Protein 9MYR (pdb70)

B-factor: mean 29.82, std 11.66, range [11.25, 120.89]

Solvent-accessible surface area: 34906 Å² total; per-residue (Å²): 158,14,6,121,14,126,0,1,0,0,0,9,8,55,16,91,3,50,120,93,96,79,13,61,117,25,10,24,1,29,0,0,0,21,0,0,15,72,0,2,122,24,0,37,9,87,4,80,48,4,17,0,0,0,0,18,9,30,126,5,47,0,2,59,12,38,0,0,0,5,0,2,17,9,0,12,2,125,0,44,7,2,3,0,3,4,2,14,8,1,1,0,1,1,0,0,8,8,0,0,17,3,3,36,24,17,8,3,81,1,0,0,0,0,0,15,17,24,87,7,35,128,20,161,101,115,151,143,30,35,43,31,14,71,101,29,14,1,10,13,16,11,7,5,4,0,4,0,8,10,32,63,53,10,11,4,0,9,0,0,47,48,0,19,59,76,71,37,66,36,36,40,2,0,0,58,0,4,30,13,0,10,68,0,0,22,55,4,84,84,3,50,37,112,52,91,106,27,77,41,97,65,0,60,118,24,137,56,19,2,31,28,0,16,39,48,4,20,19,90,95,0,1,0,1,0,0,0,0,0,0,74,46,85,68,0,194,109,14,151,41,67,20,0,18,0,21,0,0,1,5,19,3,36,3,27,14,14,3,47,12,101,37,1,5,124,4,5,0,13,64,1,0,62,50,0,4,112,27,18,64,18,143,16,106,55,24,51,4,0,0,0,14,0,11,13,0,0,0,0,0,0,0,0,8,29,7,43,23,20,124,66,12,92,0,9,32,36,0,106,114,22,61,0,10,18,149,18,106,33,16,0,0,0,5,0,0,2,17,4,8,3,30,6,24,55,3,1,1,0,3,0,0,2,2,0,0,41,0,0,19,43,79,0,59,120,22,56,11,69,143,22,36,16,0,0,0,0,1,2,1,32,14,1,3,2,2,2,0,0,0,0,108,10,94,81,111,12,27,42,3,64,56,7,166,28,3,34,36,2,11,101,0,0,90,56,76,49,3,53,2,10,47,2,101,173,42,57,34,4,13,2,8,12,51,2,0,22,72,30,11,15,108,64,39,124,76,27,144,22,70,0,49,2,41,0,8,0,12,0,2,1,86,87,40,31,5,104,43,0,76,110,42,63,52,4,7,0,0,0,0,55,4,153,76,46,12,20,4,3,0,8,12,27,51,44,56,25,111,72,13,151,21,40,44,85,0,42,15,0,12,0,40,82,18,38,147,37,2,0,0,2,0,1,17,79,104,34,118,42,83,56,44,32,162,33,194,154,10,5,110,11,119,0,2,0,0,0,10,11,51,17,126,8,66,114,84,100,100,10,59,97,22,7,24,1,31,0,0,1,24,0,0,13,68,0,2,126,18,0,42,12,77,2,65,50,3,18,0,0,0,0,13,11,28,128,5,46,0,2,56,14,45,0,0,0,4,0,2,17,8,0,14,3,129,0,40,7,2,2,0,3,5,2,11,8,2,1,0,1,2,0,0,8,7,0,0,17,2,4,30,22,14,8,0,77,2,0,0,0,0,0,13,15,30,85,7,38,128,12,163,108,115,137,165,28,31,38,28,12,73,99,30,13,1,11,14,15,12,8,5,5,0,4,0,8,10,31,59,51,7,10,3,0,10,0,0,36,51,0,20,64,76,75,33,69,42,46,41,2,0,0,54,0,3,34,11,0,10,66,0,0,27,55,8,98,71,7,46,36,112,58,99,101,27,76,43,91,58,1,61,125,18,148,59,17,1,25,27,0,19,59,52,7,25,15,78,76,0,2,0,3,0,0,0,0,0,0,76,27,66,65,0,181,105,16,152,37,68,20,0,20,0,15,0,0,1,10,21,3,40,3,25,11,15,4,47,9,104,52,2,8,104,2,5,0,13,67,1,1,67,63,0,8,119,26,16,68,29,157,14,109,56,24,45,4,1,0,0,12,0,14,11,0,0,0,0,0,0,1,0,7,22,5,45,26,22,116,71,16,98,0,9,51,34,0,109,121,23,62,0,11,22,149,20,110,34,15,0,0,0,5,0,0,1,13,3,6,2,25,6,23,56,4,1,1,0,2,0,0,1,3,0,0,42,0,1,19,44,83,2,59,116,17,58,14,82,183,29,56,17,0,0,0,0,0,2,1,27,10,2,2,1,2,3,0,0,0,0,104,9,91,92,133,15,24,47,4,63,57,8,169,29,4,33,44,2,8,94,0,0,96,54,67,48,2,70,5,8,81,4,100,154,48,59,26,4,13,4,10,12,47,1,0,21,70,23,8,21,110,63,43,144,68,42,131,21,59,0,49,7,48,0,14,0,18,0,1,0,84,59,43,33,4,111,56,0,81,116,34,58,58,1,9,0,0,1,0,51,3,150,57,44,11,22,4,4,0,5,12,23,61,24,55,35,146,63,13,140,21,38,34,102,0,43,17,0,13,0,38,76,19,41,141,32,7,0,0,2,0,0,19,86,104,32,115,43,83,58,32,30,130,57,186

Structure (mmCIF, N/CA/C/O backbone):
data_9MYR
#
_entry.id   9MYR
#
_cell.length_a   85.460
_cell.length_b   104.420
_cell.length_c   112.850
_cell.angle_alpha   90.000
_cell.angle_beta   90.000
_cell.angle_gamma   90.000
#
_symmetry.space_group_name_H-M   'P 21 21 21'
#
loop_
_entity.id
_entity.type
_entity.pdbx_description
1 polymer 'Nonspecific lipid-transfer protein'
2 polymer 'Acyl dehydratase'
3 non-polymer 'ZINC ION'
4 water water
#
loop_
_atom_site.group_PDB
_atom_site.id
_atom_site.type_symbol
_atom_site.label_atom_id
_atom_site.label_alt_id
_atom_site.label_comp_id
_atom_site.label_asym_id
_atom_site.label_entity_id
_atom_site.label_seq_id
_atom_site.pdbx_PDB_ins_code
_atom_site.Cartn_x
_atom_site.Cartn_y
_atom_site.Cartn_z
_atom_site.occupancy
_atom_site.B_iso_or_equiv
_atom_site.auth_seq_id
_atom_site.auth_comp_id
_atom_site.auth_asym_id
_atom_site.auth_atom_id
_atom_site.pdbx_PDB_model_num
ATOM 1 N N . MET A 1 25 ? 75.44962 67.32282 47.11369 1.000 73.89436 1 MET A N 1
ATOM 2 C CA . MET A 1 25 ? 75.97299 67.32753 45.71904 1.000 69.67621 1 MET A CA 1
ATOM 3 C C . MET A 1 25 ? 75.04814 68.10914 44.79215 1.000 65.21241 1 MET A C 1
ATOM 4 O O . MET A 1 25 ? 75.04109 67.89099 43.58224 1.000 66.02085 1 MET A O 1
ATOM 18 N N . GLY A 1 26 ? 74.27541 69.02799 45.36095 1.000 44.40109 2 GLY A N 1
ATOM 19 C CA . GLY A 1 26 ? 73.32645 69.80661 44.59423 1.000 33.37372 2 GLY A CA 1
ATOM 20 C C . GLY A 1 26 ? 73.99675 70.88678 43.76969 1.000 32.36294 2 GLY A C 1
ATOM 21 O O . GLY A 1 26 ? 75.18541 70.82273 43.44549 1.000 30.06288 2 GLY A O 1
ATOM 25 N N . LEU A 1 27 ? 73.20544 71.89646 43.41957 1.000 27.74595 3 LEU A N 1
ATOM 26 C CA . LEU A 1 27 ? 73.74315 73.04962 42.71329 1.000 26.73508 3 LEU A CA 1
ATOM 27 C C . LEU A 1 27 ? 74.78382 73.75191 43.57601 1.000 28.56183 3 LEU A C 1
ATOM 28 O O . LEU A 1 27 ? 74.59983 73.92263 44.78463 1.000 29.39279 3 LEU A O 1
ATOM 44 N N . GLN A 1 28 ? 75.88759 74.15230 42.95086 1.000 28.26645 4 GLN A N 1
ATOM 45 C CA . GLN A 1 28 ? 76.91618 74.92728 43.63058 1.000 33.91283 4 GLN A CA 1
ATOM 46 C C . GLN A 1 28 ? 76.70277 76.42948 43.48982 1.000 30.51479 4 GLN A C 1
ATOM 47 O O . GLN A 1 28 ? 77.50146 77.20710 44.02256 1.000 33.64316 4 GLN A O 1
ATOM 61 N N . GLY A 1 29 ? 75.65054 76.85152 42.79222 1.000 29.87416 5 GLY A N 1
ATOM 62 C CA . GLY A 1 29 ? 75.31445 78.25844 42.71436 1.000 27.30901 5 GLY A CA 1
ATOM 63 C C . GLY A 1 29 ? 76.10996 79.04825 41.70409 1.000 30.56515 5 GLY A C 1
ATOM 64 O O . GLY A 1 29 ? 76.27126 80.26229 41.86765 1.000 27.69987 5 GLY A O 1
ATOM 68 N N . LYS A 1 30 ? 76.60990 78.39902 40.65503 1.000 26.31838 6 LYS A N 1
ATOM 69 C CA . LYS A 1 30 ? 77.45903 79.05480 39.67138 1.000 29.50248 6 LYS A CA 1
ATOM 70 C C . LYS A 1 30 ? 76.69161 79.50594 38.43456 1.000 25.18520 6 LYS A C 1
ATOM 71 O O . LYS A 1 30 ? 77.31214 79.92713 37.45357 1.000 26.73964 6 LYS A O 1
ATOM 90 N N . ALA A 1 31 ? 75.36294 79.43097 38.45969 1.000 23.56077 7 ALA A N 1
ATOM 91 C CA . ALA A 1 31 ? 74.51238 80.03410 37.44447 1.000 23.08267 7 ALA A CA 1
ATOM 92 C C . ALA A 1 31 ? 73.66460 81.11728 38.09886 1.000 22.27830 7 ALA A C 1
ATOM 93 O O . ALA A 1 31 ? 73.36143 81.04907 39.29407 1.000 22.25074 7 ALA A O 1
ATOM 100 N N . ALA A 1 32 ? 73.28345 82.12221 37.31335 1.000 20.64684 8 ALA A N 1
ATOM 101 C CA . ALA A 1 32 ? 72.57032 83.26262 37.86783 1.000 21.76348 8 ALA A CA 1
ATOM 102 C C . ALA A 1 32 ? 71.57857 83.81289 36.85610 1.000 26.56903 8 ALA A C 1
ATOM 103 O O . ALA A 1 32 ? 71.85527 83.84985 35.65410 1.000 22.63226 8 ALA A O 1
ATOM 110 N N . LEU A 1 33 ? 70.41984 84.23148 37.35764 1.000 20.90567 9 LEU A N 1
ATOM 111 C CA . LEU A 1 33 ? 69.47405 84.97943 36.54305 1.000 22.90903 9 LEU A CA 1
ATOM 112 C C . LEU A 1 33 ? 69.98875 86.39990 36.35140 1.000 21.66449 9 LEU A C 1
ATOM 113 O O . LEU A 1 33 ? 70.27972 87.10097 37.32568 1.000 24.02206 9 LEU A O 1
ATOM 129 N N . VAL A 1 34 ? 70.10948 86.82079 35.09498 1.000 18.83526 10 VAL A N 1
ATOM 130 C CA . VAL A 1 34 ? 70.67079 88.12672 34.77740 1.000 22.81813 10 VAL A CA 1
ATOM 131 C C . VAL A 1 34 ? 69.71027 89.02154 34.00753 1.000 22.19377 10 VAL A C 1
ATOM 132 O O . VAL A 1 34 ? 69.86452 90.25298 34.06184 1.000 27.75425 10 VAL A O 1
ATOM 145 N N . GLY A 1 35 ? 68.72626 88.46927 33.30064 1.000 22.71991 11 GLY A N 1
ATOM 146 C CA . GLY A 1 35 ? 67.78469 89.27655 32.54973 1.000 19.49633 11 GLY A CA 1
ATOM 147 C C . GLY A 1 35 ? 66.40272 88.66199 32.47316 1.000 18.35283 11 GLY A C 1
ATOM 148 O O . GLY A 1 35 ? 66.26784 87.44530 32.30643 1.000 18.78336 11 GLY A O 1
ATOM 152 N N . VAL A 1 36 ? 65.36618 89.49627 32.58635 1.000 20.76700 12 VAL A N 1
ATOM 153 C CA . VAL A 1 36 ? 63.98340 89.04190 32.56076 1.000 19.21620 12 VAL A CA 1
ATOM 154 C C . VAL A 1 36 ? 63.18465 89.91352 31.60003 1.000 25.51683 12 VAL A C 1
ATOM 155 O O . VAL A 1 36 ? 63.54487 91.05551 31.30629 1.000 21.48414 12 VAL A O 1
ATOM 168 N N . ALA A 1 37 ? 62.08371 89.35080 31.10771 1.000 20.07152 13 ALA A N 1
ATOM 169 C CA . ALA A 1 37 ? 61.15903 90.07133 30.24454 1.000 20.96458 13 ALA A CA 1
ATOM 170 C C . ALA A 1 37 ? 59.77159 89.48584 30.45198 1.000 21.94275 13 ALA A C 1
ATOM 171 O O . ALA A 1 37 ? 59.62345 88.26961 30.59629 1.000 21.88992 13 ALA A O 1
ATOM 178 N N . GLN A 1 38 ? 58.76040 90.35097 30.45724 1.000 21.35013 14 GLN A N 1
ATOM 179 C CA . GLN A 1 38 ? 57.41440 89.93564 30.83535 1.000 20.74092 14 GLN A CA 1
ATOM 180 C C . GLN A 1 38 ? 56.38980 90.80193 30.12375 1.000 17.99211 14 GLN A C 1
ATOM 181 O O . GLN A 1 38 ? 56.39769 92.02552 30.28238 1.000 20.44595 14 GLN A O 1
ATOM 195 N N . TYR A 1 39 ? 55.51338 90.17256 29.34375 1.000 20.63306 15 TYR A N 1
ATOM 196 C CA . TYR A 1 39 ? 54.34559 90.87575 28.83157 1.000 22.28824 15 TYR A CA 1
ATOM 197 C C . TYR A 1 39 ? 53.42635 91.24193 29.99113 1.000 22.66483 15 TYR A C 1
ATOM 198 O O . TYR A 1 39 ? 53.22437 90.45061 30.91692 1.000 25.73550 15 TYR A O 1
ATOM 216 N N . LYS A 1 40 ? 52.86739 92.43893 29.94025 1.000 24.82544 16 LYS A N 1
ATOM 217 C CA . LYS A 1 40 ? 51.91902 92.84899 30.96811 1.000 27.69946 16 LYS A CA 1
ATOM 218 C C . LYS A 1 40 ? 50.63702 92.03586 30.82384 1.000 27.58902 16 LYS A C 1
ATOM 219 O O . LYS A 1 40 ? 50.07297 91.97097 29.72553 1.000 30.69753 16 LYS A O 1
ATOM 238 N N . PRO A 1 41 ? 50.15133 91.39791 31.88865 1.000 30.38849 17 PRO A N 1
ATOM 239 C CA . PRO A 1 41 ? 48.95132 90.55981 31.75095 1.000 32.83757 17 PRO A CA 1
ATOM 240 C C . PRO A 1 41 ? 47.75500 91.37289 31.27747 1.000 31.55434 17 PRO A C 1
ATOM 241 O O . PRO A 1 41 ? 47.47134 92.45506 31.79571 1.000 28.01208 17 PRO A O 1
ATOM 252 N N . GLN A 1 42 ? 47.05136 90.83703 30.28192 1.000 30.36630 18 GLN A N 1
ATOM 253 C CA . GLN A 1 42 ? 45.88345 91.48951 29.71312 1.000 35.74996 18 GLN A CA 1
ATOM 254 C C . GLN A 1 42 ? 44.77482 90.46880 29.51126 1.000 32.36686 18 GLN A C 1
ATOM 255 O O . GLN A 1 42 ? 45.03441 89.29481 29.23424 1.000 33.84091 18 GLN A O 1
ATOM 269 N N . LYS A 1 43 ? 43.53355 90.92877 29.64898 1.000 38.22361 19 LYS A N 1
ATOM 270 C CA . LYS A 1 43 ? 42.39941 90.11809 29.23158 1.000 36.82411 19 LYS A CA 1
ATOM 271 C C . LYS A 1 43 ? 42.57541 89.71341 27.77159 1.000 33.97684 19 LYS A C 1
ATOM 272 O O . LYS A 1 43 ? 43.23728 90.40089 26.98930 1.000 38.88341 19 LYS A O 1
ATOM 291 N N . TYR A 1 44 ? 41.97868 88.57803 27.40475 1.000 31.57515 20 TYR A N 1
ATOM 292 C CA . TYR A 1 44 ? 42.16812 88.04458 26.06041 1.000 39.00603 20 TYR A CA 1
ATOM 293 C C . TYR A 1 44 ? 41.58339 88.95172 24.98270 1.000 43.99667 20 TYR A C 1
ATOM 294 O O . TYR A 1 44 ? 41.94891 88.81214 23.81035 1.000 44.96912 20 TYR A O 1
ATOM 312 N N . ALA A 1 45 ? 40.69698 89.88055 25.34698 1.000 38.36304 21 ALA A N 1
ATOM 313 C CA . ALA A 1 45 ? 40.10237 90.76540 24.35048 1.000 39.47495 21 ALA A CA 1
ATOM 314 C C . ALA A 1 45 ? 41.06874 91.87299 23.94649 1.000 42.95976 21 ALA A C 1
ATOM 315 O O . ALA A 1 45 ? 41.28443 92.11255 22.75341 1.000 46.63405 21 ALA A O 1
ATOM 322 N N . THR A 1 46 ? 41.65409 92.56739 24.92646 1.000 46.05963 22 THR A N 1
ATOM 323 C CA . THR A 1 46 ? 42.67037 93.56086 24.60809 1.000 41.56537 22 THR A CA 1
ATOM 324 C C . THR A 1 46 ? 43.97042 92.91174 24.15488 1.000 46.19707 22 THR A C 1
ATOM 325 O O . THR A 1 46 ? 44.77577 93.56166 23.47941 1.000 42.07366 22 THR A O 1
ATOM 336 N N . ALA A 1 47 ? 44.18363 91.65219 24.50931 1.000 42.13979 23 ALA A N 1
ATOM 337 C CA . ALA A 1 47 ? 45.47006 91.00512 24.31594 1.000 36.46514 23 ALA A CA 1
ATOM 338 C C . ALA A 1 47 ? 45.80673 90.89688 22.83525 1.000 30.71252 23 ALA A C 1
ATOM 339 O O . ALA A 1 47 ? 45.02792 90.30392 22.07345 1.000 31.24526 23 ALA A O 1
ATOM 346 N N . PRO A 1 48 ? 46.93679 91.43784 22.38513 1.000 31.35731 24 PRO A N 1
ATOM 347 C CA . PRO A 1 48 ? 47.34813 91.20866 20.99798 1.000 26.84326 24 PRO A CA 1
ATOM 348 C C . PRO A 1 48 ? 47.67484 89.74319 20.77130 1.000 21.66918 24 PRO A C 1
ATOM 349 O O . PRO A 1 48 ? 48.05782 89.01804 21.69166 1.000 20.31546 24 PRO A O 1
ATOM 360 N N . ARG A 1 49 ? 47.51456 89.30666 19.52857 1.000 19.84529 25 ARG A N 1
ATOM 361 C CA . ARG A 1 49 ? 47.83104 87.93847 19.14190 1.000 18.07831 25 ARG A CA 1
ATOM 362 C C . ARG A 1 49 ? 49.15868 87.92067 18.39623 1.000 15.84043 25 ARG A C 1
ATOM 363 O O . ARG A 1 49 ? 49.35159 88.68330 17.44501 1.000 19.51264 25 ARG A O 1
ATOM 384 N N . MET A 1 50 ? 50.07478 87.06239 18.83897 1.000 15.76128 26 MET A N 1
ATOM 385 C CA . MET A 1 50 ? 51.35003 86.88485 18.16225 1.000 16.78387 26 MET A CA 1
ATOM 386 C C . MET A 1 50 ? 51.66995 85.39809 18.09949 1.000 16.96549 26 MET A C 1
ATOM 387 O O . MET A 1 50 ? 51.24990 84.61592 18.95753 1.000 14.27288 26 MET A O 1
ATOM 401 N N . PHE A 1 51 ? 52.41277 85.01242 17.06815 1.000 16.53626 27 PHE A N 1
ATOM 402 C CA . PHE A 1 51 ? 52.82696 83.62372 16.94360 1.000 14.52806 27 PHE A CA 1
ATOM 403 C C . PHE A 1 51 ? 53.74537 83.25389 18.10097 1.000 19.27790 27 PHE A C 1
ATOM 404 O O . PHE A 1 51 ? 54.46698 84.09403 18.64521 1.000 17.07264 27 PHE A O 1
ATOM 421 N N . HIS A 1 52 ? 53.69511 81.98141 18.49713 1.000 13.67631 28 HIS A N 1
ATOM 422 C CA . HIS A 1 52 ? 54.50976 81.54227 19.62529 1.000 15.17311 28 HIS A CA 1
ATOM 423 C C . HIS A 1 52 ? 55.99463 81.61333 19.29281 1.000 16.65378 28 HIS A C 1
ATOM 424 O O . HIS A 1 52 ? 56.81309 81.94179 20.15905 1.000 15.87656 28 HIS A O 1
ATOM 438 N N . LEU A 1 53 ? 56.36466 81.31858 18.04470 1.000 15.34997 29 LEU A N 1
ATOM 439 C CA . LEU A 1 53 ? 57.73437 81.57913 17.61455 1.000 18.37946 29 LEU A CA 1
ATOM 440 C C . LEU A 1 53 ? 58.04610 83.06882 17.68921 1.000 14.62149 29 LEU A C 1
ATOM 441 O O . LEU A 1 53 ? 59.13763 83.46421 18.11498 1.000 17.22123 29 LEU A O 1
ATOM 457 N N . GLU A 1 54 ? 57.09327 83.90935 17.27796 1.000 16.95223 30 GLU A N 1
ATOM 458 C CA . GLU A 1 54 ? 57.26959 85.35457 17.37910 1.000 16.99177 30 GLU A CA 1
ATOM 459 C C . GLU A 1 54 ? 57.51553 85.77653 18.82253 1.000 19.35261 30 GLU A C 1
ATOM 460 O O . GLU A 1 54 ? 58.41786 86.57386 19.10356 1.000 14.97644 30 GLU A O 1
ATOM 472 N N . GLN A 1 55 ? 56.71362 85.25351 19.75470 1.000 16.38288 31 GLN A N 1
ATOM 473 C CA . GLN A 1 55 ? 56.88623 85.60835 21.15993 1.000 16.54994 31 GLN A CA 1
ATOM 474 C C . GLN A 1 55 ? 58.22666 85.11941 21.69129 1.000 17.06179 31 GLN A C 1
ATOM 475 O O . GLN A 1 55 ? 58.87535 85.80842 22.48684 1.000 16.01906 31 GLN A O 1
ATOM 489 N N . VAL A 1 56 ? 58.65213 83.92342 21.27485 1.000 16.73144 32 VAL A N 1
ATOM 490 C CA . VAL A 1 56 ? 59.95669 83.41344 21.69025 1.000 15.23442 32 VAL A CA 1
ATOM 491 C C . VAL A 1 56 ? 61.04962 84.40824 21.32356 1.000 16.60547 32 VAL A C 1
ATOM 492 O O . VAL A 1 56 ? 61.89523 84.76540 22.15228 1.000 17.45177 32 VAL A O 1
ATOM 505 N N . ALA A 1 57 ? 61.04287 84.87789 20.07551 1.000 17.88996 33 ALA A N 1
ATOM 506 C CA . ALA A 1 57 ? 62.05860 85.82977 19.64032 1.000 15.19022 33 ALA A CA 1
ATOM 507 C C . ALA A 1 57 ? 61.93606 87.14542 20.39907 1.000 18.38612 33 ALA A C 1
ATOM 508 O O . ALA A 1 57 ? 62.92096 87.65323 20.94731 1.000 15.14170 33 ALA A O 1
ATOM 515 N N . ASP A 1 58 ? 60.72668 87.71077 20.44577 1.000 20.48895 34 ASP A N 1
ATOM 516 C CA . ASP A 1 58 ? 60.54207 89.01337 21.07800 1.000 20.52725 34 ASP A CA 1
ATOM 517 C C . ASP A 1 58 ? 60.93881 88.97139 22.54831 1.000 17.41852 34 ASP A C 1
ATOM 518 O O . ASP A 1 58 ? 61.69648 89.82474 23.02284 1.000 18.27080 34 ASP A O 1
ATOM 527 N N . LEU A 1 59 ? 60.43575 87.97969 23.28764 1.000 15.30476 35 LEU A N 1
ATOM 528 C CA . LEU A 1 59 ? 60.71087 87.91746 24.72039 1.000 19.10369 35 LEU A CA 1
ATOM 529 C C . LEU A 1 59 ? 62.17411 87.58405 24.99083 1.000 17.47794 35 LEU A C 1
ATOM 530 O O . LEU A 1 59 ? 62.78709 88.15050 25.90404 1.000 15.68915 35 LEU A O 1
ATOM 546 N N . THR A 1 60 ? 62.75045 86.66477 24.21321 1.000 17.64912 36 THR A N 1
ATOM 547 C CA . THR A 1 60 ? 64.15938 86.33382 24.39235 1.000 14.89218 36 THR A CA 1
ATOM 548 C C . THR A 1 60 ? 65.03445 87.56625 24.21144 1.000 16.84190 36 THR A C 1
ATOM 549 O O . THR A 1 60 ? 65.95102 87.81071 25.00450 1.000 17.89443 36 THR A O 1
ATOM 560 N N . LEU A 1 61 ? 64.75861 88.36095 23.17577 1.000 18.34543 37 LEU A N 1
ATOM 561 C CA . LEU A 1 61 ? 65.57881 89.53642 22.90715 1.000 18.18759 37 LEU A CA 1
ATOM 562 C C . LEU A 1 61 ? 65.35177 90.62327 23.95108 1.000 20.21118 37 LEU A C 1
ATOM 563 O O . LEU A 1 61 ? 66.29049 91.33752 24.32168 1.000 17.50709 37 LEU A O 1
ATOM 579 N N . GLN A 1 62 ? 64.11666 90.76752 24.43817 1.000 19.57025 38 GLN A N 1
ATOM 580 C CA . GLN A 1 62 ? 63.86607 91.72712 25.50855 1.000 18.44263 38 GLN A CA 1
ATOM 581 C C . GLN A 1 62 ? 64.65454 91.36319 26.76093 1.000 19.27668 38 GLN A C 1
ATOM 582 O O . GLN A 1 62 ? 65.26792 92.23098 27.39287 1.000 19.22787 38 GLN A O 1
ATOM 596 N N . ALA A 1 63 ? 64.65364 90.08042 27.13218 1.000 17.31173 39 ALA A N 1
ATOM 597 C CA . ALA A 1 63 ? 65.37750 89.65395 28.32497 1.000 21.96824 39 ALA A CA 1
ATOM 598 C C . ALA A 1 63 ? 66.88359 89.78881 28.13646 1.000 19.65260 39 ALA A C 1
ATOM 599 O O . ALA A 1 63 ? 67.59911 90.17013 29.07033 1.000 18.63550 39 ALA A O 1
ATOM 606 N N . LEU A 1 64 ? 67.38525 89.46776 26.94066 1.000 18.35984 40 LEU A N 1
ATOM 607 C CA . LEU A 1 64 ? 68.80008 89.68101 26.65498 1.000 21.05728 40 LEU A CA 1
ATOM 608 C C . LEU A 1 64 ? 69.16402 91.15518 26.76969 1.000 23.17068 40 LEU A C 1
ATOM 609 O O . LEU A 1 64 ? 70.20279 91.50496 27.34216 1.000 20.07539 40 LEU A O 1
ATOM 625 N N . GLU A 1 65 ? 68.32504 92.03435 26.21600 1.000 21.42837 41 GLU A N 1
ATOM 626 C CA . GLU A 1 65 ? 68.57508 93.46776 26.32473 1.000 19.32521 41 GLU A CA 1
ATOM 627 C C . GLU A 1 65 ? 68.51865 93.92036 27.77747 1.000 21.97895 41 GLU A C 1
ATOM 628 O O . GLU A 1 65 ? 69.27571 94.80688 28.19152 1.000 22.02561 41 GLU A O 1
ATOM 640 N N . ASP A 1 66 ? 67.62775 93.31796 28.56826 1.000 19.37770 42 ASP A N 1
ATOM 641 C CA . ASP A 1 66 ? 67.55428 93.64589 29.98777 1.000 23.97173 42 ASP A CA 1
ATOM 642 C C . ASP A 1 66 ? 68.85435 93.29178 30.69940 1.000 24.80419 42 ASP A C 1
ATOM 643 O O . ASP A 1 66 ? 69.29007 94.00958 31.60768 1.000 25.67683 42 ASP A O 1
ATOM 652 N N . ALA A 1 67 ? 69.48869 92.18919 30.29960 1.000 20.67070 43 ALA A N 1
ATOM 653 C CA . ALA A 1 67 ? 70.75080 91.75995 30.88563 1.000 23.40031 43 ALA A CA 1
ATOM 654 C C . ALA A 1 67 ? 71.96694 92.39005 30.22049 1.000 26.60440 43 ALA A C 1
ATOM 655 O O . ALA A 1 67 ? 73.06209 92.33280 30.79077 1.000 28.09555 43 ALA A O 1
ATOM 662 N N . GLY A 1 68 ? 71.80625 92.98773 29.04250 1.000 26.71993 44 GLY A N 1
ATOM 663 C CA . GLY A 1 68 ? 72.93551 93.56239 28.33959 1.000 24.24848 44 GLY A CA 1
ATOM 664 C C . GLY A 1 68 ? 73.75540 92.56142 27.56046 1.000 27.75359 44 GLY A C 1
ATOM 665 O O . GLY A 1 68 ? 74.94627 92.79328 27.32769 1.000 30.55251 44 GLY A O 1
ATOM 669 N N . MET A 1 69 ? 73.15311 91.45050 27.15067 1.000 21.17324 45 MET A N 1
ATOM 670 C CA . MET A 1 69 ? 73.83198 90.40209 26.40442 1.000 28.18374 45 MET A CA 1
ATOM 671 C C . MET A 1 69 ? 73.34975 90.40133 24.95816 1.000 29.84828 45 MET A C 1
ATOM 672 O O . MET A 1 69 ? 72.43335 91.13615 24.58046 1.000 27.80302 45 MET A O 1
ATOM 686 N N . GLU A 1 70 ? 73.98283 89.55897 24.14651 1.000 27.82558 46 GLU A N 1
ATOM 687 C CA . GLU A 1 70 ? 73.69488 89.46507 22.72395 1.000 29.01210 46 GLU A CA 1
ATOM 688 C C . GLU A 1 70 ? 73.09224 88.10575 22.38952 1.000 23.06568 46 GLU A C 1
ATOM 689 O O . GLU A 1 70 ? 73.28003 87.12167 23.10909 1.000 20.71981 46 GLU A O 1
ATOM 701 N N . LEU A 1 71 ? 72.36393 88.06474 21.26955 1.000 22.44724 47 LEU A N 1
ATOM 702 C CA . LEU A 1 71 ? 71.75689 86.81426 20.82334 1.000 23.95635 47 LEU A CA 1
ATOM 703 C C . LEU A 1 71 ? 72.80927 85.74825 20.54930 1.000 22.89608 47 LEU A C 1
ATOM 704 O O . LEU A 1 71 ? 72.53622 84.55279 20.70498 1.000 21.70983 47 LEU A O 1
ATOM 720 N N . SER A 1 72 ? 74.01600 86.15954 20.15199 1.000 20.01707 48 SER A N 1
ATOM 721 C CA . SER A 1 72 ? 75.06684 85.20555 19.82110 1.000 21.77086 48 SER A CA 1
ATOM 722 C C . SER A 1 72 ? 75.54631 84.41480 21.03106 1.000 21.38190 48 SER A C 1
ATOM 723 O O . SER A 1 72 ? 76.20825 83.38644 20.85833 1.000 25.68597 48 SER A O 1
ATOM 731 N N . GLU A 1 73 ? 75.23592 84.86661 22.24618 1.000 23.92171 49 GLU A N 1
ATOM 732 C CA . GLU A 1 73 ? 75.69969 84.17299 23.44005 1.000 25.12583 49 GLU A CA 1
ATOM 733 C C . GLU A 1 73 ? 74.79592 83.01471 23.84165 1.000 23.19377 49 GLU A C 1
ATOM 734 O O . GLU A 1 73 ? 75.22241 82.15775 24.62401 1.000 24.13665 49 GLU A O 1
ATOM 746 N N . VAL A 1 74 ? 73.56909 82.96341 23.32721 1.000 20.51260 50 VAL A N 1
ATOM 747 C CA . VAL A 1 74 ? 72.62365 81.93000 23.73739 1.000 22.77228 50 VAL A CA 1
ATOM 748 C C . VAL A 1 74 ? 73.04056 80.59801 23.12644 1.000 22.53485 50 VAL A C 1
ATOM 749 O O . VAL A 1 74 ? 73.12526 80.45991 21.90075 1.000 22.74792 50 VAL A O 1
ATOM 762 N N . ASP A 1 75 ? 73.31398 79.60945 23.98601 1.000 23.01901 51 ASP A N 1
ATOM 763 C CA . ASP A 1 75 ? 73.55846 78.24029 23.54525 1.000 22.67702 51 ASP A CA 1
ATOM 764 C C . ASP A 1 75 ? 72.72969 77.23935 24.34595 1.000 17.54387 51 ASP A C 1
ATOM 765 O O . ASP A 1 75 ? 73.08925 76.06063 24.42185 1.000 19.32664 51 ASP A O 1
ATOM 774 N N . GLY A 1 76 ? 71.63229 77.68909 24.94704 1.000 19.34404 52 GLY A N 1
ATOM 775 C CA . GLY A 1 76 ? 70.68739 76.80494 25.59830 1.000 16.00915 52 GLY A CA 1
ATOM 776 C C . GLY A 1 76 ? 69.29227 77.39040 25.54772 1.000 15.86377 52 GLY A C 1
ATOM 777 O O . GLY A 1 76 ? 69.12517 78.60337 25.71269 1.000 16.77610 52 GLY A O 1
ATOM 781 N N . LEU A 1 77 ? 68.28113 76.55434 25.31758 1.000 13.81430 53 LEU A N 1
ATOM 782 C CA . LEU A 1 77 ? 66.91233 77.03565 25.18890 1.000 14.39150 53 LEU A CA 1
ATOM 783 C C . LEU A 1 77 ? 65.95899 76.08516 25.89354 1.000 15.00869 53 LEU A C 1
ATOM 784 O O . LEU A 1 77 ? 66.02864 74.86835 25.69684 1.000 16.08025 53 LEU A O 1
ATOM 800 N N . ILE A 1 78 ? 65.06969 76.64884 26.70667 1.000 14.59828 54 ILE A N 1
ATOM 801 C CA . ILE A 1 78 ? 64.03243 75.89767 27.40187 1.000 14.37465 54 ILE A CA 1
ATOM 802 C C . ILE A 1 78 ? 62.70445 76.60258 27.16309 1.000 14.53469 54 ILE A C 1
ATOM 803 O O . ILE A 1 78 ? 62.62386 77.83133 27.27321 1.000 14.30091 54 ILE A O 1
ATOM 819 N N . THR A 1 79 ? 61.67017 75.83318 26.83200 1.000 11.33577 55 THR A N 1
ATOM 820 C CA . THR A 1 79 ? 60.33385 76.38673 26.64773 1.000 11.26524 55 THR A CA 1
ATOM 821 C C . THR A 1 79 ? 59.31224 75.32040 27.03108 1.000 13.94588 55 THR A C 1
ATOM 822 O O . THR A 1 79 ? 59.66447 74.25079 27.53830 1.000 15.64435 55 THR A O 1
ATOM 833 N N . SER A 1 80 ? 58.03734 75.61698 26.79249 1.000 14.35714 56 SER A N 1
ATOM 834 C CA . SER A 1 80 ? 56.95482 74.69861 27.11703 1.000 16.92166 56 SER A CA 1
ATOM 835 C C . SER A 1 80 ? 56.73055 73.71815 25.97366 1.000 12.76489 56 SER A C 1
ATOM 836 O O . SER A 1 80 ? 56.76820 74.09624 24.79963 1.000 16.96095 56 SER A O 1
ATOM 844 N N . ALA A 1 81 ? 56.47669 72.45640 26.32729 1.000 14.27321 57 ALA A N 1
ATOM 845 C CA . ALA A 1 81 ? 56.33096 71.39763 25.33579 1.000 15.79921 57 ALA A CA 1
ATOM 846 C C . ALA A 1 81 ? 54.95207 71.41539 24.68142 1.000 15.29165 57 ALA A C 1
ATOM 847 O O . ALA A 1 81 ? 54.86353 71.44174 23.44841 1.000 20.04692 57 ALA A O 1
ATOM 854 N N . PRO A 1 82 ? 53.85971 71.39793 25.44353 1.000 17.49002 58 PRO A N 1
ATOM 855 C CA . PRO A 1 82 ? 52.54565 71.21939 24.82175 1.000 18.47319 58 PRO A CA 1
ATOM 856 C C . PRO A 1 82 ? 51.96543 72.51278 24.27771 1.000 22.01024 58 PRO A C 1
ATOM 857 O O . PRO A 1 82 ? 52.26600 73.61310 24.74614 1.000 24.75848 58 PRO A O 1
ATOM 868 N N . HIS A 1 83 ? 51.12079 72.35422 23.25957 1.000 20.89907 59 HIS A N 1
ATOM 869 C CA . HIS A 1 83 ? 50.31941 73.44506 22.70923 1.000 24.51731 59 HIS A CA 1
ATOM 870 C C . HIS A 1 83 ? 51.17750 74.61787 22.24378 1.000 23.93293 59 HIS A C 1
ATOM 871 O O . HIS A 1 83 ? 50.75788 75.77559 22.31223 1.000 24.78573 59 HIS A O 1
ATOM 885 N N . PHE A 1 84 ? 52.38471 74.33431 21.76415 1.000 18.46052 60 PHE A N 1
ATOM 886 C CA . PHE A 1 84 ? 53.12758 75.32137 20.99058 1.000 19.57907 60 PHE A CA 1
ATOM 887 C C . PHE A 1 84 ? 52.40702 75.51022 19.65892 1.000 18.31344 60 PHE A C 1
ATOM 888 O O . PHE A 1 84 ? 52.27049 74.55918 18.88310 1.000 17.13411 60 PHE A O 1
ATOM 905 N N . HIS A 1 85 ? 51.93272 76.73049 19.39771 1.000 18.77166 61 HIS A N 1
ATOM 906 C CA . HIS A 1 85 ? 50.93371 76.91699 18.34924 1.000 17.82750 61 HIS A CA 1
ATOM 907 C C . HIS A 1 85 ? 51.42754 76.43403 16.99091 1.000 14.51369 61 HIS A C 1
ATOM 908 O O . HIS A 1 85 ? 50.64581 75.89686 16.19876 1.000 18.14890 61 HIS A O 1
ATOM 922 N N . GLU A 1 86 ? 52.70853 76.62761 16.69192 1.000 15.32327 62 GLU A N 1
ATOM 923 C CA . GLU A 1 86 ? 53.21636 76.34754 15.35528 1.000 18.05968 62 GLU A CA 1
ATOM 924 C C . GLU A 1 86 ? 53.82101 74.95671 15.21106 1.000 16.50176 62 GLU A C 1
ATOM 925 O O . GLU A 1 86 ? 54.26644 74.60820 14.11187 1.000 16.90538 62 GLU A O 1
ATOM 937 N N . ALA A 1 87 ? 53.84309 74.15147 16.27151 1.000 16.88021 63 ALA A N 1
ATOM 938 C CA . ALA A 1 87 ? 54.52021 72.85833 16.20675 1.000 17.92306 63 ALA A CA 1
ATOM 939 C C . ALA A 1 87 ? 53.96950 71.93552 17.27954 1.000 19.67980 63 ALA A C 1
ATOM 940 O O . ALA A 1 87 ? 54.04763 72.25184 18.47149 1.000 16.31763 63 ALA A O 1
ATOM 947 N N . SER A 1 88 ? 53.42540 70.79485 16.86033 1.000 17.98315 64 SER A N 1
ATOM 948 C CA . SER A 1 88 ? 53.04348 69.74922 17.79802 1.000 22.40560 64 SER A CA 1
ATOM 949 C C . SER A 1 88 ? 54.23173 68.90749 18.24462 1.000 22.76932 64 SER A C 1
ATOM 950 O O . SER A 1 88 ? 54.09694 68.13178 19.19711 1.000 23.24150 64 SER A O 1
ATOM 958 N N . CYS A 1 89 ? 55.37999 69.04074 17.58339 1.000 18.56429 65 CYS A N 1
ATOM 959 C CA . CYS A 1 89 ? 56.57867 68.29499 17.94132 1.000 19.59088 65 CYS A CA 1
ATOM 960 C C . CYS A 1 89 ? 57.78445 69.01499 17.35324 1.000 17.17687 65 CYS A C 1
ATOM 961 O O . CYS A 1 89 ? 57.64912 69.92589 16.53416 1.000 16.56819 65 CYS A O 1
ATOM 969 N N . PHE A 1 90 ? 58.97305 68.57334 17.76574 1.000 18.78729 66 PHE A N 1
ATOM 970 C CA . PHE A 1 90 ? 60.22507 69.23976 17.40434 1.000 15.39092 66 PHE A CA 1
ATOM 971 C C . PHE A 1 90 ? 60.17456 70.71738 17.77994 1.000 17.33938 66 PHE A C 1
ATOM 972 O O . PHE A 1 90 ? 60.65066 71.58757 17.04573 1.000 14.19800 66 PHE A O 1
ATOM 989 N N . VAL A 1 91 ? 59.58464 71.00269 18.94121 1.000 15.06082 67 VAL A N 1
ATOM 990 C CA . VAL A 1 91 ? 59.47083 72.38774 19.39491 1.000 13.66104 67 VAL A CA 1
ATOM 991 C C . VAL A 1 91 ? 60.83995 73.02142 19.60564 1.000 15.17055 67 VAL A C 1
ATOM 992 O O . VAL A 1 91 ? 61.06057 74.14443 19.12646 1.000 15.06053 67 VAL A O 1
ATOM 1005 N N . PRO A 1 92 ? 61.78953 72.38390 20.30330 1.000 15.14695 68 PRO A N 1
ATOM 1006 C CA . PRO A 1 92 ? 63.11218 73.01403 20.45455 1.000 13.67132 68 PRO A CA 1
ATOM 1007 C C . PRO A 1 92 ? 63.77824 73.31911 19.12609 1.000 14.17391 68 PRO A C 1
ATOM 1008 O O . PRO A 1 92 ? 64.36753 74.39503 18.96326 1.000 16.50325 68 PRO A O 1
ATOM 1019 N N . ALA A 1 93 ? 63.69447 72.39702 18.16411 1.000 14.91887 69 ALA A N 1
ATOM 1020 C CA . ALA A 1 93 ? 64.36387 72.59578 16.88327 1.000 15.45184 69 ALA A CA 1
ATOM 1021 C C . ALA A 1 93 ? 63.73018 73.73505 16.09317 1.000 15.79879 69 ALA A C 1
ATOM 1022 O O . ALA A 1 93 ? 64.43680 74.57361 15.52447 1.000 14.71067 69 ALA A O 1
ATOM 1029 N N . MET A 1 94 ? 62.39682 73.77700 16.02642 1.000 15.80739 70 MET A N 1
ATOM 1030 C CA . MET A 1 94 ? 61.75514 74.84308 15.26340 1.000 17.37053 70 MET A CA 1
ATOM 1031 C C . MET A 1 94 ? 62.00179 76.19743 15.91546 1.000 17.82052 70 MET A C 1
ATOM 1032 O O . MET A 1 94 ? 62.33000 77.17308 15.23033 1.000 12.90456 70 MET A O 1
ATOM 1046 N N . ALA A 1 95 ? 61.86817 76.27006 17.24162 1.000 15.50833 71 ALA A N 1
ATOM 1047 C CA . ALA A 1 95 ? 62.11205 77.52612 17.94106 1.000 18.99586 71 ALA A CA 1
ATOM 1048 C C . ALA A 1 95 ? 63.57190 77.94533 17.83080 1.000 13.13899 71 ALA A C 1
ATOM 1049 O O . ALA A 1 95 ? 63.86786 79.11757 17.57363 1.000 13.46088 71 ALA A O 1
ATOM 1056 N N . GLY A 1 96 ? 64.49784 77.00483 18.02507 1.000 14.78417 72 GLY A N 1
ATOM 1057 C CA . GLY A 1 96 ? 65.90780 77.34173 17.92461 1.000 16.55155 72 GLY A CA 1
ATOM 1058 C C . GLY A 1 96 ? 66.29941 77.78896 16.53055 1.000 18.43147 72 GLY A C 1
ATOM 1059 O O . GLY A 1 96 ? 67.12066 78.69470 16.36591 1.000 18.40759 72 GLY A O 1
ATOM 1063 N N . GLU A 1 97 ? 65.72292 77.15452 15.50748 1.000 16.75282 73 GLU A N 1
ATOM 1064 C CA . GLU A 1 97 ? 65.95928 77.58947 14.13542 1.000 16.87803 73 GLU A CA 1
ATOM 1065 C C . GLU A 1 97 ? 65.37858 78.97659 13.90134 1.000 17.14317 73 GLU A C 1
ATOM 1066 O O . GLU A 1 97 ? 66.03774 79.85284 13.32868 1.000 14.20128 73 GLU A O 1
ATOM 1078 N N . TYR A 1 98 ? 64.13570 79.18995 14.33451 1.000 16.50930 74 TYR A N 1
ATOM 1079 C CA . TYR A 1 98 ? 63.50120 80.48782 14.14467 1.000 16.12558 74 TYR A CA 1
ATOM 1080 C C . TYR A 1 98 ? 64.26402 81.57935 14.88446 1.000 14.37517 74 TYR A C 1
ATOM 1081 O O . TYR A 1 98 ? 64.47695 82.67232 14.34688 1.000 13.34912 74 TYR A O 1
ATOM 1099 N N . LEU A 1 99 ? 64.70143 81.29715 16.11293 1.000 14.57869 75 LEU A N 1
ATOM 1100 C CA . LEU A 1 99 ? 65.44202 82.29841 16.87323 1.000 17.00246 75 LEU A CA 1
ATOM 1101 C C . LEU A 1 99 ? 66.80433 82.56690 16.24571 1.000 16.85544 75 LEU A C 1
ATOM 1102 O O . LEU A 1 99 ? 67.27311 83.71131 16.23040 1.000 17.02892 75 LEU A O 1
ATOM 1118 N N . GLY A 1 100 ? 67.44677 81.53235 15.71969 1.000 14.12313 76 GLY A N 1
ATOM 1119 C CA . GLY A 1 100 ? 68.75010 81.65921 15.11697 1.000 17.88592 76 GLY A CA 1
ATOM 1120 C C . GLY A 1 100 ? 69.91196 81.31868 16.02053 1.000 18.97961 76 GLY A C 1
ATOM 1121 O O . GLY A 1 100 ? 70.99485 81.88831 15.84341 1.000 20.62978 76 GLY A O 1
ATOM 1125 N N . VAL A 1 101 ? 69.72711 80.41064 16.97534 1.000 16.77694 77 VAL A N 1
ATOM 1126 C CA . VAL A 1 101 ? 70.76160 80.05704 17.93598 1.000 17.03780 77 VAL A CA 1
ATOM 1127 C C . VAL A 1 101 ? 71.21622 78.62358 17.68843 1.000 23.35149 77 VAL A C 1
ATOM 1128 O O . VAL A 1 101 ? 70.49898 77.79791 17.11492 1.000 19.12460 77 VAL A O 1
ATOM 1141 N N . ARG A 1 102 ? 72.43639 78.33346 18.13379 1.000 23.77191 78 ARG A N 1
ATOM 1142 C CA . ARG A 1 102 ? 73.03615 77.00582 18.03925 1.000 22.13812 78 ARG A CA 1
ATOM 1143 C C . ARG A 1 102 ? 73.11612 76.44579 19.45354 1.000 18.07384 78 ARG A C 1
ATOM 1144 O O . ARG A 1 102 ? 73.88896 76.94108 20.28163 1.000 20.16458 78 ARG A O 1
ATOM 1165 N N . LEU A 1 103 ? 72.31563 75.42039 19.72576 1.000 17.29305 79 LEU A N 1
ATOM 1166 C CA . LEU A 1 103 ? 72.04375 74.97470 21.08373 1.000 14.36020 79 LEU A CA 1
ATOM 1167 C C . LEU A 1 103 ? 72.88606 73.76081 21.44137 1.000 18.85376 79 LEU A C 1
ATOM 1168 O O . LEU A 1 103 ? 72.99762 72.82004 20.65086 1.000 20.71103 79 LEU A O 1
ATOM 1184 N N . ASN A 1 104 ? 73.47430 73.78964 22.63388 1.000 15.18607 80 ASN A N 1
ATOM 1185 C CA . ASN A 1 104 ? 74.04463 72.60716 23.26054 1.000 19.12149 80 ASN A CA 1
ATOM 1186 C C . ASN A 1 104 ? 73.08565 72.00042 24.27531 1.000 15.89670 80 ASN A C 1
ATOM 1187 O O . ASN A 1 104 ? 73.44825 71.04894 24.97335 1.000 20.46912 80 ASN A O 1
ATOM 1198 N N . PHE A 1 105 ? 71.87134 72.53901 24.36712 1.000 15.01672 81 PHE A N 1
ATOM 1199 C CA . PHE A 1 105 ? 70.86611 72.06080 25.31347 1.000 19.32276 81 PHE A CA 1
ATOM 1200 C C . PHE A 1 105 ? 69.51818 72.53174 24.78409 1.000 17.63682 81 PHE A C 1
ATOM 1201 O O . PHE A 1 105 ? 69.23719 73.73439 24.79696 1.000 12.64891 81 PHE A O 1
ATOM 1218 N N . ALA A 1 106 ? 68.70738 71.59419 24.29845 1.000 15.54620 82 ALA A N 1
ATOM 1219 C CA . ALA A 1 106 ? 67.41308 71.88562 23.68732 1.000 17.96056 82 ALA A CA 1
ATOM 1220 C C . ALA A 1 106 ? 66.34553 71.19742 24.52787 1.000 14.66048 82 ALA A C 1
ATOM 1221 O O . ALA A 1 106 ? 66.19773 69.97235 24.46809 1.000 13.67857 82 ALA A O 1
ATOM 1228 N N . GLU A 1 107 ? 65.60220 71.98233 25.30583 1.000 15.21332 83 GLU A N 1
ATOM 1229 C CA . GLU A 1 107 ? 64.81126 71.46125 26.41151 1.000 15.35065 83 GLU A CA 1
ATOM 1230 C C . GLU A 1 107 ? 63.37773 71.96430 26.34889 1.000 13.83383 83 GLU A C 1
ATOM 1231 O O . GLU A 1 107 ? 63.12633 73.11638 25.98797 1.000 11.88164 83 GLU A O 1
ATOM 1243 N N . VAL A 1 108 ? 62.43929 71.08841 26.70462 1.000 15.54802 84 VAL A N 1
ATOM 1244 C CA . VAL A 1 108 ? 61.04944 71.46602 26.91989 1.000 14.87501 84 VAL A CA 1
ATOM 1245 C C . VAL A 1 108 ? 60.61882 70.92231 28.27435 1.000 13.54347 84 VAL A C 1
ATOM 1246 O O . VAL A 1 108 ? 61.16039 69.92653 28.76482 1.000 15.89512 84 VAL A O 1
ATOM 1259 N N . VAL A 1 109 ? 59.64075 71.58706 28.88193 1.000 12.44578 85 VAL A N 1
ATOM 1260 C CA . VAL A 1 109 ? 59.04892 71.13886 30.13486 1.000 16.73580 85 VAL A CA 1
ATOM 1261 C C . VAL A 1 109 ? 57.54754 70.99334 29.93709 1.000 17.45438 85 VAL A C 1
ATOM 1262 O O . VAL A 1 109 ? 56.94503 71.64517 29.07755 1.000 14.94821 85 VAL A O 1
ATOM 1275 N N . ASP A 1 110 ? 56.94219 70.12718 30.74686 1.000 16.11398 86 ASP A N 1
ATOM 1276 C CA . ASP A 1 110 ? 55.51273 69.85907 30.68143 1.000 14.41050 86 ASP A CA 1
ATOM 1277 C C . ASP A 1 110 ? 54.97789 69.73090 32.10864 1.000 14.87560 86 ASP A C 1
ATOM 1278 O O . ASP A 1 110 ? 54.51311 68.68084 32.54141 1.000 17.97771 86 ASP A O 1
ATOM 1287 N N . LEU A 1 111 ? 55.04483 70.83515 32.86046 1.000 18.09388 87 LEU A N 1
ATOM 1288 C CA . LEU A 1 111 ? 54.69644 70.82965 34.27703 1.000 21.69368 87 LEU A CA 1
ATOM 1289 C C . LEU A 1 111 ? 53.68686 71.91646 34.62918 1.000 19.18010 87 LEU A C 1
ATOM 1290 O O . LEU A 1 111 ? 53.58872 72.30745 35.79757 1.000 16.92870 87 LEU A O 1
ATOM 1306 N N . GLY A 1 112 ? 52.93161 72.40309 33.65037 1.000 16.33280 88 GLY A N 1
ATOM 1307 C CA . GLY A 1 112 ? 51.88935 73.37202 33.94446 1.000 16.20167 88 GLY A CA 1
ATOM 1308 C C . GLY A 1 112 ? 52.46196 74.62200 34.57935 1.000 15.57625 88 GLY A C 1
ATOM 1309 O O . GLY A 1 112 ? 53.47472 75.16953 34.12911 1.000 16.35746 88 GLY A O 1
ATOM 1313 N N . GLY A 1 113 ? 51.80639 75.08058 35.64832 1.000 19.25675 89 GLY A N 1
ATOM 1314 C CA . GLY A 1 113 ? 52.22075 76.29676 36.32400 1.000 21.14162 89 GLY A CA 1
ATOM 1315 C C . GLY A 1 113 ? 53.57094 76.20190 36.99918 1.000 18.97803 89 GLY A C 1
ATOM 1316 O O . GLY A 1 113 ? 54.18085 77.23681 37.29014 1.000 20.81099 89 GLY A O 1
ATOM 1320 N N . ALA A 1 114 ? 54.04970 74.98939 37.26078 1.000 14.65063 90 ALA A N 1
ATOM 1321 C CA . ALA A 1 114 ? 55.37577 74.79290 37.82882 1.000 18.88811 90 ALA A CA 1
ATOM 1322 C C . ALA A 1 114 ? 56.47554 74.85170 36.77582 1.000 15.26646 90 ALA A C 1
ATOM 1323 O O . ALA A 1 114 ? 57.64226 74.60807 37.10305 1.000 16.79753 90 ALA A O 1
ATOM 1330 N N . SER A 1 115 ? 56.12977 75.18500 35.52935 1.000 16.22459 91 SER A N 1
ATOM 1331 C CA . SER A 1 115 ? 57.10631 75.13426 34.44588 1.000 16.73673 91 SER A CA 1
ATOM 1332 C C . SER A 1 115 ? 58.21204 76.16770 34.63073 1.000 18.28771 91 SER A C 1
ATOM 1333 O O . SER A 1 115 ? 59.37982 75.88996 34.33454 1.000 19.53621 91 SER A O 1
ATOM 1341 N N . SER A 1 116 ? 57.86999 77.36494 35.11193 1.000 14.78292 92 SER A N 1
ATOM 1342 C CA . SER A 1 116 ? 58.85630 78.44107 35.17058 1.000 17.24995 92 SER A CA 1
ATOM 1343 C C . SER A 1 116 ? 60.01502 78.08037 36.09360 1.000 20.23343 92 SER A C 1
ATOM 1344 O O . SER A 1 116 ? 61.18219 78.12904 35.68807 1.000 15.91617 92 SER A O 1
ATOM 1352 N N . VAL A 1 117 ? 59.71457 77.71328 37.34293 1.000 16.66834 93 VAL A N 1
ATOM 1353 C CA . VAL A 1 117 ? 60.78210 77.33345 38.26428 1.000 17.19188 93 VAL A CA 1
ATOM 1354 C C . VAL A 1 117 ? 61.48788 76.07685 37.77293 1.000 16.67099 93 VAL A C 1
ATOM 1355 O O . VAL A 1 117 ? 62.69534 75.90898 37.98420 1.000 17.43200 93 VAL A O 1
ATOM 1368 N N . ALA A 1 118 ? 60.75653 75.17971 37.10531 1.000 16.31557 94 ALA A N 1
ATOM 1369 C CA . ALA A 1 118 ? 61.37861 73.97993 36.55812 1.000 14.08287 94 ALA A CA 1
ATOM 1370 C C . ALA A 1 118 ? 62.43437 74.32163 35.51520 1.000 17.43658 94 ALA A C 1
ATOM 1371 O O . ALA A 1 118 ? 63.45263 73.62726 35.41298 1.000 15.98053 94 ALA A O 1
ATOM 1378 N N . MET A 1 119 ? 62.21365 75.38265 34.73485 1.000 15.66355 95 MET A N 1
ATOM 1379 C CA . MET A 1 119 ? 63.18690 75.76298 33.71765 1.000 17.31078 95 MET A CA 1
ATOM 1380 C C . MET A 1 119 ? 64.43208 76.37210 34.34614 1.000 19.72207 95 MET A C 1
ATOM 1381 O O . MET A 1 119 ? 65.55055 76.15183 33.86519 1.000 17.79786 95 MET A O 1
ATOM 1395 N N . VAL A 1 120 ? 64.25557 77.14465 35.41916 1.000 16.38422 96 VAL A N 1
ATOM 1396 C CA . VAL A 1 120 ? 65.37529 77.87571 36.00181 1.000 15.88132 96 VAL A CA 1
ATOM 1397 C C . VAL A 1 120 ? 66.44178 76.90900 36.50032 1.000 14.86350 96 VAL A C 1
ATOM 1398 O O . VAL A 1 120 ? 67.63635 77.09110 36.23779 1.000 19.53967 96 VAL A O 1
ATOM 1411 N N . TRP A 1 121 ? 66.03139 75.86026 37.22177 1.000 18.46288 97 TRP A N 1
ATOM 1412 C CA . TRP A 1 121 ? 67.02793 74.95090 37.78048 1.000 15.09362 97 TRP A CA 1
ATOM 1413 C C . TRP A 1 121 ? 67.62644 74.05060 36.70793 1.000 16.56591 97 TRP A C 1
ATOM 1414 O O . TRP A 1 121 ? 68.80490 73.68647 36.79696 1.000 20.66521 97 TRP A O 1
ATOM 1435 N N . ARG A 1 122 ? 66.84372 73.68374 35.69132 1.000 17.40418 98 ARG A N 1
ATOM 1436 C CA . ARG A 1 122 ? 67.40729 72.94080 34.56929 1.000 19.04161 98 ARG A CA 1
ATOM 1437 C C . ARG A 1 122 ? 68.45915 73.76857 33.84170 1.000 18.92373 98 ARG A C 1
ATOM 1438 O O . ARG A 1 122 ? 69.51164 73.24783 33.45362 1.000 17.54284 98 ARG A O 1
ATOM 1459 N N . ALA A 1 123 ? 68.19109 75.06287 33.64761 1.000 18.28519 99 ALA A N 1
ATOM 1460 C CA . ALA A 1 123 ? 69.17545 75.93512 33.01730 1.000 18.25529 99 ALA A CA 1
ATOM 1461 C C . ALA A 1 123 ? 70.44572 76.02049 33.85236 1.000 20.04880 99 ALA A C 1
ATOM 1462 O O . ALA A 1 123 ? 71.55785 75.98274 33.31226 1.000 19.95054 99 ALA A O 1
ATOM 1469 N N . ALA A 1 124 ? 70.29998 76.14715 35.17303 1.000 17.47981 100 ALA A N 1
ATOM 1470 C CA . ALA A 1 124 ? 71.46885 76.17571 36.04452 1.000 17.79491 100 ALA A CA 1
ATOM 1471 C C . ALA A 1 124 ? 72.19953 74.83932 36.02408 1.000 20.73564 100 ALA A C 1
ATOM 1472 O O . ALA A 1 124 ? 73.43480 74.80057 36.05747 1.000 24.90145 100 ALA A O 1
ATOM 1479 N N . ALA A 1 125 ? 71.45318 73.73295 35.96163 1.000 20.17733 101 ALA A N 1
ATOM 1480 C CA . ALA A 1 125 ? 72.08175 72.41641 35.92858 1.000 23.77247 101 ALA A CA 1
ATOM 1481 C C . ALA A 1 125 ? 72.92778 72.23868 34.67445 1.000 19.24213 101 ALA A C 1
ATOM 1482 O O . ALA A 1 125 ? 73.99517 71.61624 34.71949 1.000 20.10130 101 ALA A O 1
ATOM 1489 N N . ALA A 1 126 ? 72.46372 72.77269 33.54222 1.000 19.83908 102 ALA A N 1
ATOM 1490 C CA . ALA A 1 126 ? 73.21666 72.63604 32.30043 1.000 17.26944 102 ALA A CA 1
ATOM 1491 C C . ALA A 1 126 ? 74.44116 73.54172 32.29612 1.000 19.59968 102 ALA A C 1
ATOM 1492 O O . ALA A 1 126 ? 75.49520 73.16739 31.76880 1.000 21.91960 102 ALA A O 1
ATOM 1499 N N . ILE A 1 127 ? 74.32119 74.73697 32.87744 1.000 18.41046 103 ILE A N 1
ATOM 1500 C CA . ILE A 1 127 ? 75.45792 75.64901 32.93833 1.000 20.72223 103 ILE A CA 1
ATOM 1501 C C . ILE A 1 127 ? 76.51767 75.12068 33.89859 1.000 21.99818 103 ILE A C 1
ATOM 1502 O O . ILE A 1 127 ? 77.71439 75.13483 33.58873 1.000 22.08006 103 ILE A O 1
ATOM 1518 N N . GLU A 1 128 ? 76.10269 74.64431 35.07623 1.000 22.45265 104 GLU A N 1
ATOM 1519 C CA . GLU A 1 128 ? 77.07442 74.11535 36.02876 1.000 23.52286 104 GLU A CA 1
ATOM 1520 C C . GLU A 1 128 ? 77.72317 72.83648 35.51326 1.000 24.76816 104 GLU A C 1
ATOM 1521 O O . GLU A 1 128 ? 78.86896 72.53563 35.86770 1.000 25.85586 104 GLU A O 1
ATOM 1533 N N . LEU A 1 129 ? 77.01328 72.07664 34.68018 1.000 21.24739 105 LEU A N 1
ATOM 1534 C CA . LEU A 1 129 ? 77.56796 70.85925 34.10279 1.000 26.27317 105 LEU A CA 1
ATOM 1535 C C . LEU A 1 129 ? 78.51684 71.14659 32.94631 1.000 28.91863 105 LEU A C 1
ATOM 1536 O O . LEU A 1 129 ? 79.27601 70.25567 32.54916 1.000 28.56010 105 LEU A O 1
ATOM 1552 N N . GLY A 1 130 ? 78.49446 72.36407 32.40340 1.000 29.35104 106 GLY A N 1
ATOM 1553 C CA . GLY A 1 130 ? 79.43664 72.77870 31.38617 1.000 27.44474 106 GLY A CA 1
ATOM 1554 C C . GLY A 1 130 ? 78.90923 72.77784 29.96887 1.000 26.70595 106 GLY A C 1
ATOM 1555 O O . GLY A 1 130 ? 79.67619 73.07046 29.04239 1.000 22.68967 106 GLY A O 1
ATOM 1559 N N . LEU A 1 131 ? 77.62812 72.47055 29.76691 1.000 25.29142 107 LEU A N 1
ATOM 1560 C CA . LEU A 1 131 ? 77.10181 72.36080 28.41252 1.000 24.62993 107 LEU A CA 1
ATOM 1561 C C . LEU A 1 131 ? 76.78526 73.71972 27.80263 1.000 20.93797 107 LEU A C 1
ATOM 1562 O O . LEU A 1 131 ? 76.91757 73.88960 26.58534 1.000 23.02493 107 LEU A O 1
ATOM 1578 N N . CYS A 1 132 ? 76.37124 74.68890 28.61760 1.000 22.98015 108 CYS A N 1
ATOM 1579 C CA . CYS A 1 132 ? 75.96887 75.99659 28.12933 1.000 25.16675 108 CYS A CA 1
ATOM 1580 C C . CYS A 1 132 ? 76.66121 77.09498 28.91922 1.000 27.20999 108 CYS A C 1
A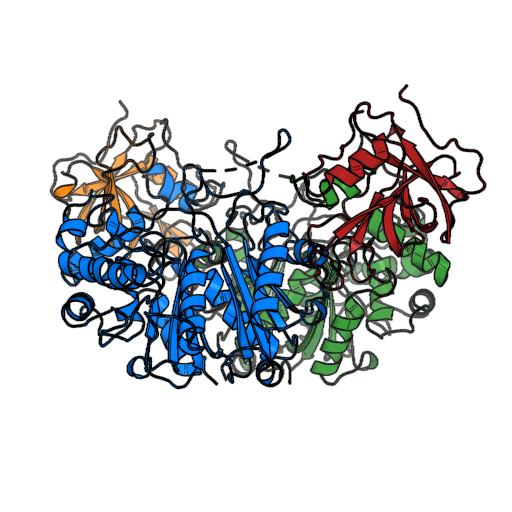TOM 1581 O O . CYS A 1 132 ? 77.02372 76.91500 30.08537 1.000 25.42283 108 CYS A O 1
ATOM 1589 N N . ASN A 1 133 ? 76.82988 78.24205 28.26597 1.000 25.11493 109 ASN A N 1
ATOM 1590 C CA . ASN A 1 133 ? 77.19545 79.47541 28.94442 1.000 27.97288 109 ASN A CA 1
ATOM 1591 C C . ASN A 1 133 ? 75.98401 80.32882 29.28440 1.000 24.04170 109 ASN A C 1
ATOM 1592 O O . ASN A 1 133 ? 76.00343 81.04371 30.29175 1.000 20.55517 109 ASN A O 1
ATOM 1603 N N . THR A 1 134 ? 74.93223 80.26135 28.46953 1.000 21.75863 110 THR A N 1
ATOM 1604 C CA . THR A 1 134 ? 73.77823 81.14210 28.61442 1.000 22.34433 110 THR A CA 1
ATOM 1605 C C . THR A 1 134 ? 72.54816 80.41966 28.09003 1.000 21.18205 110 THR A C 1
ATOM 1606 O O . THR A 1 134 ? 72.52928 79.98654 26.93448 1.000 17.44289 110 THR A O 1
ATOM 1617 N N . VAL A 1 135 ? 71.52832 80.29468 28.93580 1.000 16.61029 111 VAL A N 1
ATOM 1618 C CA . VAL A 1 135 ? 70.30273 79.57864 28.60849 1.000 15.21277 111 VAL A CA 1
ATOM 1619 C C . VAL A 1 135 ? 69.13391 80.54796 28.69774 1.000 15.25271 111 VAL A C 1
ATOM 1620 O O . VAL A 1 135 ? 69.03760 81.32832 29.65128 1.000 18.72039 111 VAL A O 1
ATOM 1633 N N . VAL A 1 136 ? 68.24141 80.49199 27.71081 1.000 14.13540 112 VAL A N 1
ATOM 1634 C CA . VAL A 1 136 ? 67.03167 81.30658 27.70063 1.000 17.60509 112 VAL A CA 1
ATOM 1635 C C . VAL A 1 136 ? 65.85050 80.43394 28.10159 1.000 14.26180 112 VAL A C 1
ATOM 1636 O O . VAL A 1 136 ? 65.64982 79.34779 27.54327 1.000 16.86944 112 VAL A O 1
ATOM 1649 N N . CYS A 1 137 ? 65.07898 80.90458 29.07916 1.000 14.90734 113 CYS A N 1
ATOM 1650 C CA . CYS A 1 137 ? 63.85616 80.25325 29.53963 1.000 15.76728 113 CYS A CA 1
ATOM 1651 C C . CYS A 1 137 ? 62.68773 81.13579 29.11175 1.000 16.59118 113 CYS A C 1
ATOM 1652 O O . CYS A 1 137 ? 62.55587 82.26286 29.59734 1.000 14.33826 113 CYS A O 1
ATOM 1660 N N . VAL A 1 138 ? 61.84032 80.63791 28.21111 1.000 16.81953 114 VAL A N 1
ATOM 1661 C CA . VAL A 1 138 ? 60.81571 81.47216 27.58733 1.000 14.88777 114 VAL A CA 1
ATOM 1662 C C . VAL A 1 138 ? 59.49094 80.72227 27.52151 1.000 15.86139 114 VAL A C 1
ATOM 1663 O O . VAL A 1 138 ? 59.44822 79.53744 27.17287 1.000 14.88638 114 VAL A O 1
ATOM 1676 N N . LEU A 1 139 ? 58.40753 81.42586 27.84980 1.000 16.96583 115 LEU A N 1
ATOM 1677 C CA . LEU A 1 139 ? 57.05261 80.87827 27.79997 1.000 16.62744 115 LEU A CA 1
ATOM 1678 C C . LEU A 1 139 ? 56.13124 81.83594 27.05636 1.000 19.11879 115 LEU A C 1
ATOM 1679 O O . LEU A 1 139 ? 55.69409 82.84970 27.63055 1.000 21.72467 115 LEU A O 1
ATOM 1695 N N . PRO A 1 140 ? 55.80465 81.55712 25.79661 1.000 21.72867 116 PRO A N 1
ATOM 1696 C CA . PRO A 1 140 ? 54.73490 82.31904 25.14059 1.000 19.72941 116 PRO A CA 1
ATOM 1697 C C . PRO A 1 140 ? 53.39406 82.01866 25.79196 1.000 22.30927 116 PRO A C 1
ATOM 1698 O O . PRO A 1 140 ? 53.09307 80.87185 26.13202 1.000 25.03340 116 PRO A O 1
ATOM 1709 N N . SER A 1 141 ? 52.58849 83.06306 25.97540 1.000 20.65708 117 SER A N 1
ATOM 1710 C CA . SER A 1 141 ? 51.25864 82.88418 26.54069 1.000 21.99158 117 SER A CA 1
ATOM 1711 C C . SER A 1 141 ? 50.18119 83.70214 25.84355 1.000 23.02160 117 SER A C 1
ATOM 1712 O O . SER A 1 141 ? 49.01921 83.62711 26.25365 1.000 22.87345 117 SER A O 1
ATOM 1720 N N . ARG A 1 142 ? 50.51586 84.47220 24.81563 1.000 21.70250 118 ARG A N 1
ATOM 1721 C CA . ARG A 1 142 ? 49.50798 85.10467 23.97943 1.000 19.40804 118 ARG A CA 1
ATOM 1722 C C . ARG A 1 142 ? 49.08229 84.13996 22.88016 1.000 16.43401 118 ARG A C 1
ATOM 1723 O O . ARG A 1 142 ? 49.88462 83.34540 22.38118 1.000 20.40870 118 ARG A O 1
ATOM 1744 N N . MET A 1 143 ? 47.80532 84.20481 22.51410 1.000 21.77780 119 MET A N 1
ATOM 1745 C CA . MET A 1 143 ? 47.31350 83.36947 21.43066 1.000 23.06281 119 MET A CA 1
ATOM 1746 C C . MET A 1 143 ? 47.85964 83.86981 20.09604 1.000 20.86149 119 MET A C 1
ATOM 1747 O O . MET A 1 143 ? 48.24315 85.03265 19.94666 1.000 21.19396 119 MET A O 1
ATOM 1761 N N . ALA A 1 144 ? 47.89231 82.97519 19.12080 1.000 20.41513 120 ALA A N 1
ATOM 1762 C CA . ALA A 1 144 ? 48.41953 83.32221 17.81108 1.000 16.83153 120 ALA A CA 1
ATOM 1763 C C . ALA A 1 144 ? 47.30882 83.82600 16.90323 1.000 18.27491 120 ALA A C 1
ATOM 1764 O O . ALA A 1 144 ? 46.13161 83.51673 17.11170 1.000 18.10902 120 ALA A O 1
ATOM 1771 N N . PRO A 1 145 ? 47.65249 84.62142 15.88919 1.000 17.89268 121 PRO A N 1
ATOM 1772 C CA . PRO A 1 145 ? 46.63460 85.06842 14.92999 1.000 19.49595 121 PRO A CA 1
ATOM 1773 C C . PRO A 1 145 ? 45.90825 83.88192 14.31472 1.000 25.29588 121 PRO A C 1
ATOM 1774 O O . PRO A 1 145 ? 46.49350 82.82112 14.08626 1.000 21.27588 121 PRO A O 1
ATOM 1785 N N . ILE A 1 146 ? 44.62041 84.06801 14.05246 1.000 26.94425 122 ILE A N 1
ATOM 1786 C CA . ILE A 1 146 ? 43.79162 83.00224 13.51119 1.000 27.98062 122 ILE A CA 1
ATOM 1787 C C . ILE A 1 146 ? 43.83121 83.05361 11.98942 1.000 28.15979 122 ILE A C 1
ATOM 1788 O O . ILE A 1 146 ? 44.12418 84.08571 11.37999 1.000 27.13659 122 ILE A O 1
ATOM 1804 N N . SER A 1 147 ? 43.52793 81.91459 11.36883 1.000 33.07956 123 SER A N 1
ATOM 1805 C CA . SER A 1 147 ? 43.54457 81.78381 9.92107 1.000 36.80770 123 SER A CA 1
ATOM 1806 C C . SER A 1 147 ? 42.34695 80.96180 9.47083 1.000 37.06646 123 SER A C 1
ATOM 1807 O O . SER A 1 147 ? 41.83969 80.11542 10.21063 1.000 40.22774 123 SER A O 1
ATOM 1815 N N . GLU A 1 148 ? 41.89951 81.22574 8.24135 1.000 44.46595 124 GLU A N 1
ATOM 1816 C CA . GLU A 1 148 ? 40.82969 80.42836 7.65137 1.000 46.43838 124 GLU A CA 1
ATOM 1817 C C . GLU A 1 148 ? 41.23040 78.96351 7.52863 1.000 49.11413 124 GLU A C 1
ATOM 1818 O O . GLU A 1 148 ? 40.36483 78.08025 7.53415 1.000 54.64030 124 GLU A O 1
ATOM 1830 N N . HIS A 1 149 ? 42.52770 78.68520 7.43043 1.000 52.92219 125 HIS A N 1
ATOM 1831 C CA . HIS A 1 149 ? 43.02376 77.34759 7.14211 1.000 54.76835 125 HIS A CA 1
ATOM 1832 C C . HIS A 1 149 ? 43.37750 76.55491 8.39475 1.000 45.88740 125 HIS A C 1
ATOM 1833 O O . HIS A 1 149 ? 43.93793 75.46018 8.27904 1.000 47.61558 125 HIS A O 1
ATOM 1847 N N . ASP A 1 150 ? 43.06136 77.06980 9.57889 1.000 48.46032 126 ASP A N 1
ATOM 1848 C CA . ASP A 1 150 ? 43.36499 76.36325 10.82022 1.000 48.92599 126 ASP A CA 1
ATOM 1849 C C . ASP A 1 150 ? 42.58633 75.05499 10.90921 1.000 44.92883 126 ASP A C 1
ATOM 1850 O O . ASP A 1 150 ? 41.37858 75.02305 10.67321 1.000 51.34540 126 ASP A O 1
ATOM 1859 N N . SER A 1 160 ? 37.23229 72.89738 23.95934 1.000 68.93847 136 SER A N 1
ATOM 1860 C CA . SER A 1 160 ? 38.11872 72.98371 25.11582 1.000 65.01384 136 SER A CA 1
ATOM 1861 C C . SER A 1 160 ? 37.30458 73.17435 26.39331 1.000 60.42482 136 SER A C 1
ATOM 1862 O O . SER A 1 160 ? 37.70159 73.91420 27.29456 1.000 53.67022 136 SER A O 1
ATOM 1869 N N . ARG A 1 161 ? 36.16858 72.48399 26.46529 1.000 51.36403 137 ARG A N 1
ATOM 1870 C CA . ARG A 1 161 ? 35.19995 72.66315 27.53661 1.000 48.91229 137 ARG A CA 1
ATOM 1871 C C . ARG A 1 161 ? 35.51042 71.82853 28.77299 1.000 42.83927 137 ARG A C 1
ATOM 1872 O O . ARG A 1 161 ? 34.68813 71.78421 29.69388 1.000 39.98635 137 ARG A O 1
ATOM 1893 N N . PHE A 1 162 ? 36.67053 71.17562 28.82271 1.000 45.29170 138 PHE A N 1
ATOM 1894 C CA . PHE A 1 162 ? 37.03914 70.33810 29.95584 1.000 39.38684 138 PHE A CA 1
ATOM 1895 C C . PHE A 1 162 ? 38.19439 70.90742 30.76735 1.000 37.28952 138 PHE A C 1
ATOM 1896 O O . PHE A 1 162 ? 38.66788 70.24268 31.69579 1.000 36.82256 138 PHE A O 1
ATOM 1913 N N . GLY A 1 163 ? 38.66347 72.10913 30.43976 1.000 36.29575 139 GLY A N 1
ATOM 1914 C CA . GLY A 1 163 ? 39.63355 72.79626 31.27510 1.000 33.11728 139 GLY A CA 1
ATOM 1915 C C . GLY A 1 163 ? 40.96708 72.09961 31.40478 1.000 33.95729 139 GLY A C 1
ATOM 1916 O O . GLY A 1 163 ? 41.60391 72.18740 32.46021 1.000 38.90033 139 GLY A O 1
ATOM 1920 N N . GLY A 1 164 ? 41.41597 71.41428 30.35725 1.000 31.56699 140 GLY A N 1
ATOM 1921 C CA . GLY A 1 164 ? 42.68896 70.72996 30.37309 1.000 28.64411 140 GLY A CA 1
ATOM 1922 C C . GLY A 1 164 ? 42.60512 69.24113 30.62869 1.000 26.71714 140 GLY A C 1
ATOM 1923 O O . GLY A 1 164 ? 43.59630 68.53553 30.40544 1.000 26.40984 140 GLY A O 1
ATOM 1927 N N . HIS A 1 165 ? 41.46216 68.74604 31.09618 1.000 29.54680 141 HIS A N 1
ATOM 1928 C CA . HIS A 1 165 ? 41.28566 67.31135 31.26688 1.000 24.59531 141 HIS A CA 1
ATOM 1929 C C . HIS A 1 165 ? 41.33445 66.60986 29.91543 1.000 23.39047 141 HIS A C 1
ATOM 1930 O O . HIS A 1 165 ? 40.80838 67.10980 28.91750 1.000 23.84375 141 HIS A O 1
ATOM 1944 N N . SER A 1 166 ? 41.96692 65.44020 29.88737 1.000 24.32232 142 SER A N 1
ATOM 1945 C CA . SER A 1 166 ? 42.04295 64.65184 28.66617 1.000 22.66002 142 SER A CA 1
ATOM 1946 C C . SER A 1 166 ? 40.74956 63.87629 28.44596 1.000 23.87677 142 SER A C 1
ATOM 1947 O O . SER A 1 166 ? 40.14429 63.36509 29.39258 1.000 22.98050 142 SER A O 1
ATOM 1955 N N . THR A 1 167 ? 40.32544 63.79938 27.18392 1.000 22.68958 143 THR A N 1
ATOM 1956 C CA . THR A 1 167 ? 39.19767 62.97300 26.77839 1.000 21.76729 143 THR A CA 1
ATOM 1957 C C . THR A 1 167 ? 39.63231 61.74863 25.98672 1.000 25.81389 143 THR A C 1
ATOM 1958 O O . THR A 1 167 ? 38.77493 60.99424 25.51333 1.000 23.32146 143 THR A O 1
ATOM 1969 N N . ARG A 1 168 ? 40.93559 61.52983 25.83937 1.000 20.92080 144 ARG A N 1
ATOM 1970 C CA . ARG A 1 168 ? 41.43707 60.48046 24.96741 1.000 20.88931 144 ARG A CA 1
ATOM 1971 C C . ARG A 1 168 ? 41.09897 59.09983 25.51626 1.000 23.89641 144 ARG A C 1
ATOM 1972 O O . ARG A 1 168 ? 41.00971 58.88787 26.72848 1.000 19.50011 144 ARG A O 1
ATOM 1993 N N . PHE A 1 169 ? 40.91181 58.15547 24.59910 1.000 21.51443 145 PHE A N 1
ATOM 1994 C CA . PHE A 1 169 ? 40.67331 56.76759 24.97194 1.000 21.31825 145 PHE A CA 1
ATOM 1995 C C . PHE A 1 169 ? 41.87115 56.23189 25.74360 1.000 22.08477 145 PHE A C 1
ATOM 1996 O O . PHE A 1 169 ? 43.00373 56.26567 25.25296 1.000 22.16851 145 PHE A O 1
ATOM 2013 N N . GLY A 1 170 ? 41.62338 55.75221 26.95945 1.000 18.89868 146 GLY A N 1
ATOM 2014 C CA . GLY A 1 170 ? 42.67046 55.24669 27.81699 1.000 20.24132 146 GLY A CA 1
ATOM 2015 C C . GLY A 1 170 ? 43.14680 56.21712 28.87554 1.000 14.99194 146 GLY A C 1
ATOM 2016 O O . GLY A 1 170 ? 43.84799 55.79641 29.80279 1.000 16.31773 146 GLY A O 1
ATOM 2020 N N . ALA A 1 171 ? 42.80538 57.49315 28.76013 1.000 19.20241 147 ALA A N 1
ATOM 2021 C CA . ALA A 1 171 ? 43.12413 58.45496 29.81029 1.000 14.47567 147 ALA A CA 1
ATOM 2022 C C . ALA A 1 171 ? 42.23202 58.18253 31.01400 1.000 17.96134 147 ALA A C 1
ATOM 2023 O O . ALA A 1 171 ? 41.00505 58.29801 30.89708 1.000 14.60146 147 ALA A O 1
ATOM 2030 N N . PRO A 1 172 ? 42.78816 57.81554 32.17447 1.000 15.79494 148 PRO A N 1
ATOM 2031 C CA . PRO A 1 172 ? 41.92076 57.46568 33.31392 1.000 16.97883 148 PRO A CA 1
ATOM 2032 C C . PRO A 1 172 ? 40.92844 58.55218 33.68321 1.000 15.49839 148 PRO A C 1
ATOM 2033 O O . PRO A 1 172 ? 39.77030 58.24436 33.98912 1.000 15.37651 148 PRO A O 1
ATOM 2044 N N . GLU A 1 173 ? 41.34646 59.82005 33.66962 1.000 16.90044 149 GLU A N 1
ATOM 2045 C CA . GLU A 1 173 ? 40.43174 60.89502 34.03201 1.000 17.30600 149 GLU A CA 1
ATOM 2046 C C . GLU A 1 173 ? 39.28931 61.03713 33.03496 1.000 16.88181 149 GLU A C 1
ATOM 2047 O O . GLU A 1 173 ? 38.23740 61.57495 33.39282 1.000 16.97257 149 GLU A O 1
ATOM 2059 N N . ALA A 1 174 ? 39.46127 60.55737 31.80044 1.000 16.82173 150 ALA A N 1
ATOM 2060 C CA . ALA A 1 174 ? 38.38076 60.65501 30.82435 1.000 19.50062 150 ALA A CA 1
ATOM 2061 C C . ALA A 1 174 ? 37.16138 59.84847 31.25491 1.000 22.45357 150 ALA A C 1
ATOM 2062 O O . ALA A 1 174 ? 36.02534 60.25098 30.97770 1.000 18.95155 150 ALA A O 1
ATOM 2069 N N . GLU A 1 175 ? 37.36824 58.71963 31.93730 1.000 20.40023 151 GLU A N 1
ATOM 2070 C CA . GLU A 1 175 ? 36.25917 57.88559 32.38720 1.000 19.38083 151 GLU A CA 1
ATOM 2071 C C . GLU A 1 175 ? 35.97246 58.00106 33.87938 1.000 18.59200 151 GLU A C 1
ATOM 2072 O O . GLU A 1 175 ? 34.83288 57.76341 34.29344 1.000 20.84582 151 GLU A O 1
ATOM 2084 N N . MET A 1 176 ? 36.96018 58.36850 34.69948 1.000 18.45858 152 MET A N 1
ATOM 2085 C CA . MET A 1 176 ? 36.75140 58.45730 36.13992 1.000 21.31117 152 MET A CA 1
ATOM 2086 C C . MET A 1 176 ? 36.41425 59.86363 36.62298 1.000 19.61650 152 MET A C 1
ATOM 2087 O O . MET A 1 176 ? 35.86596 60.00253 37.72159 1.000 18.07607 152 MET A O 1
ATOM 2101 N N . ASP A 1 177 ? 36.71517 60.90196 35.83968 1.000 15.31017 153 ASP A N 1
ATOM 2102 C CA . ASP A 1 177 ? 36.45545 62.28053 36.23887 1.000 20.92921 153 ASP A CA 1
ATOM 2103 C C . ASP A 1 177 ? 35.30028 62.89961 35.46179 1.000 20.37593 153 ASP A C 1
ATOM 2104 O O . ASP A 1 177 ? 34.32386 63.36178 36.05923 1.000 19.25409 153 ASP A O 1
ATOM 2113 N N . LEU A 1 178 ? 35.38400 62.90710 34.13223 1.000 20.54061 154 LEU A N 1
ATOM 2114 C CA . LEU A 1 178 ? 34.45735 63.70448 33.33203 1.000 20.51714 154 LEU A CA 1
ATOM 2115 C C . LEU A 1 178 ? 32.99791 63.31006 33.51565 1.000 19.46773 154 LEU A C 1
ATOM 2116 O O . LEU A 1 178 ? 32.16368 64.20929 33.71782 1.000 26.70282 154 LEU A O 1
ATOM 2132 N N . PRO A 1 179 ? 32.60909 62.03261 33.45959 1.000 21.14839 155 PRO A N 1
ATOM 2133 C CA . PRO A 1 179 ? 31.17522 61.70836 33.57563 1.000 20.05116 155 PRO A CA 1
ATOM 2134 C C . PRO A 1 179 ? 30.55944 62.08905 34.91617 1.000 23.55385 155 PRO A C 1
ATOM 2135 O O . PRO A 1 179 ? 29.32656 62.12802 35.01464 1.000 22.82180 155 PRO A O 1
ATOM 2146 N N . TYR A 1 180 ? 31.36347 62.37536 35.93817 1.000 20.14416 156 TYR A N 1
ATOM 2147 C CA . TYR A 1 180 ? 30.85863 62.81473 37.23149 1.000 19.44299 156 TYR A CA 1
ATOM 2148 C C . TYR A 1 180 ? 31.01548 64.31443 37.44284 1.000 22.38437 156 TYR A C 1
ATOM 2149 O O . TYR A 1 180 ? 30.70888 64.81106 38.53196 1.000 22.00893 156 TYR A O 1
ATOM 2167 N N . GLY A 1 181 ? 31.47979 65.04518 36.43222 1.000 26.87328 157 GLY A N 1
ATOM 2168 C CA . GLY A 1 181 ? 31.63609 66.47856 36.53107 1.000 24.80399 157 GLY A CA 1
ATOM 2169 C C . GLY A 1 181 ? 32.95870 66.95063 37.09217 1.000 21.05775 157 GLY A C 1
ATOM 2170 O O . GLY A 1 181 ? 33.17441 68.16591 37.17680 1.000 25.07562 157 GLY A O 1
ATOM 2174 N N . HIS A 1 182 ? 33.84560 66.03959 37.48480 1.000 20.93686 158 HIS A N 1
ATOM 2175 C CA . HIS A 1 182 ? 35.16046 66.42105 37.98309 1.000 19.34714 158 HIS A CA 1
ATOM 2176 C C . HIS A 1 182 ? 36.05211 66.80283 36.80932 1.000 24.36042 158 HIS A C 1
ATOM 2177 O O . HIS A 1 182 ? 36.21487 66.02290 35.86554 1.000 23.26617 158 HIS A O 1
ATOM 2191 N N . MET A 1 183 ? 36.62930 67.99974 36.86380 1.000 22.55364 159 MET A N 1
ATOM 2192 C CA . MET A 1 183 ? 37.39030 68.51840 35.73421 1.000 21.61943 159 MET A CA 1
ATOM 2193 C C . MET A 1 183 ? 37.99096 69.86130 36.13057 1.000 21.35736 159 MET A C 1
ATOM 2194 O O . MET A 1 183 ? 37.64620 70.43860 37.16544 1.000 22.79695 159 MET A O 1
ATOM 2208 N N . ALA A 1 184 ? 38.89772 70.34696 35.29106 1.000 26.22972 160 ALA A N 1
ATOM 2209 C CA . ALA A 1 184 ? 39.49871 71.68275 35.44058 1.000 24.57899 160 ALA A CA 1
ATOM 2210 C C . ALA A 1 184 ? 40.16950 71.74995 36.81628 1.000 23.07022 160 ALA A C 1
ATOM 2211 O O . ALA A 1 184 ? 40.75998 70.75328 37.26036 1.000 22.08801 160 ALA A O 1
ATOM 2218 N N . GLN A 1 185 ? 40.09743 72.88789 37.51105 1.000 22.90547 161 GLN A N 1
ATOM 2219 C CA . GLN A 1 185 ? 40.87942 73.08517 38.72469 1.000 22.08811 161 GLN A CA 1
ATOM 2220 C C . GLN A 1 185 ? 40.04269 73.59025 39.89558 1.000 21.17195 161 GLN A C 1
ATOM 2221 O O . GLN A 1 185 ? 40.34697 73.27970 41.05293 1.000 19.85337 161 GLN A O 1
ATOM 2235 N N . ASN A 1 186 ? 38.99506 74.37045 39.61305 1.000 19.53561 162 ASN A N 1
ATOM 2236 C CA . ASN A 1 186 ? 38.24772 75.03392 40.67788 1.000 22.56220 162 ASN A CA 1
ATOM 2237 C C . ASN A 1 186 ? 37.75614 74.03751 41.72282 1.000 21.93560 162 ASN A C 1
ATOM 2238 O O . ASN A 1 186 ? 38.03333 74.18045 42.91817 1.000 18.85145 162 ASN A O 1
ATOM 2249 N N . THR A 1 187 ? 37.00735 73.02183 41.28836 1.000 18.60774 163 THR A N 1
ATOM 2250 C CA . THR A 1 187 ? 36.41893 72.09549 42.25056 1.000 21.36792 163 THR A CA 1
ATOM 2251 C C . THR A 1 187 ? 37.48141 71.25196 42.94298 1.000 20.28295 163 THR A C 1
ATOM 2252 O O . THR A 1 187 ? 37.33298 70.92429 44.12498 1.000 18.46406 163 THR A O 1
ATOM 2263 N N . GLY A 1 188 ? 38.55536 70.89664 42.23567 1.000 21.79426 164 GLY A N 1
ATOM 2264 C CA . GLY A 1 188 ? 39.62405 70.14289 42.86997 1.000 18.69309 164 GLY A CA 1
ATOM 2265 C C . GLY A 1 188 ? 40.24272 70.88478 44.03884 1.000 20.25843 164 GLY A C 1
ATOM 2266 O O . GLY A 1 188 ? 40.46945 70.30639 45.10446 1.000 20.32912 164 GLY A O 1
ATOM 2270 N N . TYR A 1 189 ? 40.51759 72.17912 43.85824 1.000 23.02343 165 TYR A N 1
ATOM 2271 C CA . TYR A 1 189 ? 41.05651 72.97870 44.95346 1.000 20.80453 165 TYR A CA 1
ATOM 2272 C C . TYR A 1 189 ? 40.01794 73.20220 46.04272 1.000 19.32181 165 TYR A C 1
ATOM 2273 O O . TYR A 1 189 ? 40.35957 73.24970 47.22983 1.000 20.98956 165 TYR A O 1
ATOM 2291 N N . ALA A 1 190 ? 38.74664 73.35823 45.66049 1.000 17.92858 166 ALA A N 1
ATOM 2292 C CA . ALA A 1 190 ? 37.69136 73.48305 46.65995 1.000 19.82751 166 ALA A CA 1
ATOM 2293 C C . ALA A 1 190 ? 37.62808 72.24207 47.54004 1.000 21.18541 166 ALA A C 1
ATOM 2294 O O . ALA A 1 190 ? 37.42965 72.34284 48.75628 1.000 23.96316 166 ALA A O 1
ATOM 2301 N N . MET A 1 191 ? 37.80488 71.05950 46.94345 1.000 21.19798 167 MET A N 1
ATOM 2302 C CA . MET A 1 191 ? 37.75969 69.82705 47.72306 1.000 22.79124 167 MET A CA 1
ATOM 2303 C C . MET A 1 191 ? 38.98364 69.68366 48.62018 1.000 20.81250 167 MET A C 1
ATOM 2304 O O . MET A 1 191 ? 38.90246 69.04269 49.67423 1.000 23.18976 167 MET A O 1
ATOM 2318 N N . ILE A 1 192 ? 40.12087 70.26270 48.22829 1.000 19.65719 168 ILE A N 1
ATOM 2319 C CA . ILE A 1 192 ? 41.26940 70.29437 49.12889 1.000 17.88993 168 ILE A CA 1
ATOM 2320 C C . ILE A 1 192 ? 41.00447 71.25084 50.28488 1.000 21.66843 168 ILE A C 1
ATOM 2321 O O . ILE A 1 192 ? 41.31915 70.95094 51.44287 1.000 23.05867 168 ILE A O 1
ATOM 2337 N N . ALA A 1 193 ? 40.42429 72.41701 49.99156 1.000 18.56320 169 ALA A N 1
ATOM 2338 C CA . ALA A 1 193 ? 40.09425 73.36232 51.05206 1.000 23.04146 169 ALA A CA 1
ATOM 2339 C C . ALA A 1 193 ? 39.08991 72.76071 52.02560 1.000 26.81197 169 ALA A C 1
ATOM 2340 O O . ALA A 1 193 ? 39.24242 72.88831 53.24642 1.000 24.56107 169 ALA A O 1
ATOM 2347 N N . GLN A 1 194 ? 38.05844 72.09247 51.50273 1.000 24.90896 170 GLN A N 1
ATOM 2348 C CA . GLN A 1 194 ? 37.05339 71.48660 52.36913 1.000 25.05745 170 GLN A CA 1
ATOM 2349 C C . GLN A 1 194 ? 37.67326 70.41759 53.26105 1.000 26.71605 170 GLN A C 1
ATOM 2350 O O . GLN A 1 194 ? 37.33058 70.30914 54.44482 1.000 20.61510 170 GLN A O 1
ATOM 2364 N N . ARG A 1 195 ? 38.58929 69.61786 52.70928 1.000 24.96532 171 ARG A N 1
ATOM 2365 C CA . ARG A 1 195 ? 39.29159 68.62748 53.51891 1.000 27.32112 171 ARG A CA 1
ATOM 2366 C C . ARG A 1 195 ? 40.10146 69.29687 54.62234 1.000 28.10342 171 ARG A C 1
ATOM 2367 O O . ARG A 1 195 ? 40.11974 68.82141 55.76467 1.000 25.68059 171 ARG A O 1
ATOM 2388 N N . TYR A 1 196 ? 40.77785 70.40360 54.30285 1.000 22.20638 172 TYR A N 1
ATOM 2389 C CA . TYR A 1 196 ? 41.58564 71.08631 55.30880 1.000 24.82408 172 TYR A CA 1
ATOM 2390 C C . TYR A 1 196 ? 40.71504 71.59790 56.45047 1.000 27.71203 172 TYR A C 1
ATOM 2391 O O . TYR A 1 196 ? 41.02893 71.39158 57.62876 1.000 22.67932 172 TYR A O 1
ATOM 2409 N N . GLY A 1 197 ? 39.61510 72.27634 56.11829 1.000 26.97020 173 GLY A N 1
ATOM 2410 C CA . GLY A 1 197 ? 38.72544 72.77139 57.15295 1.000 27.50836 173 GLY A CA 1
ATOM 2411 C C . GLY A 1 197 ? 38.21084 71.67599 58.06320 1.000 27.09064 173 GLY A C 1
ATOM 2412 O O . GLY A 1 197 ? 38.01671 71.89820 59.26153 1.000 28.95010 173 GLY A O 1
ATOM 2416 N N . ALA A 1 198 ? 37.99485 70.47851 57.51548 1.000 25.34270 174 ALA A N 1
ATOM 2417 C CA . ALA A 1 198 ? 37.48513 69.37608 58.32181 1.000 31.55275 174 ALA A CA 1
ATOM 2418 C C . ALA A 1 198 ? 38.54592 68.82355 59.26430 1.000 31.10198 174 ALA A C 1
ATOM 2419 O O . ALA A 1 198 ? 38.21120 68.32408 60.34479 1.000 28.00359 174 ALA A O 1
ATOM 2426 N N . VAL A 1 199 ? 39.81760 68.90455 58.88141 1.000 30.11936 175 VAL A N 1
ATOM 2427 C CA . VAL A 1 199 ? 40.89203 68.32051 59.67875 1.000 27.97751 175 VAL A CA 1
ATOM 2428 C C . VAL A 1 199 ? 41.48230 69.33167 60.65310 1.000 28.61811 175 VAL A C 1
ATOM 2429 O O . VAL A 1 199 ? 41.72933 69.00412 61.81646 1.000 29.16506 175 VAL A O 1
ATOM 2442 N N . HIS A 1 200 ? 41.71345 70.56529 60.19905 1.000 28.34432 176 HIS A N 1
ATOM 2443 C CA . HIS A 1 200 ? 42.41319 71.56899 60.98646 1.000 30.27616 176 HIS A CA 1
ATOM 2444 C C . HIS A 1 200 ? 41.56756 72.78728 61.33181 1.000 32.15115 176 HIS A C 1
ATOM 2445 O O . HIS A 1 200 ? 42.07136 73.69291 62.00780 1.000 32.34787 176 HIS A O 1
ATOM 2459 N N . GLY A 1 201 ? 40.31482 72.84006 60.90182 1.000 35.22211 177 GLY A N 1
ATOM 2460 C CA . GLY A 1 201 ? 39.50381 74.04567 61.06516 1.000 34.11889 177 GLY A CA 1
ATOM 2461 C C . GLY A 1 201 ? 39.77141 75.01420 59.93546 1.000 30.99325 177 GLY A C 1
ATOM 2462 O O . GLY A 1 201 ? 40.83927 75.04621 59.34486 1.000 31.55796 177 GLY A O 1
ATOM 2466 N N . TYR A 1 202 ? 38.74968 75.82779 59.61395 1.000 32.22598 178 TYR A N 1
ATOM 2467 C CA . TYR A 1 202 ? 38.81166 76.74745 58.47931 1.000 28.86973 178 TYR A CA 1
ATOM 2468 C C . TYR A 1 202 ? 38.49410 78.15818 58.94870 1.000 36.69511 178 TYR A C 1
ATOM 2469 O O . TYR A 1 202 ? 37.62837 78.35266 59.80613 1.000 37.26999 178 TYR A O 1
ATOM 2487 N N . ASP A 1 203 ? 39.19541 79.14105 58.38154 1.000 34.55389 179 ASP A N 1
ATOM 2488 C CA . ASP A 1 203 ? 39.03138 80.55158 58.74866 1.000 34.42255 179 ASP A CA 1
ATOM 2489 C C . ASP A 1 203 ? 39.07066 81.34835 57.44563 1.000 29.65174 179 ASP A C 1
ATOM 2490 O O . ASP A 1 203 ? 40.14039 81.76000 56.98973 1.000 28.33970 179 ASP A O 1
ATOM 2499 N N . ALA A 1 204 ? 37.89428 81.55280 56.84740 1.000 31.19451 180 ALA A N 1
ATOM 2500 C CA . ALA A 1 204 ? 37.83063 82.21299 55.54721 1.000 30.43709 180 ALA A CA 1
ATOM 2501 C C . ALA A 1 204 ? 38.43338 83.61049 55.60504 1.000 30.03151 180 ALA A C 1
ATOM 2502 O O . ALA A 1 204 ? 39.09771 84.04756 54.65737 1.000 27.35504 180 ALA A O 1
ATOM 2509 N N . ALA A 1 205 ? 38.21297 84.32853 56.70954 1.000 28.19720 181 ALA A N 1
ATOM 2510 C CA . ALA A 1 205 ? 38.80005 85.65629 56.85174 1.000 27.89223 181 ALA A CA 1
ATOM 2511 C C . ALA A 1 205 ? 40.32122 85.59483 56.84710 1.000 28.94251 181 ALA A C 1
ATOM 2512 O O . ALA A 1 205 ? 40.97988 86.55338 56.42754 1.000 24.01209 181 ALA A O 1
ATOM 2519 N N . ALA A 1 206 ? 40.89737 84.48163 57.30636 1.000 28.39186 182 ALA A N 1
ATOM 2520 C CA . ALA A 1 206 ? 42.34848 84.33463 57.27041 1.000 27.26871 182 ALA A CA 1
ATOM 2521 C C . ALA A 1 206 ? 42.84917 84.23720 55.83427 1.000 28.92799 182 ALA A C 1
ATOM 2522 O O . ALA A 1 206 ? 43.81280 84.91429 55.45613 1.000 28.10547 182 ALA A O 1
ATOM 2529 N N . LEU A 1 207 ? 42.20730 83.39454 55.01728 1.000 27.86769 183 LEU A N 1
ATOM 2530 C CA . LEU A 1 207 ? 42.56052 83.33374 53.60226 1.000 26.01128 183 LEU A CA 1
ATOM 2531 C C . LEU A 1 207 ? 42.44878 84.70691 52.95431 1.000 23.21190 183 LEU A C 1
ATOM 2532 O O . LEU A 1 207 ? 43.26808 85.06935 52.10219 1.000 25.87599 183 LEU A O 1
ATOM 2548 N N . ALA A 1 208 ? 41.43513 85.48468 53.34700 1.000 23.59085 184 ALA A N 1
ATOM 2549 C CA . ALA A 1 208 ? 41.21033 86.78496 52.72580 1.000 23.31036 184 ALA A CA 1
ATOM 2550 C C . ALA A 1 208 ? 42.41063 87.70638 52.89458 1.000 24.30439 184 ALA A C 1
ATOM 2551 O O . ALA A 1 208 ? 42.63796 88.58486 52.05533 1.000 26.64474 184 ALA A O 1
ATOM 2558 N N . ARG A 1 209 ? 43.19101 87.52541 53.96348 1.000 23.47361 185 ARG A N 1
ATOM 2559 C CA . ARG A 1 209 ? 44.36400 88.37089 54.16100 1.000 27.51544 185 ARG A CA 1
ATOM 2560 C C . ARG A 1 209 ? 45.38032 88.17602 53.04384 1.000 22.59400 185 ARG A C 1
ATOM 2561 O O . ARG A 1 209 ? 46.09338 89.11928 52.68238 1.000 24.44642 185 ARG A O 1
ATOM 2582 N N . ILE A 1 210 ? 45.46175 86.96731 52.48470 1.000 24.55349 186 ILE A N 1
ATOM 2583 C CA . ILE A 1 210 ? 46.29846 86.75263 51.30745 1.000 23.46833 186 ILE A CA 1
ATOM 2584 C C . ILE A 1 210 ? 45.87220 87.69486 50.18982 1.000 21.56346 186 ILE A C 1
ATOM 2585 O O . ILE A 1 210 ? 46.69590 88.40140 49.59661 1.000 23.42709 186 ILE A O 1
ATOM 2601 N N . CYS A 1 211 ? 44.57059 87.72415 49.89530 1.000 19.66732 187 CYS A N 1
ATOM 2602 C CA . CYS A 1 211 ? 44.06170 88.60123 48.84707 1.000 20.62137 187 CYS A CA 1
ATOM 2603 C C . CYS A 1 211 ? 44.35251 90.06174 49.16574 1.000 21.35237 187 CYS A C 1
ATOM 2604 O O . CYS A 1 211 ? 44.84583 90.81056 48.31431 1.000 22.33649 187 CYS A O 1
ATOM 2612 N N . VAL A 1 212 ? 44.05051 90.48359 50.39555 1.000 21.88773 188 VAL A N 1
ATOM 2613 C CA . VAL A 1 212 ? 44.16966 91.89463 50.75610 1.000 20.83546 188 VAL A CA 1
ATOM 2614 C C . VAL A 1 212 ? 45.62143 92.34868 50.67222 1.000 21.89011 188 VAL A C 1
ATOM 2615 O O . VAL A 1 212 ? 45.94335 93.33581 49.99973 1.000 21.14952 188 VAL A O 1
ATOM 2628 N N . ASP A 1 213 ? 46.52085 91.63685 51.35734 1.000 26.39276 189 ASP A N 1
ATOM 2629 C CA . ASP A 1 213 ? 47.91214 92.07560 51.41997 1.000 22.76494 189 AS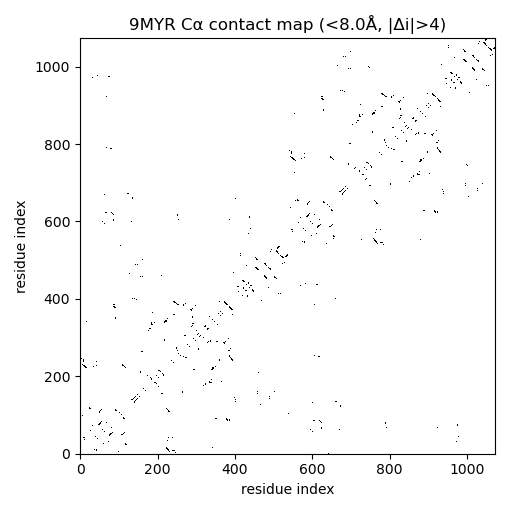P A CA 1
ATOM 2630 C C . ASP A 1 213 ? 48.57801 92.02031 50.04971 1.000 21.24878 189 ASP A C 1
ATOM 2631 O O . ASP A 1 213 ? 49.37191 92.90406 49.70674 1.000 24.24193 189 ASP A O 1
ATOM 2640 N N . GLN A 1 214 ? 48.27335 90.99515 49.24964 1.000 19.34897 190 GLN A N 1
ATOM 2641 C CA . GLN A 1 214 ? 48.83747 90.93962 47.90448 1.000 21.59640 190 GLN A CA 1
ATOM 2642 C C . GLN A 1 214 ? 48.24230 92.02520 47.01696 1.000 19.19662 190 GLN A C 1
ATOM 2643 O O . GLN A 1 214 ? 48.94536 92.60333 46.18078 1.000 20.94071 190 GLN A O 1
ATOM 2657 N N . ARG A 1 215 ? 46.95071 92.32066 47.18236 1.000 19.11920 191 ARG A N 1
ATOM 2658 C CA . ARG A 1 215 ? 46.36580 93.44033 46.45133 1.000 23.58074 191 ARG A CA 1
ATOM 2659 C C . ARG A 1 215 ? 47.02364 94.74968 46.86482 1.000 24.39023 191 ARG A C 1
ATOM 2660 O O . ARG A 1 215 ? 47.26619 95.62528 46.02635 1.000 24.36422 191 ARG A O 1
ATOM 2681 N N . PHE A 1 216 ? 47.32108 94.89859 48.15856 1.000 20.16978 192 PHE A N 1
ATOM 2682 C CA . PHE A 1 216 ? 48.07696 96.05872 48.61797 1.000 21.65944 192 PHE A CA 1
ATOM 2683 C C . PHE A 1 216 ? 49.41459 96.15512 47.89578 1.000 26.44840 192 PHE A C 1
ATOM 2684 O O . PHE A 1 216 ? 49.83944 97.24745 47.50087 1.000 28.16362 192 PHE A O 1
ATOM 2701 N N . ASN A 1 217 ? 50.09427 95.02072 47.71427 1.000 21.70517 193 ASN A N 1
ATOM 2702 C CA . ASN A 1 217 ? 51.35046 95.02329 46.97266 1.000 20.07460 193 ASN A CA 1
ATOM 2703 C C . ASN A 1 217 ? 51.12631 95.46378 45.53135 1.000 22.62432 193 ASN A C 1
ATOM 2704 O O . ASN A 1 217 ? 51.84980 96.32157 45.01130 1.000 22.80700 193 ASN A O 1
ATOM 2715 N N . ALA A 1 218 ? 50.11382 94.89284 44.87171 1.000 21.10826 194 ALA A N 1
ATOM 2716 C CA . ALA A 1 218 ? 49.80541 95.29376 43.50280 1.000 23.65146 194 ALA A CA 1
ATOM 2717 C C . ALA A 1 218 ? 49.42194 96.76556 43.42618 1.000 26.66565 194 ALA A C 1
ATOM 2718 O O . ALA A 1 218 ? 49.66872 97.41987 42.40635 1.000 22.05524 194 ALA A O 1
ATOM 2725 N N . CYS A 1 219 ? 48.82320 97.30382 44.49104 1.000 23.10155 195 CYS A N 1
ATOM 2726 C CA . CYS A 1 219 ? 48.45670 98.71447 44.50517 1.000 28.37724 195 CYS A CA 1
ATOM 2727 C C . CYS A 1 219 ? 49.67351 99.62547 44.43104 1.000 30.15348 195 CYS A C 1
ATOM 2728 O O . CYS A 1 219 ? 49.53478 100.79689 44.06179 1.000 32.22815 195 CYS A O 1
ATOM 2736 N N . HIS A 1 220 ? 50.85691 99.12045 44.77940 1.000 27.13501 196 HIS A N 1
ATOM 2737 C CA . HIS A 1 220 ? 52.10405 99.85493 44.62538 1.000 29.54462 196 HIS A CA 1
ATOM 2738 C C . HIS A 1 220 ? 52.91348 99.36455 43.43044 1.000 32.69876 196 HIS A C 1
ATOM 2739 O O . HIS A 1 220 ? 54.12970 99.57930 43.38020 1.000 31.34978 196 HIS A O 1
ATOM 2753 N N . ASN A 1 221 ? 52.26135 98.71119 42.47144 1.000 28.79058 197 ASN A N 1
ATOM 2754 C CA . ASN A 1 221 ? 52.91567 98.18549 41.27427 1.000 26.95785 197 ASN A CA 1
ATOM 2755 C C . ASN A 1 221 ? 52.16545 98.69729 40.05122 1.000 28.50707 197 ASN A C 1
ATOM 2756 O O . ASN A 1 221 ? 51.13395 98.11836 39.66680 1.000 28.13582 197 ASN A O 1
ATOM 2767 N N . PRO A 1 222 ? 52.63502 99.77700 39.41978 1.000 26.54252 198 PRO A N 1
ATOM 2768 C CA . PRO A 1 222 ? 51.92625 100.29282 38.23523 1.000 28.45775 198 PRO A CA 1
ATOM 2769 C C . PRO A 1 222 ? 51.74688 99.26606 37.12985 1.000 28.88883 198 PRO A C 1
ATOM 2770 O O . PRO A 1 222 ? 50.82753 99.41153 36.31391 1.000 27.28908 198 PRO A O 1
ATOM 2781 N N . ASP A 1 223 ? 52.58421 98.23350 37.07384 1.000 27.75082 199 ASP A N 1
ATOM 2782 C CA . ASP A 1 223 ? 52.44810 97.20160 36.05466 1.000 30.48893 199 ASP A CA 1
ATOM 2783 C C . ASP A 1 223 ? 51.43347 96.12758 36.42865 1.000 30.03274 199 ASP A C 1
ATOM 2784 O O . ASP A 1 223 ? 51.20326 95.21355 35.62931 1.000 32.64778 199 ASP A O 1
ATOM 2793 N N . ALA A 1 224 ? 50.81759 96.21712 37.60486 1.000 27.85563 200 ALA A N 1
ATOM 2794 C CA . ALA A 1 224 ? 49.88971 95.19067 38.05576 1.000 25.74120 200 ALA A CA 1
ATOM 2795 C C . ALA A 1 224 ? 48.49015 95.43342 37.50142 1.000 28.77096 200 ALA A C 1
ATOM 2796 O O . ALA A 1 224 ? 48.06241 96.57416 37.30144 1.000 26.58814 200 ALA A O 1
ATOM 2803 N N . MET A 1 225 ? 47.77221 94.33276 37.26223 1.000 26.71387 201 MET A N 1
ATOM 2804 C CA . MET A 1 225 ? 46.43940 94.42509 36.67506 1.000 25.37832 201 MET A CA 1
ATOM 2805 C C . MET A 1 225 ? 45.50426 95.25079 37.55003 1.000 25.93698 201 MET A C 1
ATOM 2806 O O . MET A 1 225 ? 44.74684 96.08699 37.04357 1.000 23.71668 201 MET A O 1
ATOM 2820 N N . PHE A 1 226 ? 45.54401 95.03663 38.86390 1.000 23.51981 202 PHE A N 1
ATOM 2821 C CA . PHE A 1 226 ? 44.66740 95.73214 39.80507 1.000 24.39159 202 PHE A CA 1
ATOM 2822 C C . PHE A 1 226 ? 45.39265 96.85241 40.53691 1.000 24.81463 202 PHE A C 1
ATOM 2823 O O . PHE A 1 226 ? 45.16414 97.09204 41.72584 1.000 25.31590 202 PHE A O 1
ATOM 2840 N N . TYR A 1 227 ? 46.27152 97.55780 39.83027 1.000 27.59152 203 TYR A N 1
ATOM 2841 C CA . TYR A 1 227 ? 46.93435 98.72698 40.38976 1.000 25.07333 203 TYR A CA 1
ATOM 2842 C C . TYR A 1 227 ? 45.90529 99.77039 40.80782 1.000 25.29841 203 TYR A C 1
ATOM 2843 O O . TYR A 1 227 ? 44.96501 100.06631 40.06563 1.000 27.12866 203 TYR A O 1
ATOM 2861 N N . GLY A 1 228 ? 46.07636 100.31224 42.01218 1.000 29.09520 204 GLY A N 1
ATOM 2862 C CA . GLY A 1 228 ? 45.19883 101.35845 42.49871 1.000 27.07720 204 GLY A CA 1
ATOM 2863 C C . GLY A 1 228 ? 43.80544 100.91549 42.88241 1.000 29.71628 204 GLY A C 1
ATOM 2864 O O . GLY A 1 228 ? 42.90256 101.75331 42.95523 1.000 30.94449 204 GLY A O 1
ATOM 2868 N N . GLN A 1 229 ? 43.59854 99.62422 43.14155 1.000 25.89257 205 GLN A N 1
ATOM 2869 C CA . GLN A 1 229 ? 42.28354 99.08500 43.49061 1.000 27.45327 205 GLN A CA 1
ATOM 2870 C C . GLN A 1 229 ? 42.39205 98.27253 44.77425 1.000 28.12031 205 GLN A C 1
ATOM 2871 O O . GLN A 1 229 ? 42.42396 97.03454 44.74102 1.000 24.48837 205 GLN A O 1
ATOM 2885 N N . PRO A 1 230 ? 42.43352 98.93463 45.92780 1.000 23.55796 206 PRO A N 1
ATOM 2886 C CA . PRO A 1 230 ? 42.54099 98.19590 47.19021 1.000 22.95945 206 PRO A CA 1
ATOM 2887 C C . PRO A 1 230 ? 41.22550 97.53400 47.56792 1.000 25.05046 206 PRO A C 1
ATOM 2888 O O . PRO A 1 230 ? 40.13906 98.03257 47.26241 1.000 23.62177 206 PRO A O 1
ATOM 2899 N N . ILE A 1 231 ? 41.33819 96.38889 48.24354 1.000 25.04323 207 ILE A N 1
ATOM 2900 C CA . ILE A 1 231 ? 40.18866 95.63296 48.72089 1.000 28.86302 207 ILE A CA 1
ATOM 2901 C C . ILE A 1 231 ? 40.38796 95.32112 50.19976 1.000 30.11874 207 ILE A C 1
ATOM 2902 O O . ILE A 1 231 ? 41.48480 95.44904 50.74596 1.000 26.12584 207 ILE A O 1
ATOM 2918 N N . THR A 1 232 ? 39.30165 94.90331 50.84346 1.000 29.16772 208 THR A N 1
ATOM 2919 C CA . THR A 1 232 ? 39.30617 94.53629 52.25040 1.000 24.81354 208 THR A CA 1
ATOM 2920 C C . THR A 1 232 ? 38.87860 93.08251 52.40620 1.000 29.96416 208 THR A C 1
ATOM 2921 O O . THR A 1 232 ? 38.43103 92.43208 51.45793 1.000 27.53957 208 THR A O 1
ATOM 2932 N N . VAL A 1 233 ? 39.02373 92.57608 53.63203 1.000 29.49313 209 VAL A N 1
ATOM 2933 C CA . VAL A 1 233 ? 38.57745 91.21894 53.93014 1.000 31.28961 209 VAL A CA 1
ATOM 2934 C C . VAL A 1 233 ? 37.09549 91.06879 53.61152 1.000 27.57228 209 VAL A C 1
ATOM 2935 O O . VAL A 1 233 ? 36.65503 90.02680 53.11069 1.000 30.44270 209 VAL A O 1
ATOM 2948 N N . ASP A 1 234 ? 36.30533 92.11101 53.88322 1.000 27.98392 210 ASP A N 1
ATOM 2949 C CA . ASP A 1 234 ? 34.87729 92.05425 53.58662 1.000 36.58257 210 ASP A CA 1
ATOM 2950 C C . ASP A 1 234 ? 34.62786 91.90342 52.09230 1.000 32.23911 210 ASP A C 1
ATOM 2951 O O . ASP A 1 234 ? 33.75093 91.13670 51.67671 1.000 33.24110 210 ASP A O 1
ATOM 2960 N N . ASP A 1 235 ? 35.38460 92.63281 51.26819 1.000 30.24880 211 ASP A N 1
ATOM 2961 C CA . ASP A 1 235 ? 35.22398 92.51673 49.82254 1.000 28.36355 211 ASP A CA 1
ATOM 2962 C C . ASP A 1 235 ? 35.44874 91.08330 49.35746 1.000 29.37159 211 ASP A C 1
ATOM 2963 O O . ASP A 1 235 ? 34.76141 90.60244 48.44862 1.000 26.29193 211 ASP A O 1
ATOM 2972 N N . VAL A 1 236 ? 36.40493 90.38245 49.97200 1.000 28.50427 212 VAL A N 1
ATOM 2973 C CA . VAL A 1 236 ? 36.69193 89.01080 49.56537 1.000 23.78926 212 VAL A CA 1
ATOM 2974 C C . VAL A 1 236 ? 35.57992 88.07435 50.01834 1.000 24.32627 212 VAL A C 1
ATOM 2975 O O . VAL A 1 236 ? 35.14262 87.19751 49.26346 1.000 23.40832 212 VAL A O 1
ATOM 2988 N N . LEU A 1 237 ? 35.10893 88.23782 51.25757 1.000 28.73999 213 LEU A N 1
ATOM 2989 C CA . LEU A 1 237 ? 34.10294 87.32503 51.78872 1.000 27.16776 213 LEU A CA 1
ATOM 2990 C C . LEU A 1 237 ? 32.73798 87.54851 51.14981 1.000 31.13246 213 LEU A C 1
ATOM 2991 O O . LEU A 1 237 ? 31.92291 86.61971 51.09982 1.000 28.62059 213 LEU A O 1
ATOM 3007 N N . ASN A 1 238 ? 32.46727 88.75895 50.66158 1.000 30.08264 214 ASN A N 1
ATOM 3008 C CA . ASN A 1 238 ? 31.19202 89.05526 50.02320 1.000 32.32228 214 ASN A CA 1
ATOM 3009 C C . ASN A 1 238 ? 31.20061 88.79596 48.52226 1.000 29.43789 214 ASN A C 1
ATOM 3010 O O . ASN A 1 238 ? 30.14284 88.88702 47.88945 1.000 28.02219 214 ASN A O 1
ATOM 3021 N N . SER A 1 239 ? 32.35306 88.48445 47.93566 1.000 32.83043 215 SER A N 1
ATOM 3022 C CA . SER A 1 239 ? 32.37686 88.13064 46.52593 1.000 31.32662 215 SER A CA 1
ATOM 3023 C C . SER A 1 239 ? 31.69075 86.78209 46.31994 1.000 28.80783 215 SER A C 1
ATOM 3024 O O . SER A 1 239 ? 31.52320 85.98758 47.24997 1.000 25.78599 215 SER A O 1
ATOM 3032 N N . ARG A 1 240 ? 31.28410 86.53430 45.07857 1.000 32.75270 216 ARG A N 1
ATOM 3033 C CA . ARG A 1 240 ? 30.47806 85.36006 44.77609 1.000 33.69303 216 ARG A CA 1
ATOM 3034 C C . ARG A 1 240 ? 31.23817 84.07503 45.09001 1.000 33.13183 216 ARG A C 1
ATOM 3035 O O . ARG A 1 240 ? 32.45971 83.98968 44.94001 1.000 32.88706 216 ARG A O 1
ATOM 3056 N N . MET A 1 241 ? 30.49568 83.06892 45.54525 1.000 29.43502 217 MET A N 1
ATOM 3057 C CA . MET A 1 241 ? 31.05662 81.74426 45.77474 1.000 32.77338 217 MET A CA 1
ATOM 3058 C C . MET A 1 241 ? 31.13275 80.99943 44.44756 1.000 31.95336 217 MET A C 1
ATOM 3059 O O . MET A 1 241 ? 30.11913 80.85089 43.75686 1.000 27.13932 217 MET A O 1
ATOM 3073 N N . VAL A 1 242 ? 32.32801 80.54037 44.08824 1.000 30.19303 218 VAL A N 1
ATOM 3074 C CA . VAL A 1 242 ? 32.50481 79.71042 42.89904 1.000 30.58469 218 VAL A CA 1
ATOM 3075 C C . VAL A 1 242 ? 32.29240 78.23911 43.22211 1.000 31.43528 218 VAL A C 1
ATOM 3076 O O . VAL A 1 242 ? 31.48030 77.55988 42.58922 1.000 35.28059 218 VAL A O 1
ATOM 3089 N N . ALA A 1 243 ? 33.02786 77.72864 44.20534 1.000 28.04975 219 ALA A N 1
ATOM 3090 C CA . ALA A 1 243 ? 32.85787 76.36056 44.68023 1.000 32.97215 219 ALA A CA 1
ATOM 3091 C C . ALA A 1 243 ? 33.25807 76.34011 46.14547 1.000 30.08827 219 ALA A C 1
ATOM 3092 O O . ALA A 1 243 ? 34.40580 76.65913 46.47365 1.000 24.59232 219 ALA A O 1
ATOM 3099 N N . ASP A 1 244 ? 32.31741 75.97268 47.01103 1.000 29.69202 220 ASP A N 1
ATOM 3100 C CA . ASP A 1 244 ? 32.52132 76.09516 48.44590 1.000 29.05937 220 ASP A CA 1
ATOM 3101 C C . ASP A 1 244 ? 33.83563 75.42971 48.84868 1.000 26.17546 220 ASP A C 1
ATOM 3102 O O . ASP A 1 244 ? 34.09558 74.28888 48.44083 1.000 31.52465 220 ASP A O 1
ATOM 3111 N N . PRO A 1 245 ? 34.67862 76.09039 49.65952 1.000 25.85595 221 PRO A N 1
ATOM 3112 C CA . PRO A 1 245 ? 34.50295 77.41710 50.25915 1.000 27.22646 221 PRO A CA 1
ATOM 3113 C C . PRO A 1 245 ? 35.26748 78.53815 49.54867 1.000 29.88996 221 PRO A C 1
ATOM 3114 O O . PRO A 1 245 ? 35.66850 79.50012 50.20403 1.000 26.27494 221 PRO A O 1
ATOM 3125 N N . LEU A 1 246 ? 35.45927 78.42582 48.23659 1.000 25.78867 222 LEU A N 1
ATOM 3126 C CA . LEU A 1 246 ? 36.32645 79.33367 47.49463 1.000 24.35001 222 LEU A CA 1
ATOM 3127 C C . LEU A 1 246 ? 35.51491 80.45060 46.84903 1.000 26.70428 222 LEU A C 1
ATOM 3128 O O . LEU A 1 246 ? 34.53503 80.18823 46.14298 1.000 29.30049 222 LEU A O 1
ATOM 3144 N N . HIS A 1 247 ? 35.93576 81.69116 47.09163 1.000 28.29756 223 HIS A N 1
ATOM 3145 C CA . HIS A 1 247 ? 35.30559 82.88323 46.54478 1.000 29.40426 223 HIS A CA 1
ATOM 3146 C C . HIS A 1 247 ? 35.97189 83.29099 45.23081 1.000 21.85947 223 HIS A C 1
ATOM 3147 O O . HIS A 1 247 ? 37.08719 82.87143 44.91613 1.000 21.86738 223 HIS A O 1
ATOM 3161 N N . VAL A 1 248 ? 35.27382 84.14092 44.46978 1.000 24.77169 224 VAL A N 1
ATOM 3162 C CA . VAL A 1 248 ? 35.81849 84.62567 43.20248 1.000 25.01828 224 VAL A CA 1
ATOM 3163 C C . VAL A 1 248 ? 37.16204 85.30967 43.42390 1.000 24.90679 224 VAL A C 1
ATOM 3164 O O . VAL A 1 248 ? 38.11863 85.09263 42.66972 1.000 19.69065 224 VAL A O 1
ATOM 3177 N N . LEU A 1 249 ? 37.25212 86.15784 44.45112 1.000 19.90843 225 LEU A N 1
ATOM 3178 C CA . LEU A 1 249 ? 38.46794 86.92433 44.69376 1.000 20.85227 225 LEU A CA 1
ATOM 3179 C C . LEU A 1 249 ? 39.62318 86.06766 45.19145 1.000 20.96781 225 LEU A C 1
ATOM 3180 O O . LEU A 1 249 ? 40.74593 86.57556 45.28709 1.000 20.42450 225 LEU A O 1
ATOM 3196 N N . GLU A 1 250 ? 39.38297 84.79810 45.51093 1.000 17.90545 226 GLU A N 1
ATOM 3197 C CA . GLU A 1 250 ? 40.44530 83.88459 45.90734 1.000 21.81861 226 GLU A CA 1
ATOM 3198 C C . GLU A 1 250 ? 40.99240 83.07725 44.73726 1.000 23.43084 226 GLU A C 1
ATOM 3199 O O . GLU A 1 250 ? 41.88599 82.24804 44.94011 1.000 16.99184 226 GLU A O 1
ATOM 3211 N N . ILE A 1 251 ? 40.48028 83.30063 43.52860 1.000 20.35632 227 ILE A N 1
ATOM 3212 C CA . ILE A 1 251 ? 40.85699 82.54888 42.33838 1.000 21.21380 227 ILE A CA 1
ATOM 3213 C C . ILE A 1 251 ? 41.36026 83.52979 41.28957 1.000 25.00453 227 ILE A C 1
ATOM 3214 O O . ILE A 1 251 ? 40.79452 84.61551 41.12404 1.000 21.98423 227 ILE A O 1
ATOM 3230 N N . VAL A 1 252 ? 42.42379 83.14749 40.57888 1.000 25.29798 228 VAL A N 1
ATOM 3231 C CA . VAL A 1 252 ? 42.95082 84.00908 39.52921 1.000 28.44118 228 VAL A CA 1
ATOM 3232 C C . VAL A 1 252 ? 41.97815 84.04155 38.35570 1.000 32.40992 228 VAL A C 1
ATOM 3233 O O . VAL A 1 252 ? 41.20663 83.09972 38.12449 1.000 35.62598 228 VAL A O 1
ATOM 3246 N N . LEU A 1 253 ? 42.01052 85.13977 37.61138 1.000 39.05968 229 LEU A N 1
ATOM 3247 C CA . LEU A 1 253 ? 41.28676 85.25016 36.35746 1.000 40.37856 229 LEU A CA 1
ATOM 3248 C C . LEU A 1 253 ? 42.22231 84.94138 35.19341 1.000 37.78333 229 LEU A C 1
ATOM 3249 O O . LEU A 1 253 ? 43.41276 85.26693 35.24364 1.000 37.59084 229 LEU A O 1
ATOM 3265 N N . PRO A 1 254 ? 41.73227 84.31904 34.12368 1.000 42.98110 230 PRO A N 1
ATOM 3266 C CA . PRO A 1 254 ? 42.62275 83.98408 33.00713 1.000 45.87726 230 PRO A CA 1
ATOM 3267 C C . PRO A 1 254 ? 42.96269 85.21140 32.17698 1.000 37.52459 230 PRO A C 1
ATOM 3268 O O . PRO A 1 254 ? 42.10493 86.04541 31.87537 1.000 35.66300 230 PRO A O 1
ATOM 3279 N N . ALA A 1 255 ? 44.23917 85.31801 31.81542 1.000 35.55398 231 ALA A N 1
ATOM 3280 C CA . ALA A 1 255 ? 44.72509 86.45845 31.05538 1.000 33.94098 231 ALA A CA 1
ATOM 3281 C C . ALA A 1 255 ? 45.89162 86.01578 30.18530 1.000 35.23700 231 ALA A C 1
ATOM 3282 O O . ALA A 1 255 ? 46.47497 84.94766 30.38887 1.000 30.47286 231 ALA A O 1
ATOM 3289 N N . ALA A 1 256 ? 46.22211 86.85517 29.20756 1.000 30.88521 232 ALA A N 1
ATOM 3290 C CA . ALA A 1 256 ? 47.29815 86.58860 28.26637 1.000 32.13209 232 ALA A CA 1
ATOM 3291 C C . ALA A 1 256 ? 48.55594 87.35418 28.65096 1.000 26.30321 232 ALA A C 1
ATOM 3292 O O . ALA A 1 256 ? 48.49421 88.45781 29.19777 1.000 26.12971 232 ALA A O 1
ATOM 3299 N N . GLY A 1 257 ? 49.70226 86.75634 28.34179 1.000 23.56864 233 GLY A N 1
ATOM 3300 C CA . GLY A 1 257 ? 50.98091 87.39208 28.57474 1.000 23.86592 233 GLY A CA 1
ATOM 3301 C C . GLY A 1 257 ? 52.12742 86.56293 28.03880 1.000 21.08256 233 GLY A C 1
ATOM 3302 O O . GLY A 1 257 ? 52.07114 86.07081 26.90842 1.000 20.33740 233 GLY A O 1
ATOM 3306 N N . GLY A 1 258 ? 53.15762 86.38688 28.84285 1.000 21.92250 234 GLY A N 1
ATOM 3307 C CA . GLY A 1 258 ? 54.34790 85.66674 28.43667 1.000 23.90560 234 GLY A CA 1
ATOM 3308 C C . GLY A 1 258 ? 55.56850 86.24171 29.11948 1.000 18.96941 234 GLY A C 1
ATOM 3309 O O . GLY A 1 258 ? 55.57808 87.37112 29.60360 1.000 20.68716 234 GLY A O 1
ATOM 3313 N N . GLY A 1 259 ? 56.62923 85.43971 29.15896 1.000 16.65083 235 GLY A N 1
ATOM 3314 C CA . GLY A 1 259 ? 57.84228 85.85594 29.83549 1.000 19.50916 235 GLY A CA 1
ATOM 3315 C C . GLY A 1 259 ? 59.06091 85.13376 29.31319 1.000 17.42158 235 GLY A C 1
ATOM 3316 O O . GLY A 1 259 ? 58.96583 84.06349 28.70483 1.000 18.76973 235 GLY A O 1
ATOM 3320 N N . ALA A 1 260 ? 60.21928 85.74374 29.55497 1.000 17.66062 236 ALA A N 1
ATOM 3321 C CA . ALA A 1 260 ? 61.50037 85.14762 29.21128 1.000 17.82724 236 ALA A CA 1
ATOM 3322 C C . ALA A 1 260 ? 62.49444 85.43692 30.32556 1.000 19.70701 236 ALA A C 1
ATOM 3323 O O . ALA A 1 260 ? 62.34537 86.39118 31.09359 1.000 15.72128 236 ALA A O 1
ATOM 3330 N N . MET A 1 261 ? 63.52797 84.60462 30.39167 1.000 17.98203 237 MET A N 1
ATOM 3331 C CA . MET A 1 261 ? 64.46650 84.63056 31.50337 1.000 17.33270 237 MET A CA 1
ATOM 3332 C C . MET A 1 261 ? 65.81957 84.14682 31.01169 1.000 16.60866 237 MET A C 1
ATOM 3333 O O . MET A 1 261 ? 65.90483 83.09236 30.37627 1.000 20.27008 237 MET A O 1
ATOM 3347 N N . ILE A 1 262 ? 66.86890 84.91165 31.30518 1.000 17.84548 238 ILE A N 1
ATOM 3348 C CA . ILE A 1 262 ? 68.22309 84.59602 30.86783 1.000 16.92093 238 ILE A CA 1
ATOM 3349 C C . ILE A 1 262 ? 69.03245 84.14722 32.07607 1.000 20.51274 238 ILE A C 1
ATOM 3350 O O . ILE A 1 262 ? 69.09967 84.85613 33.08819 1.000 21.31328 238 ILE A O 1
ATOM 3366 N N . VAL A 1 263 ? 69.63690 82.96715 31.96920 1.000 20.40410 239 VAL A N 1
ATOM 3367 C CA . VAL A 1 263 ? 70.53112 82.42393 32.98213 1.000 17.81672 239 VAL A CA 1
ATOM 3368 C C . VAL A 1 263 ? 71.90080 82.24562 32.34243 1.000 19.05288 239 VAL A C 1
ATOM 3369 O O . VAL A 1 263 ? 72.00159 81.81180 31.18985 1.000 18.72478 239 VAL A O 1
ATOM 3382 N N . THR A 1 264 ? 72.95301 82.58650 33.08345 1.000 19.45628 240 THR A N 1
ATOM 3383 C CA . THR A 1 264 ? 74.30407 82.53253 32.54392 1.000 22.04921 240 THR A CA 1
ATOM 3384 C C . THR A 1 264 ? 75.28045 82.19852 33.66362 1.000 21.55945 240 THR A C 1
ATOM 3385 O O . THR A 1 264 ? 74.93260 82.21197 34.84714 1.000 22.33320 240 THR A O 1
ATOM 3396 N N . ARG A 1 265 ? 76.51706 81.89609 33.27134 1.000 23.05025 241 ARG A N 1
ATOM 3397 C CA . ARG A 1 265 ? 77.54595 81.54730 34.23864 1.000 22.97951 241 ARG A CA 1
ATOM 3398 C C . ARG A 1 265 ? 77.78877 82.70633 35.20273 1.000 23.69690 241 ARG A C 1
ATOM 3399 O O . ARG A 1 265 ? 77.54178 83.87555 34.89296 1.000 26.89256 241 ARG A O 1
ATOM 3420 N N . ALA A 1 266 ? 78.29531 82.36507 36.38915 1.000 27.06532 242 ALA A N 1
ATOM 3421 C CA . ALA A 1 266 ? 78.54279 83.38411 37.40276 1.000 27.34677 242 ALA A CA 1
ATOM 3422 C C . ALA A 1 266 ? 79.54068 84.42430 36.90816 1.000 30.64430 242 ALA A C 1
ATOM 3423 O O . ALA A 1 266 ? 79.35923 85.62623 37.13710 1.000 31.63151 242 ALA A O 1
ATOM 3430 N N . ASP A 1 267 ? 80.59793 83.98492 36.21879 1.000 27.54338 243 ASP A N 1
ATOM 3431 C CA . ASP A 1 267 ? 81.62497 84.92504 35.77827 1.000 30.44165 243 ASP A CA 1
ATOM 3432 C C . ASP A 1 267 ? 81.09030 85.87058 34.70889 1.000 31.19713 243 ASP A C 1
ATOM 3433 O O . ASP A 1 267 ? 81.33771 87.08008 34.76494 1.000 31.71490 243 ASP A O 1
ATOM 3442 N N . ARG A 1 268 ? 80.35524 85.34420 33.72717 1.000 32.17211 244 ARG A N 1
ATOM 3443 C CA . ARG A 1 268 ? 79.74210 86.21568 32.73032 1.000 30.39588 244 ARG A CA 1
ATOM 3444 C C . ARG A 1 268 ? 78.72744 87.15364 33.36947 1.000 27.81766 244 ARG A C 1
ATOM 3445 O O . ARG A 1 268 ? 78.57265 88.29823 32.92695 1.000 25.34681 244 ARG A O 1
ATOM 3466 N N . ALA A 1 269 ? 78.03176 86.68908 34.41016 1.000 27.86702 245 ALA A N 1
ATOM 3467 C CA . ALA A 1 269 ? 77.04448 87.52164 35.08378 1.000 26.46174 245 ALA A CA 1
ATOM 3468 C C . ALA A 1 269 ? 77.67378 88.73554 35.75290 1.000 31.27384 245 ALA A C 1
ATOM 3469 O O . ALA A 1 269 ? 76.96718 89.71217 36.02670 1.000 28.31670 245 ALA A O 1
ATOM 3476 N N . ARG A 1 270 ? 78.98123 88.69481 36.02450 1.000 32.55512 246 ARG A N 1
ATOM 3477 C CA . ARG A 1 270 ? 79.64988 89.83751 36.63850 1.000 37.29321 246 ARG A CA 1
ATOM 3478 C C . ARG A 1 270 ? 79.48872 91.09388 35.79295 1.000 32.39025 246 ARG A C 1
ATOM 3479 O O . ARG A 1 270 ? 79.27343 92.18851 36.32709 1.000 34.62672 246 ARG A O 1
ATOM 3500 N N . THR A 1 271 ? 79.58653 90.95535 34.47200 1.000 34.06129 247 THR A N 1
ATOM 3501 C CA . THR A 1 271 ? 79.60615 92.09168 33.56287 1.000 31.67076 247 THR A CA 1
ATOM 3502 C C . THR A 1 271 ? 78.24379 92.40598 32.95848 1.000 31.05546 247 THR A C 1
ATOM 3503 O O . THR A 1 271 ? 78.14801 93.31440 32.12692 1.000 31.12994 247 THR A O 1
ATOM 3514 N N . THR A 1 272 ? 77.19269 91.69070 33.34999 1.000 27.89720 248 THR A N 1
ATOM 3515 C CA . THR A 1 272 ? 75.85564 92.03214 32.89027 1.000 29.61406 248 THR A CA 1
ATOM 3516 C C . THR A 1 272 ? 75.38410 93.31156 33.58474 1.000 24.81238 248 THR A C 1
ATOM 3517 O O . THR A 1 272 ? 76.07050 93.88356 34.43683 1.000 25.75685 248 THR A O 1
ATOM 3528 N N . ARG A 1 273 ? 74.18072 93.75890 33.22185 1.000 24.22145 249 ARG A N 1
ATOM 3529 C CA . ARG A 1 273 ? 73.74937 95.10241 33.58913 1.000 28.43718 249 ARG A CA 1
ATOM 3530 C C . ARG A 1 273 ? 73.32586 95.22074 35.04794 1.000 26.71234 249 ARG A C 1
ATOM 3531 O O . ARG A 1 273 ? 73.48841 96.29281 35.64221 1.000 25.64942 249 ARG A O 1
ATOM 3552 N N . HIS A 1 274 ? 72.79072 94.16092 35.64211 1.000 23.58929 250 HIS A N 1
ATOM 3553 C CA . HIS A 1 274 ? 72.22324 94.23410 36.98131 1.000 26.22776 250 HIS A CA 1
ATOM 3554 C C . HIS A 1 274 ? 72.90836 93.23155 37.90558 1.000 25.98771 250 HIS A C 1
ATOM 3555 O O . HIS A 1 274 ? 73.80343 92.48371 37.50441 1.000 29.03090 250 HIS A O 1
ATOM 3569 N N . ARG A 1 275 ? 72.46798 93.23107 39.15787 1.000 23.60860 251 ARG A N 1
ATOM 3570 C CA . ARG A 1 275 ? 73.01117 92.31237 40.15184 1.000 27.23253 251 ARG A CA 1
ATOM 3571 C C . ARG A 1 275 ? 72.67265 90.87608 39.77081 1.000 24.58463 251 ARG A C 1
ATOM 3572 O O . ARG A 1 275 ? 71.50265 90.56877 39.51629 1.000 28.48841 251 ARG A O 1
ATOM 3593 N N . PRO A 1 276 ? 73.65188 89.97390 39.71158 1.000 23.06162 252 PRO A N 1
ATOM 3594 C CA . PRO A 1 276 ? 73.32733 88.57119 39.42487 1.000 23.56641 252 PRO A CA 1
ATOM 3595 C C . PRO A 1 276 ? 72.50934 87.95134 40.54666 1.000 26.60445 252 PRO A C 1
ATOM 3596 O O . PRO A 1 276 ? 72.72262 88.23414 41.72797 1.000 22.24894 252 PRO A O 1
ATOM 3607 N N . VAL A 1 277 ? 71.56465 87.10039 40.16394 1.000 22.00972 253 VAL A N 1
ATOM 3608 C CA . VAL A 1 277 ? 70.70682 86.38907 41.10385 1.000 21.70807 253 VAL A CA 1
ATOM 3609 C C . VAL A 1 277 ? 71.05239 84.91069 40.98124 1.000 25.76582 253 VAL A C 1
ATOM 3610 O O . VAL A 1 277 ? 70.52484 84.20951 40.11045 1.000 25.12601 253 VAL A O 1
ATOM 3623 N N . SER A 1 278 ? 71.93494 84.43105 41.85624 1.000 22.15333 254 SER A N 1
ATOM 3624 C CA . SER A 1 278 ? 72.40816 83.05630 41.76770 1.000 22.68108 254 SER A CA 1
ATOM 3625 C C . SER A 1 278 ? 71.29879 82.07536 42.12697 1.000 22.46173 254 SER A C 1
ATOM 3626 O O . SER A 1 278 ? 70.47970 82.33291 43.01394 1.000 22.44355 254 SER A O 1
ATOM 3634 N N . ILE A 1 279 ? 71.28097 80.94000 41.43223 1.000 21.46865 255 ILE A N 1
ATOM 3635 C CA . ILE A 1 279 ? 70.36843 79.84410 41.74203 1.000 22.41461 255 ILE A CA 1
ATOM 3636 C C . ILE A 1 279 ? 71.13545 78.88667 42.64997 1.000 22.04080 255 ILE A C 1
ATOM 3637 O O . ILE A 1 279 ? 71.95976 78.09493 42.18702 1.000 23.10700 255 ILE A O 1
ATOM 3653 N N . VAL A 1 280 ? 70.86589 78.96479 43.95621 1.000 21.00628 256 VAL A N 1
ATOM 3654 C CA . VAL A 1 280 ? 71.61911 78.19606 44.94254 1.000 22.32561 256 VAL A CA 1
ATOM 3655 C C . VAL A 1 280 ? 70.87051 76.96637 45.43547 1.000 24.82886 256 VAL A C 1
ATOM 3656 O O . VAL A 1 280 ? 71.48350 76.10561 46.08778 1.000 23.13159 256 VAL A O 1
ATOM 3669 N N . GLY A 1 281 ? 69.57750 76.85061 45.14907 1.000 20.98173 257 GLY A N 1
ATOM 3670 C CA . GLY A 1 281 ? 68.81447 75.69916 45.58577 1.000 25.51783 257 GLY A CA 1
ATOM 3671 C C . GLY A 1 281 ? 67.62334 75.42356 44.69591 1.000 19.29465 257 GLY A C 1
ATOM 3672 O O . GLY A 1 281 ? 66.97645 76.35703 44.21152 1.000 16.91708 257 GLY A O 1
ATOM 3676 N N . CYS A 1 282 ? 67.32252 74.14745 44.46869 1.000 21.07482 258 CYS A N 1
ATOM 3677 C CA . CYS A 1 282 ? 66.19852 73.78345 43.62152 1.000 17.60283 258 CYS A CA 1
ATOM 3678 C C . CYS A 1 282 ? 65.60463 72.46979 44.10333 1.000 20.05440 258 CYS A C 1
ATOM 3679 O O . CYS A 1 282 ? 66.25819 71.68003 44.78987 1.000 22.27609 258 CYS A O 1
ATOM 3687 N N . GLY A 1 283 ? 64.34883 72.24895 43.72817 1.000 20.19087 259 GLY A N 1
ATOM 3688 C CA . GLY A 1 283 ? 63.65808 71.02141 44.06887 1.000 15.57452 259 GLY A CA 1
ATOM 3689 C C . GLY A 1 283 ? 62.45236 70.83791 43.17992 1.000 15.94520 259 GLY A C 1
ATOM 3690 O O . GLY A 1 283 ? 61.86604 71.80951 42.69429 1.000 19.28491 259 GLY A O 1
ATOM 3694 N N . GLU A 1 284 ? 62.07498 69.58031 42.97152 1.000 19.20907 260 GLU A N 1
ATOM 3695 C CA . GLU A 1 284 ? 60.99584 69.24296 42.05446 1.000 18.02389 260 GLU A CA 1
ATOM 3696 C C . GLU A 1 284 ? 60.29696 67.99558 42.56624 1.000 16.89032 260 GLU A C 1
ATOM 3697 O O . GLU A 1 284 ? 60.94851 67.08380 43.08007 1.000 20.08954 260 GLU A O 1
ATOM 3709 N N . HIS A 1 285 ? 58.97207 67.95940 42.43377 1.000 18.05553 261 HIS A N 1
ATOM 3710 C CA . HIS A 1 285 ? 58.23009 66.78648 42.87757 1.000 19.97344 261 HIS A CA 1
ATOM 3711 C C . HIS A 1 285 ? 56.91072 66.68978 42.12998 1.000 21.88320 261 HIS A C 1
ATOM 3712 O O . HIS A 1 285 ? 56.18784 67.68305 42.00226 1.000 17.76127 261 HIS A O 1
ATOM 3726 N N . VAL A 1 286 ? 56.60556 65.48737 41.64620 1.000 18.59996 262 VAL A N 1
ATOM 3727 C CA . VAL A 1 286 ? 55.32417 65.17032 41.02608 1.000 17.60976 262 VAL A CA 1
ATOM 3728 C C . VAL A 1 286 ? 54.93891 63.77790 41.50906 1.000 18.19295 262 VAL A C 1
ATOM 3729 O O . VAL A 1 286 ? 55.58060 62.78973 41.13406 1.000 18.85953 262 VAL A O 1
ATOM 3742 N N . SER A 1 287 ? 53.90018 63.69525 42.33861 1.000 18.82589 263 SER A N 1
ATOM 3743 C CA . SER A 1 287 ? 53.45706 62.42683 42.89578 1.000 23.53389 263 SER A CA 1
ATOM 3744 C C . SER A 1 287 ? 51.99212 62.12854 42.61386 1.000 19.48587 263 SER A C 1
ATOM 3745 O O . SER A 1 287 ? 51.50908 61.05770 43.00095 1.000 24.41644 263 SER A O 1
ATOM 3753 N N . SER A 1 288 ? 51.27258 63.03155 41.95385 1.000 15.95760 264 SER A N 1
ATOM 3754 C CA . SER A 1 288 ? 49.87728 62.78334 41.62869 1.000 18.85209 264 SER A CA 1
ATOM 3755 C C . SER A 1 288 ? 49.43173 63.77046 40.56297 1.000 17.82050 264 SER A C 1
ATOM 3756 O O . SER A 1 288 ? 49.94634 64.88808 40.47866 1.000 18.24803 264 SER A O 1
ATOM 3764 N N . LYS A 1 289 ? 48.47623 63.33761 39.74179 1.000 16.66249 265 LYS A N 1
ATOM 3765 C CA . LYS A 1 289 ? 47.80337 64.23331 38.81329 1.000 18.14400 265 LYS A CA 1
ATOM 3766 C C . LYS A 1 289 ? 46.53280 64.76564 39.46799 1.000 17.05761 265 LYS A C 1
ATOM 3767 O O . LYS A 1 289 ? 46.42125 65.96243 39.75156 1.000 18.57000 265 LYS A O 1
ATOM 3786 N N . SER A 1 290 ? 45.58929 63.87731 39.75181 1.000 17.64954 266 SER A N 1
ATOM 3787 C CA . SER A 1 290 ? 44.39379 64.26364 40.48583 1.000 17.51009 266 SER A CA 1
ATOM 3788 C C . SER A 1 290 ? 44.65999 64.20543 41.98732 1.000 18.61103 266 SER A C 1
ATOM 3789 O O . SER A 1 290 ? 45.31067 63.27007 42.46543 1.000 16.52097 266 SER A O 1
ATOM 3797 N N . PRO A 1 291 ? 44.17941 65.18323 42.76134 1.000 17.41079 267 PRO A N 1
ATOM 3798 C CA . PRO A 1 291 ? 44.35641 65.10434 44.22058 1.000 21.09556 267 PRO A CA 1
ATOM 3799 C C . PRO A 1 291 ? 43.64978 63.91363 44.83513 1.000 20.79860 267 PRO A C 1
ATOM 3800 O O . PRO A 1 291 ? 43.97722 63.52757 45.96438 1.000 20.99091 267 PRO A O 1
ATOM 3811 N N . THR A 1 292 ? 42.68845 63.32035 44.12300 1.000 18.38136 268 THR A N 1
ATOM 3812 C CA . THR A 1 292 ? 41.95839 62.17415 44.65222 1.000 19.43495 268 THR A CA 1
ATOM 3813 C C . THR A 1 292 ? 42.88543 61.00899 44.96101 1.000 19.64309 268 THR A C 1
ATOM 3814 O O . THR A 1 292 ? 42.59542 60.20436 45.85330 1.000 24.03490 268 THR A O 1
ATOM 3825 N N . TYR A 1 293 ? 43.99628 60.89678 44.23964 1.000 16.53438 269 TYR A N 1
ATOM 3826 C CA . TYR A 1 293 ? 44.92976 59.79441 44.41361 1.000 21.84381 269 TYR A CA 1
ATOM 3827 C C . TYR A 1 293 ? 46.16354 60.19852 45.20849 1.000 21.05194 269 TYR A C 1
ATOM 3828 O O . TYR A 1 293 ? 47.11311 59.41500 45.30349 1.000 26.87740 269 TYR A O 1
ATOM 3846 N N . MET A 1 294 ? 46.16535 61.39664 45.78793 1.000 22.11030 270 MET A N 1
ATOM 3847 C CA . MET A 1 294 ? 47.20578 61.76176 46.73806 1.000 21.10442 270 MET A CA 1
ATOM 3848 C C . MET A 1 294 ? 47.13525 60.85955 47.96403 1.000 21.29859 270 MET A C 1
ATOM 3849 O O . MET A 1 294 ? 46.05185 60.45357 48.39707 1.000 19.20197 270 MET A O 1
ATOM 3863 N N . ALA A 1 295 ? 48.30347 60.53669 48.52224 1.000 22.09197 271 ALA A N 1
ATOM 3864 C CA . ALA A 1 295 ? 48.33000 59.82191 49.79355 1.000 22.47618 271 ALA A CA 1
ATOM 3865 C C . ALA A 1 295 ? 47.50937 60.56791 50.83661 1.000 25.37740 271 ALA A C 1
ATOM 3866 O O . ALA A 1 295 ? 46.83520 59.95251 51.67106 1.000 21.42432 271 ALA A O 1
ATOM 3873 N N . ASP A 1 296 ? 47.54147 61.90026 50.77952 1.000 27.15279 272 ASP A N 1
ATOM 3874 C CA . ASP A 1 296 ? 46.77118 62.76913 51.67326 1.000 27.18175 272 ASP A CA 1
ATOM 3875 C C . ASP A 1 296 ? 46.77242 64.16697 51.06369 1.000 20.31401 272 ASP A C 1
ATOM 3876 O O . ASP A 1 296 ? 47.83682 64.77707 50.93030 1.000 23.98477 272 ASP A O 1
ATOM 3885 N N . MET A 1 297 ? 45.59439 64.67503 50.67861 1.000 23.02853 273 MET A N 1
ATOM 3886 C CA . MET A 1 297 ? 45.56032 65.94432 49.95219 1.000 23.28840 273 MET A CA 1
ATOM 3887 C C . MET A 1 297 ? 46.17012 67.08950 50.75350 1.000 23.60525 273 MET A C 1
ATOM 3888 O O . MET A 1 297 ? 46.58311 68.09423 50.16337 1.000 26.85628 273 MET A O 1
ATOM 3902 N N . LEU A 1 298 ? 46.23051 66.96804 52.08019 1.000 21.06946 274 LEU A N 1
ATOM 3903 C CA . LEU A 1 298 ? 46.80397 68.02815 52.89812 1.000 24.80674 274 LEU A CA 1
ATOM 3904 C C . LEU A 1 298 ? 48.32121 67.93681 52.98912 1.000 24.41966 274 LEU A C 1
ATOM 3905 O O . LEU A 1 298 ? 48.96408 68.91387 53.38599 1.000 24.59438 274 LEU A O 1
ATOM 3921 N N . GLN A 1 299 ? 48.90391 66.79593 52.63048 1.000 21.62446 275 GLN A N 1
ATOM 3922 C CA . GLN A 1 299 ? 50.35461 66.63132 52.55209 1.000 22.75475 275 GLN A CA 1
ATOM 3923 C C . GLN A 1 299 ? 50.73377 66.76829 51.08120 1.000 25.96260 275 GLN A C 1
ATOM 3924 O O . GLN A 1 299 ? 50.62683 65.81445 50.30646 1.000 20.69859 275 GLN A O 1
ATOM 3938 N N . THR A 1 300 ? 51.17599 67.94925 50.70136 1.000 21.69446 276 THR A N 1
ATOM 3939 C CA . THR A 1 300 ? 51.28816 68.28997 49.29467 1.000 23.89424 276 THR A CA 1
ATOM 3940 C C . THR A 1 300 ? 52.73214 68.23940 48.82092 1.000 20.48432 276 THR A C 1
ATOM 3941 O O . THR A 1 300 ? 53.67101 68.37528 49.61123 1.000 20.36031 276 THR A O 1
ATOM 3952 N N . PRO A 1 301 ? 52.94169 68.05581 47.51351 1.000 20.34792 277 PRO A N 1
ATOM 3953 C CA . PRO A 1 301 ? 54.29940 67.80144 47.00505 1.000 21.43689 277 PRO A CA 1
ATOM 3954 C C . PRO A 1 301 ? 55.22842 69.00768 47.02637 1.000 22.78656 277 PRO A C 1
ATOM 3955 O O . PRO A 1 301 ? 56.40581 68.85506 46.68145 1.000 17.74341 277 PRO A O 1
ATOM 3966 N N . ILE A 1 302 ? 54.76631 70.19450 47.42885 1.000 23.62375 278 ILE A N 1
ATOM 3967 C CA . ILE A 1 302 ? 55.68457 71.32041 47.56581 1.000 22.44858 278 ILE A CA 1
ATOM 3968 C C . ILE A 1 302 ? 56.58864 71.13760 48.77856 1.000 22.60688 278 ILE A C 1
ATOM 3969 O O . ILE A 1 302 ? 57.67192 71.73059 48.83720 1.000 24.70033 278 ILE A O 1
ATOM 3985 N N . GLY A 1 303 ? 56.17544 70.32193 49.74643 1.000 20.98406 279 GLY A N 1
ATOM 3986 C CA . GLY A 1 303 ? 56.99145 70.02263 50.89883 1.000 21.12099 279 GLY A CA 1
ATOM 3987 C C . GLY A 1 303 ? 58.30100 69.35688 50.52713 1.000 21.66415 279 GLY A C 1
ATOM 3988 O O . GLY A 1 303 ? 59.38805 69.87594 50.80198 1.000 25.54642 279 GLY A O 1
ATOM 3992 N N . PRO A 1 304 ? 58.22116 68.17975 49.89976 1.000 19.34509 280 PRO A N 1
ATOM 3993 C CA . PRO A 1 304 ? 59.45925 67.50865 49.46168 1.000 22.25355 280 PRO A CA 1
ATOM 3994 C C . PRO A 1 304 ? 60.31825 68.37107 48.55131 1.000 21.63758 280 PRO A C 1
ATOM 3995 O O . PRO A 1 304 ? 61.54717 68.38928 48.69628 1.000 20.89336 280 PRO A O 1
ATOM 4006 N N . ALA A 1 305 ? 59.70313 69.07987 47.60027 1.000 22.85128 281 ALA A N 1
ATOM 4007 C CA . ALA A 1 305 ? 60.47558 69.92668 46.69678 1.000 19.43152 281 ALA A CA 1
ATOM 4008 C C . ALA A 1 305 ? 61.14137 71.07336 47.44749 1.000 21.19700 281 ALA A C 1
ATOM 4009 O O . ALA A 1 305 ? 62.27671 71.45102 47.13626 1.000 21.26733 281 ALA A O 1
ATOM 4016 N N . SER A 1 306 ? 60.45264 71.64014 48.43940 1.000 21.87186 282 SER A N 1
ATOM 4017 C CA . SER A 1 306 ? 61.02740 72.75206 49.18894 1.000 22.21341 282 SER A CA 1
ATOM 4018 C C . SER A 1 306 ? 62.13722 72.27675 50.11657 1.000 23.15895 282 SER A C 1
ATOM 4019 O O . SER A 1 306 ? 63.14789 72.96834 50.28890 1.000 22.05734 282 SER A O 1
ATOM 4027 N N . ALA A 1 307 ? 61.96869 71.09850 50.72204 1.000 22.07269 283 ALA A N 1
ATOM 4028 C CA . ALA A 1 307 ? 63.00782 70.56463 51.59623 1.000 24.89037 283 ALA A CA 1
ATOM 4029 C C . ALA A 1 307 ? 64.30154 70.32923 50.82736 1.000 25.71325 283 ALA A C 1
ATOM 4030 O O . ALA A 1 307 ? 65.39496 70.60546 51.33581 1.000 25.14802 283 ALA A O 1
ATOM 4037 N N . LYS A 1 308 ? 64.19674 69.82254 49.59606 1.000 22.68086 284 LYS A N 1
ATOM 4038 C CA . LYS A 1 308 ? 65.38827 69.59615 48.78490 1.000 23.82554 284 LYS A CA 1
ATOM 4039 C C . LYS A 1 308 ? 66.05461 70.91252 48.40756 1.000 24.15357 284 LYS A C 1
ATOM 4040 O O . LYS A 1 308 ? 67.28506 71.02682 48.44887 1.000 25.31058 284 LYS A O 1
ATOM 4059 N N . ALA A 1 309 ? 65.25831 71.91668 48.03450 1.000 24.97508 285 ALA A N 1
ATOM 4060 C CA . ALA A 1 309 ? 65.82486 73.20789 47.66251 1.000 21.25256 285 ALA A CA 1
ATOM 4061 C C . ALA A 1 309 ? 66.51385 73.87020 48.84903 1.000 26.60379 285 ALA A C 1
ATOM 4062 O O . ALA A 1 309 ? 67.60647 74.43162 48.70648 1.000 24.22239 285 ALA A O 1
ATOM 4069 N N . PHE A 1 310 ? 65.88943 73.81950 50.03030 1.000 25.73674 286 PHE A N 1
ATOM 4070 C CA . PHE A 1 310 ? 66.50901 74.40442 51.21630 1.000 26.91442 286 PHE A CA 1
ATOM 4071 C C . PHE A 1 310 ? 67.76125 73.63510 51.61997 1.000 26.49833 286 PHE A C 1
ATOM 4072 O O . PHE A 1 310 ? 68.78753 74.23984 51.95283 1.000 26.09127 286 PHE A O 1
ATOM 4089 N N . GLU A 1 311 ? 67.69296 72.30171 51.60199 1.000 26.98034 287 GLU A N 1
ATOM 4090 C CA . GLU A 1 311 ? 68.85924 71.48568 51.92896 1.000 27.34798 287 GLU A CA 1
ATOM 4091 C C . GLU A 1 311 ? 70.02075 71.79842 50.99414 1.000 27.09116 287 GLU A C 1
ATOM 4092 O O . GLU A 1 311 ? 71.15690 71.99881 51.43843 1.000 26.90684 287 GLU A O 1
ATOM 4104 N N . MET A 1 312 ? 69.75279 71.83725 49.68877 1.000 27.09346 288 MET A N 1
ATOM 4105 C CA . MET A 1 312 ? 70.82499 72.00929 48.71433 1.000 27.03793 288 MET A CA 1
ATOM 4106 C C . MET A 1 312 ? 71.46218 73.38859 48.81821 1.000 28.99913 288 MET A C 1
ATOM 4107 O O . MET A 1 312 ? 72.67523 73.52289 48.62001 1.000 25.76372 288 MET A O 1
ATOM 4121 N N . ALA A 1 313 ? 70.67665 74.41579 49.13553 1.000 28.66168 289 ALA A N 1
ATOM 4122 C CA . ALA A 1 313 ? 71.22006 75.74623 49.37499 1.000 27.16888 289 ALA A CA 1
ATOM 4123 C C . ALA A 1 313 ? 71.78761 75.90583 50.78014 1.000 31.66810 289 ALA A C 1
ATOM 4124 O O . ALA A 1 313 ? 72.31411 76.97814 51.09727 1.000 28.72673 289 ALA A O 1
ATOM 4131 N N . GLY A 1 314 ? 71.70495 74.87207 51.61839 1.000 28.80187 290 GLY A N 1
ATOM 4132 C CA . GLY A 1 314 ? 72.17370 74.95861 52.98819 1.000 35.60758 290 GLY A CA 1
ATOM 4133 C C . GLY A 1 314 ? 71.49719 76.08292 53.74293 1.000 36.27128 290 GLY A C 1
ATOM 4134 O O . GLY A 1 314 ? 72.16811 76.97072 54.27790 1.000 33.91050 290 GLY A O 1
ATOM 4138 N N . MET A 1 315 ? 70.16673 76.05026 53.80206 1.000 34.06857 291 MET A N 1
ATOM 4139 C CA . MET A 1 315 ? 69.40410 77.20157 54.25748 1.000 36.61649 291 MET A CA 1
ATOM 4140 C C . MET A 1 315 ? 68.10011 76.74559 54.89545 1.000 33.80825 291 MET A C 1
ATOM 4141 O O . MET A 1 315 ? 67.63091 75.62721 54.67149 1.000 30.13331 291 MET A O 1
ATOM 4155 N N . ARG A 1 316 ? 67.51339 77.63980 55.68438 1.000 33.36292 292 ARG A N 1
ATOM 4156 C CA . ARG A 1 316 ? 66.26434 77.41286 56.39166 1.000 31.69156 292 ARG A CA 1
ATOM 4157 C C . ARG A 1 316 ? 65.20149 78.39160 55.90491 1.000 31.06430 292 ARG A C 1
ATOM 4158 O O . ARG A 1 316 ? 65.52546 79.46228 55.37670 1.000 29.67866 292 ARG A O 1
ATOM 4179 N N . PRO A 1 317 ? 63.91754 78.04632 56.04663 1.000 28.72527 293 PRO A N 1
ATOM 4180 C CA . PRO A 1 317 ? 62.86168 79.02564 55.73180 1.000 31.70465 293 PRO A CA 1
ATOM 4181 C C . PRO A 1 317 ? 63.05769 80.37184 56.41094 1.000 33.12256 293 PRO A C 1
ATOM 4182 O O . PRO A 1 317 ? 62.79621 81.41455 55.79792 1.000 29.89436 293 PRO A O 1
ATOM 4193 N N . SER A 1 318 ? 63.51064 80.37810 57.66766 1.000 28.64727 294 SER A N 1
ATOM 4194 C CA . SER A 1 318 ? 63.68290 81.62457 58.40448 1.000 34.17685 294 SER A CA 1
ATOM 4195 C C . SER A 1 318 ? 64.78740 82.50499 57.83664 1.000 33.08846 294 SER A C 1
ATOM 4196 O O . SER A 1 318 ? 64.90831 83.66084 58.25679 1.000 36.16436 294 SER A O 1
ATOM 4204 N N . ASP A 1 319 ? 65.59358 81.99440 56.90623 1.000 33.74574 295 ASP A N 1
ATOM 4205 C CA . ASP A 1 319 ? 66.63656 82.79632 56.28130 1.000 32.53916 295 ASP A CA 1
ATOM 4206 C C . ASP A 1 319 ? 66.12554 83.62436 55.10963 1.000 30.28914 295 ASP A C 1
ATOM 4207 O O . ASP A 1 319 ? 66.85343 84.49985 54.62891 1.000 28.49847 295 ASP A O 1
ATOM 4216 N N . MET A 1 320 ? 64.90464 83.36961 54.64366 1.000 28.74545 296 MET A N 1
ATOM 4217 C CA . MET A 1 320 ? 64.38568 84.06321 53.47372 1.000 29.04747 296 MET A CA 1
ATOM 4218 C C . MET A 1 320 ? 63.98891 85.49163 53.82154 1.000 27.42624 296 MET A C 1
ATOM 4219 O O . MET A 1 320 ? 63.43876 85.76141 54.89329 1.000 26.78048 296 MET A O 1
ATOM 4233 N N . HIS A 1 321 ? 64.27164 86.40849 52.90026 1.000 26.40357 297 HIS A N 1
ATOM 4234 C CA . HIS A 1 321 ? 63.79896 87.78039 52.99631 1.000 27.11537 297 HIS A CA 1
ATOM 4235 C C . HIS A 1 321 ? 62.48971 87.99814 52.25166 1.000 25.46090 297 HIS A C 1
ATOM 4236 O O . HIS A 1 321 ? 61.87482 89.05901 52.40587 1.000 25.07288 297 HIS A O 1
ATOM 4250 N N . MET A 1 322 ? 62.05134 87.02230 51.45967 1.000 21.59132 298 MET A N 1
ATOM 4251 C CA . MET A 1 322 ? 60.82801 87.14432 50.68324 1.000 22.99200 298 MET A CA 1
ATOM 4252 C C . MET A 1 322 ? 60.40223 85.75688 50.22940 1.000 23.33694 298 MET A C 1
ATOM 4253 O O . MET A 1 322 ? 61.23253 84.85648 50.07947 1.000 19.45226 298 MET A O 1
ATOM 4267 N N . ALA A 1 323 ? 59.09996 85.59785 50.00892 1.000 20.12305 299 ALA A N 1
ATOM 4268 C CA . ALA A 1 323 ? 58.53341 84.35439 49.49707 1.000 18.41569 299 ALA A CA 1
ATOM 4269 C C . ALA A 1 323 ? 57.59472 84.69882 48.34925 1.000 19.23285 299 ALA A C 1
ATOM 4270 O O . ALA A 1 323 ? 56.53496 85.29365 48.56781 1.000 17.66052 299 ALA A O 1
ATOM 4277 N N . GLN A 1 324 ? 57.98448 84.33505 47.12996 1.000 17.40408 300 GLN A N 1
ATOM 4278 C CA . GLN A 1 324 ? 57.15757 84.53678 45.94136 1.000 18.81632 300 GLN A CA 1
ATOM 4279 C C . GLN A 1 324 ? 56.49180 83.19784 45.63864 1.000 19.54189 300 GLN A C 1
ATOM 4280 O O . GLN A 1 324 ? 57.08809 82.32136 45.00795 1.000 20.50951 300 GLN A O 1
ATOM 4294 N N . ILE A 1 325 ? 55.25229 83.04414 46.09458 1.000 16.95341 301 ILE A N 1
ATOM 4295 C CA . ILE A 1 325 ? 54.57281 81.75536 46.14485 1.000 19.49778 301 ILE A CA 1
ATOM 4296 C C . ILE A 1 325 ? 53.50360 81.71610 45.06410 1.000 20.65934 301 ILE A C 1
ATOM 4297 O O . ILE A 1 325 ? 52.66527 82.62096 44.97793 1.000 18.13499 301 ILE A O 1
ATOM 4313 N N . TYR A 1 326 ? 53.53826 80.66654 44.24206 1.000 17.24766 302 TYR A N 1
ATOM 4314 C CA . TYR A 1 326 ? 52.51465 80.45060 43.22584 1.000 19.01020 302 TYR A CA 1
ATOM 4315 C C . TYR A 1 326 ? 51.13082 80.52762 43.85594 1.000 17.67661 302 TYR A C 1
ATOM 4316 O O . TYR A 1 326 ? 50.83529 79.81331 44.81749 1.000 17.03533 302 TYR A O 1
ATOM 4334 N N . ASP A 1 327 ? 50.27972 81.39300 43.30696 1.000 17.24505 303 ASP A N 1
ATOM 4335 C CA . ASP A 1 327 ? 49.05526 81.79487 43.99268 1.000 22.10065 303 ASP A CA 1
ATOM 4336 C C . ASP A 1 327 ? 47.85310 81.79611 43.05327 1.000 19.37779 303 ASP A C 1
ATOM 4337 O O . ASP A 1 327 ? 47.07734 82.75070 42.99786 1.000 21.81184 303 ASP A O 1
ATOM 4346 N N . CYS A 1 328 ? 47.67116 80.71078 42.30349 1.000 20.99171 304 CYS A N 1
ATOM 4347 C CA A CYS A 1 328 ? 46.45036 80.61086 41.51454 0.619 19.54443 304 CYS A CA 1
ATOM 4348 C CA B CYS A 1 328 ? 46.45608 80.54102 41.51280 0.381 20.11250 304 CYS A CA 1
ATOM 4349 C C . CYS A 1 328 ? 45.22366 80.44019 42.40181 1.000 22.30930 304 CYS A C 1
ATOM 4350 O O . CYS A 1 328 ? 44.11820 80.80439 41.98353 1.000 17.95490 304 CYS A O 1
ATOM 4365 N N . TYR A 1 329 ? 45.39473 79.93135 43.62105 1.000 21.05186 305 TYR A N 1
ATOM 4366 C CA . TYR A 1 329 ? 44.32744 79.80430 44.60180 1.000 19.33024 305 TYR A CA 1
ATOM 4367 C C . TYR A 1 329 ? 44.89961 80.14431 45.96960 1.000 21.12499 305 TYR A C 1
ATOM 4368 O O . TYR A 1 329 ? 46.03036 79.76256 46.28445 1.000 20.80825 305 TYR A O 1
ATOM 4386 N N . THR A 1 330 ? 44.12101 80.86618 46.77910 1.000 19.35606 306 THR A N 1
ATOM 4387 C CA . THR A 1 330 ? 44.58700 81.21369 48.11800 1.000 21.76074 306 THR A CA 1
ATOM 4388 C C . THR A 1 330 ? 44.96399 79.96596 48.90641 1.000 21.65570 306 THR A C 1
ATOM 4389 O O . THR A 1 330 ? 45.91768 79.98351 49.69360 1.000 18.40183 306 THR A O 1
ATOM 4400 N N . ILE A 1 331 ? 44.22950 78.86904 48.70176 1.000 21.71945 307 ILE A N 1
ATOM 4401 C CA . ILE A 1 331 ? 44.50438 77.64427 49.44549 1.000 22.83189 307 ILE A CA 1
ATOM 4402 C C . ILE A 1 331 ? 45.86585 77.07745 49.06216 1.000 20.68685 307 ILE A C 1
ATOM 4403 O O . ILE A 1 331 ? 46.53054 76.43530 49.88377 1.000 22.18201 307 ILE A O 1
ATOM 4419 N N . THR A 1 332 ? 46.30847 77.30431 47.82285 1.000 19.86730 308 THR A N 1
ATOM 4420 C CA . THR A 1 332 ? 47.65201 76.88803 47.43363 1.000 21.72842 308 THR A CA 1
ATOM 4421 C C . THR A 1 332 ? 48.70636 77.61832 48.25409 1.000 20.00630 308 THR A C 1
ATOM 4422 O O . THR A 1 332 ? 49.67682 77.00995 48.72101 1.000 20.40374 308 THR A O 1
ATOM 4433 N N . VAL A 1 333 ? 48.52730 78.92768 48.43878 1.000 17.59839 309 VAL A N 1
ATOM 4434 C CA . VAL A 1 333 ? 49.49935 79.72658 49.17896 1.000 19.30866 309 VAL A CA 1
ATOM 4435 C C . VAL A 1 333 ? 49.59771 79.24418 50.62003 1.000 19.92487 309 VAL A C 1
ATOM 4436 O O . VAL A 1 333 ? 50.69365 79.01228 51.14484 1.000 20.35635 309 VAL A O 1
ATOM 4449 N N . MET A 1 334 ? 48.45029 79.09642 51.28532 1.000 21.02530 310 MET A N 1
ATOM 4450 C CA A MET A 1 334 ? 48.45719 78.67686 52.68279 0.550 18.42721 310 MET A CA 1
ATOM 4451 C CA B MET A 1 334 ? 48.45878 78.67994 52.68300 0.450 20.03358 310 MET A CA 1
ATOM 4452 C C . MET A 1 334 ? 49.10616 77.30930 52.84415 1.000 23.34028 310 MET A C 1
ATOM 4453 O O . MET A 1 334 ? 49.88507 77.08909 53.77971 1.000 18.63482 310 MET A O 1
ATOM 4480 N N . LEU A 1 335 ? 48.79508 76.37280 51.94358 1.000 23.95504 311 LEU A N 1
ATOM 4481 C CA . LEU A 1 335 ? 49.39976 75.04722 52.02557 1.000 22.98833 311 LEU A CA 1
ATOM 4482 C C . LEU A 1 335 ? 50.89252 75.09739 51.72937 1.000 23.65997 311 LEU A C 1
ATOM 4483 O O . LEU A 1 335 ? 51.66686 74.32837 52.31109 1.000 20.21308 311 LEU A O 1
ATOM 4499 N N . THR A 1 336 ? 51.31156 75.98444 50.82556 1.000 18.59907 312 THR A N 1
ATOM 4500 C CA . THR A 1 336 ? 52.73449 76.13467 50.54728 1.000 21.16744 312 THR A CA 1
ATOM 4501 C C . THR A 1 336 ? 53.46998 76.68929 51.76029 1.000 22.50549 312 THR A C 1
ATOM 4502 O O . THR A 1 336 ? 54.57881 76.24395 52.07559 1.000 21.32905 312 THR A O 1
ATOM 4513 N N . LEU A 1 337 ? 52.86510 77.65532 52.45750 1.000 19.49886 313 LEU A N 1
ATOM 4514 C CA . LEU A 1 337 ? 53.46962 78.17048 53.68146 1.000 20.72984 313 LEU A CA 1
ATOM 4515 C C . LEU A 1 337 ? 53.67842 77.05646 54.69942 1.000 23.79535 313 LEU A C 1
ATOM 4516 O O . LEU A 1 337 ? 54.73334 76.97807 55.33948 1.000 24.20955 313 LEU A O 1
ATOM 4532 N N . GLU A 1 338 ? 52.68336 76.18453 54.86369 1.000 20.87887 314 GLU A N 1
ATOM 4533 C CA . GLU A 1 338 ? 52.82571 75.06407 55.78604 1.000 26.42856 314 GLU A CA 1
ATOM 4534 C C . GLU A 1 338 ? 53.89990 74.09428 55.30773 1.000 24.17499 314 GLU A C 1
ATOM 4535 O O . GLU A 1 338 ? 54.87387 73.82193 56.01914 1.000 21.95698 314 GLU A O 1
ATOM 4547 N N . ASP A 1 339 ? 53.74288 73.57246 54.08901 1.000 24.50672 315 ASP A N 1
ATOM 4548 C CA . ASP A 1 339 ? 54.57039 72.45500 53.64699 1.000 22.74921 315 ASP A CA 1
ATOM 4549 C C . ASP A 1 339 ? 55.99864 72.87861 53.33008 1.000 26.78115 315 ASP A C 1
ATOM 4550 O O . ASP A 1 339 ? 56.91267 72.04947 53.40090 1.000 22.93748 315 ASP A O 1
ATOM 4559 N N . ALA A 1 340 ? 56.21760 74.14886 52.98254 1.000 20.76464 316 ALA A N 1
ATOM 4560 C CA . ALA A 1 340 ? 57.57594 74.61583 52.73000 1.000 25.83767 316 ALA A CA 1
ATOM 4561 C C . ALA A 1 340 ? 58.37228 74.79338 54.01649 1.000 27.82630 316 ALA A C 1
ATOM 4562 O O . ALA A 1 340 ? 59.60540 74.86079 53.96262 1.000 26.35165 316 ALA A O 1
ATOM 4569 N N . GLY A 1 341 ? 57.70164 74.86859 55.16307 1.000 26.22313 317 GLY A N 1
ATOM 4570 C CA . GLY A 1 341 ? 58.36660 74.99295 56.44117 1.000 25.71085 317 GLY A CA 1
ATOM 4571 C C . GLY A 1 341 ? 58.29102 76.35881 57.08699 1.000 24.31317 317 GLY A C 1
ATOM 4572 O O . GLY A 1 341 ? 58.93373 76.56730 58.12261 1.000 24.08343 317 GLY A O 1
ATOM 4576 N N . PHE A 1 342 ? 57.53610 77.29825 56.51286 1.000 23.95480 318 PHE A N 1
ATOM 4577 C CA . PHE A 1 342 ? 57.40589 78.61759 57.11896 1.000 20.88975 318 PHE A CA 1
ATOM 4578 C C . PHE A 1 342 ? 56.51946 78.59338 58.35625 1.000 26.94332 318 PHE A C 1
ATOM 4579 O O . PHE A 1 342 ? 56.62439 79.49401 59.19549 1.000 23.45022 318 PHE A O 1
ATOM 4596 N N . CYS A 1 343 ? 55.65767 77.58790 58.49110 1.000 21.39711 319 CYS A N 1
ATOM 4597 C CA . CYS A 1 343 ? 54.87822 77.40624 59.70568 1.000 26.47510 319 CYS A CA 1
ATOM 4598 C C . CYS A 1 343 ? 54.53085 75.92968 59.83926 1.000 34.46333 319 CYS A C 1
ATOM 4599 O O . CYS A 1 343 ? 54.67598 75.14473 58.89777 1.000 27.63314 319 CYS A O 1
ATOM 4607 N N . GLU A 1 344 ? 54.07963 75.55825 61.03352 1.000 37.39564 320 GLU A N 1
ATOM 4608 C CA . GLU A 1 344 ? 53.78428 74.16498 61.33497 1.000 34.78490 320 GLU A CA 1
ATOM 4609 C C . GLU A 1 344 ? 52.50487 73.72232 60.63237 1.000 35.50279 320 GLU A C 1
ATOM 4610 O O . GLU A 1 344 ? 51.60809 74.52386 60.35709 1.000 34.11288 320 GLU A O 1
ATOM 4622 N N . LYS A 1 345 ? 52.43191 72.42578 60.33507 1.000 32.28321 321 LYS A N 1
ATOM 4623 C CA . LYS A 1 345 ? 51.23460 71.86999 59.72124 1.000 27.61034 321 LYS A CA 1
ATOM 4624 C C . LYS A 1 345 ? 50.03606 72.06585 60.64089 1.000 29.97868 321 LYS A C 1
ATOM 4625 O O . LYS A 1 345 ? 50.13051 71.89416 61.85940 1.000 35.60170 321 LYS A O 1
ATOM 4644 N N . GLY A 1 346 ? 48.90124 72.42734 60.04789 1.000 27.46830 322 GLY A N 1
ATOM 4645 C CA . GLY A 1 346 ? 47.71942 72.76089 60.80932 1.000 31.55939 322 GLY A CA 1
ATOM 4646 C C . GLY A 1 346 ? 47.72765 74.13884 61.43293 1.000 33.09150 322 GLY A C 1
ATOM 4647 O O . GLY A 1 346 ? 46.71985 74.53029 62.03649 1.000 32.63255 322 GLY A O 1
ATOM 4651 N N . LYS A 1 347 ? 48.82450 74.88849 61.31217 1.000 29.95546 323 LYS A N 1
ATOM 4652 C CA . LYS A 1 347 ? 48.92179 76.22370 61.88714 1.000 34.10239 323 LYS A CA 1
ATOM 4653 C C . LYS A 1 347 ? 48.90549 77.32470 60.82874 1.000 28.81808 323 LYS A C 1
ATOM 4654 O O . LYS A 1 347 ? 49.08743 78.49809 61.17061 1.000 25.00309 323 LYS A O 1
ATOM 4673 N N . GLY A 1 348 ? 48.69833 76.97960 59.55675 1.000 27.14644 324 GLY A N 1
ATOM 4674 C CA . GLY A 1 348 ? 48.73336 77.99151 58.51201 1.000 27.94658 324 GLY A CA 1
ATOM 4675 C C . GLY A 1 348 ? 47.66562 79.05700 58.67834 1.000 29.97878 324 GLY A C 1
ATOM 4676 O O . GLY A 1 348 ? 47.89611 80.23061 58.37849 1.000 29.91346 324 GLY A O 1
ATOM 4680 N N . MET A 1 349 ? 46.47761 78.66350 59.14995 1.000 29.11029 325 MET A N 1
ATOM 4681 C CA . MET A 1 349 ? 45.41931 79.64371 59.37703 1.000 28.87931 325 MET A CA 1
ATOM 4682 C C . MET A 1 349 ? 45.90015 80.76736 60.28486 1.000 35.22957 325 MET A C 1
ATOM 4683 O O . MET A 1 349 ? 45.65273 81.94844 60.01556 1.000 34.19566 325 MET A O 1
ATOM 4697 N N . ASP A 1 350 ? 46.58898 80.41436 61.37173 1.000 30.23762 326 ASP A N 1
ATOM 4698 C CA . ASP A 1 350 ? 47.03791 81.41392 62.33153 1.000 35.15691 326 ASP A CA 1
ATOM 4699 C C . ASP A 1 350 ? 48.22982 82.20188 61.80913 1.000 32.73421 326 ASP A C 1
ATOM 4700 O O . ASP A 1 350 ? 48.37613 83.38338 62.13911 1.000 35.95046 326 ASP A O 1
ATOM 4709 N N . PHE A 1 351 ? 49.08593 81.57114 61.00099 1.000 31.23828 327 PHE A N 1
ATOM 4710 C CA . PHE A 1 351 ? 50.18042 82.30135 60.37116 1.000 30.41288 327 PHE A CA 1
ATOM 4711 C C . PHE A 1 351 ? 49.65076 83.46266 59.53934 1.000 28.58817 327 PHE A C 1
ATOM 4712 O O . PHE A 1 351 ? 50.20065 84.56966 59.58157 1.000 28.76819 327 PHE A O 1
ATOM 4729 N N . LEU A 1 352 ? 48.57644 83.23092 58.78024 1.000 30.00321 328 LEU A N 1
ATOM 4730 C CA . LEU A 1 352 ? 47.97519 84.31175 58.00641 1.000 30.34834 328 LEU A CA 1
ATOM 4731 C C . LEU A 1 352 ? 47.43171 85.40218 58.92119 1.000 33.53476 328 LEU A C 1
ATOM 4732 O O . LEU A 1 352 ? 47.49061 86.59172 58.58681 1.000 30.39002 328 LEU A O 1
ATOM 4748 N N . ARG A 1 353 ? 46.90063 85.01557 60.08443 1.000 32.66380 329 ARG A N 1
ATOM 4749 C CA . ARG A 1 353 ? 46.31006 85.99599 60.98783 1.000 34.29216 329 ARG A CA 1
ATOM 4750 C C . ARG A 1 353 ? 47.36888 86.81909 61.71077 1.000 33.32609 329 ARG A C 1
ATOM 4751 O O . ARG A 1 353 ? 47.11460 87.97615 62.06347 1.000 36.07182 329 ARG A O 1
ATOM 4772 N N . ASN A 1 354 ? 48.55350 86.25323 61.93506 1.000 33.30061 330 ASN A N 1
ATOM 4773 C CA . ASN A 1 354 ? 49.53891 86.84560 62.82729 1.000 34.76775 330 ASN A CA 1
ATOM 4774 C C . ASN A 1 354 ? 50.70016 87.51057 62.09794 1.000 35.76879 330 ASN A C 1
ATOM 4775 O O . ASN A 1 354 ? 51.64151 87.96849 62.75361 1.000 40.39358 330 ASN A O 1
ATOM 4786 N N . ASN A 1 355 ? 50.66015 87.58675 60.76991 1.000 30.92894 331 ASN A N 1
ATOM 4787 C CA . ASN A 1 355 ? 51.76817 88.14029 60.00612 1.000 30.67428 331 ASN A CA 1
ATOM 4788 C C . ASN A 1 355 ? 51.26160 89.11891 58.95592 1.000 33.38622 331 ASN A C 1
ATOM 4789 O O . ASN A 1 355 ? 50.10855 89.06421 58.52117 1.000 31.87551 331 ASN A O 1
ATOM 4800 N N . ASP A 1 356 ? 52.15455 90.02305 58.55643 1.000 29.16366 332 ASP A N 1
ATOM 4801 C CA . ASP A 1 356 ? 51.88143 91.04562 57.55070 1.000 27.05826 332 ASP A CA 1
ATOM 4802 C C . ASP A 1 356 ? 52.63462 90.65696 56.28391 1.000 27.84156 332 ASP A C 1
ATOM 4803 O O . ASP A 1 356 ? 53.87046 90.64013 56.26963 1.000 25.19715 332 ASP A O 1
ATOM 4812 N N . PHE A 1 357 ? 51.89176 90.34535 55.22424 1.000 26.70764 333 PHE A N 1
ATOM 4813 C CA . PHE A 1 357 ? 52.47238 89.83029 53.99224 1.000 27.95361 333 PHE A CA 1
ATOM 4814 C C . PHE A 1 357 ? 52.72487 90.90835 52.94791 1.000 25.49991 333 PHE A C 1
ATOM 4815 O O . PHE A 1 357 ? 53.16719 90.58498 51.84095 1.000 24.82397 333 PHE A O 1
ATOM 4832 N N . THR A 1 358 ? 52.47063 92.17351 53.26748 1.000 28.87618 334 THR A N 1
ATOM 4833 C CA . THR A 1 358 ? 52.79507 93.24130 52.33769 1.000 24.07279 334 THR A CA 1
ATOM 4834 C C . THR A 1 358 ? 54.30782 93.45310 52.29580 1.000 28.42132 334 THR A C 1
ATOM 4835 O O . THR A 1 358 ? 55.06084 92.94198 53.13085 1.000 25.49739 334 THR A O 1
ATOM 4846 N N . PHE A 1 359 ? 54.75803 94.21835 51.29983 1.000 25.35627 335 PHE A N 1
ATOM 4847 C CA . PHE A 1 359 ? 56.17580 94.55032 51.22359 1.000 28.07823 335 PHE A CA 1
ATOM 4848 C C . PHE A 1 359 ? 56.62757 95.41903 52.39146 1.000 27.63739 335 PHE A C 1
ATOM 4849 O O . PHE A 1 359 ? 57.83665 95.55878 52.60723 1.000 23.85681 335 PHE A O 1
ATOM 4866 N N . LYS A 1 360 ? 55.69296 96.00612 53.13705 1.000 26.70859 336 LYS A N 1
ATOM 4867 C CA . LYS A 1 360 ? 55.99793 96.72470 54.36581 1.000 27.67546 336 LYS A CA 1
ATOM 4868 C C . LYS A 1 360 ? 55.93314 95.83043 55.59822 1.000 33.03659 336 LYS A C 1
ATOM 4869 O O . LYS A 1 360 ? 56.22502 96.29969 56.70225 1.000 32.94397 336 LYS A O 1
ATOM 4888 N N . GLY A 1 361 ? 55.56294 94.55702 55.43428 1.000 26.56035 337 GLY A N 1
ATOM 4889 C CA . GLY A 1 361 ? 55.33009 93.67667 56.55825 1.000 29.32120 337 GLY A CA 1
ATOM 4890 C C . GLY A 1 361 ? 56.55126 92.85513 56.93126 1.000 31.35662 337 GLY A C 1
ATOM 4891 O O . GLY A 1 361 ? 57.63920 93.00406 56.37848 1.000 29.00340 337 GLY A O 1
ATOM 4895 N N . ASN A 1 362 ? 56.34447 91.95908 57.89792 1.000 32.99043 338 ASN A N 1
ATOM 4896 C CA . ASN A 1 362 ? 57.42053 91.13852 58.43748 1.000 26.44876 338 ASN A CA 1
ATOM 4897 C C . ASN A 1 362 ? 57.67211 89.86985 57.63435 1.000 32.79545 338 ASN A C 1
ATOM 4898 O O . ASN A 1 362 ? 58.72513 89.24375 57.80600 1.000 25.71698 338 ASN A O 1
ATOM 4909 N N . PHE A 1 363 ? 56.73707 89.47002 56.77586 1.000 28.38641 339 PHE A N 1
ATOM 4910 C CA . PHE A 1 363 ? 56.89204 88.29694 55.91562 1.000 28.17572 339 PHE A CA 1
ATOM 4911 C C . PHE A 1 363 ? 56.45391 88.67119 54.50579 1.000 27.03998 339 PHE A C 1
ATOM 4912 O O . PHE A 1 363 ? 55.38873 88.25171 54.03772 1.000 25.45810 339 PHE A O 1
ATOM 4929 N N . PRO A 1 364 ? 57.25463 89.46987 53.80176 1.000 29.13260 340 PRO A N 1
ATOM 4930 C CA . PRO A 1 364 ? 56.86605 89.89640 52.45036 1.000 23.85796 340 PRO A CA 1
ATOM 4931 C C . PRO A 1 364 ? 56.59587 88.69696 51.55466 1.000 22.38347 340 PRO A C 1
ATOM 4932 O O . PRO A 1 364 ? 57.40714 87.77337 51.46199 1.000 23.22409 340 PRO A O 1
ATOM 4943 N N . MET A 1 365 ? 55.44049 88.71759 50.89330 1.000 21.81509 341 MET A N 1
ATOM 4944 C CA . MET A 1 365 ? 54.99211 87.60311 50.07329 1.000 18.19054 341 MET A CA 1
ATOM 4945 C C . MET A 1 365 ? 54.31311 88.13646 48.82337 1.000 18.91252 341 MET A C 1
ATOM 4946 O O . MET A 1 365 ? 53.49102 89.05211 48.90406 1.000 19.97343 341 MET A O 1
ATOM 4960 N N . ASN A 1 366 ? 54.64815 87.54960 47.67665 1.000 18.30940 342 ASN A N 1
ATOM 4961 C CA . ASN A 1 366 ? 54.08539 87.94640 46.38686 1.000 19.32713 342 ASN A CA 1
ATOM 4962 C C . ASN A 1 366 ? 54.04333 89.46876 46.27556 1.000 20.01433 342 ASN A C 1
ATOM 4963 O O . ASN A 1 366 ? 52.99174 90.09200 46.12978 1.000 20.70668 342 ASN A O 1
ATOM 4974 N N . THR A 1 367 ? 55.23628 90.06192 46.35232 1.000 18.81099 343 THR A N 1
ATOM 4975 C CA . THR A 1 367 ? 55.34692 91.50950 46.47380 1.000 20.98399 343 THR A CA 1
ATOM 4976 C C . THR A 1 367 ? 54.97811 92.24466 45.19156 1.000 22.06032 343 THR A C 1
ATOM 4977 O O . THR A 1 367 ? 54.75595 93.45707 45.24042 1.000 23.84741 343 THR A O 1
ATOM 4988 N N . HIS A 1 368 ? 54.90051 91.55258 44.05294 1.000 20.99452 344 HIS A N 1
ATOM 4989 C CA . HIS A 1 368 ? 54.35535 92.16372 42.84580 1.000 20.72856 344 HIS A CA 1
ATOM 4990 C C . HIS A 1 368 ? 52.83285 92.13828 42.81705 1.000 21.35609 344 HIS A C 1
ATOM 4991 O O . HIS A 1 368 ? 52.23366 92.73814 41.91780 1.000 22.01577 344 HIS A O 1
ATOM 5005 N N . GLY A 1 369 ? 52.20081 91.47612 43.78222 1.000 19.30634 345 GLY A N 1
ATOM 5006 C CA . GLY A 1 369 ? 50.77093 91.25846 43.78503 1.000 18.77139 345 GLY A CA 1
ATOM 5007 C C . GLY A 1 369 ? 50.37709 89.82838 43.50754 1.000 25.47556 345 GLY A C 1
ATOM 5008 O O . GLY A 1 369 ? 49.19895 89.48306 43.67082 1.000 20.80005 345 GLY A O 1
ATOM 5012 N N . GLY A 1 370 ? 51.32306 88.98548 43.09779 1.000 20.51695 346 GLY A N 1
ATOM 5013 C CA . GLY A 1 370 ? 51.01797 87.61684 42.73982 1.000 19.08098 346 GLY A CA 1
ATOM 5014 C C . GLY A 1 370 ? 50.13779 87.54486 41.51188 1.000 21.31038 346 GLY A C 1
ATOM 5015 O O . GLY A 1 370 ? 49.67991 88.57282 41.00639 1.000 21.67307 346 GLY A O 1
ATOM 5019 N N . GLN A 1 371 ? 49.89573 86.33470 41.01298 1.000 21.07183 347 GLN A N 1
ATOM 5020 C CA . GLN A 1 371 ? 48.96455 86.17492 39.90496 1.000 25.58303 347 GLN A CA 1
ATOM 5021 C C . GLN A 1 371 ? 47.56506 86.65341 40.26647 1.000 23.01705 347 GLN A C 1
ATOM 5022 O O . GLN A 1 371 ? 46.79304 87.01102 39.37029 1.000 22.31262 347 GLN A O 1
ATOM 5036 N N . LEU A 1 372 ? 47.23002 86.69131 41.55891 1.000 24.83658 348 LEU A N 1
ATOM 5037 C CA . LEU A 1 372 ? 45.89029 87.10288 41.96463 1.000 25.32908 348 LEU A CA 1
ATOM 5038 C C . LEU A 1 372 ? 45.62877 88.56846 41.63472 1.000 23.49139 348 LEU A C 1
ATOM 5039 O O . LEU A 1 372 ? 44.54683 88.91306 41.14596 1.000 24.93244 348 LEU A O 1
ATOM 5055 N N . SER A 1 373 ? 46.59952 89.44783 41.89503 1.000 21.52659 349 SER A N 1
ATOM 5056 C CA . SER A 1 373 ? 46.40808 90.87756 41.69160 1.000 25.50037 349 SER A CA 1
ATOM 5057 C C . SER A 1 373 ? 47.34413 91.49932 40.66576 1.000 19.97109 349 SER A C 1
ATOM 5058 O O . SER A 1 373 ? 47.05333 92.60230 40.18948 1.000 22.03460 349 SER A O 1
ATOM 5066 N N . PHE A 1 374 ? 48.44896 90.84041 40.31290 1.000 22.12351 350 PHE A N 1
ATOM 5067 C CA . PHE A 1 374 ? 49.25288 91.30815 39.18978 1.000 23.47622 350 PHE A CA 1
ATOM 5068 C C . PHE A 1 374 ? 48.70887 90.79297 37.86438 1.000 21.01782 350 PHE A C 1
ATOM 5069 O O . PHE A 1 374 ? 48.85290 91.46290 36.83637 1.000 24.91258 350 PHE A O 1
ATOM 5086 N N . GLY A 1 375 ? 48.08074 89.61947 37.87235 1.000 23.38971 351 GLY A N 1
ATOM 5087 C CA . GLY A 1 375 ? 47.54077 89.02922 36.66494 1.000 23.35032 351 GLY A CA 1
ATOM 5088 C C . GLY A 1 375 ? 48.13695 87.66694 36.38258 1.000 25.59108 351 GLY A C 1
ATOM 5089 O O . GLY A 1 375 ? 49.32579 87.44486 36.63009 1.000 22.60474 351 GLY A O 1
ATOM 5093 N N . GLN A 1 376 ? 47.32551 86.74262 35.87205 1.000 22.70984 352 GLN A N 1
ATOM 5094 C CA . GLN A 1 376 ? 47.77005 85.38825 35.55812 1.000 24.81953 352 GLN A CA 1
ATOM 5095 C C . GLN A 1 376 ? 47.89492 85.26340 34.04543 1.000 29.41303 352 GLN A C 1
ATOM 5096 O O . GLN A 1 376 ? 46.88593 85.25660 33.33132 1.000 33.56449 352 GLN A O 1
ATOM 5110 N N . SER A 1 377 ? 49.12964 85.15111 33.56272 1.000 27.41598 353 SER A N 1
ATOM 5111 C CA . SER A 1 377 ? 49.39881 85.10132 32.12627 1.000 28.26045 353 SER A CA 1
ATOM 5112 C C . SER A 1 377 ? 49.49180 83.65263 31.64428 1.000 27.91011 353 SER A C 1
ATOM 5113 O O . SER A 1 377 ? 50.49365 83.21107 31.08386 1.000 30.00154 353 SER A O 1
ATOM 5121 N N . GLY A 1 378 ? 48.41255 82.91265 31.87256 1.000 28.55591 354 GLY A N 1
ATOM 5122 C CA . GLY A 1 378 ? 48.38413 81.52229 31.45075 1.000 30.83117 354 GLY A CA 1
ATOM 5123 C C . GLY A 1 378 ? 49.53620 80.74443 32.05467 1.000 35.12023 354 GLY A C 1
ATOM 5124 O O . GLY A 1 378 ? 49.82625 80.84470 33.25228 1.000 32.08492 354 GLY A O 1
ATOM 5128 N N . THR A 1 379 ? 50.21141 79.95804 31.21183 1.000 29.48779 355 THR A N 1
ATOM 5129 C CA . THR A 1 379 ? 51.33123 79.15118 31.68437 1.000 32.19970 355 THR A CA 1
ATOM 5130 C C . THR A 1 379 ? 52.45963 80.01912 32.22431 1.000 27.58410 355 THR A C 1
ATOM 5131 O O . THR A 1 379 ? 53.19872 79.59125 33.11840 1.000 30.81687 355 THR A O 1
ATOM 5142 N N . ALA A 1 380 ? 52.60806 81.23415 31.70156 1.000 28.34314 356 ALA A N 1
ATOM 5143 C CA . ALA A 1 380 ? 53.66117 82.13742 32.14436 1.000 26.59323 356 ALA A CA 1
ATOM 5144 C C . ALA A 1 380 ? 53.36027 82.79582 33.48445 1.000 24.61726 356 ALA A C 1
ATOM 5145 O O . ALA A 1 380 ? 54.18940 83.57236 33.97142 1.000 23.92403 356 ALA A O 1
ATOM 5152 N N . GLY A 1 381 ? 52.20619 82.51013 34.08960 1.000 25.67122 357 GLY A N 1
ATOM 5153 C CA . GLY A 1 381 ? 51.87823 83.13392 35.36123 1.000 20.26750 357 GLY A CA 1
ATOM 5154 C C . GLY A 1 381 ? 52.92748 82.87887 36.42559 1.000 20.22640 357 GLY A C 1
ATOM 5155 O O . GLY A 1 381 ? 53.32373 83.79304 37.15322 1.000 17.92909 357 GLY A O 1
ATOM 5159 N N . GLY A 1 382 ? 53.39451 81.63402 36.53041 1.000 20.87126 358 GLY A N 1
ATOM 5160 C CA . GLY A 1 382 ? 54.41444 81.30514 37.50874 1.000 18.58929 358 GLY A CA 1
ATOM 5161 C C . GLY A 1 382 ? 55.70692 82.06821 37.32074 1.000 19.39851 358 GLY A C 1
ATOM 5162 O O . GLY A 1 382 ? 56.45650 82.25376 38.28684 1.000 18.09915 358 GLY A O 1
ATOM 5166 N N . MET A 1 383 ? 55.98750 82.52361 36.09795 1.000 20.31492 359 MET A N 1
ATOM 5167 C CA . MET A 1 383 ? 57.20921 83.28551 35.87480 1.000 21.49065 359 MET A CA 1
ATOM 5168 C C . MET A 1 383 ? 57.16280 84.62921 36.58969 1.000 18.60654 359 MET A C 1
ATOM 5169 O O . MET A 1 383 ? 58.21191 85.16444 36.96383 1.000 20.63041 359 MET A O 1
ATOM 5183 N N . SER A 1 384 ? 55.96428 85.18476 36.79485 1.000 20.07986 360 SER A N 1
ATOM 5184 C CA . SER A 1 384 ? 55.85849 86.45541 37.50359 1.000 17.65680 360 SER A CA 1
ATOM 5185 C C . SER A 1 384 ? 56.40522 86.34141 38.92095 1.000 18.09910 360 SER A C 1
ATOM 5186 O O . SER A 1 384 ? 56.91837 87.32363 39.46925 1.000 18.55327 360 SER A O 1
ATOM 5194 N N . GLN A 1 385 ? 56.31681 85.15233 39.52427 1.000 19.63680 361 GLN A N 1
ATOM 5195 C CA . GLN A 1 385 ? 56.89629 84.95145 40.84819 1.000 17.53497 361 GLN A CA 1
ATOM 5196 C C . GLN A 1 385 ? 58.41868 84.96823 40.79092 1.000 19.06620 361 GLN A C 1
ATOM 5197 O O . GLN A 1 385 ? 59.07223 85.56001 41.65819 1.000 19.25478 361 GLN A O 1
ATOM 5211 N N . VAL A 1 386 ? 59.00296 84.32077 39.78165 1.000 16.59172 362 VAL A N 1
ATOM 5212 C CA . VAL A 1 386 ? 60.45478 84.33501 39.64799 1.000 15.79607 362 VAL A CA 1
ATOM 5213 C C . VAL A 1 386 ? 60.93886 85.73774 39.30520 1.000 16.13064 362 VAL A C 1
ATOM 5214 O O . VAL A 1 386 ? 61.94016 86.21672 39.85102 1.000 17.07471 362 VAL A O 1
ATOM 5227 N N . ILE A 1 387 ? 60.23037 86.42208 38.40502 1.000 16.31106 363 ILE A N 1
ATOM 5228 C CA . ILE A 1 387 ? 60.67035 87.73844 37.95529 1.000 18.98489 363 ILE A CA 1
ATOM 5229 C C . ILE A 1 387 ? 60.61307 88.74568 39.09687 1.000 17.08719 363 ILE A C 1
ATOM 5230 O O . ILE A 1 387 ? 61.49959 89.59737 39.23373 1.000 20.13942 363 ILE A O 1
ATOM 5246 N N . GLU A 1 388 ? 59.57575 88.67121 39.93293 1.000 17.97428 364 GLU A N 1
ATOM 5247 C CA . GLU A 1 388 ? 59.47879 89.59334 41.06188 1.000 19.48960 364 GLU A CA 1
ATOM 5248 C C . GLU A 1 388 ? 60.60803 89.36064 42.05916 1.000 22.06252 364 GLU A C 1
ATOM 5249 O O . GLU A 1 388 ? 61.12279 90.31398 42.65605 1.000 21.42874 364 GLU A O 1
ATOM 5261 N N . ALA A 1 389 ? 61.00336 88.10195 42.26038 1.000 19.65179 365 ALA A N 1
ATOM 5262 C CA . ALA A 1 389 ? 62.15900 87.82751 43.10734 1.000 18.29317 365 ALA A CA 1
ATOM 5263 C C . ALA A 1 389 ? 63.42635 88.41404 42.50078 1.000 24.80874 365 ALA A C 1
ATOM 5264 O O . ALA A 1 389 ? 64.23340 89.03369 43.20385 1.000 20.97140 365 ALA A O 1
ATOM 5271 N N . VAL A 1 390 ? 63.61580 88.23259 41.19212 1.000 25.79817 366 VAL A N 1
ATOM 5272 C CA . VAL A 1 390 ? 64.77558 88.81366 40.52199 1.000 21.13935 366 VAL A CA 1
ATOM 5273 C C . VAL A 1 390 ? 64.73478 90.33246 40.61788 1.000 25.33379 366 VAL A C 1
ATOM 5274 O O . VAL A 1 390 ? 65.75161 90.98100 40.89685 1.000 23.18482 366 VAL A O 1
ATOM 5287 N N . HIS A 1 391 ? 63.55903 90.92363 40.38850 1.000 22.60384 367 HIS A N 1
ATOM 5288 C CA . HIS A 1 391 ? 63.42130 92.37153 40.50562 1.000 23.66049 367 HIS A CA 1
ATOM 5289 C C . HIS A 1 391 ? 63.74871 92.84464 41.91639 1.000 20.80573 367 HIS A C 1
ATOM 5290 O O . HIS A 1 391 ? 64.45867 93.84122 42.09646 1.000 22.30333 367 HIS A O 1
ATOM 5304 N N . GLN A 1 392 ? 63.23345 92.14716 42.93109 1.000 25.52514 368 GLN A N 1
ATOM 5305 C CA . GLN A 1 392 ? 63.51718 92.52916 44.31097 1.000 25.00676 368 GLN A CA 1
ATOM 5306 C C . GLN A 1 392 ? 65.00222 92.38943 44.62227 1.000 24.24836 368 GLN A C 1
ATOM 5307 O O . GLN A 1 392 ? 65.62620 93.31160 45.16086 1.000 26.01559 368 GLN A O 1
ATOM 5321 N N . ILE A 1 393 ? 65.58979 91.24009 44.28168 1.000 22.02201 369 ILE A N 1
ATOM 5322 C CA . ILE A 1 393 ? 66.99296 91.00187 44.60769 1.000 26.54179 369 ILE A CA 1
ATOM 5323 C C . ILE A 1 393 ? 67.89510 91.97418 43.86163 1.000 26.36650 369 ILE A C 1
ATOM 5324 O O . ILE A 1 393 ? 68.94031 92.38401 44.38102 1.000 26.25290 369 ILE A O 1
ATOM 5340 N N . GLN A 1 394 ? 67.51375 92.36492 42.64601 1.000 26.44542 370 GLN A N 1
ATOM 5341 C CA . GLN A 1 394 ? 68.29152 93.32350 41.87077 1.000 21.76490 370 GLN A CA 1
ATOM 5342 C C . GLN A 1 394 ? 67.99537 94.77060 42.24371 1.000 26.27916 370 GLN A C 1
ATOM 5343 O O . GLN A 1 394 ? 68.63760 95.67572 41.70064 1.000 25.16550 370 GLN A O 1
ATOM 5357 N N . GLY A 1 395 ? 67.05504 95.01301 43.14979 1.000 26.04069 371 GLY A N 1
ATOM 5358 C CA . GLY A 1 395 ? 66.77053 96.37030 43.58234 1.000 28.11471 371 GLY A CA 1
ATOM 5359 C C . GLY A 1 395 ? 66.03782 97.20284 42.55395 1.000 27.18581 371 GLY A C 1
ATOM 5360 O O . GLY A 1 395 ? 66.28093 98.41287 42.45532 1.000 33.04283 371 GLY A O 1
ATOM 5364 N N . ARG A 1 396 ? 65.13095 96.58545 41.79290 1.000 23.72783 372 ARG A N 1
ATOM 5365 C CA . ARG A 1 396 ? 64.44858 97.24237 40.68437 1.000 28.95635 372 ARG A CA 1
ATOM 5366 C C . ARG A 1 396 ? 62.93608 97.28080 40.87765 1.000 28.90744 372 ARG A C 1
ATOM 5367 O O . ARG A 1 396 ? 62.19449 97.40047 39.89740 1.000 30.96281 372 ARG A O 1
ATOM 5388 N N . ALA A 1 397 ? 62.45956 97.19025 42.11841 1.000 29.26676 373 ALA A N 1
ATOM 5389 C CA . ALA A 1 397 ? 61.03649 97.04704 42.39290 1.000 28.89104 373 ALA A CA 1
ATOM 5390 C C . ALA A 1 397 ? 60.35423 98.36592 42.74398 1.000 30.01145 373 ALA A C 1
ATOM 5391 O O . ALA A 1 397 ? 59.21206 98.35282 43.20702 1.000 30.41418 373 ALA A O 1
ATOM 5398 N N . GLY A 1 398 ? 61.01687 99.49751 42.53646 1.000 31.07233 374 GLY A N 1
ATOM 5399 C CA . GLY A 1 398 ? 60.33571 100.77374 42.69762 1.000 33.19005 374 GLY A CA 1
ATOM 5400 C C . GLY A 1 398 ? 59.82459 100.98176 44.11096 1.000 30.77743 374 GLY A C 1
ATOM 5401 O O . GLY A 1 398 ? 60.53330 100.74625 45.09542 1.000 27.71382 374 GLY A O 1
ATOM 5405 N N . ASP A 1 399 ? 58.56697 101.42574 44.21538 1.000 31.83222 375 ASP A N 1
ATOM 5406 C CA . ASP A 1 399 ? 58.00726 101.79098 45.51328 1.000 32.83323 375 ASP A CA 1
ATOM 5407 C C . ASP A 1 399 ? 57.87709 100.59071 46.44298 1.000 33.93998 375 ASP A C 1
ATOM 5408 O O . ASP A 1 399 ? 57.92529 100.75215 47.66815 1.000 29.05977 375 ASP A O 1
ATOM 5417 N N . ARG A 1 400 ? 57.70245 99.38970 45.89356 1.000 28.43233 376 ARG A N 1
ATOM 5418 C CA . ARG A 1 400 ? 57.55811 98.18429 46.69744 1.000 31.52291 376 ARG A CA 1
ATOM 5419 C C . ARG A 1 400 ? 58.89862 97.51467 46.99061 1.000 29.58488 376 ARG A C 1
ATOM 5420 O O . ARG A 1 400 ? 58.92362 96.35151 47.41077 1.000 26.83192 376 ARG A O 1
ATOM 5441 N N . GLN A 1 401 ? 60.00570 98.22803 46.79293 1.000 27.65620 377 GLN A N 1
ATOM 5442 C CA . GLN A 1 401 ? 61.32731 97.64063 46.96842 1.000 27.58917 377 GLN A CA 1
ATOM 5443 C C . GLN A 1 401 ? 61.56207 97.26099 48.42485 1.000 33.53499 377 GLN A C 1
ATOM 5444 O O . GLN A 1 401 ? 61.38728 98.08222 49.33080 1.000 35.36693 377 GLN A O 1
ATOM 5458 N N . LEU A 1 402 ? 61.97222 96.01408 48.64345 1.000 26.43235 378 LEU A N 1
ATOM 5459 C CA . LEU A 1 402 ? 62.31916 95.54508 49.97647 1.000 32.91738 378 LEU A CA 1
ATOM 5460 C C . LEU A 1 402 ? 63.70680 96.04467 50.35280 1.000 33.13594 378 LEU A C 1
ATOM 5461 O O . LEU A 1 402 ? 64.65293 95.92872 49.56660 1.000 32.61913 378 LEU A O 1
ATOM 5477 N N . GLY A 1 403 ? 63.82592 96.60279 51.55722 1.000 31.42634 379 GLY A N 1
ATOM 5478 C CA . GLY A 1 403 ? 65.13323 97.02189 52.03338 1.000 35.86370 379 GLY A CA 1
ATOM 5479 C C . GLY A 1 403 ? 66.10222 95.86193 52.15998 1.000 35.93086 379 GLY A C 1
ATOM 5480 O O . GLY A 1 403 ? 67.28688 95.99399 51.84143 1.000 37.78847 379 GLY A O 1
ATOM 5484 N N . ARG A 1 404 ? 65.61542 94.71357 52.64250 1.000 32.82583 380 ARG A N 1
ATOM 5485 C CA . ARG A 1 404 ? 66.39649 93.47944 52.72537 1.000 33.47262 380 ARG A CA 1
ATOM 5486 C C . ARG A 1 404 ? 66.02182 92.61171 51.52577 1.000 28.26391 380 ARG A C 1
ATOM 5487 O O . ARG A 1 404 ? 64.90474 92.08679 51.45539 1.000 30.98158 380 ARG A O 1
ATOM 5508 N N . ASN A 1 405 ? 66.96083 92.45293 50.58940 1.000 31.22030 381 ASN A N 1
ATOM 5509 C CA . ASN A 1 405 ? 66.66484 91.91481 49.26640 1.000 31.79654 381 ASN A CA 1
ATOM 5510 C C . ASN A 1 405 ? 67.80515 91.02615 48.76354 1.000 28.94954 381 ASN A C 1
ATOM 5511 O O . ASN A 1 405 ? 68.36671 91.22726 47.69071 1.000 26.68216 381 ASN A O 1
ATOM 5522 N N . ASP A 1 406 ? 68.15005 90.00437 49.54173 1.000 32.51892 382 ASP A N 1
ATOM 5523 C CA . ASP A 1 406 ? 69.24099 89.11011 49.18049 1.000 27.82917 382 ASP A CA 1
ATOM 5524 C C . ASP A 1 406 ? 68.81570 87.66729 48.96984 1.000 26.48389 382 ASP A C 1
ATOM 5525 O O . ASP A 1 406 ? 69.39290 86.99468 48.11443 1.000 25.09117 382 ASP A O 1
ATOM 5534 N N . LEU A 1 407 ? 67.82623 87.17581 49.70979 1.000 23.46993 383 LEU A N 1
ATOM 5535 C CA . LEU A 1 407 ? 67.43019 85.77666 49.65114 1.000 24.05032 383 LEU A CA 1
ATOM 5536 C C . LEU A 1 407 ? 65.94362 85.66766 49.35951 1.000 25.90619 383 LEU A C 1
ATOM 5537 O O . LEU A 1 407 ? 65.13126 86.39361 49.94049 1.000 25.70095 383 LEU A O 1
ATOM 5553 N N . ALA A 1 408 ? 65.59643 84.75002 48.45744 1.000 22.70447 384 ALA A N 1
ATOM 5554 C CA . ALA A 1 408 ? 64.22191 84.57157 48.01812 1.000 22.73764 384 ALA A CA 1
ATOM 5555 C C . ALA A 1 408 ? 63.87160 83.09389 47.96643 1.000 18.80974 384 ALA A C 1
ATOM 5556 O O . ALA A 1 408 ? 64.67901 82.26780 47.53164 1.000 18.59753 384 ALA A O 1
ATOM 5563 N N . TYR A 1 409 ? 62.66400 82.77076 48.41622 1.000 18.54243 385 TYR A N 1
ATOM 5564 C CA . TYR A 1 409 ? 62.05161 81.47375 48.16796 1.000 16.60062 385 TYR A CA 1
ATOM 5565 C C . TYR A 1 409 ? 61.00563 81.64400 47.07623 1.000 15.78899 385 TYR A C 1
ATOM 5566 O O . TYR A 1 409 ? 60.18183 82.56259 47.14278 1.000 19.71271 385 TYR A O 1
ATOM 5584 N N . VAL A 1 410 ? 61.04100 80.76553 46.07696 1.000 17.09396 386 VAL A N 1
ATOM 5585 C CA . VAL A 1 410 ? 60.10729 80.80706 44.95897 1.000 19.43070 386 VAL A CA 1
ATOM 5586 C C . VAL A 1 410 ? 59.50085 79.42374 44.77857 1.000 18.82596 386 VAL A C 1
ATOM 5587 O O . VAL A 1 410 ? 60.20933 78.41211 44.83146 1.000 15.93170 386 VAL A O 1
ATOM 5600 N N . SER A 1 411 ? 58.19034 79.38204 44.55491 1.000 17.52862 387 SER A N 1
ATOM 5601 C CA . SER A 1 411 ? 57.47756 78.13467 44.33951 1.000 14.08931 387 SER A CA 1
ATOM 5602 C C . SER A 1 411 ? 56.71232 78.19710 43.02459 1.000 17.29290 387 SER A C 1
ATOM 5603 O O . SER A 1 411 ? 56.31577 79.27383 42.56775 1.000 17.67557 387 SER A O 1
ATOM 5611 N N . GLY A 1 412 ? 56.52900 77.02975 42.42820 1.000 16.67833 388 GLY A N 1
ATOM 5612 C CA . GLY A 1 412 ? 55.67933 76.89522 41.24860 1.000 16.55966 388 GLY A CA 1
ATOM 5613 C C . GLY A 1 412 ? 54.79758 75.67354 41.40195 1.000 16.37355 388 GLY A C 1
ATOM 5614 O O . GLY A 1 412 ? 55.23985 74.63235 41.87013 1.000 16.40229 388 GLY A O 1
ATOM 5618 N N . THR A 1 413 ? 53.52989 75.82554 41.01244 1.000 16.90304 389 THR A N 1
ATOM 5619 C CA . THR A 1 413 ? 52.54865 74.75649 41.17617 1.000 18.00603 389 THR A CA 1
ATOM 5620 C C . THR A 1 413 ? 51.76454 74.58406 39.88615 1.000 18.64759 389 THR A C 1
ATOM 5621 O O . THR A 1 413 ? 51.32164 75.57109 39.28991 1.000 16.45085 389 THR A O 1
ATOM 5632 N N . GLY A 1 414 ? 51.59825 73.33306 39.46130 1.000 15.80387 390 GLY A N 1
ATOM 5633 C CA . GLY A 1 414 ? 50.80410 73.02457 38.28934 1.000 16.87716 390 GLY A CA 1
ATOM 5634 C C . GLY A 1 414 ? 49.60297 72.16796 38.62725 1.000 19.60964 390 GLY A C 1
ATOM 5635 O O . GLY A 1 414 ? 49.60294 71.46220 39.64088 1.000 18.95514 390 GLY A O 1
ATOM 5639 N N . GLY A 1 415 ? 48.57138 72.22447 37.78954 1.000 23.13206 391 GLY A N 1
ATOM 5640 C CA . GLY A 1 415 ? 47.38590 71.43135 38.03351 1.000 21.72197 391 GLY A CA 1
ATOM 5641 C C . GLY A 1 415 ? 46.76179 71.76709 39.37334 1.000 20.07143 391 GLY A C 1
ATOM 5642 O O . GLY A 1 415 ? 46.83403 72.89821 39.86434 1.000 25.20440 391 GLY A O 1
ATOM 5646 N N . VAL A 1 416 ? 46.13187 70.76114 39.97655 1.000 23.67649 392 VAL A N 1
ATOM 5647 C CA . VAL A 1 416 ? 45.54666 70.90641 41.30453 1.000 21.68428 392 VAL A CA 1
ATOM 5648 C C . VAL A 1 416 ? 46.52046 70.32895 42.32344 1.000 22.69796 392 VAL A C 1
ATOM 5649 O O . VAL A 1 416 ? 46.39334 69.17057 42.73847 1.000 21.63960 392 VAL A O 1
ATOM 5662 N N . MET A 1 417 ? 47.49913 71.14091 42.72785 1.000 20.99080 393 MET A N 1
ATOM 5663 C CA . MET A 1 417 ? 48.55397 70.72193 43.64987 1.000 21.39974 393 MET A CA 1
ATOM 5664 C C . MET A 1 417 ? 49.28450 69.49081 43.11972 1.000 22.27146 393 MET A C 1
ATOM 5665 O O . MET A 1 417 ? 49.67027 68.60015 43.87940 1.000 21.51411 393 MET A O 1
ATOM 5679 N N . SER A 1 418 ? 49.47894 69.44272 41.80108 1.000 21.46184 394 SER A N 1
ATOM 5680 C CA . SER A 1 418 ? 50.10253 68.29167 41.15594 1.000 20.62257 394 SER A CA 1
ATOM 5681 C C . SER A 1 418 ? 51.60315 68.50437 40.98744 1.000 19.75355 394 SER A C 1
ATOM 5682 O O . SER A 1 418 ? 52.39562 68.01384 41.79767 1.000 25.71978 394 SER A O 1
ATOM 5690 N N . GLU A 1 419 ? 52.00699 69.22462 39.94316 1.000 21.30531 395 GLU A N 1
ATOM 5691 C CA . GLU A 1 419 ? 53.42125 69.48190 39.70489 1.000 17.14052 395 GLU A CA 1
ATOM 5692 C C . GLU A 1 419 ? 53.90713 70.61450 40.60188 1.000 19.77140 395 GLU A C 1
ATOM 5693 O O . GLU A 1 419 ? 53.21478 71.62059 40.78581 1.000 18.58198 395 GLU A O 1
ATOM 5705 N N . GLN A 1 420 ? 55.10159 70.44462 41.17059 1.000 19.81059 396 GLN A N 1
ATOM 5706 C CA . GLN A 1 420 ? 55.63648 71.41084 42.11863 1.000 17.83665 396 GLN A CA 1
ATOM 5707 C C . GLN A 1 420 ? 57.13131 71.59952 41.91817 1.000 22.00995 396 GLN A C 1
ATOM 5708 O O . GLN A 1 420 ? 57.86629 70.63541 41.68528 1.000 22.66525 396 GLN A O 1
ATOM 5722 N N . GLY A 1 421 ? 57.56960 72.85202 42.02607 1.000 19.00937 397 GLY A N 1
ATOM 5723 C CA . GLY A 1 421 ? 58.98149 73.16393 42.03830 1.000 21.19130 397 GLY A CA 1
ATOM 5724 C C . GLY A 1 421 ? 59.26777 74.24668 43.05911 1.000 17.43645 397 GLY A C 1
ATOM 5725 O O . GLY A 1 421 ? 58.38886 75.02595 43.43757 1.000 18.58243 397 GLY A O 1
ATOM 5729 N N . ALA A 1 422 ? 60.51961 74.27923 43.50607 1.000 15.96737 398 ALA A N 1
ATOM 5730 C CA . ALA A 1 422 ? 60.95737 75.24824 44.49835 1.000 17.82665 398 ALA A CA 1
ATOM 5731 C C . ALA A 1 422 ? 62.35945 75.72162 44.15657 1.000 20.27793 398 ALA A C 1
ATOM 5732 O O . ALA A 1 422 ? 63.20171 74.93264 43.71872 1.000 18.13438 398 ALA A O 1
ATOM 5739 N N . LEU A 1 423 ? 62.59713 77.01533 44.35512 1.000 19.51092 399 LEU A N 1
ATOM 5740 C CA . LEU A 1 423 ? 63.89642 77.62408 44.12636 1.000 15.49325 399 LEU A CA 1
ATOM 5741 C C . LEU A 1 423 ? 64.29558 78.43704 45.34724 1.000 21.74299 399 LEU A C 1
ATOM 5742 O O . LEU A 1 423 ? 63.44998 79.07707 45.98066 1.000 20.26977 399 LEU A O 1
ATOM 5758 N N . ILE A 1 424 ? 65.58337 78.40081 45.67590 1.000 19.74268 400 ILE A N 1
ATOM 5759 C CA . ILE A 1 424 ? 66.19957 79.36365 46.57950 1.000 19.71698 400 ILE A CA 1
ATOM 5760 C C . ILE A 1 424 ? 67.12531 80.22807 45.73372 1.000 21.93271 400 ILE A C 1
ATOM 5761 O O . ILE A 1 424 ? 68.04839 79.71275 45.08982 1.000 25.16421 400 ILE A O 1
ATOM 5777 N N . LEU A 1 425 ? 66.87127 81.53270 45.71866 1.000 20.81788 401 LEU A N 1
ATOM 5778 C CA . LEU A 1 425 ? 67.67104 82.48427 44.96139 1.000 23.20645 401 LEU A CA 1
ATOM 5779 C C . LEU A 1 425 ? 68.43909 83.38398 45.91928 1.000 23.92106 401 LEU A C 1
ATOM 5780 O O . LEU A 1 425 ? 67.93514 83.74228 46.98866 1.000 24.87941 401 LEU A O 1
ATOM 5796 N N . ARG A 1 426 ? 69.65873 83.74834 45.52625 1.000 23.48205 402 ARG A N 1
ATOM 5797 C CA . ARG A 1 426 ? 70.56009 84.51639 46.37730 1.000 26.86962 402 ARG A CA 1
ATOM 5798 C C . ARG A 1 426 ? 71.29899 85.53489 45.52625 1.000 28.34037 402 ARG A C 1
ATOM 5799 O O . ARG A 1 426 ? 72.00153 85.16271 44.58201 1.000 29.74677 402 ARG A O 1
ATOM 5820 N N . GLY A 1 427 ? 71.15580 86.81143 45.86985 1.000 26.65895 403 GLY A N 1
ATOM 5821 C CA . GLY A 1 427 ? 71.86336 87.84588 45.14445 1.000 29.62083 403 GLY A CA 1
ATOM 5822 C C . GLY A 1 427 ? 73.36549 87.74438 45.32830 1.000 30.49441 403 GLY A C 1
ATOM 5823 O O . GLY A 1 427 ? 73.86524 87.26090 46.34428 1.000 29.09727 403 GLY A O 1
ATOM 5827 N N . ALA A 1 428 ? 74.09449 88.20657 44.31711 1.000 31.72946 404 ALA A N 1
ATOM 5828 C CA . ALA A 1 428 ? 75.55156 88.23331 44.37196 1.000 35.91032 404 ALA A CA 1
ATOM 5829 C C . ALA A 1 428 ? 76.02677 89.48795 45.09818 1.000 39.05544 404 ALA A C 1
ATOM 5830 O O . ALA A 1 428 ? 75.23209 90.37476 45.41295 1.000 37.24086 404 ALA A O 1
ATOM 5838 N N A TRP B 2 3 ? 23.03863 59.32891 28.02546 0.474 78.25933 3 TRP B N 1
ATOM 5839 N N B TRP B 2 3 ? 22.53325 59.53466 27.93066 0.526 80.09262 3 TRP B N 1
ATOM 5840 C CA A TRP B 2 3 ? 22.99539 60.69587 28.52992 0.474 81.31232 3 TRP B CA 1
ATOM 5841 C CA B TRP B 2 3 ? 23.04828 60.72044 28.60592 0.526 81.33356 3 TRP B CA 1
ATOM 5842 C C A TRP B 2 3 ? 23.60456 61.67417 27.53230 0.474 84.01475 3 TRP B C 1
ATOM 5843 C C B TRP B 2 3 ? 23.68843 61.68432 27.61166 0.526 84.26517 3 TRP B C 1
ATOM 5844 O O A TRP B 2 3 ? 24.30074 61.27262 26.60015 0.474 84.27198 3 TRP B O 1
ATOM 5845 O O B TRP B 2 3 ? 24.47495 61.28168 26.75355 0.526 84.29138 3 TRP B O 1
ATOM 5884 N N . ASN B 2 4 ? 23.33353 62.96412 27.73293 1.000 86.29269 4 ASN B N 1
ATOM 5885 C CA . ASN B 2 4 ? 23.96455 64.00477 26.93441 1.000 85.37469 4 ASN B CA 1
ATOM 5886 C C . ASN B 2 4 ? 25.29967 64.43399 27.52436 1.000 86.02831 4 ASN B C 1
ATOM 5887 O O . ASN B 2 4 ? 26.10978 65.04963 26.82245 1.000 86.11620 4 ASN B O 1
ATOM 5899 N N . LYS B 2 5 ? 25.53487 64.12484 28.79338 1.000 68.98937 5 LYS B N 1
ATOM 5900 C CA . LYS B 2 5 ? 26.77279 64.46154 29.47407 1.000 54.97294 5 LYS B CA 1
ATOM 5901 C C . LYS B 2 5 ? 27.87362 63.51038 29.02578 1.000 50.52979 5 LYS B C 1
ATOM 5902 O O . LYS B 2 5 ? 27.60940 62.48364 28.39652 1.000 45.41244 5 LYS B O 1
ATOM 5921 N N . PRO B 2 6 ? 29.13329 63.82900 29.32288 1.000 43.40098 6 PRO B N 1
ATOM 5922 C CA . PRO B 2 6 ? 30.21524 62.89534 28.98898 1.000 36.40751 6 PRO B CA 1
ATOM 5923 C C . PRO B 2 6 ? 29.99636 61.55317 29.66717 1.000 33.22271 6 PRO B C 1
ATOM 5924 O O . PRO B 2 6 ? 29.55832 61.48055 30.81695 1.000 34.28998 6 PRO B O 1
ATOM 5935 N N . LEU B 2 7 ? 30.29711 60.48482 28.93893 1.000 30.73561 7 LEU B N 1
ATOM 5936 C CA . LEU B 2 7 ? 30.13878 59.14447 29.46744 1.000 28.35301 7 LEU B CA 1
ATOM 5937 C C . LEU B 2 7 ? 31.47125 58.40910 29.44374 1.000 29.06246 7 LEU B C 1
ATOM 5938 O O . LEU B 2 7 ? 32.33196 58.69704 28.60531 1.000 26.37809 7 LEU B O 1
ATOM 5954 N N . PRO B 2 8 ? 31.67713 57.46458 30.35692 1.000 22.81323 8 PRO B N 1
ATOM 5955 C CA . PRO B 2 8 ? 32.90693 56.66951 30.31195 1.000 21.80515 8 PRO B CA 1
ATOM 5956 C C . PRO B 2 8 ? 32.94370 55.80758 29.06233 1.000 25.84737 8 PRO B C 1
ATOM 5957 O O . PRO B 2 8 ? 31.92642 55.25990 28.63071 1.000 22.29951 8 PRO B O 1
ATOM 5968 N N . HIS B 2 9 ? 34.13147 55.70494 28.47067 1.000 24.34538 9 HIS B N 1
ATOM 5969 C CA . HIS B 2 9 ? 34.37553 54.82147 27.33502 1.000 27.57365 9 HIS B CA 1
ATOM 5970 C C . HIS B 2 9 ? 35.30554 53.71673 27.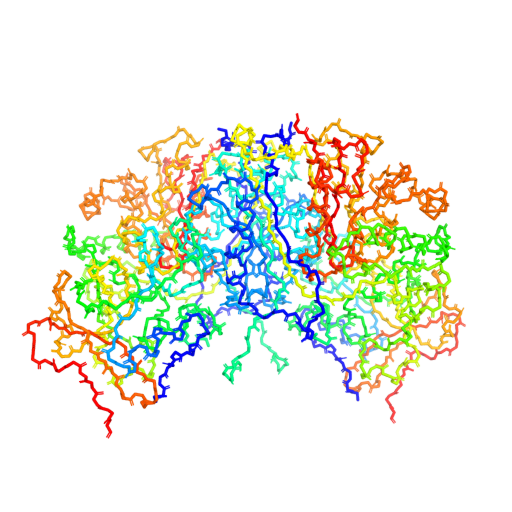81818 1.000 22.10385 9 HIS B C 1
ATOM 5971 O O . HIS B 2 9 ? 36.53438 53.83258 27.69759 1.000 20.85130 9 HIS B O 1
ATOM 5985 N N . PRO B 2 10 ? 34.77233 52.63449 28.38737 1.000 22.80491 10 PRO B N 1
ATOM 5986 C CA . PRO B 2 10 ? 35.63315 51.66089 29.06957 1.000 23.38348 10 PRO B CA 1
ATOM 5987 C C . PRO B 2 10 ? 36.64216 51.02944 28.12485 1.000 16.42532 10 PRO B C 1
ATOM 5988 O O . PRO B 2 10 ? 36.35530 50.78085 26.95349 1.000 18.13477 10 PRO B O 1
ATOM 5999 N N . THR B 2 11 ? 37.83480 50.77680 28.65256 1.000 19.68105 11 THR B N 1
ATOM 6000 C CA . THR B 2 11 ? 38.88347 50.05793 27.94764 1.000 20.77601 11 THR B CA 1
ATOM 6001 C C . THR B 2 11 ? 38.89549 48.60251 28.40393 1.000 21.31701 11 THR B C 1
ATOM 6002 O O . THR B 2 11 ? 38.21383 48.21876 29.35688 1.000 23.11431 11 THR B O 1
ATOM 6013 N N . GLU B 2 12 ? 39.68779 47.78247 27.71094 1.000 20.02094 12 GLU B N 1
ATOM 6014 C CA . GLU B 2 12 ? 39.84794 46.40148 28.15014 1.000 23.76283 12 GLU B CA 1
ATOM 6015 C C . GLU B 2 12 ? 40.39907 46.32740 29.56868 1.000 22.66777 12 GLU B C 1
ATOM 6016 O O . GLU B 2 12 ? 40.17206 45.33104 30.26301 1.000 23.47990 12 GLU B O 1
ATOM 6028 N N . ILE B 2 13 ? 41.10346 47.36778 30.01496 1.000 18.54153 13 ILE B N 1
ATOM 6029 C CA . ILE B 2 13 ? 41.66049 47.38423 31.36246 1.000 22.30496 13 ILE B CA 1
ATOM 6030 C C . ILE B 2 13 ? 40.58196 47.69676 32.39174 1.000 22.16592 13 ILE B C 1
ATOM 6031 O O . ILE B 2 13 ? 40.51994 47.06551 33.45352 1.000 17.35845 13 ILE B O 1
ATOM 6047 N N . SER B 2 14 ? 39.71937 48.67070 32.09823 1.000 17.12875 14 SER B N 1
ATOM 6048 C CA . SER B 2 14 ? 38.70746 49.12775 33.04074 1.000 19.14172 14 SER B CA 1
ATOM 6049 C C . SER B 2 14 ? 37.35122 48.46767 32.83605 1.000 17.21764 14 SER B C 1
ATOM 6050 O O . SER B 2 14 ? 36.44969 48.68170 33.65425 1.000 20.43798 14 SER B O 1
ATOM 6058 N N . ALA B 2 15 ? 37.18688 47.67626 31.77830 1.000 18.58755 15 ALA B N 1
ATOM 6059 C CA . ALA B 2 15 ? 35.89167 47.06661 31.49207 1.000 20.46779 15 ALA B CA 1
ATOM 6060 C C . ALA B 2 15 ? 35.30239 46.29811 32.66888 1.000 21.02268 15 ALA B C 1
ATOM 6061 O O . ALA B 2 15 ? 34.09774 46.45779 32.92919 1.000 20.55407 15 ALA B O 1
ATOM 6068 N N . PRO B 2 16 ? 36.05255 45.47247 33.40509 1.000 20.64595 16 PRO B N 1
ATOM 6069 C CA . PRO B 2 16 ? 35.42786 44.72778 34.51352 1.000 19.47490 16 PRO B CA 1
ATOM 6070 C C . PRO B 2 16 ? 34.82481 45.62227 35.58200 1.000 20.23753 16 PRO B C 1
ATOM 6071 O O . PRO B 2 16 ? 33.84032 45.23106 36.22182 1.000 19.01462 16 PRO B O 1
ATOM 6082 N N . TYR B 2 17 ? 35.39252 46.80831 35.80733 1.000 16.96005 17 TYR B N 1
ATOM 6083 C CA . TYR B 2 17 ? 34.82244 47.72131 36.79112 1.000 18.50133 17 TYR B CA 1
ATOM 6084 C C . TYR B 2 17 ? 33.48409 48.26948 36.31339 1.000 18.36276 17 TYR B C 1
ATOM 6085 O O . TYR B 2 17 ? 32.50324 48.28856 37.06637 1.000 18.71954 17 TYR B O 1
ATOM 6103 N N . TRP B 2 18 ? 33.42458 48.71923 35.05899 1.000 16.43181 18 TRP B N 1
ATOM 6104 C CA . TRP B 2 18 ? 32.18057 49.27027 34.53310 1.000 16.69166 18 TRP B CA 1
ATOM 6105 C C . TRP B 2 18 ? 31.13784 48.17805 34.33241 1.000 21.94255 18 TRP B C 1
ATOM 6106 O O . TRP B 2 18 ? 29.94253 48.40750 34.55159 1.000 18.79091 18 TRP B O 1
ATOM 6127 N N . GLU B 2 19 ? 31.56843 46.98064 33.92690 1.000 19.34733 19 GLU B N 1
ATOM 6128 C CA . GLU B 2 19 ? 30.64666 45.85022 33.88532 1.000 20.36462 19 GLU B CA 1
ATOM 6129 C C . GLU B 2 19 ? 30.13569 45.51299 35.28062 1.000 19.32094 19 GLU B C 1
ATOM 6130 O O . GLU B 2 19 ? 28.97022 45.13672 35.44981 1.000 21.68456 19 GLU B O 1
ATOM 6142 N N . GLY B 2 20 ? 30.99453 45.64144 36.29368 1.000 18.18887 20 GLY B N 1
ATOM 6143 C CA . GLY B 2 20 ? 30.56222 45.36062 37.65202 1.000 18.66919 20 GLY B CA 1
ATOM 6144 C C . GLY B 2 20 ? 29.43913 46.27182 38.10736 1.000 20.22892 20 GLY B C 1
ATOM 6145 O O . GLY B 2 20 ? 28.48372 45.82385 38.74701 1.000 19.99494 20 GLY B O 1
ATOM 6149 N N . LEU B 2 21 ? 29.54069 47.56591 37.79156 1.000 19.96950 21 LEU B N 1
ATOM 6150 C CA . LEU B 2 21 ? 28.46892 48.49291 38.14172 1.000 20.39526 21 LEU B CA 1
ATOM 6151 C C . LEU B 2 21 ? 27.15205 48.06328 37.50726 1.000 20.80572 21 LEU B C 1
ATOM 6152 O O . LEU B 2 21 ? 26.08919 48.16561 38.13162 1.000 21.84665 21 LEU B O 1
ATOM 6168 N N . LYS B 2 22 ? 27.20346 47.56909 36.26759 1.000 21.58665 22 LYS B N 1
ATOM 6169 C CA . LYS B 2 22 ? 25.99963 47.04300 35.63517 1.000 23.01033 22 LYS B CA 1
ATOM 6170 C C . LYS B 2 22 ? 25.41298 45.88837 36.43555 1.000 24.69553 22 LYS B C 1
ATOM 6171 O O . LYS B 2 22 ? 24.18833 45.72372 36.48284 1.000 25.56043 22 LYS B O 1
ATOM 6190 N N . ALA B 2 23 ? 26.26388 45.08690 37.07286 1.000 25.87062 23 ALA B N 1
ATOM 6191 C CA . ALA B 2 23 ? 25.82530 43.97836 37.90817 1.000 25.12650 23 ALA B CA 1
ATOM 6192 C C . ALA B 2 23 ? 25.53771 44.40265 39.34320 1.000 23.94115 23 ALA B C 1
ATOM 6193 O O . ALA B 2 23 ? 25.35418 43.53767 40.20642 1.000 24.60372 23 ALA B O 1
ATOM 6200 N N . HIS B 2 24 ? 25.49017 45.70862 39.61287 1.000 23.66835 24 HIS B N 1
ATOM 6201 C CA . HIS B 2 24 ? 25.29306 46.23205 40.96568 1.000 25.65160 24 HIS B CA 1
ATOM 6202 C C . HIS B 2 24 ? 26.39720 45.73757 41.89783 1.000 24.16062 24 HIS B C 1
ATOM 6203 O O . HIS B 2 24 ? 26.14869 45.28882 43.01827 1.000 23.88850 24 HIS B O 1
ATOM 6217 N N . GLU B 2 25 ? 27.63294 45.82440 41.41516 1.000 20.71083 25 GLU B N 1
ATOM 6218 C CA . GLU B 2 25 ? 28.80624 45.39692 42.15735 1.000 23.96753 25 GLU B CA 1
ATOM 6219 C C . GLU B 2 25 ? 29.88927 46.45791 42.04893 1.000 21.52668 25 GLU B C 1
ATOM 6220 O O . GLU B 2 25 ? 29.99740 47.15629 41.03732 1.000 20.32117 25 GLU B O 1
ATOM 6232 N N . VAL B 2 26 ? 30.68933 46.57230 43.10327 1.000 22.46980 26 VAL B N 1
ATOM 6233 C CA . VAL B 2 26 ? 31.86183 47.43843 43.12044 1.000 16.27420 26 VAL B CA 1
ATOM 6234 C C . VAL B 2 26 ? 33.08293 46.52895 43.12382 1.000 19.69400 26 VAL B C 1
ATOM 6235 O O . VAL B 2 26 ? 33.39513 45.89504 44.13945 1.000 20.56528 26 VAL B O 1
ATOM 6248 N N . ARG B 2 27 ? 33.76672 46.45123 41.98717 1.000 15.18519 27 ARG B N 1
ATOM 6249 C CA . ARG B 2 27 ? 34.90681 45.56414 41.80683 1.000 17.45470 27 ARG B CA 1
ATOM 6250 C C . ARG B 2 27 ? 36.18329 46.39167 41.81414 1.000 14.45477 27 ARG B C 1
ATOM 6251 O O . ARG B 2 27 ? 36.31467 47.34345 41.03771 1.000 18.08375 27 ARG B O 1
ATOM 6272 N N . ILE B 2 28 ? 37.11279 46.03111 42.69541 1.000 14.56543 28 ILE B N 1
ATOM 6273 C CA . ILE B 2 28 ? 38.38269 46.72906 42.84917 1.000 16.55396 28 ILE B CA 1
ATOM 6274 C C . ILE B 2 28 ? 39.50109 45.70310 42.74109 1.000 17.91122 28 ILE B C 1
ATOM 6275 O O . ILE B 2 28 ? 39.44456 44.64803 43.38375 1.000 13.65552 28 ILE B O 1
ATOM 6291 N N . GLN B 2 29 ? 40.51819 46.01520 41.94298 1.000 13.08012 29 GLN B N 1
ATOM 6292 C CA . GLN B 2 29 ? 41.61203 45.07879 41.73649 1.000 15.21333 29 GLN B CA 1
ATOM 6293 C C . GLN B 2 29 ? 42.49833 44.99072 42.97319 1.000 17.18241 29 GLN B C 1
ATOM 6294 O O . GLN B 2 29 ? 42.62809 45.94379 43.74685 1.000 20.29418 29 GLN B O 1
ATOM 6308 N N . GLN B 2 30 ? 43.11835 43.82501 43.14494 1.000 14.96980 30 GLN B N 1
ATOM 6309 C CA . GLN B 2 30 ? 44.06492 43.58231 44.22377 1.000 21.28903 30 GLN B CA 1
ATOM 6310 C C . GLN B 2 30 ? 45.17341 42.68326 43.70190 1.000 19.05035 30 GLN B C 1
ATOM 6311 O O . GLN B 2 30 ? 44.89548 41.66076 43.06977 1.000 20.50600 30 GLN B O 1
ATOM 6325 N N . CYS B 2 31 ? 46.42028 43.06429 43.95790 1.000 16.90000 31 CYS B N 1
ATOM 6326 C CA . CYS B 2 31 ? 47.53678 42.19250 43.63211 1.000 20.67129 31 CYS B CA 1
ATOM 6327 C C . CYS B 2 31 ? 47.62413 41.06428 44.65772 1.000 18.82294 31 CYS B C 1
ATOM 6328 O O . CYS B 2 31 ? 47.05528 41.13715 45.75074 1.000 19.55830 31 CYS B O 1
ATOM 6335 N N . ASP B 2 32 ? 48.33893 40.00093 44.29307 1.000 22.78782 32 ASP B N 1
ATOM 6336 C CA . ASP B 2 32 ? 48.40410 38.86111 45.20177 1.000 22.87667 32 ASP B CA 1
ATOM 6337 C C . ASP B 2 32 ? 49.27042 39.13113 46.42645 1.000 22.81407 32 ASP B C 1
ATOM 6338 O O . ASP B 2 32 ? 49.39116 38.24538 47.27950 1.000 24.37956 32 ASP B O 1
ATOM 6347 N N . ARG B 2 33 ? 49.86238 40.31976 46.54065 1.000 24.82482 33 ARG B N 1
ATOM 6348 C CA . ARG B 2 33 ? 50.50812 40.74776 47.77425 1.000 21.30679 33 ARG B CA 1
ATOM 6349 C C . ARG B 2 33 ? 49.55655 41.51541 48.68431 1.000 23.71725 33 ARG B C 1
ATOM 6350 O O . ARG B 2 33 ? 49.93602 41.85490 49.81102 1.000 18.56721 33 ARG B O 1
ATOM 6371 N N . GLY B 2 34 ? 48.34409 41.81454 48.21382 1.000 20.96522 34 GLY B N 1
ATOM 6372 C CA . GLY B 2 34 ? 47.30551 42.39641 49.03998 1.000 21.16412 34 GLY B CA 1
ATOM 6373 C C . GLY B 2 34 ? 47.00905 43.85883 48.78963 1.000 20.08784 34 GLY B C 1
ATOM 6374 O O . GLY B 2 34 ? 46.17789 44.42834 49.50798 1.000 19.20084 34 GLY B O 1
ATOM 6378 N N . HIS B 2 35 ? 47.64114 44.48933 47.80293 1.000 16.23910 35 HIS B N 1
ATOM 6379 C CA . HIS B 2 35 ? 47.45238 45.91406 47.55676 1.000 20.97918 35 HIS B CA 1
ATOM 6380 C C . HIS B 2 35 ? 46.25195 46.12601 46.64054 1.000 19.39182 35 HIS B C 1
ATOM 6381 O O . HIS B 2 35 ? 46.21140 45.59060 45.52757 1.000 18.39675 35 HIS B O 1
ATOM 6395 N N . SER B 2 36 ? 45.28572 46.91282 47.10400 1.000 18.70694 36 SER B N 1
ATOM 6396 C CA . SER B 2 36 ? 44.16910 47.33736 46.27357 1.000 14.74074 36 SER B CA 1
ATOM 6397 C C . SER B 2 36 ? 44.56418 48.58000 45.48536 1.000 18.47441 36 SER B C 1
ATOM 6398 O O . SER B 2 36 ? 45.40790 49.37073 45.91827 1.000 18.99257 36 SER B O 1
ATOM 6406 N N . LEU B 2 37 ? 43.95124 48.74172 44.31368 1.000 17.06850 37 LEU B N 1
ATOM 6407 C CA . LEU B 2 37 ? 44.28934 49.85179 43.43714 1.000 15.67301 37 LEU B CA 1
ATOM 6408 C C . LEU B 2 37 ? 43.05074 50.33956 42.70061 1.000 18.12946 37 LEU B C 1
ATOM 6409 O O . LEU B 2 37 ? 42.15009 49.56294 42.37285 1.000 14.68903 37 LEU B O 1
ATOM 6425 N N . PHE B 2 38 ? 43.02913 51.64513 42.44577 1.000 20.18514 38 PHE B N 1
ATOM 6426 C CA . PHE B 2 38 ? 42.01602 52.29981 41.62527 1.000 17.09441 38 PHE B CA 1
ATOM 6427 C C . PHE B 2 38 ? 42.55565 53.68961 41.30593 1.000 15.77664 38 PHE B C 1
ATOM 6428 O O . PHE B 2 38 ? 43.05332 54.36289 42.21647 1.000 16.96523 38 PHE B O 1
ATOM 6445 N N . PHE B 2 39 ? 42.48820 54.15148 40.05179 1.000 19.06420 39 PHE B N 1
ATOM 6446 C CA . PHE B 2 39 ? 41.81267 53.50812 38.91919 1.000 16.78398 39 PHE B CA 1
ATOM 6447 C C . PHE B 2 39 ? 42.42228 52.19369 38.41943 1.000 13.04073 39 PHE B C 1
ATOM 6448 O O . PHE B 2 39 ? 43.53762 51.84155 38.79583 1.000 16.10399 39 PHE B O 1
ATOM 6465 N N . PRO B 2 40 ? 41.68033 51.46660 37.57694 1.000 15.26611 40 PRO B N 1
ATOM 6466 C CA . PRO B 2 40 ? 42.17143 50.16587 37.09871 1.000 15.16553 40 PRO B CA 1
ATOM 6467 C C . PRO B 2 40 ? 43.46498 50.27929 36.30518 1.000 13.68226 40 PRO B C 1
ATOM 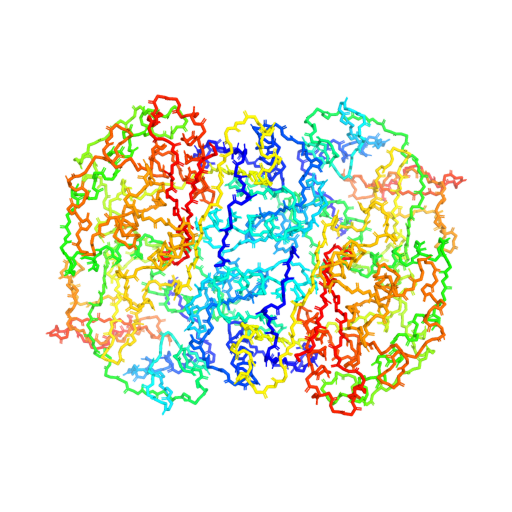6468 O O . PRO B 2 40 ? 43.70822 51.25928 35.59705 1.000 15.06705 40 PRO B O 1
ATOM 6479 N N . ARG B 2 41 ? 44.29642 49.24638 36.43436 1.000 16.13427 41 ARG B N 1
ATOM 6480 C CA . ARG B 2 41 ? 45.56468 49.15100 35.72639 1.000 18.86461 41 ARG B CA 1
ATOM 6481 C C . ARG B 2 41 ? 45.81021 47.68360 35.38832 1.000 16.84297 41 ARG B C 1
ATOM 6482 O O . ARG B 2 41 ? 45.04125 46.80103 35.78068 1.000 16.40988 41 ARG B O 1
ATOM 6503 N N . THR B 2 42 ? 46.89458 47.42280 34.65603 1.000 15.68323 42 THR B N 1
ATOM 6504 C CA . THR B 2 42 ? 47.37982 46.06395 34.44649 1.000 17.11321 42 THR B CA 1
ATOM 6505 C C . THR B 2 42 ? 48.58250 45.74640 35.32496 1.000 19.24844 42 THR B C 1
ATOM 6506 O O . THR B 2 42 ? 49.23187 44.71496 35.12640 1.000 19.65170 42 THR B O 1
ATOM 6517 N N . HIS B 2 43 ? 48.89473 46.61702 36.28131 1.000 18.28340 43 HIS B N 1
ATOM 6518 C CA . HIS B 2 43 ? 50.00703 46.41969 37.19539 1.000 16.01016 43 HIS B CA 1
ATOM 6519 C C . HIS B 2 43 ? 49.60975 46.99654 38.54425 1.000 17.37266 43 HIS B C 1
ATOM 6520 O O . HIS B 2 43 ? 48.72375 47.85066 38.63812 1.000 16.61784 43 HIS B O 1
ATOM 6534 N N . CYS B 2 44 ? 50.27309 46.52870 39.58861 1.000 17.69186 44 CYS B N 1
ATOM 6535 C CA . CYS B 2 44 ? 50.05832 47.09991 40.90893 1.000 16.52182 44 CYS B CA 1
ATOM 6536 C C . CYS B 2 44 ? 50.86762 48.38333 41.04014 1.000 15.87986 44 CYS B C 1
ATOM 6537 O O . CYS B 2 44 ? 52.09758 48.33897 40.92656 1.000 18.45324 44 CYS B O 1
ATOM 6544 N N . PRO B 2 45 ? 50.23371 49.53679 41.27641 1.000 20.57985 45 PRO B N 1
ATOM 6545 C CA . PRO B 2 45 ? 51.00580 50.77615 41.45068 1.000 19.93292 45 PRO B CA 1
ATOM 6546 C C . PRO B 2 45 ? 51.78935 50.83652 42.75161 1.000 18.13373 45 PRO B C 1
ATOM 6547 O O . PRO B 2 45 ? 52.53243 51.80290 42.95879 1.000 17.35264 45 PRO B O 1
ATOM 6558 N N . THR B 2 46 ? 51.65262 49.84383 43.63198 1.000 16.92466 46 THR B N 1
ATOM 6559 C CA . THR B 2 46 ? 52.42589 49.80636 44.86843 1.000 18.47168 46 THR B CA 1
ATOM 6560 C C . THR B 2 46 ? 53.71263 49.00023 44.69799 1.000 21.07765 46 THR B C 1
ATOM 6561 O O . THR B 2 46 ? 54.81142 49.52189 44.91384 1.000 20.42236 46 THR B O 1
ATOM 6572 N N . CYS B 2 47 ? 53.58803 47.72671 44.30861 1.000 21.58805 47 CYS B N 1
ATOM 6573 C CA . CYS B 2 47 ? 54.71970 46.81171 44.26179 1.000 19.71100 47 CYS B CA 1
ATOM 6574 C C . CYS B 2 47 ? 55.09955 46.37016 42.85564 1.000 25.30368 47 CYS B C 1
ATOM 6575 O O . CYS B 2 47 ? 56.10807 45.67178 42.69847 1.000 21.17354 47 CYS B O 1
ATOM 6582 N N . GLY B 2 48 ? 54.32863 46.74344 41.83816 1.000 21.43037 48 GLY B N 1
ATOM 6583 C CA . GLY B 2 48 ? 54.65885 46.38250 40.47587 1.000 22.12450 48 GLY B CA 1
ATOM 6584 C C . GLY B 2 48 ? 54.26270 44.98400 40.06312 1.000 23.16711 48 GLY B C 1
ATOM 6585 O O . GLY B 2 48 ? 54.65363 44.54298 38.97647 1.000 25.28370 48 GLY B O 1
ATOM 6589 N N . SER B 2 49 ? 53.50477 44.26933 40.88907 1.000 22.92920 49 SER B N 1
ATOM 6590 C CA . SER B 2 49 ? 53.04713 42.93938 40.51699 1.000 20.31540 49 SER B CA 1
ATOM 6591 C C . SER B 2 49 ? 52.04516 43.01754 39.37038 1.000 21.24219 49 SER B C 1
ATOM 6592 O O . SER B 2 49 ? 51.26538 43.96802 39.25799 1.000 19.66167 49 SER B O 1
ATOM 6600 N N . ARG B 2 50 ? 52.08162 42.00330 38.50689 1.000 20.69226 50 ARG B N 1
ATOM 6601 C CA A ARG B 2 50 ? 51.16087 41.88708 37.38477 0.455 23.43729 50 ARG B CA 1
ATOM 6602 C CA B ARG B 2 50 ? 51.15456 41.89751 37.38945 0.545 23.44745 50 ARG B CA 1
ATOM 6603 C C . ARG B 2 50 ? 50.04744 40.88237 37.64160 1.000 25.33519 50 ARG B C 1
ATOM 6604 O O . ARG B 2 50 ? 49.17385 40.71223 36.78517 1.000 24.78818 50 ARG B O 1
ATOM 6645 N N . SER B 2 51 ? 50.06416 40.20551 38.78792 1.000 23.60169 51 SER B N 1
ATOM 6646 C CA . SER B 2 51 ? 49.03034 39.23346 39.13886 1.000 30.77216 51 SER B CA 1
ATOM 6647 C C . SER B 2 51 ? 47.95211 39.97820 39.91398 1.000 23.62260 51 SER B C 1
ATOM 6648 O O . SER B 2 51 ? 48.01756 40.12062 41.13553 1.000 25.89589 51 SER B O 1
ATOM 6656 N N . LEU B 2 52 ? 46.95117 40.46869 39.18993 1.000 19.78785 52 LEU B N 1
ATOM 6657 C CA . LEU B 2 52 ? 45.86174 41.23967 39.76714 1.000 21.34101 52 LEU B CA 1
ATOM 6658 C C . LEU B 2 52 ? 44.55941 40.46258 39.64413 1.000 24.47893 52 LEU B C 1
ATOM 6659 O O . LEU B 2 52 ? 44.29892 39.82768 38.61685 1.000 30.76662 52 LEU B O 1
ATOM 6675 N N . LYS B 2 53 ? 43.74426 40.51756 40.69230 1.000 21.00947 53 LYS B N 1
ATOM 6676 C CA . LYS B 2 53 ? 42.41583 39.92725 40.68025 1.000 24.98705 53 LYS B CA 1
ATOM 6677 C C . LYS B 2 53 ? 41.38450 41.01025 40.95833 1.000 22.76853 53 LYS B C 1
ATOM 6678 O O . LYS B 2 53 ? 41.67082 42.00435 41.63262 1.000 18.97010 53 LYS B O 1
ATOM 6697 N N . TRP B 2 54 ? 40.18224 40.80965 40.42837 1.000 20.16222 54 TRP B N 1
ATOM 6698 C CA . TRP B 2 54 ? 39.07088 41.73042 40.64059 1.000 15.92788 54 TRP B CA 1
ATOM 6699 C C . TRP B 2 54 ? 38.28432 41.26180 41.85843 1.000 17.59026 54 TRP B C 1
ATOM 6700 O O . TRP B 2 54 ? 37.63835 40.20950 41.82300 1.000 19.02310 54 TRP B O 1
ATOM 6721 N N . SER B 2 55 ? 38.34585 42.03810 42.93569 1.000 20.86829 55 SER B N 1
ATOM 6722 C CA . SER B 2 55 ? 37.70556 41.68944 44.19493 1.000 21.48925 55 SER B CA 1
ATOM 6723 C C . SER B 2 55 ? 36.37634 42.41675 44.34283 1.000 21.64573 55 SER B C 1
ATOM 6724 O O . SER B 2 55 ? 36.25377 43.59029 43.97903 1.000 24.72901 55 SER B O 1
ATOM 6732 N N . LYS B 2 56 ? 35.38465 41.71024 44.88331 1.000 20.97965 56 LYS B N 1
ATOM 6733 C CA . LYS B 2 56 ? 34.09184 42.30796 45.19111 1.000 21.25129 56 LYS B CA 1
ATOM 6734 C C . LYS B 2 56 ? 34.16159 42.97317 46.55962 1.000 25.22182 56 LYS B C 1
ATOM 6735 O O . LYS B 2 56 ? 34.40627 42.30227 47.56881 1.000 29.81046 56 LYS B O 1
ATOM 6754 N N . VAL B 2 57 ? 33.94101 44.28111 46.60019 1.000 24.55109 57 VAL B N 1
ATOM 6755 C CA . VAL B 2 57 ? 33.92854 45.01930 47.85290 1.000 22.70566 57 VAL B CA 1
ATOM 6756 C C . VAL B 2 57 ? 32.51693 45.53822 48.09642 1.000 24.84996 57 VAL B C 1
ATOM 6757 O O . VAL B 2 57 ? 31.69962 45.66502 47.17870 1.000 24.99933 57 VAL B O 1
ATOM 6770 N N . SER B 2 58 ? 32.22689 45.82499 49.36724 1.000 26.65493 58 SER B N 1
ATOM 6771 C CA . SER B 2 58 ? 30.88538 46.24946 49.74706 1.000 25.54398 58 SER B CA 1
ATOM 6772 C C . SER B 2 58 ? 30.49976 47.58455 49.12853 1.000 23.94329 58 SER B C 1
ATOM 6773 O O . SER B 2 58 ? 29.30534 47.85485 48.96260 1.000 25.79123 58 SER B O 1
ATOM 6781 N N . GLY B 2 59 ? 31.47485 48.41792 48.77574 1.000 23.73020 59 GLY B N 1
ATOM 6782 C CA . GLY B 2 59 ? 31.19410 49.76122 48.32447 1.000 22.06341 59 GLY B CA 1
ATOM 6783 C C . GLY B 2 59 ? 30.99169 50.76325 49.43648 1.000 24.99742 59 GLY B C 1
ATOM 6784 O O . GLY B 2 59 ? 30.71432 51.93590 49.15109 1.000 22.61752 59 GLY B O 1
ATOM 6788 N N . GLU B 2 60 ? 31.11789 50.33888 50.69050 1.000 25.34094 60 GLU B N 1
ATOM 6789 C CA . GLU B 2 60 ? 30.98820 51.23602 51.82562 1.000 24.78811 60 GLU B CA 1
ATOM 6790 C C . GLU B 2 60 ? 32.31535 51.92603 52.10764 1.000 28.37076 60 GLU B C 1
ATOM 6791 O O . GLU B 2 60 ? 33.39446 51.37557 51.86632 1.000 19.82995 60 GLU B O 1
ATOM 6803 N N . GLY B 2 61 ? 32.22314 53.14469 52.61976 1.000 27.89329 61 GLY B N 1
ATOM 6804 C CA . GLY B 2 61 ? 33.41227 53.90686 52.93268 1.000 27.49832 61 GLY B CA 1
ATOM 6805 C C . GLY B 2 61 ? 33.03590 55.20354 53.60602 1.000 23.24126 61 GLY B C 1
ATOM 6806 O O . GLY B 2 61 ? 31.95465 55.32502 54.18439 1.000 24.47269 61 GLY B O 1
ATOM 6810 N N . THR B 2 62 ? 33.93679 56.17840 53.52346 1.000 24.56182 62 THR B N 1
ATOM 6811 C CA . THR B 2 62 ? 33.70400 57.48938 54.10667 1.000 22.68006 62 THR B CA 1
ATOM 6812 C C . THR B 2 62 ? 33.91479 58.57156 53.05934 1.000 25.60797 62 THR B C 1
ATOM 6813 O O . THR B 2 62 ? 34.71273 58.41988 52.12888 1.000 21.93885 62 THR B O 1
ATOM 6824 N N . LEU B 2 63 ? 33.18180 59.66799 53.22580 1.000 20.82435 63 LEU B N 1
ATOM 6825 C CA . LEU B 2 63 ? 33.33434 60.83728 52.36864 1.000 24.35182 63 LEU B CA 1
ATOM 6826 C C . LEU B 2 63 ? 34.66980 61.50468 52.67228 1.000 21.17765 63 LEU B C 1
ATOM 6827 O O . LEU B 2 63 ? 34.84178 62.11272 53.73377 1.000 23.69087 63 LEU B O 1
ATOM 6843 N N . TYR B 2 64 ? 35.62447 61.38739 51.74702 1.000 19.89445 64 TYR B N 1
ATOM 6844 C CA . TYR B 2 64 ? 36.93860 61.97643 51.98184 1.000 22.76110 64 TYR B CA 1
ATOM 6845 C C . TYR B 2 64 ? 36.89917 63.49145 51.82573 1.000 22.37965 64 TYR B C 1
ATOM 6846 O O . TYR B 2 64 ? 37.48781 64.21985 52.63286 1.000 21.47079 64 TYR B O 1
ATOM 6864 N N . SER B 2 65 ? 36.22569 63.98356 50.79055 1.000 20.42326 65 SER B N 1
ATOM 6865 C CA . SER B 2 65 ? 36.04994 65.41759 50.61412 1.000 22.14387 65 SER B CA 1
ATOM 6866 C C . SER B 2 65 ? 34.88671 65.64652 49.66203 1.000 23.74251 65 SER B C 1
ATOM 6867 O O . SER B 2 65 ? 34.36704 64.71289 49.04565 1.000 20.67746 65 SER B O 1
ATOM 6875 N N . PHE B 2 66 ? 34.48446 66.90890 49.54966 1.000 21.53186 66 PHE B N 1
ATOM 6876 C CA . PHE B 2 66 ? 33.34750 67.26708 48.71637 1.000 25.15156 66 PHE B CA 1
ATOM 6877 C C . PHE B 2 66 ? 33.40250 68.75843 48.42581 1.000 23.57370 66 PHE B C 1
ATOM 6878 O O . PHE B 2 66 ? 34.17423 69.50538 49.03131 1.000 25.94107 66 PHE B O 1
ATOM 6895 N N . THR B 2 67 ? 32.56749 69.17856 47.48067 1.000 25.28292 67 THR B N 1
ATOM 6896 C CA . THR B 2 67 ? 32.30694 70.59114 47.25081 1.000 27.21756 67 THR B CA 1
ATOM 6897 C C . THR B 2 67 ? 30.98468 70.70416 46.50968 1.000 25.74927 67 THR B C 1
ATOM 6898 O O . THR B 2 67 ? 30.53847 69.76001 45.85180 1.000 29.10324 67 THR B O 1
ATOM 6909 N N . VAL B 2 68 ? 30.36302 71.87196 46.62722 1.000 27.61963 68 VAL B N 1
ATOM 6910 C CA . VAL B 2 68 ? 29.09487 72.16089 45.97172 1.000 29.95810 68 VAL B CA 1
ATOM 6911 C C . VAL B 2 68 ? 29.37000 73.15602 44.85403 1.000 36.97498 68 VAL B C 1
ATOM 6912 O O . VAL B 2 68 ? 29.80315 74.28653 45.11079 1.000 37.47178 68 VAL B O 1
ATOM 6925 N N . ALA B 2 69 ? 29.12677 72.73541 43.61589 1.000 38.82437 69 ALA B N 1
ATOM 6926 C CA . ALA B 2 69 ? 29.35626 73.59293 42.46128 1.000 41.73805 69 ALA B CA 1
ATOM 6927 C C . ALA B 2 69 ? 28.23305 74.61671 42.35889 1.000 42.36566 69 ALA B C 1
ATOM 6928 O O . ALA B 2 69 ? 27.06828 74.25269 42.16259 1.000 44.09046 69 ALA B O 1
ATOM 6935 N N . ARG B 2 70 ? 28.58014 75.89403 42.50164 1.000 50.18247 70 ARG B N 1
ATOM 6936 C CA . ARG B 2 70 ? 27.61962 76.96943 42.29468 1.000 46.98838 70 ARG B CA 1
ATOM 6937 C C . ARG B 2 70 ? 27.53854 77.38685 40.83351 1.000 57.13479 70 ARG B C 1
ATOM 6938 O O . ARG B 2 70 ? 26.48711 77.86074 40.38737 1.000 61.16826 70 ARG B O 1
ATOM 6959 N N . ILE B 2 71 ? 28.61995 77.21860 40.08771 1.000 57.68888 71 ILE B N 1
ATOM 6960 C CA . ILE B 2 71 ? 28.65306 77.43414 38.64305 1.000 57.72475 71 ILE B CA 1
ATOM 6961 C C . ILE B 2 71 ? 28.85687 76.07593 37.97987 1.000 57.12698 71 ILE B C 1
ATOM 6962 O O . ILE B 2 71 ? 29.74298 75.32516 38.40281 1.000 47.99614 71 ILE B O 1
ATOM 6978 N N . PRO B 2 72 ? 28.06952 75.71897 36.96536 1.000 57.84642 72 PRO B N 1
ATOM 6979 C CA . PRO B 2 72 ? 28.21564 74.38479 36.36467 1.000 53.98135 72 PRO B CA 1
ATOM 6980 C C . PRO B 2 72 ? 29.61339 74.16876 35.80500 1.000 52.38612 72 PRO B C 1
ATOM 6981 O O . PRO B 2 72 ? 30.15319 75.01317 35.08611 1.000 54.02166 72 PRO B O 1
ATOM 6992 N N . THR B 2 73 ? 30.20299 73.02101 36.15065 1.000 50.74091 73 THR B N 1
ATOM 6993 C CA . THR B 2 73 ? 31.47852 72.64487 35.55166 1.000 48.92318 73 THR B CA 1
ATOM 6994 C C . THR B 2 73 ? 31.37340 72.61132 34.03288 1.000 44.84127 73 THR B C 1
ATOM 6995 O O . THR B 2 73 ? 32.37168 72.82503 33.33559 1.000 46.13022 73 THR B O 1
ATOM 7006 N N . MET B 2 74 ? 30.17921 72.33776 33.50686 1.000 47.78686 74 MET B N 1
ATOM 7007 C CA . MET B 2 74 ? 29.84010 72.63528 32.12103 1.000 49.76428 74 MET B CA 1
ATOM 7008 C C . MET B 2 74 ? 28.32513 72.61506 31.99345 1.000 47.59792 74 MET B C 1
ATOM 7009 O O . MET B 2 74 ? 27.65688 71.88430 32.73376 1.000 46.88021 74 MET B O 1
ATOM 7023 N N . PRO B 2 75 ? 27.75356 73.41629 31.08389 1.000 50.93286 75 PRO B N 1
ATOM 7024 C CA . PRO B 2 75 ? 26.29316 73.47263 30.93549 1.000 52.89408 75 PRO B CA 1
ATOM 7025 C C . PRO B 2 75 ? 25.56741 72.13685 30.99079 1.000 43.55624 75 PRO B C 1
ATOM 7026 O O . PRO B 2 75 ? 24.41603 72.08178 31.43697 1.000 43.80318 75 PRO B O 1
ATOM 7037 N N . GLU B 2 76 ? 26.21417 71.05620 30.54821 1.000 49.13755 76 GLU B N 1
ATOM 7038 C CA . GLU B 2 76 ? 25.51781 69.77695 30.46969 1.000 50.78752 76 GLU B CA 1
ATOM 7039 C C . GLU B 2 76 ? 25.10305 69.25679 31.83993 1.000 45.78865 76 GLU B C 1
ATOM 7040 O O . GLU B 2 76 ? 24.18834 68.43053 31.92203 1.000 48.94896 76 GLU B O 1
ATOM 7052 N N . PHE B 2 77 ? 25.74576 69.71672 32.91395 1.000 47.03756 77 PHE B N 1
ATOM 7053 C CA . PHE B 2 77 ? 25.41813 69.27923 34.26378 1.000 44.35743 77 PHE B CA 1
ATOM 7054 C C . PHE B 2 77 ? 24.48443 70.24797 34.98269 1.000 46.39512 77 PHE B C 1
ATOM 7055 O O . PHE B 2 77 ? 24.39298 70.21181 36.21437 1.000 47.60271 77 PHE B O 1
ATOM 7072 N N . THR B 2 78 ? 23.78265 71.10727 34.23935 1.000 55.61219 78 THR B N 1
ATOM 7073 C CA . THR B 2 78 ? 22.87521 72.05680 34.87473 1.000 52.38475 78 THR B CA 1
ATOM 7074 C C . THR B 2 78 ? 21.68668 71.35780 35.52333 1.000 57.22144 78 THR B C 1
ATOM 7075 O O . THR B 2 78 ? 21.17627 71.83247 36.54454 1.000 64.86247 78 THR B O 1
ATOM 7086 N N . ASP B 2 79 ? 21.23074 70.23872 34.95461 1.000 58.23780 79 ASP B N 1
ATOM 7087 C CA . ASP B 2 79 ? 20.12116 69.49878 35.54736 1.000 62.26891 79 ASP B CA 1
ATOM 7088 C C . ASP B 2 79 ? 20.52163 68.75484 36.81390 1.000 58.80320 79 ASP B C 1
ATOM 7089 O O . ASP B 2 79 ? 19.65994 68.13579 37.44876 1.000 64.77375 79 ASP B O 1
ATOM 7098 N N . GLU B 2 80 ? 21.80041 68.79272 37.18714 1.000 55.38977 80 GLU B N 1
ATOM 7099 C CA . GLU B 2 80 ? 22.27950 68.20849 38.43120 1.000 44.71047 80 GLU B CA 1
ATOM 7100 C C . GLU B 2 80 ? 22.64549 69.27568 39.45515 1.000 53.90718 80 GLU B C 1
ATOM 7101 O O . GLU B 2 80 ? 23.33792 68.97961 40.43422 1.000 50.57070 80 GLU B O 1
ATOM 7113 N N . MET B 2 81 ? 22.18370 70.51199 39.25767 1.000 51.23519 81 MET B N 1
ATOM 7114 C CA . MET B 2 81 ? 22.63142 71.55851 40.16654 1.000 54.23463 81 MET B CA 1
ATOM 7115 C C . MET B 2 81 ? 21.82762 71.51410 41.46541 1.000 56.70117 81 MET B C 1
ATOM 7116 O O . MET B 2 81 ? 20.62937 71.21747 41.44976 1.000 57.69135 81 MET B O 1
ATOM 7130 N N . PRO B 2 82 ? 22.46728 71.80655 42.60600 1.000 55.00928 82 PRO B N 1
ATOM 7131 C CA . PRO B 2 82 ? 23.90878 72.08368 42.67604 1.000 53.89233 82 PRO B CA 1
ATOM 7132 C C . PRO B 2 82 ? 24.73112 70.79466 42.75123 1.000 47.60798 82 PRO B C 1
ATOM 7133 O O . PRO B 2 82 ? 24.39456 69.90096 43.52769 1.000 44.02938 82 PRO B O 1
ATOM 7144 N N . GLN B 2 83 ? 25.78934 70.69965 41.94593 1.000 50.74068 83 GLN B N 1
ATOM 7145 C CA . GLN B 2 83 ? 26.56989 69.46992 41.87014 1.000 42.78333 83 GLN B CA 1
ATOM 7146 C C . GLN B 2 83 ? 27.25803 69.20096 43.20232 1.000 37.17302 83 GLN B C 1
ATOM 7147 O O . GLN B 2 83 ? 28.08362 70.00084 43.65609 1.000 32.94417 83 GLN B O 1
ATOM 7161 N N . ALA B 2 84 ? 26.92831 68.06904 43.82159 1.000 33.79585 84 ALA B N 1
ATOM 7162 C CA . ALA B 2 84 ? 27.60838 67.62752 45.03798 1.000 31.02715 84 ALA B CA 1
ATOM 7163 C C . ALA B 2 84 ? 28.77711 66.71940 44.65201 1.000 25.84132 84 ALA B C 1
ATOM 7164 O O . ALA B 2 84 ? 28.73783 65.49563 44.78910 1.000 24.26837 84 ALA B O 1
ATOM 7171 N N . LEU B 2 85 ? 29.83140 67.35260 44.13978 1.000 29.62938 85 LEU B N 1
ATOM 7172 C CA . LEU B 2 85 ? 31.03967 66.62045 43.78223 1.000 26.33691 85 LEU B CA 1
ATOM 7173 C C . LEU B 2 85 ? 31.69719 66.06413 45.03854 1.000 22.72613 85 LEU B C 1
ATOM 7174 O O . LEU B 2 85 ? 31.78994 66.74652 46.06161 1.000 21.27557 85 LEU B O 1
ATOM 7190 N N . ALA B 2 86 ? 32.16077 64.81823 44.95892 1.000 21.81930 86 ALA B N 1
ATOM 7191 C CA . ALA B 2 86 ? 32.62382 64.12390 46.14938 1.000 21.56441 86 ALA B CA 1
ATOM 7192 C C . ALA B 2 86 ? 33.78723 63.20573 45.81151 1.000 22.37212 86 ALA B C 1
ATOM 7193 O O . ALA B 2 86 ? 33.96711 62.78382 44.66608 1.000 21.03695 86 ALA B O 1
ATOM 7200 N N . VAL B 2 87 ? 34.57937 62.90725 46.83909 1.000 19.79046 87 VAL B N 1
ATOM 7201 C CA . VAL B 2 87 ? 35.63757 61.90643 46.78037 1.000 18.08130 87 VAL B CA 1
ATOM 7202 C C . VAL B 2 87 ? 35.38976 60.92405 47.91528 1.000 17.87526 87 VAL B C 1
ATOM 7203 O O . VAL B 2 87 ? 35.35844 61.32103 49.08626 1.000 21.23130 87 VAL B O 1
ATOM 7216 N N . ILE B 2 88 ? 35.20654 59.65439 47.57439 1.000 20.20350 88 ILE B N 1
ATOM 7217 C CA . ILE B 2 88 ? 34.94086 58.60655 48.55243 1.000 17.84456 88 ILE B CA 1
ATOM 7218 C C . ILE B 2 88 ? 36.22153 57.82249 48.78135 1.000 21.51022 88 ILE B C 1
ATOM 7219 O O . ILE B 2 88 ? 36.94403 57.50560 47.82925 1.000 22.08797 88 ILE B O 1
ATOM 7235 N N . GLU B 2 89 ? 36.51576 57.52222 50.04443 1.000 20.61680 89 GLU B N 1
ATOM 7236 C CA . GLU B 2 89 ? 37.56411 56.57276 50.39814 1.000 21.16128 89 GLU B CA 1
ATOM 7237 C C . GLU B 2 89 ? 36.87759 55.27881 50.82022 1.000 21.49171 89 GLU B C 1
ATOM 7238 O O . GLU B 2 89 ? 36.15546 55.24850 51.82326 1.000 21.25808 89 GLU B O 1
ATOM 7250 N N . LEU B 2 90 ? 37.08582 54.22086 50.04478 1.000 20.25061 90 LEU B N 1
ATOM 7251 C CA . LEU B 2 90 ? 36.48433 52.93819 50.36093 1.000 22.17616 90 LEU B CA 1
ATOM 7252 C C . LEU B 2 90 ? 37.19428 52.29245 51.54693 1.000 21.28654 90 LEU B C 1
ATOM 7253 O O . LEU B 2 90 ? 38.32028 52.64873 51.90626 1.000 24.40014 90 LEU B O 1
ATOM 7269 N N . ARG B 2 91 ? 36.50660 51.32859 52.16281 1.000 23.74276 91 ARG B N 1
ATOM 7270 C CA . ARG B 2 91 ? 37.09304 50.59235 53.27775 1.000 25.57249 91 ARG B CA 1
ATOM 7271 C C . ARG B 2 91 ? 38.45714 50.02398 52.91008 1.000 25.81238 91 ARG B C 1
ATOM 7272 O O . ARG B 2 91 ? 39.36783 49.98333 53.74510 1.000 24.97384 91 ARG B O 1
ATOM 7293 N N . GLU B 2 92 ? 38.62347 49.59585 51.65835 1.000 24.88359 92 GLU B N 1
ATOM 7294 C CA . GLU B 2 92 ? 39.86808 48.97348 51.22814 1.000 26.86735 92 GLU B CA 1
ATOM 7295 C C . GLU B 2 92 ? 40.99870 49.97398 51.02552 1.000 27.58085 92 GLU B C 1
ATOM 7296 O O . GLU B 2 92 ? 42.15335 49.55461 50.89263 1.000 30.30608 92 GLU B O 1
ATOM 7308 N N . GLY B 2 93 ? 40.70481 51.27252 50.99825 1.000 31.25787 93 GLY B N 1
ATOM 7309 C CA . GLY B 2 93 ? 41.72664 52.29830 50.94458 1.000 33.49852 93 GLY B CA 1
ATOM 7310 C C . GLY B 2 93 ? 41.81510 53.04677 49.63424 1.000 31.56940 93 GLY B C 1
ATOM 7311 O O . GLY B 2 93 ? 42.53138 54.05405 49.56763 1.000 36.39312 93 GLY B O 1
ATOM 7315 N N . VAL B 2 94 ? 41.12526 52.59455 48.58943 1.000 22.16742 94 VAL B N 1
ATOM 7316 C CA . VAL B 2 94 ? 41.13774 53.31767 47.32503 1.000 21.08092 94 VAL B CA 1
ATOM 7317 C C . VAL B 2 94 ? 40.16803 54.49298 47.39723 1.000 20.47060 94 VAL B C 1
ATOM 7318 O O . VAL B 2 94 ? 39.27819 54.55169 48.25017 1.000 20.48860 94 VAL B O 1
ATOM 7331 N N . ARG B 2 95 ? 40.35163 55.44811 46.48916 1.000 18.62789 95 ARG B N 1
ATOM 7332 C CA . ARG B 2 95 ? 39.51254 56.63690 46.41915 1.000 20.76417 95 ARG B CA 1
ATOM 7333 C C . ARG B 2 95 ? 38.85038 56.71808 45.05082 1.000 22.93301 95 ARG B C 1
ATOM 7334 O O . ARG B 2 95 ? 39.45042 56.34933 44.03518 1.000 17.89719 95 ARG B O 1
ATOM 7355 N N . ILE B 2 96 ? 37.61052 57.20449 45.03113 1.000 20.68215 96 ILE B N 1
ATOM 7356 C CA . ILE B 2 96 ? 36.79039 57.22274 43.82472 1.000 18.23749 96 ILE B CA 1
ATOM 7357 C C . ILE B 2 96 ? 36.11902 58.58342 43.70956 1.000 18.69709 96 ILE B C 1
ATOM 7358 O O . ILE B 2 96 ? 35.51262 59.06513 44.67198 1.000 20.40880 96 ILE B O 1
ATOM 7374 N N . ASN B 2 97 ? 36.22832 59.20112 42.53475 1.000 21.57715 97 ASN B N 1
ATOM 7375 C CA . ASN B 2 97 ? 35.46863 60.40636 42.23246 1.000 22.75792 97 ASN B CA 1
ATOM 7376 C C . ASN B 2 97 ? 34.02928 60.03495 41.90140 1.000 21.87887 97 ASN B C 1
ATOM 7377 O O . ASN B 2 97 ? 33.77317 59.03311 41.22669 1.000 19.94902 97 ASN B O 1
ATOM 7388 N N . THR B 2 98 ? 33.09226 60.84967 42.36794 1.000 19.98194 98 THR B N 1
ATOM 7389 C CA . THR B 2 98 ? 31.66992 60.54050 42.25280 1.000 24.11282 98 THR B CA 1
ATOM 7390 C C . THR B 2 98 ? 30.87832 61.79939 42.59298 1.000 25.18955 98 THR B C 1
ATOM 7391 O O . THR B 2 98 ? 31.44202 62.89318 42.72205 1.000 20.43003 98 THR B O 1
ATOM 7402 N N . THR B 2 99 ? 29.56321 61.64285 42.72650 1.000 22.04185 99 THR B N 1
ATOM 7403 C CA . THR B 2 99 ? 28.69800 62.66605 43.29091 1.000 22.96156 99 THR B CA 1
ATOM 7404 C C . THR B 2 99 ? 27.76664 62.00701 44.29981 1.000 24.24810 99 THR B C 1
ATOM 7405 O O . THR B 2 99 ? 27.51910 60.79891 44.24950 1.000 26.26037 99 THR B O 1
ATOM 7416 N N . MET B 2 100 ? 27.24605 62.81486 45.21678 1.000 26.28013 100 MET B N 1
ATOM 7417 C CA . MET B 2 100 ? 26.34375 62.33600 46.25382 1.000 33.79953 100 MET B CA 1
ATOM 7418 C C . MET B 2 100 ? 24.89759 62.54603 45.82559 1.000 29.30415 100 MET B C 1
ATOM 7419 O O . MET B 2 100 ? 24.55586 63.57263 45.23077 1.000 27.64014 100 MET B O 1
ATOM 7433 N N . VAL B 2 101 ? 24.05305 61.56029 46.12954 1.000 30.11868 101 VAL B N 1
ATOM 7434 C CA . VAL B 2 101 ? 22.62422 61.62969 45.86414 1.000 29.07282 101 VAL B CA 1
ATOM 7435 C C . VAL B 2 101 ? 21.88223 61.35546 47.16512 1.000 36.17031 101 VAL B C 1
ATOM 7436 O O . VAL B 2 101 ? 22.44598 60.84647 48.13630 1.000 36.03725 101 VAL B O 1
ATOM 7449 N N . GLY B 2 102 ? 20.59868 61.70618 47.17371 1.000 34.05822 102 GLY B N 1
ATOM 7450 C CA . GLY B 2 102 ? 19.75934 61.44942 48.32567 1.000 41.91354 102 GLY B CA 1
ATOM 7451 C C . GLY B 2 102 ? 20.10627 62.22893 49.57241 1.000 52.13386 102 GLY B C 1
ATOM 7452 O O . GLY B 2 102 ? 19.60012 61.89901 50.64921 1.000 59.95786 102 GLY B O 1
ATOM 7456 N N . VAL B 2 103 ? 20.95670 63.24858 49.46813 1.000 50.40507 103 VAL B N 1
ATOM 7457 C CA . VAL B 2 103 ? 21.29441 64.10715 50.59552 1.000 48.96737 103 VAL B CA 1
ATOM 7458 C C . VAL B 2 103 ? 21.43101 65.53687 50.09471 1.000 48.29899 103 VAL B C 1
ATOM 7459 O O . VAL B 2 103 ? 21.79994 65.77861 48.94141 1.000 50.32027 103 VAL B O 1
ATOM 7472 N N . ALA B 2 104 ? 21.13418 66.48734 50.97317 1.000 47.05875 104 ALA B N 1
ATOM 7473 C CA . ALA B 2 104 ? 21.33652 67.88557 50.63021 1.000 48.86822 104 ALA B CA 1
ATOM 7474 C C . ALA B 2 104 ? 22.82110 68.13899 50.37565 1.000 48.94060 104 ALA B C 1
ATOM 7475 O O . ALA B 2 104 ? 23.67525 67.61311 51.10119 1.000 49.06170 104 ALA B O 1
ATOM 7482 N N . PRO B 2 105 ? 23.16482 68.92898 49.35285 1.000 49.76814 105 PRO B N 1
ATOM 7483 C CA . PRO B 2 105 ? 24.59031 69.17747 49.07199 1.000 47.47785 105 PRO B CA 1
ATOM 7484 C C . PRO B 2 105 ? 25.27881 69.92508 50.19684 1.000 45.46565 105 PRO B C 1
ATOM 7485 O O . PRO B 2 105 ? 26.41086 69.59034 50.56878 1.000 35.53714 105 PRO B O 1
ATOM 7496 N N . GLU B 2 106 ? 24.60337 70.90666 50.78179 1.000 41.43683 106 GLU B N 1
ATOM 7497 C CA . GLU B 2 106 ? 25.18686 71.68459 51.86347 1.000 41.21313 106 GLU B CA 1
ATOM 7498 C C . GLU B 2 106 ? 25.20792 70.93629 53.19117 1.000 43.99675 106 GLU B C 1
ATOM 7499 O O . GLU B 2 106 ? 25.77250 71.44624 54.16353 1.000 47.30526 106 GLU B O 1
ATOM 7511 N N . ALA B 2 107 ? 24.62690 69.74393 53.25963 1.000 43.44737 107 ALA B N 1
ATOM 7512 C CA . ALA B 2 107 ? 24.60491 68.97421 54.49503 1.000 41.80601 107 ALA B CA 1
ATOM 7513 C C . ALA B 2 107 ? 25.82727 68.08619 54.67637 1.000 36.79667 107 ALA B C 1
ATOM 7514 O O . ALA B 2 107 ? 26.15097 67.71233 55.81086 1.000 40.29226 107 ALA B O 1
ATOM 7521 N N . LEU B 2 108 ? 26.49387 67.73303 53.58748 1.000 35.07861 108 LEU B N 1
ATOM 7522 C CA . LEU B 2 108 ? 27.58771 66.77639 53.62828 1.000 34.01704 108 LEU B CA 1
ATOM 7523 C C . LEU B 2 108 ? 28.60507 67.11779 54.71019 1.000 33.67861 108 LEU B C 1
ATOM 7524 O O . LEU B 2 108 ? 28.77303 68.27636 55.09982 1.000 34.04615 108 LEU B O 1
ATOM 7540 N N . LYS B 2 109 ? 29.30813 66.08512 55.17769 1.000 29.40474 109 LYS B N 1
ATOM 7541 C CA . LYS B 2 109 ? 30.38560 66.23597 56.14332 1.000 31.60255 109 LYS B CA 1
ATOM 7542 C C . LYS B 2 109 ? 31.51100 65.26917 55.81055 1.000 28.67382 109 LYS B C 1
ATOM 7543 O O . LYS B 2 109 ? 31.26251 64.09562 55.52571 1.000 27.00755 109 LYS B O 1
ATOM 7562 N N . VAL B 2 110 ? 32.75081 65.75832 55.875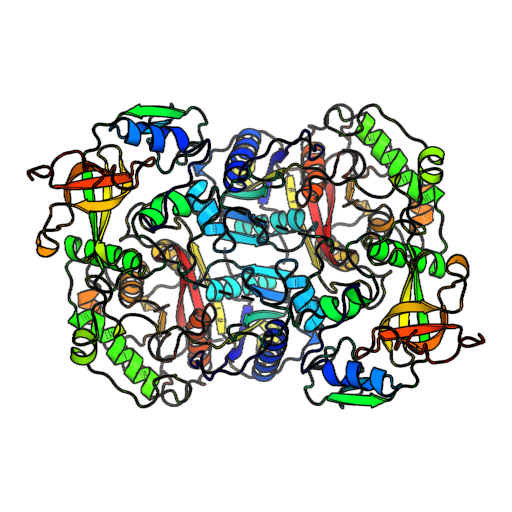14 1.000 29.01414 110 VAL B N 1
ATOM 7563 C CA . VAL B 2 110 ? 33.90360 64.88991 55.66844 1.000 28.40530 110 VAL B CA 1
ATOM 7564 C C . VAL B 2 110 ? 33.92164 63.80064 56.73206 1.000 29.60940 110 VAL B C 1
ATOM 7565 O O . VAL B 2 110 ? 33.80368 64.07661 57.93252 1.000 32.00925 110 VAL B O 1
ATOM 7578 N N . GLY B 2 111 ? 34.07506 62.55031 56.29462 1.000 28.30552 111 GLY B N 1
ATOM 7579 C CA . GLY B 2 111 ? 34.16615 61.42074 57.19391 1.000 29.70555 111 GLY B CA 1
ATOM 7580 C C . GLY B 2 111 ? 32.88017 60.64478 57.38592 1.000 29.37625 111 GLY B C 1
ATOM 7581 O O . GLY B 2 111 ? 32.91541 59.56311 57.98771 1.000 30.55088 111 GLY B O 1
ATOM 7585 N N . MET B 2 112 ? 31.75411 61.15421 56.89420 1.000 28.20909 112 MET B N 1
ATOM 7586 C CA . MET B 2 112 ? 30.48690 60.45190 57.04536 1.000 28.23351 112 MET B CA 1
ATOM 7587 C C . MET B 2 112 ? 30.50817 59.14165 56.26507 1.000 33.69803 112 MET B C 1
ATOM 7588 O O . MET B 2 112 ? 31.09434 59.05263 55.18245 1.000 24.80697 112 MET B O 1
ATOM 7602 N N . GLU B 2 113 ? 29.86116 58.12122 56.82310 1.000 28.10295 113 GLU B N 1
ATOM 7603 C CA . GLU B 2 113 ? 29.77279 56.82794 56.15711 1.000 27.14643 113 GLU B CA 1
ATOM 7604 C C . GLU B 2 113 ? 28.84936 56.91817 54.94737 1.000 28.34861 113 GLU B C 1
ATOM 7605 O O . GLU B 2 113 ? 27.83800 57.62533 54.97158 1.000 29.25090 113 GLU B O 1
ATOM 7617 N N . VAL B 2 114 ? 29.19768 56.19073 53.88228 1.000 29.33474 114 VAL B N 1
ATOM 7618 C CA . VAL B 2 114 ? 28.46852 56.26384 52.62361 1.000 27.07602 114 VAL B CA 1
ATOM 7619 C C . VAL B 2 114 ? 28.20019 54.86228 52.09157 1.000 25.25581 114 VAL B C 1
ATOM 7620 O O . VAL B 2 114 ? 28.89426 53.89834 52.42183 1.000 24.80989 114 VAL B O 1
ATOM 7633 N N . ARG B 2 115 ? 27.16448 54.76876 51.25187 1.000 29.30014 115 ARG B N 1
ATOM 7634 C CA . ARG B 2 115 ? 26.76612 53.57298 50.52733 1.000 26.47206 115 ARG B CA 1
ATOM 7635 C C . ARG B 2 115 ? 26.86617 53.81772 49.02611 1.000 21.06160 115 ARG B C 1
ATOM 7636 O O . ARG B 2 115 ? 26.68930 54.95060 48.56876 1.000 26.26789 115 ARG B O 1
ATOM 7657 N N . PRO B 2 116 ? 27.12825 52.78331 48.23287 1.000 18.70239 116 PRO B N 1
ATOM 7658 C CA . PRO B 2 116 ? 27.10051 52.95444 46.77895 1.000 22.71867 116 PRO B CA 1
ATOM 7659 C C . PRO B 2 116 ? 25.67524 53.01496 46.25632 1.000 22.45069 116 PRO B C 1
ATOM 7660 O O . PRO B 2 116 ? 24.74501 52.44784 46.83443 1.000 22.82635 116 PRO B O 1
ATOM 7671 N N . VAL B 2 117 ? 25.51582 53.73067 45.14625 1.000 20.51225 117 VAL B N 1
ATOM 7672 C CA . VAL B 2 117 ? 24.23872 53.84249 44.45142 1.000 23.35686 117 VAL B CA 1
ATOM 7673 C C . VAL B 2 117 ? 24.51529 53.68817 42.96363 1.000 26.38358 117 VAL B C 1
ATOM 7674 O O . VAL B 2 117 ? 25.29282 54.45958 42.39091 1.000 23.12000 117 VAL B O 1
ATOM 7687 N N . PHE B 2 118 ? 23.88854 52.69685 42.33905 1.000 25.12109 118 PHE B N 1
ATOM 7688 C CA . PHE B 2 118 ? 24.14632 52.37383 40.93968 1.000 29.23788 118 PHE B CA 1
ATOM 7689 C C . PHE B 2 118 ? 23.16850 53.15260 40.06931 1.000 23.38211 118 PHE B C 1
ATOM 7690 O O . PHE B 2 118 ? 21.95943 52.90175 40.09500 1.000 23.31188 118 PHE B O 1
ATOM 7707 N N . ASP B 2 119 ? 23.70214 54.10294 39.30439 1.000 24.45210 119 ASP B N 1
ATOM 7708 C CA . ASP B 2 119 ? 22.90791 55.05673 38.53273 1.000 25.14686 119 ASP B CA 1
ATOM 7709 C C . ASP B 2 119 ? 22.74239 54.50827 37.12138 1.000 26.10250 119 ASP B C 1
ATOM 7710 O O . ASP B 2 119 ? 23.67201 54.54959 36.31277 1.000 25.24031 119 ASP B O 1
ATOM 7719 N N . GLU B 2 120 ? 21.54782 53.99724 36.82326 1.000 29.98182 120 GLU B N 1
ATOM 7720 C CA . GLU B 2 120 ? 21.25352 53.35330 35.54992 1.000 34.26098 120 GLU B CA 1
ATOM 7721 C C . GLU B 2 120 ? 20.60263 54.29098 34.53998 1.000 37.18302 120 GLU B C 1
ATOM 7722 O O . GLU B 2 120 ? 20.15881 53.83258 33.48174 1.000 35.32818 120 GLU B O 1
ATOM 7734 N N . ARG B 2 121 ? 20.55180 55.58623 34.82628 1.000 36.34339 121 ARG B N 1
ATOM 7735 C CA . ARG B 2 121 ? 19.79521 56.51101 33.99263 1.000 43.63829 121 ARG B CA 1
ATOM 7736 C C . ARG B 2 121 ? 20.39742 56.70737 32.60366 1.000 45.00026 121 ARG B C 1
ATOM 7737 O O . ARG B 2 121 ? 19.64088 56.90576 31.64615 1.000 45.42198 121 ARG B O 1
ATOM 7758 N N . PRO B 2 122 ? 21.72335 56.66473 32.42777 1.000 49.23795 122 PRO B N 1
ATOM 7759 C CA . PRO B 2 122 ? 22.27522 56.79630 31.06542 1.000 53.68742 122 PRO B CA 1
ATOM 7760 C C . PRO B 2 122 ? 21.88595 55.66058 30.12465 1.000 49.92808 122 PRO B C 1
ATOM 7761 O O . PRO B 2 122 ? 22.19581 55.74132 28.92798 1.000 49.97165 122 PRO B O 1
ATOM 7772 N N . GLY B 2 123 ? 21.23247 54.61230 30.61845 1.000 48.31705 123 GLY B N 1
ATOM 7773 C CA . GLY B 2 123 ? 20.82076 53.51440 29.76828 1.000 44.31418 123 GLY B CA 1
ATOM 7774 C C . GLY B 2 123 ? 21.75932 52.33017 29.84524 1.000 49.25414 123 GLY B C 1
ATOM 7775 O O . GLY B 2 123 ? 21.73085 51.57159 30.81863 1.000 50.75381 123 GLY B O 1
ATOM 7779 N N . GLU B 2 124 ? 22.60331 52.16440 28.82329 1.000 50.69078 124 GLU B N 1
ATOM 7780 C CA . GLU B 2 124 ? 23.50405 51.01754 28.79060 1.000 49.10077 124 GLU B CA 1
ATOM 7781 C C . GLU B 2 124 ? 24.66073 51.17363 29.76927 1.000 43.25860 124 GLU B C 1
ATOM 7782 O O . GLU B 2 124 ? 25.22870 50.17094 30.21667 1.000 40.77663 124 GLU B O 1
ATOM 7794 N N . VAL B 2 125 ? 25.02353 52.40622 30.11234 1.000 39.85338 125 VAL B N 1
ATOM 7795 C CA . VAL B 2 125 ? 26.13776 52.67879 31.01197 1.000 35.30274 125 VAL B CA 1
ATOM 7796 C C . VAL B 2 125 ? 25.58801 52.98867 32.39624 1.000 33.28752 125 VAL B C 1
ATOM 7797 O O . VAL B 2 125 ? 24.72831 53.86526 32.55093 1.000 34.63357 125 VAL B O 1
ATOM 7810 N N . THR B 2 126 ? 26.08232 52.27047 33.40056 1.000 25.43771 126 THR B N 1
ATOM 7811 C CA . THR B 2 126 ? 25.75815 52.53457 34.79502 1.000 26.74422 126 THR B CA 1
ATOM 7812 C C . THR B 2 126 ? 26.90660 53.30991 35.42797 1.000 23.55800 126 THR B C 1
ATOM 7813 O O . THR B 2 126 ? 28.07625 52.96154 35.23352 1.000 23.48222 126 THR B O 1
ATOM 7824 N N . LEU B 2 127 ? 26.57177 54.35882 36.17215 1.000 19.85888 127 LEU B N 1
ATOM 7825 C CA . LEU B 2 127 ? 27.54412 55.15474 36.90417 1.000 20.59900 127 LEU B CA 1
ATOM 7826 C C . LEU B 2 127 ? 27.41897 54.87536 38.39617 1.000 20.26219 127 LEU B C 1
ATOM 7827 O O . LEU B 2 127 ? 26.40521 54.35700 38.87316 1.000 24.04723 127 LEU B O 1
ATOM 7843 N N . LEU B 2 128 ? 28.46685 55.22778 39.13328 1.000 19.89392 128 LEU B N 1
ATOM 7844 C CA . LEU B 2 128 ? 28.55289 54.94464 40.56036 1.000 19.23940 128 LEU B CA 1
ATOM 7845 C C . LEU B 2 128 ? 28.40729 56.24688 41.33436 1.000 21.92486 128 LEU B C 1
ATOM 7846 O O . LEU B 2 128 ? 29.30666 57.09511 41.31078 1.000 20.04752 128 LEU B O 1
ATOM 7862 N N . ARG B 2 129 ? 27.27774 56.39618 42.01998 1.000 21.82333 129 ARG B N 1
ATOM 7863 C CA . ARG B 2 129 ? 27.05786 57.48385 42.95685 1.000 24.39743 129 ARG B CA 1
ATOM 7864 C C . ARG B 2 129 ? 27.16752 56.93916 44.38034 1.000 25.00560 129 ARG B C 1
ATOM 7865 O O . ARG B 2 129 ? 27.36448 55.74240 44.60372 1.000 21.74717 129 ARG B O 1
ATOM 7886 N N . PHE B 2 130 ? 27.03489 57.82966 45.35843 1.000 22.29395 130 PHE B N 1
ATOM 7887 C CA . PHE B 2 130 ? 27.06509 57.43087 46.75695 1.000 22.82391 130 PHE B CA 1
ATOM 7888 C C . PHE B 2 130 ? 26.01890 58.22335 47.52367 1.000 25.94241 130 PHE B C 1
ATOM 7889 O O . PHE B 2 130 ? 25.59235 59.30035 47.10158 1.000 28.39977 130 PHE B O 1
ATOM 7906 N N . THR B 2 131 ? 25.60118 57.66811 48.65856 1.000 24.56175 131 THR B N 1
ATOM 7907 C CA . THR B 2 131 ? 24.62703 58.32530 49.51604 1.000 27.77038 131 THR B CA 1
ATOM 7908 C C . THR B 2 131 ? 24.95341 58.00116 50.96693 1.000 30.19086 131 THR B C 1
ATOM 7909 O O . THR B 2 131 ? 25.76117 57.11692 51.26270 1.000 25.61625 131 THR B O 1
ATOM 7920 N N . ALA B 2 132 ? 24.31312 58.73504 51.87486 1.000 32.79066 132 ALA B N 1
ATOM 7921 C CA . ALA B 2 132 ? 24.51905 58.50461 53.29779 1.000 31.58339 132 ALA B CA 1
ATOM 7922 C C . ALA B 2 132 ? 24.19517 57.05834 53.65028 1.000 31.28649 132 ALA B C 1
ATOM 7923 O O . ALA B 2 132 ? 23.23156 56.47717 53.14362 1.000 31.72162 132 ALA B O 1
ATOM 7930 N N . HIS B 2 133 ? 25.01308 56.47391 54.52760 1.000 27.69791 133 HIS B N 1
ATOM 7931 C CA . HIS B 2 133 ? 24.82197 55.07173 54.88374 1.000 33.89944 133 HIS B CA 1
ATOM 7932 C C . HIS B 2 133 ? 23.50831 54.86449 55.62810 1.000 32.73952 133 HIS B C 1
ATOM 7933 O O . HIS B 2 133 ? 22.84437 53.83702 55.44857 1.000 38.03625 133 HIS B O 1
ATOM 7947 N N . ALA B 2 134 ? 23.11633 55.82594 56.46196 1.000 36.72670 134 ALA B N 1
ATOM 7948 C CA . ALA B 2 134 ? 21.89150 55.73074 57.24354 1.000 38.34281 134 ALA B CA 1
ATOM 7949 C C . ALA B 2 134 ? 20.67762 56.29547 56.51761 1.000 42.88182 134 ALA B C 1
ATOM 7950 O O . ALA B 2 134 ? 19.56082 56.18528 57.03395 1.000 47.51109 134 ALA B O 1
ATOM 7957 N N . GLY B 2 135 ? 20.86397 56.88628 55.34107 1.000 41.84604 135 GLY B N 1
ATOM 7958 C CA . GLY B 2 135 ? 19.75755 57.47217 54.61522 1.000 46.59704 135 GLY B CA 1
ATOM 7959 C C . GLY B 2 135 ? 18.80943 56.43043 54.05159 1.000 37.31983 135 GLY B C 1
ATOM 7960 O O . GLY B 2 135 ? 19.03187 55.22093 54.12342 1.000 40.68606 135 GLY B O 1
ATOM 7964 N N . SER B 2 136 ? 17.72024 56.92802 53.46789 1.000 38.09000 136 SER B N 1
ATOM 7965 C CA . SER B 2 136 ? 16.67865 56.08473 52.89916 1.000 40.89039 136 SER B CA 1
ATOM 7966 C C . SER B 2 136 ? 16.76932 55.96558 51.38311 1.000 42.15583 136 SER B C 1
ATOM 7967 O O . SER B 2 136 ? 15.92473 55.29890 50.77758 1.000 40.87423 136 SER B O 1
ATOM 7975 N N . HIS B 2 137 ? 17.76289 56.58853 50.75762 1.000 37.63367 137 HIS B N 1
ATOM 7976 C CA . HIS B 2 137 ? 17.87742 56.52176 49.30840 1.000 34.94396 137 HIS B CA 1
ATOM 7977 C C . HIS B 2 137 ? 18.16980 55.08605 48.87504 1.000 38.18883 137 HIS B C 1
ATOM 7978 O O . HIS B 2 137 ? 19.01120 54.41319 49.47931 1.000 34.49506 137 HIS B O 1
ATOM 7992 N N . PRO B 2 138 ? 17.49131 54.58456 47.84491 1.000 34.11250 138 PRO B N 1
ATOM 7993 C CA . PRO B 2 138 ? 17.73874 53.20805 47.40230 1.000 32.62611 138 PRO B CA 1
ATOM 7994 C C . PRO B 2 138 ? 19.14214 53.05136 46.83687 1.000 36.00813 138 PRO B C 1
ATOM 7995 O O . PRO B 2 138 ? 19.86824 54.01731 46.59349 1.000 29.39822 138 PRO B O 1
ATOM 8006 N N . SER B 2 139 ? 19.52028 51.79236 46.63076 1.000 35.66339 139 SER B N 1
ATOM 8007 C CA . SER B 2 139 ? 20.83096 51.46150 46.08911 1.000 33.22087 139 SER B CA 1
ATOM 8008 C C . SER B 2 139 ? 20.89723 51.58393 44.57300 1.000 31.05426 139 SER B C 1
ATOM 8009 O O . SER B 2 139 ? 21.96807 51.35748 43.99823 1.000 36.97435 139 SER B O 1
ATOM 8017 N N . VAL B 2 140 ? 19.78972 51.93145 43.91480 1.000 32.22263 140 VAL B N 1
ATOM 8018 C CA . VAL B 2 140 ? 19.73362 52.02995 42.46315 1.000 33.30219 140 VAL B CA 1
ATOM 8019 C C . VAL B 2 140 ? 18.95066 53.27916 42.08479 1.000 32.95378 140 VAL B C 1
ATOM 8020 O O . VAL B 2 140 ? 18.13049 53.78531 42.85342 1.000 31.48061 140 VAL B O 1
ATOM 8033 N N . ILE B 2 141 ? 19.21333 53.77288 40.87765 1.000 30.70583 141 ILE B N 1
ATOM 8034 C CA . ILE B 2 141 ? 18.40143 54.81024 40.25000 1.000 35.23109 141 ILE B CA 1
ATOM 8035 C C . ILE B 2 141 ? 17.98154 54.25510 38.89238 1.000 40.26787 141 ILE B C 1
ATOM 8036 O O . ILE B 2 141 ? 18.75376 54.30170 37.92739 1.000 38.95622 141 ILE B O 1
ATOM 8052 N N . LYS B 2 142 ? 16.76731 53.71615 38.81756 1.000 45.32831 142 LYS B N 1
ATOM 8053 C CA . LYS B 2 142 ? 16.25795 53.18273 37.56148 1.000 49.42216 142 LYS B CA 1
ATOM 8054 C C . LYS B 2 142 ? 16.11590 54.29987 36.53630 1.000 47.32949 142 LYS B C 1
ATOM 8055 O O . LYS B 2 142 ? 15.67766 55.40804 36.85556 1.000 51.92991 142 LYS B O 1
ATOM 8074 N N . ALA B 2 143 ? 16.51001 54.00253 35.29952 1.000 49.22453 143 ALA B N 1
ATOM 8075 C CA . ALA B 2 143 ? 16.36096 54.94871 34.20388 1.000 54.73076 143 ALA B CA 1
ATOM 8076 C C . ALA B 2 143 ? 14.94449 55.50753 34.15515 1.000 60.92220 143 ALA B C 1
ATOM 8077 O O . ALA B 2 143 ? 13.96738 54.82327 34.47319 1.000 57.40165 143 ALA B O 1
ATOM 8084 N N . ASP B 2 144 ? 14.84312 56.76725 33.74570 1.000 73.38789 144 ASP B N 1
ATOM 8085 C CA . ASP B 2 144 ? 13.55718 57.44028 33.61772 1.000 79.91330 144 ASP B CA 1
ATOM 8086 C C . ASP B 2 144 ? 12.88180 57.06141 32.30504 1.000 84.81533 144 ASP B C 1
ATOM 8087 O O . ASP B 2 144 ? 11.74506 56.58738 32.28916 1.000 90.24927 144 ASP B O 1
ATOM 8097 N N . MET C 1 25 ? 85.02001 68.64305 35.32239 1.000 58.77831 1 MET C N 1
ATOM 8098 C CA . MET C 1 25 ? 83.73598 69.23142 34.84824 1.000 62.74716 1 MET C CA 1
ATOM 8099 C C . MET C 1 25 ? 82.94850 68.19144 34.05550 1.000 60.05671 1 MET C C 1
ATOM 8100 O O . MET C 1 25 ? 83.50864 67.19884 33.58730 1.000 59.05784 1 MET C O 1
ATOM 8114 N N . GLY C 1 26 ? 81.64729 68.42171 33.91074 1.000 44.05481 2 GLY C N 1
ATOM 8115 C CA . GLY C 1 26 ? 80.79137 67.48159 33.22097 1.000 34.57595 2 GLY C CA 1
ATOM 8116 C C . GLY C 1 26 ? 80.40701 66.30816 34.10286 1.000 34.07127 2 GLY C C 1
ATOM 8117 O O . GLY C 1 26 ? 80.61593 66.30219 35.31925 1.000 34.88053 2 GLY C O 1
ATOM 8121 N N . LEU C 1 27 ? 79.82587 65.29407 33.46407 1.000 28.63602 3 LEU C N 1
ATOM 8122 C CA . LEU C 1 27 ? 79.46542 64.07917 34.18180 1.000 30.20601 3 LEU C CA 1
ATOM 8123 C C . LEU C 1 27 ? 80.71484 63.41505 34.74850 1.000 30.90107 3 LEU C C 1
ATOM 8124 O O . LEU C 1 27 ? 81.76210 63.36152 34.09669 1.000 26.17591 3 LEU C O 1
ATOM 8140 N N . GLN C 1 28 ? 80.59937 62.91075 35.97507 1.000 28.42779 4 GLN C N 1
ATOM 8141 C CA . GLN C 1 28 ? 81.70320 62.25021 36.65660 1.000 28.88226 4 GLN C CA 1
ATOM 8142 C C . GLN C 1 28 ? 81.59656 60.73134 36.61801 1.000 27.65933 4 GLN C C 1
ATOM 8143 O O . GLN C 1 28 ? 82.45842 60.04908 37.18019 1.000 32.04425 4 GLN C O 1
ATOM 8157 N N . GLY C 1 29 ? 80.56850 60.18782 35.97150 1.000 26.80344 5 GLY C N 1
ATOM 8158 C CA . GLY C 1 29 ? 80.42220 58.75086 35.87063 1.000 30.28126 5 GLY C CA 1
ATOM 8159 C C . GLY C 1 29 ? 79.80792 58.08207 37.07702 1.000 32.10982 5 GLY C C 1
ATOM 8160 O O . GLY C 1 29 ? 80.02190 56.88295 37.27900 1.000 27.50525 5 GLY C O 1
ATOM 8164 N N . LYS C 1 30 ? 79.04358 58.81429 37.88529 1.000 30.35504 6 LYS C N 1
ATOM 8165 C CA . LYS C 1 30 ? 78.42433 58.26325 39.08299 1.000 28.38834 6 LYS C CA 1
ATOM 8166 C C . LYS C 1 30 ? 77.02202 57.72033 38.82743 1.000 27.28336 6 LYS C C 1
ATOM 8167 O O . LYS C 1 30 ? 76.33076 57.34951 39.78203 1.000 28.29295 6 LYS C O 1
ATOM 8186 N N . ALA C 1 31 ? 76.58589 57.67626 37.57156 1.000 24.26103 7 ALA C N 1
ATOM 8187 C CA . ALA C 1 31 ? 75.31477 57.08014 37.19060 1.000 23.71855 7 ALA C CA 1
ATOM 8188 C C . ALA C 1 31 ? 75.56741 55.98536 36.16298 1.000 21.08375 7 ALA C C 1
ATOM 8189 O O . ALA C 1 31 ? 76.47577 56.09147 35.33322 1.000 26.40260 7 ALA C O 1
ATOM 8196 N N . ALA C 1 32 ? 74.76079 54.92767 36.22249 1.000 22.08689 8 ALA C N 1
ATOM 8197 C CA . ALA C 1 32 ? 74.97076 53.76564 35.37268 1.000 23.74475 8 ALA C CA 1
ATOM 8198 C C . ALA C 1 32 ? 73.63750 53.19037 34.92102 1.000 20.21846 8 ALA C C 1
ATOM 8199 O O . ALA C 1 32 ? 72.64896 53.21647 35.65643 1.000 16.75123 8 ALA C O 1
ATOM 8206 N N . LEU C 1 33 ? 73.62519 52.67630 33.69066 1.000 21.31589 9 LEU C N 1
ATOM 8207 C CA . LEU C 1 33 ? 72.50450 51.89245 33.19237 1.000 16.34051 9 LEU C CA 1
ATOM 8208 C C . LEU C 1 33 ? 72.58539 50.49174 33.78539 1.000 18.57338 9 LEU C C 1
ATOM 8209 O O . LEU C 1 33 ? 73.62000 49.82762 33.67853 1.000 17.58588 9 LEU C O 1
ATOM 8225 N N . VAL C 1 34 ? 71.50270 50.04870 34.42232 1.000 18.82084 10 VAL C N 1
ATOM 8226 C CA . VAL C 1 34 ? 71.49596 48.76209 35.10708 1.000 18.32686 10 VAL C CA 1
ATOM 8227 C C . VAL C 1 34 ? 70.38357 47.83566 34.63611 1.000 19.69291 10 VAL C C 1
ATOM 8228 O O . VAL C 1 34 ? 70.47074 46.62019 34.87938 1.000 22.15493 10 VAL C O 1
ATOM 8241 N N . GLY C 1 35 ? 69.34486 48.34365 33.97735 1.000 19.24123 11 GLY C N 1
ATOM 8242 C CA . GLY C 1 35 ? 68.28220 47.49777 33.47019 1.000 20.19664 11 GLY C CA 1
ATOM 8243 C C . GLY C 1 35 ? 67.69061 48.02731 32.18056 1.000 17.44256 11 GLY C C 1
ATOM 8244 O O . GLY C 1 35 ? 67.56239 49.24294 32.00910 1.000 17.67562 11 GLY C O 1
ATOM 8248 N N . VAL C 1 36 ? 67.32586 47.12653 31.26360 1.000 18.44439 12 VAL C N 1
ATOM 8249 C CA . VAL C 1 36 ? 66.78210 47.50496 29.96619 1.000 20.46720 12 VAL C CA 1
ATOM 8250 C C . VAL C 1 36 ? 65.59983 46.60706 29.62806 1.000 20.93901 12 VAL C C 1
ATOM 8251 O O . VAL C 1 36 ? 65.43812 45.51448 30.17502 1.000 16.61922 12 VAL C O 1
ATOM 8264 N N . ALA C 1 37 ? 64.76979 47.09020 28.70571 1.000 16.86465 13 ALA C N 1
ATOM 8265 C CA . ALA C 1 37 ? 63.64083 46.33069 28.18963 1.000 18.53983 13 ALA C CA 1
ATOM 8266 C C . ALA C 1 37 ? 63.19144 46.98463 26.89161 1.000 18.07738 13 ALA C C 1
ATOM 8267 O O . ALA C 1 37 ? 63.22302 48.21130 26.77401 1.000 16.67455 13 ALA C O 1
ATOM 8274 N N . GLN C 1 38 ? 62.78944 46.17130 25.91742 1.000 17.27475 14 GLN C N 1
ATOM 8275 C CA . GLN C 1 38 ? 62.26269 46.73503 24.68231 1.000 21.24515 14 GLN C CA 1
ATOM 8276 C C . GLN C 1 38 ? 61.44285 45.68870 23.94314 1.000 22.84940 14 GLN C C 1
ATOM 8277 O O . GLN C 1 38 ? 61.78116 44.50170 23.94463 1.000 18.07586 14 GLN C O 1
ATOM 8291 N N . TYR C 1 39 ? 60.35247 46.14450 23.33349 1.000 21.09550 15 TYR C N 1
ATOM 8292 C CA . TYR C 1 39 ? 59.54571 45.28224 22.48812 1.000 17.97464 15 TYR C CA 1
ATOM 8293 C C . TYR C 1 39 ? 60.29832 44.95247 21.20511 1.000 22.09928 15 TYR C C 1
ATOM 8294 O O . TYR C 1 39 ? 61.10476 45.74451 20.70934 1.000 20.28661 15 TYR C O 1
ATOM 8312 N N . LYS C 1 40 ? 60.02604 43.77234 20.66929 1.000 17.80517 16 LYS C N 1
ATOM 8313 C CA . LYS C 1 40 ? 60.56414 43.40645 19.36574 1.000 23.29962 16 LYS C CA 1
ATOM 8314 C C . LYS C 1 40 ? 59.92062 44.27202 18.28778 1.000 24.53199 16 LYS C C 1
ATOM 8315 O O . LYS C 1 40 ? 58.68814 44.36743 18.23211 1.000 20.20101 16 LYS C O 1
ATOM 8334 N N . PRO C 1 41 ? 60.70471 44.92983 17.43401 1.000 21.67119 17 PRO C N 1
ATOM 8335 C CA . PRO C 1 41 ? 60.10411 45.72199 16.35218 1.000 23.14639 17 PRO C CA 1
ATOM 8336 C C . PRO C 1 41 ? 59.20834 44.86217 15.47343 1.000 23.98190 17 PRO C C 1
ATOM 8337 O O . PRO C 1 41 ? 59.61329 43.80422 14.98723 1.000 18.66451 17 PRO C O 1
ATOM 8348 N N . GLN C 1 42 ? 57.97714 45.32607 15.27687 1.000 21.24154 18 GLN C N 1
ATOM 8349 C CA . GLN C 1 42 ? 56.96487 44.57546 14.54806 1.000 22.31488 18 GLN C CA 1
ATOM 8350 C C . GLN C 1 42 ? 56.14462 45.54264 13.71060 1.000 24.19655 18 GLN C C 1
ATOM 8351 O O . GLN C 1 42 ? 55.89450 46.67620 14.12755 1.000 25.50117 18 GLN C O 1
ATOM 8365 N N . LYS C 1 43 ? 55.73728 45.09488 12.52540 1.000 20.97173 19 LYS C N 1
ATOM 8366 C CA . LYS C 1 43 ? 55.01926 45.97005 11.60888 1.000 25.60957 19 LYS C CA 1
ATOM 8367 C C . LYS C 1 43 ? 53.69634 46.42180 12.21796 1.000 26.66912 19 LYS C C 1
ATOM 8368 O O . LYS C 1 43 ? 53.06186 45.70283 12.99528 1.000 20.27206 19 LYS C O 1
ATOM 8387 N N . TYR C 1 44 ? 53.28207 47.63728 11.84825 1.000 24.38298 20 TYR C N 1
ATOM 8388 C CA . TYR C 1 44 ? 52.10941 48.24486 12.46852 1.000 29.35723 20 TYR C CA 1
ATOM 8389 C C . TYR C 1 44 ? 50.86007 47.39388 12.28778 1.000 26.00473 20 TYR C C 1
ATOM 8390 O O . TYR C 1 44 ? 49.99022 47.37892 13.16613 1.000 29.92214 20 TYR C O 1
ATOM 8408 N N . ALA C 1 45 ? 50.75274 46.67702 11.16718 1.000 26.13613 21 ALA C N 1
ATOM 8409 C CA . ALA C 1 45 ? 49.52075 45.95251 10.87216 1.000 30.08674 21 ALA C CA 1
ATOM 8410 C C . ALA C 1 45 ? 49.24636 44.86955 11.90779 1.000 28.97056 21 ALA C C 1
ATOM 8411 O O . ALA C 1 45 ? 48.09454 44.66121 12.30716 1.000 31.38252 21 ALA C O 1
ATOM 8418 N N . THR C 1 46 ? 50.28953 44.17137 12.35739 1.000 28.42689 22 THR C N 1
ATOM 8419 C CA . THR C 1 46 ? 50.13163 43.03594 13.25315 1.000 27.21495 22 THR C CA 1
ATOM 8420 C C . THR C 1 46 ? 50.62417 43.29348 14.66878 1.000 24.68142 22 THR C C 1
ATOM 8421 O O . THR C 1 46 ? 50.41572 42.44147 15.53923 1.000 27.23718 22 THR C O 1
ATOM 8432 N N . ALA C 1 47 ? 51.26603 44.42880 14.92494 1.000 23.34233 23 ALA C N 1
ATOM 8433 C CA . ALA C 1 47 ? 51.83098 44.67845 16.24006 1.000 24.27316 23 ALA C CA 1
ATOM 8434 C C . ALA C 1 47 ? 50.72345 44.78493 17.28755 1.000 25.59622 23 ALA C C 1
ATOM 8435 O O . ALA C 1 47 ? 49.61381 45.23353 16.98655 1.000 26.36997 23 ALA C O 1
ATOM 8442 N N . PRO C 1 48 ? 51.00014 44.38349 18.52955 1.000 19.52525 24 PRO C N 1
ATOM 8443 C CA . PRO C 1 48 ? 49.98068 44.50998 19.57674 1.000 24.46396 24 PRO C CA 1
ATOM 8444 C C . PRO C 1 48 ? 49.63055 45.96977 19.81453 1.000 25.77225 24 PRO C C 1
ATOM 8445 O O . PRO C 1 48 ? 50.47058 46.86326 19.68459 1.000 25.05949 24 PRO C O 1
ATOM 8456 N N . ARG C 1 49 ? 48.37198 46.20586 20.16511 1.000 24.31808 25 ARG C N 1
ATOM 8457 C CA . ARG C 1 49 ? 47.89253 47.53774 20.50470 1.000 22.70972 25 ARG C CA 1
ATOM 8458 C C . ARG C 1 49 ? 47.90645 47.70393 22.01813 1.000 21.70777 25 ARG C C 1
ATOM 8459 O O . ARG C 1 49 ? 47.38258 46.85489 22.74709 1.000 20.09321 25 ARG C O 1
ATOM 8480 N N . MET C 1 50 ? 48.50723 48.79723 22.48165 1.000 18.63371 26 MET C N 1
ATOM 8481 C CA . MET C 1 50 ? 48.66357 49.05827 23.90350 1.000 20.83626 26 MET C CA 1
ATOM 8482 C C . MET C 1 50 ? 48.58586 50.55653 24.13833 1.000 15.67160 26 MET C C 1
ATOM 8483 O O . MET C 1 50 ? 49.18385 51.33637 23.39264 1.000 14.93204 26 MET C O 1
ATOM 8497 N N . PHE C 1 51 ? 47.85828 50.95313 25.17827 1.000 17.93554 27 PHE C N 1
ATOM 8498 C CA . PHE C 1 51 ? 47.84237 52.35575 25.56455 1.000 15.80263 27 PHE C CA 1
ATOM 8499 C C . PHE C 1 51 ? 49.24373 52.78921 25.97658 1.000 16.28109 27 PHE C C 1
ATOM 8500 O O . PHE C 1 51 ? 50.02720 52.00624 26.52016 1.000 14.10601 27 PHE C O 1
ATOM 8517 N N . HIS C 1 52 ? 49.56684 54.05144 25.69560 1.000 15.56684 28 HIS C N 1
ATOM 8518 C CA . HIS C 1 52 ? 50.90858 54.53897 25.99404 1.000 14.32671 28 HIS C CA 1
ATOM 8519 C C . HIS C 1 52 ? 51.17975 54.51495 27.49356 1.000 16.80413 28 HIS C C 1
ATOM 8520 O O . HIS C 1 52 ? 52.29672 54.20198 27.92391 1.000 16.08913 28 HIS C O 1
ATOM 8534 N N . LEU C 1 53 ? 50.16853 54.82443 28.30759 1.000 16.47969 29 LEU C N 1
ATOM 8535 C CA . LEU C 1 53 ? 50.31688 54.67124 29.75132 1.000 12.38496 29 LEU C CA 1
ATOM 8536 C C . LEU C 1 53 ? 50.62318 53.22295 30.10907 1.000 17.08756 29 LEU C C 1
ATOM 8537 O O . LEU C 1 53 ? 51.52209 52.94292 30.90949 1.000 17.85319 29 LEU C O 1
ATOM 8553 N N . GLU C 1 54 ? 49.88206 52.28439 29.51372 1.000 16.51376 30 GLU C N 1
ATOM 8554 C CA . GLU C 1 54 ? 50.12358 50.86960 29.77428 1.000 16.55735 30 GLU C CA 1
ATOM 8555 C C . GLU C 1 54 ? 51.53903 50.47622 29.37651 1.000 18.48914 30 GLU C C 1
ATOM 8556 O O . GLU C 1 54 ? 52.21821 49.74134 30.10424 1.000 17.79175 30 GLU C O 1
ATOM 8568 N N . GLN C 1 55 ? 52.00215 50.95861 28.22235 1.000 14.42159 31 GLN C N 1
ATOM 8569 C CA . GLN C 1 55 ? 53.36421 50.66529 27.79483 1.000 19.62240 31 GLN C CA 1
ATOM 8570 C C . GLN C 1 55 ? 54.38029 51.21484 28.78528 1.000 15.80919 31 GLN C C 1
ATOM 8571 O O . GLN C 1 55 ? 55.37439 50.55001 29.09914 1.000 14.74226 31 GLN C O 1
ATOM 8585 N N . VAL C 1 56 ? 54.15142 52.43322 29.28121 1.000 15.60970 32 VAL C N 1
ATOM 8586 C CA . VAL C 1 56 ? 55.06903 53.02833 30.24861 1.000 12.50579 32 VAL C CA 1
ATOM 8587 C C . VAL C 1 56 ? 55.23559 52.10857 31.44933 1.000 14.61565 32 VAL C C 1
ATOM 8588 O O . VAL C 1 56 ? 56.35657 51.83053 31.89214 1.000 17.46350 32 VAL C O 1
ATOM 8601 N N . ALA C 1 57 ? 54.12006 51.61870 31.99232 1.000 16.20768 33 ALA C N 1
ATOM 8602 C CA . ALA C 1 57 ? 54.19219 50.71939 33.13755 1.000 15.32091 33 ALA C CA 1
ATOM 8603 C C . ALA C 1 57 ? 54.85359 49.40004 32.75819 1.000 16.37187 33 ALA C C 1
ATOM 8604 O O . ALA C 1 57 ? 55.75738 48.92479 33.45585 1.000 15.30942 33 ALA C O 1
ATOM 8611 N N . ASP C 1 58 ? 54.41316 48.79101 31.65427 1.000 17.28738 34 ASP C N 1
ATOM 8612 C CA . ASP C 1 58 ? 54.92896 47.47869 31.27478 1.000 17.05035 34 ASP C CA 1
ATOM 8613 C C . ASP C 1 58 ? 56.43360 47.52742 31.03524 1.000 18.49743 34 ASP C C 1
ATOM 8614 O O . ASP C 1 58 ? 57.18349 46.68694 31.54431 1.000 18.09889 34 ASP C O 1
ATOM 8623 N N . LEU C 1 59 ? 56.89489 48.51278 30.26232 1.000 14.82120 35 LEU C N 1
ATOM 8624 C CA . LEU C 1 59 ? 58.31466 48.59058 29.93445 1.000 14.75717 35 LEU C CA 1
ATOM 8625 C C . LEU C 1 59 ? 59.15121 48.93562 31.16102 1.000 19.34863 35 LEU C C 1
ATOM 8626 O O . LEU C 1 59 ? 60.25130 48.39830 31.33683 1.000 13.87333 35 LEU C O 1
ATOM 8642 N N . THR C 1 60 ? 58.65037 49.82803 32.02065 1.000 15.96304 36 THR C N 1
ATOM 8643 C CA . THR C 1 60 ? 59.39562 50.19274 33.22195 1.000 15.70040 36 THR C CA 1
ATOM 8644 C C . THR C 1 60 ? 59.56520 48.98980 34.14191 1.000 15.51059 36 THR C C 1
ATOM 8645 O O . THR C 1 60 ? 60.66810 48.71234 34.62648 1.000 19.05940 36 THR C O 1
ATOM 8656 N N . LEU C 1 61 ? 58.47636 48.25986 34.39398 1.000 14.61068 37 LEU C N 1
ATOM 8657 C CA . LEU C 1 61 ? 58.55277 47.10983 35.28794 1.000 16.52829 37 LEU C CA 1
ATOM 8658 C C . LEU C 1 61 ? 59.43634 46.01429 34.70407 1.000 18.67698 37 LEU C C 1
ATOM 8659 O O . LEU C 1 61 ? 60.14644 45.32262 35.44431 1.000 20.00456 37 LEU C O 1
ATOM 8675 N N . GLN C 1 62 ? 59.40591 45.83648 33.38137 1.000 18.38757 38 GLN C N 1
ATOM 8676 C CA . GLN C 1 62 ? 60.30088 44.87207 32.75044 1.000 18.38687 38 GLN C CA 1
ATOM 8677 C C . GLN C 1 62 ? 61.75605 45.27194 32.95901 1.000 19.54877 38 GLN C C 1
ATOM 8678 O O . GLN C 1 62 ? 62.59491 44.44247 33.32850 1.000 20.64977 38 GLN C O 1
ATOM 8692 N N . ALA C 1 63 ? 62.07184 46.54971 32.73263 1.000 16.15711 39 ALA C N 1
ATOM 8693 C CA . ALA C 1 63 ? 63.43759 47.02004 32.93041 1.000 21.90656 39 ALA C CA 1
ATOM 8694 C C . ALA C 1 63 ? 63.82902 46.99783 34.40246 1.000 22.63175 39 ALA C C 1
ATOM 8695 O O . ALA C 1 63 ? 64.99630 46.75301 34.72725 1.000 19.54174 39 ALA C O 1
ATOM 8702 N N . LEU C 1 64 ? 62.87620 47.25032 35.30404 1.000 22.04131 40 LEU C N 1
ATOM 8703 C CA . LEU C 1 64 ? 63.16818 47.13835 36.72948 1.000 21.88810 40 LEU C CA 1
ATOM 8704 C C . LEU C 1 64 ? 63.46420 45.69380 37.11416 1.000 22.26785 40 LEU C C 1
ATOM 8705 O O . LEU C 1 64 ? 64.39262 45.42864 37.88716 1.000 24.16283 40 LEU C O 1
ATOM 8721 N N . GLU C 1 65 ? 62.68382 44.74602 36.58818 1.000 21.13636 41 GLU C N 1
ATOM 8722 C CA . GLU C 1 65 ? 62.96626 43.33723 36.84013 1.000 24.09177 41 GLU C CA 1
ATOM 8723 C C . GLU C 1 65 ? 64.32479 42.94627 36.27392 1.000 25.43441 41 GLU C C 1
ATOM 8724 O O . GLU C 1 65 ? 65.07164 42.18252 36.89757 1.000 23.99120 41 GLU C O 1
ATOM 8736 N N . ASP C 1 66 ? 64.66143 43.46056 35.08939 1.000 21.67838 42 ASP C N 1
ATOM 8737 C CA . ASP C 1 66 ? 65.95956 43.16230 34.49751 1.000 25.12972 42 ASP C CA 1
ATOM 8738 C C . ASP C 1 66 ? 67.09892 43.68536 35.36168 1.000 22.59928 42 ASP C C 1
ATOM 8739 O O . ASP C 1 66 ? 68.17514 43.07932 35.40095 1.000 22.29838 42 ASP C O 1
ATOM 8748 N N . ALA C 1 67 ? 66.88530 44.80181 36.06054 1.000 21.94926 43 ALA C N 1
ATOM 8749 C CA . ALA C 1 67 ? 67.90727 45.33836 36.94940 1.000 20.51415 43 ALA C CA 1
ATOM 8750 C C . ALA C 1 67 ? 67.88881 44.69111 38.32693 1.000 24.60268 43 ALA C C 1
ATOM 8751 O O . ALA C 1 67 ? 68.91692 44.69600 39.01330 1.000 20.03226 43 ALA C O 1
ATOM 8758 N N . GLY C 1 68 ? 66.75453 44.13642 38.74349 1.000 23.25930 44 GLY C N 1
ATOM 8759 C CA . GLY C 1 68 ? 66.62572 43.61644 40.08650 1.000 23.38454 44 GLY C CA 1
ATOM 8760 C C . GLY C 1 68 ? 66.17314 44.63879 41.09977 1.000 25.01002 44 GLY C C 1
ATOM 8761 O O . GLY C 1 68 ? 66.46974 44.49056 42.29072 1.000 29.63780 44 GLY C O 1
ATOM 8765 N N . MET C 1 69 ? 65.46621 45.67762 40.66485 1.000 26.78847 45 MET C N 1
ATOM 8766 C CA . MET C 1 69 ? 64.96850 46.72885 41.53773 1.000 24.87746 45 MET C CA 1
ATOM 8767 C C . MET C 1 69 ? 63.44616 46.74237 41.47793 1.000 25.19795 45 MET C C 1
ATOM 8768 O O . MET C 1 69 ? 62.83739 46.19448 40.55399 1.000 23.82452 45 MET C O 1
ATOM 8782 N N . GLU C 1 70 ? 62.82990 47.36311 42.48079 1.000 25.42844 46 GLU C N 1
ATOM 8783 C CA . GLU C 1 70 ? 61.37903 47.40067 42.59603 1.000 26.14956 46 GLU C CA 1
ATOM 8784 C C . GLU C 1 70 ? 60.86429 48.81891 42.36107 1.000 25.15188 46 GLU C C 1
ATOM 8785 O O . GLU C 1 70 ? 61.62998 49.77636 42.21147 1.000 22.20947 46 GLU C O 1
ATOM 8797 N N . LEU C 1 71 ? 59.53508 48.93769 42.34475 1.000 21.33068 47 LEU C N 1
ATOM 8798 C CA . LEU C 1 71 ? 58.88938 50.13071 41.80794 1.000 21.84121 47 LEU C CA 1
ATOM 8799 C C . LEU C 1 71 ? 59.17110 51.36380 42.65665 1.000 19.94097 47 LEU C C 1
ATOM 8800 O O . LEU C 1 71 ? 59.44788 52.44048 42.11570 1.000 18.40195 47 LEU C O 1
ATOM 8816 N N . SER C 1 72 ? 59.11099 51.23440 43.98327 1.000 19.39176 48 SER C N 1
ATOM 8817 C CA . SER C 1 72 ? 59.21332 52.41154 44.83799 1.000 26.92833 48 SER C CA 1
ATOM 8818 C C . SER C 1 72 ? 60.60028 53.04223 44.81874 1.000 24.93807 48 SER C C 1
ATOM 8819 O O . SER C 1 72 ? 60.76200 54.14833 45.34497 1.000 27.43287 48 SER C O 1
ATOM 8827 N N . GLU C 1 73 ? 61.59950 52.37665 44.23543 1.000 21.93797 49 GLU C N 1
ATOM 8828 C CA . GLU C 1 73 ? 62.91929 52.98563 44.12534 1.000 26.23388 49 GLU C CA 1
ATOM 8829 C C . GLU C 1 73 ? 62.96221 54.06267 43.04846 1.000 19.41520 49 GLU C C 1
ATOM 8830 O O . GLU C 1 73 ? 63.84246 54.92829 43.08800 1.000 19.15111 49 GLU C O 1
ATOM 8842 N N . VAL C 1 74 ? 62.03045 54.03226 42.09794 1.000 19.62122 50 VAL C N 1
ATOM 8843 C CA . VAL C 1 74 ? 62.00831 55.01294 41.01925 1.000 20.14230 50 VAL C CA 1
ATOM 8844 C C . VAL C 1 74 ? 61.56300 56.35923 41.57502 1.000 21.81144 50 VAL C C 1
ATOM 8845 O O . VAL C 1 74 ? 60.43445 56.50411 42.05989 1.000 25.53929 50 VAL C O 1
ATOM 8858 N N . ASP C 1 75 ? 62.45182 57.35436 41.50417 1.000 21.33977 51 ASP C N 1
ATOM 8859 C CA . ASP C 1 75 ? 62.11891 58.72823 41.86537 1.000 17.13709 51 ASP C CA 1
ATOM 8860 C C . ASP C 1 75 ? 62.39257 59.69733 40.71800 1.000 17.53114 51 ASP C C 1
ATOM 8861 O O . ASP C 1 75 ? 62.46704 60.91080 40.93554 1.000 19.63945 51 ASP C O 1
ATOM 8870 N N . GLY C 1 76 ? 62.52936 59.18431 39.49738 1.000 22.43725 52 GLY C N 1
ATOM 8871 C CA . GLY C 1 76 ? 62.67758 60.02217 38.32493 1.000 17.18901 52 GLY C CA 1
ATOM 8872 C C . GLY C 1 76 ? 62.15781 59.34780 37.07259 1.000 16.60627 52 GLY C C 1
ATOM 8873 O O . GLY C 1 76 ? 62.33736 58.13879 36.89887 1.000 16.56934 52 GLY C O 1
ATOM 8877 N N . LEU C 1 77 ? 61.51150 60.11163 36.19123 1.000 13.69568 53 LEU C N 1
ATOM 8878 C CA . LEU C 1 77 ? 60.94321 59.56052 34.96966 1.000 18.34209 53 LEU C CA 1
ATOM 8879 C C . LEU C 1 77 ? 61.18298 60.50849 33.80497 1.000 18.88746 53 LEU C C 1
ATOM 8880 O O . LEU C 1 77 ? 61.01769 61.72484 33.93645 1.000 15.75204 53 LEU C O 1
ATOM 8896 N N . ILE C 1 78 ? 61.56746 59.94075 32.66362 1.000 16.71988 54 ILE C N 1
ATOM 8897 C CA . ILE C 1 78 ? 61.74950 60.69133 31.42799 1.000 18.76678 54 ILE C CA 1
ATOM 8898 C C . ILE C 1 78 ? 61.01322 59.95535 30.31763 1.000 15.03257 54 ILE C C 1
ATOM 8899 O O . ILE C 1 78 ? 61.12583 58.72975 30.20058 1.000 16.46789 54 ILE C O 1
ATOM 8915 N N . THR C 1 79 ? 60.26333 60.69602 29.50693 1.000 12.73733 55 THR C N 1
ATOM 8916 C CA . THR C 1 79 ? 59.60193 60.11696 28.34509 1.000 13.24803 55 THR C CA 1
ATOM 8917 C C . THR C 1 79 ? 59.51886 61.18256 27.25676 1.000 16.70723 55 THR C C 1
ATOM 8918 O O . THR C 1 79 ? 60.11326 62.25853 27.37053 1.000 15.57277 55 THR C O 1
ATOM 8929 N N . SER C 1 80 ? 58.78732 60.87504 26.18872 1.000 15.71005 56 SER C N 1
ATOM 8930 C CA . SER C 1 80 ? 58.64879 61.78256 25.05842 1.000 15.08511 56 SER C CA 1
ATOM 8931 C C . SER C 1 80 ? 57.45176 62.69934 25.27204 1.000 16.87022 56 SER C C 1
ATOM 8932 O O . SER C 1 80 ? 56.40583 62.27041 25.76796 1.000 16.94502 56 SER C O 1
ATOM 8940 N N . ALA C 1 81 ? 57.61178 63.96533 24.88847 1.000 17.96199 57 ALA C N 1
ATOM 8941 C CA . ALA C 1 81 ? 56.57869 64.96781 25.11072 1.000 16.87186 57 ALA C CA 1
ATOM 8942 C C . ALA C 1 81 ? 55.46573 64.88045 24.07021 1.000 17.44482 57 ALA C C 1
ATOM 8943 O O . ALA C 1 81 ? 54.28737 64.82036 24.44226 1.000 21.55994 57 ALA C O 1
ATOM 8950 N N . PRO C 1 82 ? 55.77302 64.87755 22.77444 1.000 16.91639 58 PRO C N 1
ATOM 8951 C CA . PRO C 1 82 ? 54.70275 64.94543 21.77510 1.000 21.70720 58 PRO C CA 1
ATOM 8952 C C . PRO C 1 82 ? 54.06251 63.59514 21.49344 1.000 23.94097 58 PRO C C 1
ATOM 8953 O O . PRO C 1 82 ? 54.67129 62.53534 21.65708 1.000 21.00794 58 PRO C O 1
ATOM 8964 N N . HIS C 1 83 ? 52.79806 63.65943 21.07334 1.000 24.16428 59 HIS C N 1
ATOM 8965 C CA . HIS C 1 83 ? 52.05444 62.50727 20.56360 1.000 29.66749 59 HIS C CA 1
ATOM 8966 C C . HIS C 1 83 ? 51.92774 61.38819 21.59351 1.000 23.39748 59 HIS C C 1
ATOM 8967 O O . HIS C 1 83 ? 51.85189 60.21033 21.23590 1.000 25.18377 59 HIS C O 1
ATOM 8981 N N . PHE C 1 84 ? 51.89693 61.73469 22.87765 1.000 22.22696 60 PHE C N 1
ATOM 8982 C CA . PHE C 1 84 ? 51.51187 60.76608 23.89711 1.000 20.19871 60 PHE C CA 1
ATOM 8983 C C . PHE C 1 84 ? 50.00779 60.53700 23.79069 1.000 20.75032 60 PHE C C 1
ATOM 8984 O O . PHE C 1 84 ? 49.22133 61.48229 23.91074 1.000 22.10212 60 PHE C O 1
ATOM 9001 N N . HIS C 1 85 ? 49.60556 59.28477 23.56268 1.000 19.35469 61 HIS C N 1
ATOM 9002 C CA . HIS C 1 85 ? 48.26718 59.03243 23.03785 1.000 19.02674 61 HIS C CA 1
ATOM 9003 C C . HIS C 1 85 ? 47.17492 59.51994 23.98323 1.000 17.75503 61 HIS C C 1
ATOM 9004 O O . HIS C 1 85 ? 46.12910 59.99959 23.53244 1.000 17.27621 61 HIS C O 1
ATOM 9018 N N . GLU C 1 86 ? 47.38375 59.39648 25.29123 1.000 14.75195 62 GLU C N 1
ATOM 9019 C CA . GLU C 1 86 ? 46.33579 59.69886 26.25571 1.000 17.37593 62 GLU C CA 1
ATOM 9020 C C . GLU C 1 86 ? 46.42359 61.10760 26.82895 1.000 16.66743 62 GLU C C 1
ATOM 9021 O O . GLU C 1 86 ? 45.53503 61.50263 27.59044 1.000 17.84079 62 GLU C O 1
ATOM 9033 N N . ALA C 1 87 ? 47.45070 61.87900 26.47918 1.000 18.27990 63 ALA C N 1
ATOM 9034 C CA . ALA C 1 87 ? 47.63201 63.19927 27.07321 1.000 21.14624 63 ALA C CA 1
ATOM 9035 C C . ALA C 1 87 ? 48.34568 64.11519 26.09393 1.000 16.43646 63 ALA C C 1
ATOM 9036 O O . ALA C 1 87 ? 49.46771 63.82168 25.67393 1.000 19.42671 63 ALA C O 1
ATOM 9043 N N . SER C 1 88 ? 47.69705 65.22423 25.73764 1.000 17.96698 64 SER C N 1
ATOM 9044 C CA . SER C 1 88 ? 48.35491 66.27496 24.97371 1.000 23.09029 64 SER C CA 1
ATOM 9045 C C . SER C 1 88 ? 49.17473 67.20817 25.85556 1.000 21.79628 64 SER C C 1
ATOM 9046 O O . SER C 1 88 ? 49.95613 68.00714 25.32897 1.000 17.66799 64 SER C O 1
ATOM 9054 N N . CYS C 1 89 ? 49.01569 67.12528 27.17301 1.000 18.84006 65 CYS C N 1
ATOM 9055 C CA . CYS C 1 89 ? 49.79443 67.92732 28.10638 1.000 19.14012 65 CYS C CA 1
ATOM 9056 C C . CYS C 1 89 ? 49.77768 67.22316 29.45522 1.000 16.37635 65 CYS C C 1
ATOM 9057 O O . CYS C 1 89 ? 49.02508 66.27060 29.67075 1.000 17.22944 65 CYS C O 1
ATOM 9065 N N . PHE C 1 90 ? 50.62153 67.70785 30.36462 1.000 19.58383 66 PHE C N 1
ATOM 9066 C CA . PHE C 1 90 ? 50.77283 67.10618 31.68904 1.000 16.16107 66 PHE C CA 1
ATOM 9067 C C . PHE C 1 90 ? 51.16504 65.63475 31.57806 1.000 16.56680 66 PHE C C 1
ATOM 9068 O O . PHE C 1 90 ? 50.72223 64.79398 32.36339 1.000 17.30040 66 PHE C O 1
ATOM 9085 N N . VAL C 1 91 ? 52.00488 65.31681 30.59190 1.000 15.33439 67 VAL C N 1
ATOM 9086 C CA . VAL C 1 91 ? 52.38771 63.92265 30.36245 1.000 13.15223 67 VAL C CA 1
ATOM 9087 C C . VAL C 1 91 ? 53.12376 63.33613 31.56616 1.000 13.96337 67 VAL C C 1
ATOM 9088 O O . VAL C 1 91 ? 52.78708 62.21586 31.98216 1.000 13.12568 67 VAL C O 1
ATOM 9101 N N . PRO C 1 92 ? 54.12295 64.00518 32.14942 1.000 12.32393 68 PRO C N 1
ATOM 9102 C CA . PRO C 1 92 ? 54.79194 63.40652 33.31841 1.000 12.79065 68 PRO C CA 1
ATOM 9103 C C . PRO C 1 92 ? 53.84175 63.11709 34.46495 1.000 11.75406 68 PRO C C 1
ATOM 9104 O O . PRO C 1 92 ? 53.92363 62.04637 35.07765 1.000 14.95566 68 PRO C O 1
ATOM 9115 N N . ALA C 1 93 ? 52.93404 64.04522 34.77126 1.000 15.74944 69 ALA C N 1
ATOM 9116 C CA . ALA C 1 93 ? 52.02791 63.84873 35.89683 1.000 14.33272 69 ALA C CA 1
ATOM 9117 C C . ALA C 1 93 ? 51.10734 62.65807 35.65960 1.000 12.80494 69 ALA C C 1
ATOM 9118 O O . ALA C 1 93 ? 50.91168 61.82351 36.54983 1.000 12.57202 69 ALA C O 1
ATOM 9125 N N . MET C 1 94 ? 50.52950 62.55898 34.46030 1.000 13.16401 70 MET C N 1
ATOM 9126 C CA . MET C 1 94 ? 49.59827 61.46595 34.19885 1.000 12.97474 70 MET C CA 1
ATOM 9127 C C . MET C 1 94 ? 50.32534 60.12746 34.13580 1.000 14.15480 70 MET C C 1
ATOM 9128 O O . MET C 1 94 ? 49.82622 59.12121 34.65195 1.000 13.24269 70 MET C O 1
ATOM 9142 N N . ALA C 1 95 ? 51.50655 60.09375 33.51281 1.000 13.54868 71 ALA C N 1
ATOM 9143 C CA . ALA C 1 95 ? 52.25899 58.84462 33.43154 1.000 15.27335 71 ALA C CA 1
ATOM 9144 C C . ALA C 1 95 ? 52.74121 58.40404 34.80867 1.000 16.67484 71 ALA C C 1
ATOM 9145 O O . ALA C 1 95 ? 52.62466 57.22587 35.16791 1.000 16.96173 71 ALA C O 1
ATOM 9152 N N . GLY C 1 96 ? 53.27539 59.33827 35.59556 1.000 12.97964 72 GLY C N 1
ATOM 9153 C CA . GLY C 1 96 ? 53.73612 58.99163 36.92903 1.000 11.67470 72 GLY C CA 1
ATOM 9154 C C . GLY C 1 96 ? 52.60727 58.55181 37.84038 1.000 13.30246 72 GLY C C 1
ATOM 9155 O O . GLY C 1 96 ? 52.78662 57.67191 38.68689 1.000 15.14807 72 GLY C O 1
ATOM 9159 N N . GLU C 1 97 ? 51.43196 59.16691 37.69024 1.000 14.21811 73 GLU C N 1
ATOM 9160 C CA . GLU C 1 97 ? 50.27189 58.74918 38.47049 1.000 15.06023 73 GLU C CA 1
ATOM 9161 C C . GLU C 1 97 ? 49.83955 57.34086 38.08499 1.000 15.70922 73 GLU C C 1
ATOM 9162 O O . GLU C 1 97 ? 49.56213 56.50531 38.95283 1.000 14.91895 73 GLU C O 1
ATOM 9174 N N . TYR C 1 98 ? 49.77131 57.06264 36.78053 1.000 12.99060 74 TYR C N 1
ATOM 9175 C CA . TYR C 1 98 ? 49.42536 55.72137 36.32109 1.000 13.80976 74 TYR C CA 1
ATOM 9176 C C . TYR C 1 98 ? 50.44276 54.69873 36.81263 1.000 15.94561 74 TYR C C 1
ATOM 9177 O O . TYR C 1 98 ? 50.07646 53.62786 37.31118 1.000 15.66085 74 TYR C O 1
ATOM 9195 N N . LEU C 1 99 ? 51.73257 55.01561 36.67753 1.000 15.10202 75 LEU C N 1
ATOM 9196 C CA . LEU C 1 99 ? 52.77586 54.10352 37.13629 1.000 16.12394 75 LEU C CA 1
ATOM 9197 C C . LEU C 1 99 ? 52.69640 53.88753 38.64227 1.000 17.14975 75 LEU C C 1
ATOM 9198 O O . LEU C 1 99 ? 52.92344 52.77420 39.13066 1.000 20.05259 75 LEU C O 1
ATOM 9214 N N . GLY C 1 100 ? 52.37138 54.93728 39.39218 1.000 20.44110 76 GLY C N 1
ATOM 9215 C CA . GLY C 1 100 ? 52.31288 54.84602 40.83478 1.000 16.78457 76 GLY C CA 1
ATOM 9216 C C . GLY C 1 100 ? 53.58668 55.24293 41.54032 1.000 22.93183 76 GLY C C 1
ATOM 9217 O O . GLY C 1 100 ? 53.85833 54.73703 42.63641 1.000 21.89701 76 GLY C O 1
ATOM 9221 N N . VAL C 1 101 ? 54.37602 56.13740 40.95073 1.000 22.00141 77 VAL C N 1
ATOM 9222 C CA . VAL C 1 101 ? 55.66498 56.53109 41.49836 1.000 22.97797 77 VAL C CA 1
ATOM 9223 C C . VAL C 1 101 ? 55.58109 57.96048 42.01928 1.000 22.44028 77 VAL C C 1
ATOM 9224 O O . VAL C 1 101 ? 54.69163 58.73787 41.65958 1.000 17.76755 77 VAL C O 1
ATOM 9237 N N . ARG C 1 102 ? 56.53035 58.30190 42.88858 1.000 22.07675 78 ARG C N 1
ATOM 9238 C CA . ARG C 1 102 ? 56.69248 59.65311 43.41719 1.000 19.64874 78 ARG C CA 1
ATOM 9239 C C . ARG C 1 102 ? 58.00256 60.20231 42.86568 1.000 24.58917 78 ARG C C 1
ATOM 9240 O O . ARG C 1 102 ? 59.08479 59.73154 43.23361 1.000 25.67224 78 ARG C O 1
ATOM 9261 N N . LEU C 1 103 ? 57.90178 61.19360 41.98701 1.000 18.83392 79 LEU C N 1
ATOM 9262 C CA . LEU C 1 103 ? 59.02808 61.65225 41.18977 1.000 18.84858 79 LEU C CA 1
ATOM 9263 C C . LEU C 1 103 ? 59.64130 62.91491 41.77601 1.000 19.61882 79 LEU C C 1
ATOM 9264 O O . LEU C 1 103 ? 58.92762 63.84144 42.16615 1.000 17.50882 79 LEU C O 1
ATOM 9280 N N . ASN C 1 104 ? 60.97073 62.93943 41.83762 1.000 21.93360 80 ASN C N 1
ATOM 9281 C CA . ASN C 1 104 ? 61.72664 64.15468 42.10525 1.000 20.74795 80 ASN C CA 1
ATOM 9282 C C . ASN C 1 104 ? 62.22634 64.80599 40.82357 1.000 21.01289 80 ASN C C 1
ATOM 9283 O O . ASN C 1 104 ? 62.89259 65.84407 40.88526 1.000 20.35120 80 ASN C O 1
ATOM 9294 N N . PHE C 1 105 ? 61.91877 64.21320 39.67079 1.000 20.44429 81 PHE C N 1
ATOM 9295 C CA . PHE C 1 105 ? 62.38281 64.70623 38.37604 1.000 17.11452 81 PHE C CA 1
ATOM 9296 C C . PHE C 1 105 ? 61.38624 64.20184 37.34015 1.000 12.95633 81 PHE C C 1
ATOM 9297 O O . PHE C 1 105 ? 61.35224 63.00202 37.05271 1.000 20.41256 81 PHE C O 1
ATOM 9314 N N . ALA C 1 106 ? 60.56694 65.10515 36.80599 1.000 13.31792 82 ALA C N 1
ATOM 9315 C CA . ALA C 1 106 ? 59.48876 64.76312 35.87857 1.000 14.92409 82 ALA C CA 1
ATOM 9316 C C . ALA C 1 106 ? 59.81309 65.41655 34.53862 1.000 15.87095 82 ALA C C 1
ATOM 9317 O O . ALA C 1 106 ? 59.53886 66.60305 34.33568 1.000 13.47776 82 ALA C O 1
ATOM 9324 N N . GLU C 1 107 ? 60.37920 64.63223 33.62308 1.000 18.08821 83 GLU C N 1
ATOM 9325 C CA . GLU C 1 107 ? 61.05160 65.14632 32.43890 1.000 18.51973 83 GLU C CA 1
ATOM 9326 C C . GLU C 1 107 ? 60.41283 64.60340 31.16945 1.000 14.60319 83 GLU C C 1
ATOM 9327 O O . GLU C 1 107 ? 60.01290 63.43647 31.11021 1.000 11.25192 83 GLU C O 1
ATOM 9339 N N . VAL C 1 108 ? 60.31841 65.46380 30.15649 1.000 14.93402 84 VAL C N 1
ATOM 9340 C CA . VAL C 1 108 ? 59.96503 65.05921 28.80303 1.000 13.15257 84 VAL C CA 1
ATOM 9341 C C . VAL C 1 108 ? 60.99213 65.65053 27.84859 1.000 13.49413 84 VAL C C 1
ATOM 9342 O O . VAL C 1 108 ? 61.56603 66.71439 28.10389 1.000 13.87055 84 VAL C O 1
ATOM 9355 N N . VAL C 1 109 ? 61.22371 64.94888 26.74136 1.000 11.78005 85 VAL C N 1
ATOM 9356 C CA . VAL C 1 109 ? 62.09201 65.43097 25.67778 1.000 14.31434 85 VAL C CA 1
ATOM 9357 C C . VAL C 1 109 ? 61.27824 65.50480 24.39146 1.000 14.62200 85 VAL C C 1
ATOM 9358 O O . VAL C 1 109 ? 60.22106 64.88527 24.25664 1.000 15.33115 85 VAL C O 1
ATOM 9371 N N . ASP C 1 110 ? 61.78852 66.28270 23.43554 1.000 14.87452 86 ASP C N 1
ATOM 9372 C CA . ASP C 1 110 ? 61.12653 66.49754 22.15248 1.000 13.73447 86 ASP C CA 1
ATOM 9373 C C . ASP C 1 110 ? 62.22890 66.66828 21.10408 1.000 13.14578 86 ASP C C 1
ATOM 9374 O O . ASP C 1 110 ? 62.43753 67.73677 20.53091 1.000 13.47247 86 ASP C O 1
ATOM 9383 N N . LEU C 1 111 ? 62.96380 65.58002 20.84916 1.000 14.27641 87 LEU C N 1
ATOM 9384 C CA . LEU C 1 111 ? 64.13134 65.62318 19.97557 1.000 13.46450 87 LEU C CA 1
ATOM 9385 C C . LEU C 1 111 ? 64.12622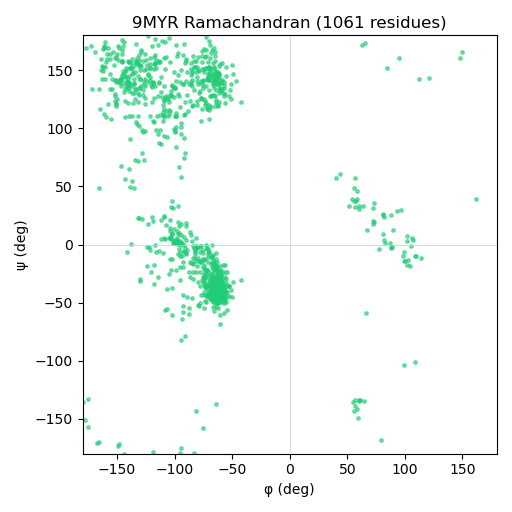 64.49692 18.94697 1.000 12.58479 87 LEU C C 1
ATOM 9386 O O . LEU C 1 111 ? 65.19000 64.12619 18.43795 1.000 15.03366 87 LEU C O 1
ATOM 9402 N N . GLY C 1 112 ? 62.95836 63.94703 18.63166 1.000 14.59138 88 GLY C N 1
ATOM 9403 C CA . GLY C 1 112 ? 62.88409 62.93271 17.59256 1.000 17.16710 88 GLY C CA 1
ATOM 9404 C C . GLY C 1 112 ? 63.72797 61.72149 17.93112 1.000 15.70924 88 GLY C C 1
ATOM 9405 O O . GLY C 1 112 ? 63.69310 61.20188 19.05187 1.000 17.76691 88 GLY C O 1
ATOM 9409 N N . GLY C 1 113 ? 64.50336 61.26096 16.94589 1.000 18.09370 89 GLY C N 1
ATOM 9410 C CA . GLY C 1 113 ? 65.33993 60.08846 17.13023 1.000 17.71874 89 GLY C CA 1
ATOM 9411 C C . GLY C 1 113 ? 66.47828 60.28678 18.10703 1.000 18.53081 89 GLY C C 1
ATOM 9412 O O . GLY C 1 113 ? 67.02693 59.30108 18.61244 1.000 16.92305 89 GLY C O 1
ATOM 9416 N N . ALA C 1 114 ? 66.85218 61.53458 18.37870 1.000 17.52649 90 ALA C N 1
ATOM 9417 C CA . ALA C 1 114 ? 67.87151 61.82415 19.37689 1.000 15.71386 90 ALA C CA 1
ATOM 9418 C C . ALA C 1 114 ? 67.33761 61.73441 20.80049 1.000 15.62969 90 ALA C C 1
ATOM 9419 O O . ALA C 1 114 ? 68.10675 61.92558 21.74807 1.000 14.56803 90 ALA C O 1
ATOM 9426 N N . SER C 1 115 ? 66.04960 61.43262 20.97429 1.000 15.19887 91 SER C N 1
ATOM 9427 C CA . SER C 1 115 ? 65.45925 61.46221 22.30768 1.000 12.84763 91 SER C CA 1
ATOM 9428 C C . SER C 1 115 ? 66.13119 60.45971 23.23817 1.000 17.82893 91 SER C C 1
ATOM 9429 O O . SER C 1 115 ? 66.41135 60.77513 24.39967 1.000 13.43026 91 SER C O 1
ATOM 9437 N N . SER C 1 116 ? 66.41481 59.25246 22.74298 1.000 12.20301 92 SER C N 1
ATOM 9438 C CA . SER C 1 116 ? 66.88448 58.18483 23.62174 1.000 15.43567 92 SER C CA 1
ATOM 9439 C C . SER C 1 116 ? 68.20887 58.54612 24.28424 1.000 18.81097 92 SER C C 1
ATOM 9440 O O . SER C 1 116 ? 68.37046 58.38151 25.49902 1.000 19.22529 92 SER C O 1
ATOM 9448 N N . VAL C 1 117 ? 69.17755 59.03077 23.50321 1.000 17.99259 93 VAL C N 1
ATOM 9449 C CA . VAL C 1 117 ? 70.43998 59.44290 24.10829 1.000 16.75257 93 VAL C CA 1
ATOM 9450 C C . VAL C 1 117 ? 70.23454 60.68157 24.97085 1.000 18.30943 93 VAL C C 1
ATOM 9451 O O . VAL C 1 117 ? 70.93617 60.87497 25.97157 1.000 15.97977 93 VAL C O 1
ATOM 9464 N N . ALA C 1 118 ? 69.27143 61.53248 24.60939 1.000 15.08148 94 ALA C N 1
ATOM 9465 C CA . ALA C 1 118 ? 69.01517 62.73780 25.38991 1.000 15.23425 94 ALA C CA 1
ATOM 9466 C C . ALA C 1 118 ? 68.49844 62.39932 26.78418 1.000 16.20720 94 ALA C C 1
ATOM 9467 O O . ALA C 1 118 ? 68.84740 63.07473 27.75962 1.000 14.99458 94 ALA C O 1
ATOM 9474 N N . MET C 1 119 ? 67.67302 61.35405 26.90322 1.000 15.64986 95 MET C N 1
ATOM 9475 C CA . MET C 1 119 ? 67.15784 60.97706 28.21577 1.000 17.24945 95 MET C CA 1
ATOM 9476 C C . MET C 1 119 ? 68.24052 60.36244 29.09429 1.000 14.62382 95 MET C C 1
ATOM 9477 O O . MET C 1 119 ? 68.21252 60.52946 30.31941 1.000 14.99177 95 MET C O 1
ATOM 9491 N N . VAL C 1 120 ? 69.18915 59.63990 28.49540 1.000 18.29279 96 VAL C N 1
ATOM 9492 C CA . VAL C 1 120 ? 70.19070 58.93125 29.28691 1.000 16.39616 96 VAL C CA 1
ATOM 9493 C C . VAL C 1 120 ? 71.04788 59.91673 30.07194 1.000 16.30980 96 VAL C C 1
ATOM 9494 O O . VAL C 1 120 ? 71.24969 59.76183 31.28177 1.000 15.96430 96 VAL C O 1
ATOM 9507 N N . TRP C 1 121 ? 71.57986 60.93961 29.39763 1.000 19.18872 97 TRP C N 1
ATOM 9508 C CA . TRP C 1 121 ? 72.46878 61.85966 30.09980 1.000 16.50961 97 TRP C CA 1
ATOM 9509 C C . TRP C 1 121 ? 71.69108 62.79018 31.02267 1.000 16.76192 97 TRP C C 1
ATOM 9510 O O . TRP C 1 121 ? 72.22919 63.23259 32.04354 1.000 21.01022 97 TRP C O 1
ATOM 9531 N N . ARG C 1 122 ? 70.43044 63.08861 30.69754 1.000 17.76723 98 ARG C N 1
ATOM 9532 C CA . ARG C 1 122 ? 69.59461 63.83513 31.63313 1.000 18.18078 98 ARG C CA 1
ATOM 9533 C C . ARG C 1 122 ? 69.36624 63.03953 32.91300 1.000 15.07874 98 ARG C C 1
ATOM 9534 O O . ARG C 1 122 ? 69.37052 63.60364 34.01327 1.000 15.86827 98 ARG C O 1
ATOM 9555 N N . ALA C 1 123 ? 69.16233 61.72521 32.78803 1.000 17.88179 99 ALA C N 1
ATOM 9556 C CA . ALA C 1 123 ? 69.02357 60.88223 33.97146 1.000 16.27579 99 ALA C CA 1
ATOM 9557 C C . ALA C 1 123 ? 70.30229 60.88745 34.79855 1.000 16.82007 99 ALA C C 1
ATOM 9558 O O . ALA C 1 123 ? 70.25372 60.96540 36.03158 1.000 19.78777 99 ALA C O 1
ATOM 9565 N N . ALA C 1 124 ? 71.45803 60.80114 34.13424 1.000 15.93446 100 ALA C N 1
ATOM 9566 C CA . ALA C 1 124 ? 72.73136 60.84750 34.84461 1.000 19.15538 100 ALA C CA 1
ATOM 9567 C C . ALA C 1 124 ? 72.93361 62.19565 35.52250 1.000 22.88174 100 ALA C C 1
ATOM 9568 O O . ALA C 1 124 ? 73.36669 62.25934 36.67912 1.000 22.52579 100 ALA C O 1
ATOM 9575 N N . ALA C 1 125 ? 72.62432 63.28565 34.81695 1.000 18.63543 101 ALA C N 1
ATOM 9576 C CA . ALA C 1 125 ? 72.77000 64.61560 35.39898 1.000 19.92512 101 ALA C CA 1
ATOM 9577 C C . ALA C 1 125 ? 71.92702 64.75598 36.66073 1.000 20.83697 101 ALA C C 1
ATOM 9578 O O . ALA C 1 125 ? 72.40174 65.25561 37.68717 1.000 19.40109 101 ALA C O 1
ATOM 9585 N N . ALA C 1 126 ? 70.66892 64.31368 36.60306 1.000 18.68225 102 ALA C N 1
ATOM 9586 C CA . ALA C 1 126 ? 69.79467 64.41880 37.76664 1.000 20.55051 102 ALA C CA 1
ATOM 9587 C C . ALA C 1 126 ? 70.30013 63.56428 38.92290 1.000 20.86964 102 ALA C C 1
ATOM 9588 O O . ALA C 1 126 ? 70.16453 63.94684 40.08979 1.000 23.47260 102 ALA C O 1
ATOM 9595 N N . ILE C 1 127 ? 70.88514 62.40150 38.62176 1.000 20.46956 103 ILE C N 1
ATOM 9596 C CA . ILE C 1 127 ? 71.42264 61.54913 39.67843 1.000 21.25784 103 ILE C CA 1
ATOM 9597 C C . ILE C 1 127 ? 72.72416 62.12590 40.22114 1.000 24.77575 103 ILE C C 1
ATOM 9598 O O . ILE C 1 127 ? 72.96440 62.11384 41.43404 1.000 23.05749 103 ILE C O 1
ATOM 9614 N N . GLU C 1 128 ? 73.58734 62.63604 39.33920 1.000 26.14989 104 GLU C N 1
ATOM 9615 C CA . GLU C 1 128 ? 74.81391 63.27012 39.81034 1.000 25.14900 104 GLU C CA 1
ATOM 9616 C C . GLU C 1 128 ? 74.51682 64.56442 40.55408 1.000 24.70802 104 GLU C C 1
ATOM 9617 O O . GLU C 1 128 ? 75.30549 64.98315 41.40907 1.000 31.03182 104 GLU C O 1
ATOM 9629 N N . LEU C 1 129 ? 73.38981 65.20583 40.25114 1.000 25.01729 105 LEU C N 1
ATOM 9630 C CA . LEU C 1 129 ? 72.97691 66.40026 40.97557 1.000 26.34167 105 LEU C CA 1
ATOM 9631 C C . LEU C 1 129 ? 72.40001 66.07915 42.34751 1.000 24.73948 105 LEU C C 1
ATOM 9632 O O . LEU C 1 129 ? 72.24800 66.99160 43.16619 1.000 24.12687 105 LEU C O 1
ATOM 9648 N N . GLY C 1 130 ? 72.09252 64.81245 42.62185 1.000 26.25137 106 GLY C N 1
ATOM 9649 C CA . GLY C 1 130 ? 71.50353 64.41762 43.88151 1.000 30.01895 106 GLY C CA 1
ATOM 9650 C C . GLY C 1 130 ? 69.99535 64.50264 43.93106 1.000 29.23549 106 GLY C C 1
ATOM 9651 O O . GLY C 1 130 ? 69.40872 64.21064 44.98143 1.000 25.81301 106 GLY C O 1
ATOM 9655 N N . LEU C 1 131 ? 69.34707 64.89251 42.83203 1.000 22.30080 107 LEU C N 1
ATOM 9656 C CA . LEU C 1 131 ? 67.89245 64.99451 42.83172 1.000 25.95882 107 LEU C CA 1
ATOM 9657 C C . LEU C 1 131 ? 67.24128 63.61889 42.87971 1.000 26.33612 107 LEU C C 1
ATOM 9658 O O . LEU C 1 131 ? 66.23940 63.42524 43.57935 1.000 20.93081 107 LEU C O 1
ATOM 9674 N N . CYS C 1 132 ? 67.79439 62.65596 42.14552 1.000 23.31262 108 CYS C N 1
ATOM 9675 C CA . CYS C 1 132 ? 67.23451 61.32068 42.04521 1.000 23.26995 108 CYS C CA 1
ATOM 9676 C C . CYS C 1 132 ? 68.26887 60.27573 42.43419 1.000 23.90525 108 CYS C C 1
ATOM 9677 O O . CYS C 1 132 ? 69.47884 60.51631 42.39786 1.000 26.58960 108 CYS C O 1
ATOM 9685 N N . ASN C 1 133 ? 67.76413 59.10087 42.79814 1.000 25.37426 109 ASN C N 1
ATOM 9686 C CA . ASN C 1 133 ? 68.57228 57.89991 42.94169 1.000 24.98514 109 ASN C CA 1
ATOM 9687 C C . ASN C 1 133 ? 68.42201 56.96599 41.74932 1.000 24.67750 109 ASN C C 1
ATOM 9688 O O . ASN C 1 133 ? 69.40394 56.35596 41.31673 1.000 21.48495 109 ASN C O 1
ATOM 9699 N N . THR C 1 134 ? 67.21349 56.86144 41.19625 1.000 18.00209 110 THR C N 1
ATOM 9700 C CA . THR C 1 134 ? 66.91686 55.92523 40.11798 1.000 17.86360 110 THR C CA 1
ATOM 9701 C C . THR C 1 134 ? 65.93515 56.57932 39.15991 1.000 18.04656 110 THR C C 1
ATOM 9702 O O . THR C 1 134 ? 64.85139 57.00188 39.57373 1.000 21.25069 110 THR C O 1
ATOM 9713 N N . VAL C 1 135 ? 66.31219 56.66038 37.88609 1.000 15.84517 111 VAL C N 1
ATOM 9714 C CA . VAL C 1 135 ? 65.50650 57.30780 36.85865 1.000 15.98887 111 VAL C CA 1
ATOM 9715 C C . VAL C 1 135 ? 65.17229 56.28857 35.77902 1.000 14.69096 111 VAL C C 1
ATOM 9716 O O . VAL C 1 135 ? 66.03380 55.50622 35.36359 1.000 14.66938 111 VAL C O 1
ATOM 9729 N N . VAL C 1 136 ? 63.92549 56.30874 35.31564 1.000 13.64156 112 VAL C N 1
ATOM 9730 C CA . VAL C 1 136 ? 63.47715 55.46470 34.21547 1.000 13.08423 112 VAL C CA 1
ATOM 9731 C C . VAL C 1 136 ? 63.30754 56.33877 32.98055 1.000 14.56029 112 VAL C C 1
ATOM 9732 O O . VAL C 1 136 ? 62.62339 57.36912 33.02688 1.000 13.86510 112 VAL C O 1
ATOM 9745 N N . CYS C 1 137 ? 63.95959 55.94555 31.89077 1.000 13.82691 113 CYS C N 1
ATOM 9746 C CA . CYS C 1 137 ? 63.75767 56.54973 30.57982 1.000 17.13348 113 CYS C CA 1
ATOM 9747 C C . CYS C 1 137 ? 62.92829 55.57379 29.75276 1.000 15.51152 113 CYS C C 1
ATOM 9748 O O . CYS C 1 137 ? 63.33538 54.42371 29.56597 1.000 15.74798 113 CYS C O 1
ATOM 9756 N N . VAL C 1 138 ? 61.77326 56.02011 29.26366 1.000 13.32762 114 VAL C N 1
ATOM 9757 C CA . VAL C 1 138 ? 60.81954 55.12468 28.61592 1.000 14.02647 114 VAL C CA 1
ATOM 9758 C C . VAL C 1 138 ? 60.20157 55.81559 27.40844 1.000 17.49924 114 VAL C C 1
ATOM 9759 O O . VAL C 1 138 ? 59.85191 56.99965 27.46361 1.000 15.30850 114 VAL C O 1
ATOM 9772 N N . LEU C 1 139 ? 60.06853 55.06319 26.31707 1.000 15.31021 115 LEU C N 1
ATOM 9773 C CA . LEU C 1 139 ? 59.49918 55.55428 25.06325 1.000 18.87689 115 LEU C CA 1
ATOM 9774 C C . LEU C 1 139 ? 58.47028 54.55554 24.54767 1.000 19.35148 115 LEU C C 1
ATOM 9775 O O . LEU C 1 139 ? 58.84596 53.50045 24.00668 1.000 19.10484 115 LEU C O 1
ATOM 9791 N N . PRO C 1 140 ? 57.17668 54.83900 24.69175 1.000 17.40901 116 PRO C N 1
ATOM 9792 C CA . PRO C 1 140 ? 56.16841 53.98807 24.04485 1.000 20.80207 116 PRO C CA 1
ATOM 9793 C C . PRO C 1 140 ? 56.16260 54.20829 22.54044 1.000 23.31675 116 PRO C C 1
ATOM 9794 O O . PRO C 1 140 ? 56.33964 55.33069 22.06109 1.000 31.60775 116 PRO C O 1
ATOM 9805 N N . SER C 1 141 ? 55.95462 53.12312 21.79234 1.000 21.94115 117 SER C N 1
ATOM 9806 C CA . SER C 1 141 ? 55.90583 53.21984 20.33732 1.000 22.71616 117 SER C CA 1
ATOM 9807 C C . SER C 1 141 ? 54.86011 52.33196 19.67788 1.000 18.65891 117 SER C C 1
ATOM 9808 O O . SER C 1 141 ? 54.68073 52.44281 18.46260 1.000 27.46948 117 SER C O 1
ATOM 9816 N N . ARG C 1 142 ? 54.16862 51.46565 20.40783 1.000 20.83484 118 ARG C N 1
ATOM 9817 C CA . ARG C 1 142 ? 53.00854 50.78749 19.84915 1.000 22.73348 118 ARG C CA 1
ATOM 9818 C C . ARG C 1 142 ? 51.81167 51.73178 19.86302 1.000 14.59116 118 ARG C C 1
ATOM 9819 O O . ARG C 1 142 ? 51.70099 52.61276 20.71907 1.000 14.50630 118 ARG C O 1
ATOM 9840 N N . MET C 1 143 ? 50.91961 51.55772 18.89358 1.000 22.80825 119 MET C N 1
ATOM 9841 C CA . MET C 1 143 ? 49.72885 52.39250 18.83597 1.000 24.12770 119 MET C CA 1
ATOM 9842 C C . MET C 1 143 ? 48.68483 51.86812 19.81633 1.000 19.18605 119 MET C C 1
ATOM 9843 O O . MET C 1 143 ? 48.63992 50.67523 20.13459 1.000 19.13657 119 MET C O 1
ATOM 9857 N N . ALA C 1 144 ? 47.84188 52.77224 20.29259 1.000 19.94325 120 ALA C N 1
ATOM 9858 C CA . ALA C 1 144 ? 46.82874 52.41708 21.27036 1.000 21.55425 120 ALA C CA 1
ATOM 9859 C C . ALA C 1 144 ? 45.61410 51.79608 20.58862 1.000 22.61654 120 ALA C C 1
ATOM 9860 O O . ALA C 1 144 ? 45.39417 51.98889 19.39032 1.000 21.41158 120 ALA C O 1
ATOM 9867 N N . PRO C 1 145 ? 44.81366 51.02870 21.32972 1.000 25.51872 121 PRO C N 1
ATOM 9868 C CA . PRO C 1 145 ? 43.55165 50.53289 20.76845 1.000 28.87856 121 PRO C CA 1
ATOM 9869 C C . PRO C 1 145 ? 42.66461 51.68943 20.33334 1.000 20.23186 121 PRO C C 1
ATOM 9870 O O . PRO C 1 145 ? 42.77429 52.81341 20.82630 1.000 24.79510 121 PRO C O 1
ATOM 9881 N N . ILE C 1 146 ? 41.77163 51.39851 19.39522 1.000 22.28238 122 ILE C N 1
ATOM 9882 C CA . ILE C 1 146 ? 40.90640 52.40576 18.79331 1.000 28.75702 122 ILE C CA 1
ATOM 9883 C C . ILE C 1 146 ? 39.51704 52.30960 19.40396 1.000 29.52862 122 ILE C C 1
ATOM 9884 O O . ILE C 1 146 ? 38.98363 51.21067 19.60205 1.000 28.11018 122 ILE C O 1
ATOM 9900 N N . SER C 1 147 ? 38.93013 53.46461 19.70540 1.000 31.27403 123 SER C N 1
ATOM 9901 C CA . SER C 1 147 ? 37.55348 53.55697 20.16330 1.000 35.12770 123 SER C CA 1
ATOM 9902 C C . SER C 1 147 ? 36.68550 54.16878 19.07167 1.000 39.53452 123 SER C C 1
ATOM 9903 O O . SER C 1 147 ? 37.15328 54.97027 18.25660 1.000 39.19357 123 SER C O 1
ATOM 9911 N N . GLU C 1 148 ? 35.40807 53.78179 19.06396 1.000 37.20749 124 GLU C N 1
ATOM 9912 C CA . GLU C 1 148 ? 34.47069 54.37287 18.11869 1.000 40.03396 124 GLU C CA 1
ATOM 9913 C C . GLU C 1 148 ? 34.28064 55.86511 18.36000 1.000 45.68439 124 GLU C C 1
ATOM 9914 O O . GLU C 1 148 ? 33.86949 56.57947 17.43924 1.000 44.16846 124 GLU C O 1
ATOM 9926 N N . HIS C 1 149 ? 34.57933 56.35540 19.56642 1.000 43.18992 125 HIS C N 1
ATOM 9927 C CA . HIS C 1 149 ? 34.48348 57.77629 19.87863 1.000 46.82893 125 HIS C CA 1
ATOM 9928 C C . HIS C 1 149 ? 35.83116 58.48768 19.77047 1.000 46.59799 125 HIS C C 1
ATOM 9929 O O . HIS C 1 149 ? 36.09603 59.43036 20.52462 1.000 49.70190 125 HIS C O 1
ATOM 9943 N N . ASP C 1 150 ? 36.69164 58.05606 18.85456 1.000 50.02938 126 ASP C N 1
ATOM 9944 C CA . ASP C 1 150 ? 37.96464 58.73638 18.63608 1.000 54.58173 126 ASP C CA 1
ATOM 9945 C C . ASP C 1 150 ? 37.76214 59.96179 17.74873 1.000 58.46399 126 ASP C C 1
ATOM 9946 O O . ASP C 1 150 ? 36.73721 60.09100 17.07797 1.000 60.46742 126 ASP C O 1
ATOM 9955 N N . SER C 1 160 ? 51.23121 60.38226 8.23669 1.000 71.28257 136 SER C N 1
ATOM 9956 C CA . SER C 1 160 ? 50.31343 61.51076 8.33097 1.000 71.86612 136 SER C CA 1
ATOM 9957 C C . SER C 1 160 ? 50.57469 62.51788 7.21634 1.000 64.99857 136 SER C C 1
ATOM 9958 O O . SER C 1 160 ? 50.69137 63.71782 7.46711 1.000 65.43208 136 SER C O 1
ATOM 9965 N N . ARG C 1 161 ? 50.67969 62.01296 5.98687 1.000 66.70623 137 ARG C N 1
ATOM 9966 C CA . ARG C 1 161 ? 50.82769 62.84429 4.79792 1.000 66.77251 137 ARG C CA 1
ATOM 9967 C C . ARG C 1 161 ? 52.15201 63.59996 4.77222 1.000 65.13247 137 ARG C C 1
ATOM 9968 O O . ARG C 1 161 ? 52.94242 63.43832 3.83642 1.000 62.84225 137 ARG C O 1
ATOM 9989 N N . PHE C 1 162 ? 52.40627 64.42189 5.78919 1.000 54.20370 138 PHE C N 1
ATOM 9990 C CA . PHE C 1 162 ? 53.52830 65.35125 5.78204 1.000 41.65304 138 PHE C CA 1
ATOM 9991 C C . PHE C 1 162 ? 54.72956 64.86739 6.58371 1.000 41.28717 138 PHE C C 1
ATOM 9992 O O . PHE C 1 162 ? 55.72435 65.59363 6.67790 1.000 35.53436 138 PHE C O 1
ATOM 10009 N N . GLY C 1 163 ? 54.66610 63.67102 7.16104 1.000 44.94899 139 GLY C N 1
ATOM 10010 C CA . GLY C 1 163 ? 55.83621 63.08342 7.79247 1.000 37.01354 139 GLY C CA 1
ATOM 10011 C C . GLY C 1 163 ? 56.42006 63.89279 8.92674 1.000 37.71669 139 GLY C C 1
ATOM 10012 O O . GLY C 1 163 ? 57.63938 63.87579 9.12734 1.000 43.18161 139 GLY C O 1
ATOM 10016 N N . GLY C 1 164 ? 55.58301 64.60094 9.68204 1.000 38.01966 140 GLY C N 1
ATOM 10017 C CA . GLY C 1 164 ? 56.02375 65.37911 10.81438 1.000 32.80322 140 GLY C CA 1
ATOM 10018 C C . GLY C 1 164 ? 56.13888 66.86631 10.55353 1.000 32.98184 140 GLY C C 1
ATOM 10019 O O . GLY C 1 164 ? 56.19034 67.64548 11.51228 1.000 33.69305 140 GLY C O 1
ATOM 10023 N N . HIS C 1 165 ? 56.19249 67.27846 9.28887 1.000 30.00412 141 HIS C N 1
ATOM 10024 C CA . HIS C 1 165 ? 56.18804 68.69918 8.97057 1.000 28.13766 141 HIS C CA 1
ATOM 10025 C C . HIS C 1 165 ? 54.92554 69.35400 9.51811 1.000 28.29691 141 HIS C C 1
ATOM 10026 O O . HIS C 1 165 ? 53.83629 68.77442 9.47979 1.000 26.05138 141 HIS C O 1
ATOM 10040 N N . SER C 1 166 ? 55.07381 70.57227 10.02577 1.000 26.67183 142 SER C N 1
ATOM 10041 C CA . SER C 1 166 ? 53.95463 71.29974 10.60196 1.000 21.97738 142 SER C CA 1
ATOM 10042 C C . SER C 1 166 ? 53.18374 72.03573 9.51457 1.000 23.28214 142 SER C C 1
ATOM 10043 O O . SER C 1 166 ? 53.77384 72.65104 8.62134 1.000 20.87551 142 SER C O 1
ATOM 10051 N N . THR C 1 167 ? 51.85681 71.96244 9.59747 1.000 20.52187 143 THR C N 1
ATOM 10052 C CA . THR C 1 167 ? 50.96625 72.70098 8.71468 1.000 22.75320 143 THR C CA 1
ATOM 10053 C C . THR C 1 167 ? 50.35886 73.92071 9.39442 1.000 24.20138 143 THR C C 1
ATOM 10054 O O . THR C 1 167 ? 49.48290 74.56942 8.81395 1.000 25.51876 143 THR C O 1
ATOM 10065 N N . ARG C 1 168 ? 50.80647 74.24553 10.60416 1.000 20.67702 144 ARG C N 1
ATOM 10066 C CA . ARG C 1 168 ? 50.16556 75.28230 11.39841 1.000 19.06923 144 ARG C CA 1
ATOM 10067 C C . ARG C 1 168 ? 50.42507 76.66592 10.81409 1.000 21.85081 144 ARG C C 1
ATOM 10068 O O . ARG C 1 168 ? 51.48557 76.94164 10.24689 1.000 21.35651 144 ARG C O 1
ATOM 10089 N N . PHE C 1 169 ? 49.43609 77.54246 10.96462 1.000 20.47527 145 PHE C N 1
ATOM 10090 C CA . PHE C 1 169 ? 49.59129 78.93253 10.55828 1.000 25.37963 145 PHE C CA 1
ATOM 10091 C C . PHE C 1 169 ? 50.70146 79.58086 11.37593 1.000 20.65974 145 PHE C C 1
ATOM 10092 O O . PHE C 1 169 ? 50.62849 79.63275 12.60751 1.000 19.95945 145 PHE C O 1
ATOM 10109 N N . GLY C 1 170 ? 51.74178 80.05398 10.69218 1.000 18.94018 146 GLY C N 1
ATOM 10110 C CA . GLY C 1 170 ? 52.89088 80.64592 11.33385 1.000 19.11140 146 GLY C CA 1
ATOM 10111 C C . GLY C 1 170 ? 54.12217 79.76341 11.36831 1.000 20.32784 146 GLY C C 1
ATOM 10112 O O . GLY C 1 170 ? 55.22538 80.27544 11.59183 1.000 20.67708 146 GLY C O 1
ATOM 10116 N N . ALA C 1 171 ? 53.96527 78.46037 11.16794 1.000 18.03849 147 ALA C N 1
ATOM 10117 C CA . ALA C 1 171 ? 55.11665 77.56825 11.08162 1.000 17.58049 147 ALA C CA 1
ATOM 10118 C C . ALA C 1 171 ? 55.85878 77.84952 9.78218 1.000 18.29548 147 ALA C C 1
ATOM 10119 O O . ALA C 1 171 ? 55.26629 77.70923 8.70352 1.000 17.44228 147 ALA C O 1
ATOM 10126 N N . PRO C 1 172 ? 57.13533 78.24978 9.82594 1.000 18.02097 148 PRO C N 1
ATOM 10127 C CA . PRO C 1 172 ? 57.81346 78.62605 8.57252 1.000 21.60664 148 PRO C CA 1
ATOM 10128 C C . PRO C 1 172 ? 57.79073 77.53046 7.52354 1.000 19.10416 148 PRO C C 1
ATOM 10129 O O . PRO C 1 172 ? 57.57368 77.81643 6.33882 1.000 19.23223 148 PRO C O 1
ATOM 10140 N N . GLU C 1 173 ? 58.00182 76.27566 7.92703 1.000 20.41100 149 GLU C N 1
ATOM 10141 C CA . GLU C 1 173 ? 58.06067 75.18541 6.96160 1.000 18.65502 149 GLU C CA 1
ATOM 10142 C C . GLU C 1 173 ? 56.71833 74.93396 6.28891 1.000 22.65179 149 GLU C C 1
ATOM 10143 O O . GLU C 1 173 ? 56.68455 74.34582 5.20221 1.000 21.25657 149 GLU C O 1
ATOM 10155 N N . ALA C 1 174 ? 55.61558 75.36725 6.90267 1.000 17.03096 150 ALA C N 1
ATOM 10156 C CA . ALA C 1 174 ? 54.30880 75.17002 6.28712 1.000 18.98039 150 ALA C CA 1
ATOM 10157 C C . ALA C 1 174 ? 54.17536 75.95251 4.98667 1.000 20.86221 150 ALA C C 1
ATOM 10158 O O . ALA C 1 174 ? 53.52993 75.47761 4.04476 1.000 21.49822 150 ALA C O 1
ATOM 10165 N N . GLU C 1 175 ? 54.77953 77.13937 4.90569 1.000 19.96586 151 GLU C N 1
ATOM 10166 C CA . GLU C 1 175 ? 54.68689 77.95012 3.69923 1.000 21.52067 151 GLU C CA 1
ATOM 10167 C C . GLU C 1 175 ? 55.94335 77.90985 2.83977 1.000 21.25896 151 GLU C C 1
ATOM 10168 O O . GLU C 1 175 ? 55.85387 78.18057 1.63704 1.000 20.16971 151 GLU C O 1
ATOM 10180 N N . MET C 1 176 ? 57.09940 77.56349 3.41004 1.000 20.87782 152 MET C N 1
ATOM 10181 C CA . MET C 1 176 ? 58.34709 77.55975 2.65661 1.000 21.13896 152 MET C CA 1
ATOM 10182 C C . MET C 1 176 ? 58.75953 76.18009 2.16100 1.000 24.13561 152 MET C C 1
ATOM 10183 O O . MET C 1 176 ? 59.53545 76.09613 1.20243 1.000 22.74277 152 MET C O 1
ATOM 10197 N N . ASP C 1 177 ? 58.26577 75.10439 2.77561 1.000 19.49423 153 ASP C N 1
ATOM 10198 C CA . ASP C 1 177 ? 58.60507 73.75015 2.35829 1.000 18.12186 153 ASP C CA 1
ATOM 10199 C C . ASP C 1 177 ? 57.45193 73.06773 1.63357 1.000 19.68976 153 ASP C C 1
ATOM 10200 O O . ASP C 1 177 ? 57.61617 72.61513 0.49679 1.000 16.89400 153 ASP C O 1
ATOM 10209 N N . LEU C 1 178 ? 56.27825 72.99568 2.26369 1.000 16.78401 154 LEU C N 1
ATOM 10210 C CA . LEU C 1 178 ? 55.20666 72.14799 1.74569 1.000 20.39860 154 LEU C CA 1
ATOM 10211 C C . LEU C 1 178 ? 54.78301 72.51068 0.32891 1.000 22.09213 154 LEU C C 1
ATOM 10212 O O . LEU C 1 178 ? 54.63771 71.59427 -0.49812 1.000 20.44047 154 LEU C O 1
ATOM 10228 N N . PRO C 1 179 ? 54.56476 73.78057 -0.02517 1.000 21.14174 155 PRO C N 1
ATOM 10229 C CA . PRO C 1 179 ? 54.09565 74.08149 -1.38991 1.000 21.03909 155 PRO C CA 1
ATOM 10230 C C . PRO C 1 179 ? 55.04754 73.62569 -2.48416 1.000 23.22773 155 PRO C C 1
ATOM 10231 O O . PRO C 1 179 ? 54.62261 73.50553 -3.63988 1.000 20.63120 155 PRO C O 1
ATOM 10242 N N . TYR C 1 180 ? 56.31167 73.35818 -2.16452 1.000 20.33245 156 TYR C N 1
ATOM 10243 C CA . TYR C 1 180 ? 57.29281 72.93612 -3.15379 1.000 23.10553 156 TYR C CA 1
ATOM 10244 C C . TYR C 1 180 ? 57.58925 71.44369 -3.08662 1.000 22.01584 156 TYR C C 1
ATOM 10245 O O . TYR C 1 180 ? 58.47168 70.96386 -3.80514 1.000 22.30558 156 TYR C O 1
ATOM 10263 N N . GLY C 1 181 ? 56.87012 70.70029 -2.24951 1.000 21.32361 157 GLY C N 1
ATOM 10264 C CA . GLY C 1 181 ? 57.08431 69.27779 -2.11355 1.000 22.46157 157 GLY C CA 1
ATOM 10265 C C . GLY C 1 181 ? 58.10768 68.87926 -1.07498 1.000 21.11954 157 GLY C C 1
ATOM 10266 O O . GLY C 1 181 ? 58.32954 67.67717 -0.88157 1.000 20.41561 157 GLY C O 1
ATOM 10270 N N . HIS C 1 182 ? 58.74452 69.84186 -0.41065 1.000 16.66342 158 HIS C N 1
ATOM 10271 C CA . HIS C 1 182 ? 59.69901 69.54036 0.64628 1.000 19.49835 158 HIS C CA 1
ATOM 10272 C C . HIS C 1 182 ? 58.95585 69.16269 1.92083 1.000 18.87341 158 HIS C C 1
ATOM 10273 O O . HIS C 1 182 ? 58.12413 69.93198 2.41313 1.000 20.28113 158 HIS C O 1
ATOM 10288 N N . MET C 1 183 ? 59.26747 67.99115 2.46516 1.000 21.05345 159 MET C N 1
ATOM 10289 C CA . MET C 1 183 ? 58.62021 67.52879 3.68635 1.000 22.37748 159 MET C CA 1
ATOM 10290 C C . MET C 1 183 ? 59.30448 66.25173 4.14941 1.000 20.05806 159 MET C C 1
ATOM 10291 O O . MET C 1 183 ? 60.13569 65.67692 3.44250 1.000 21.34678 159 MET C O 1
ATOM 10305 N N . ALA C 1 184 ? 58.94377 65.82229 5.35299 1.000 25.57166 160 ALA C N 1
ATOM 10306 C CA . ALA C 1 184 ? 59.35910 64.52463 5.91277 1.000 27.48345 160 ALA C CA 1
ATOM 10307 C C . ALA C 1 184 ? 60.88981 64.46277 5.90601 1.000 25.65236 160 ALA C C 1
ATOM 10308 O O . ALA C 1 184 ? 61.54480 65.46832 6.22062 1.000 19.39501 160 ALA C O 1
ATOM 10315 N N . GLN C 1 185 ? 61.48883 63.31944 5.56019 1.000 22.49653 161 GLN C N 1
ATOM 10316 C CA . GLN C 1 185 ? 62.91506 63.13127 5.79317 1.000 27.80592 161 GLN C CA 1
ATOM 10317 C C . GLN C 1 185 ? 63.67076 62.62629 4.56850 1.000 24.15816 161 GLN C C 1
ATOM 10318 O O . GLN C 1 185 ? 64.85834 62.92857 4.41263 1.000 20.23132 161 GLN C O 1
ATOM 10332 N N . ASN C 1 186 ? 63.00529 61.86032 3.69865 1.000 19.30534 162 ASN C N 1
ATOM 10333 C CA . ASN C 1 186 ? 63.70616 61.20707 2.59449 1.000 24.37198 162 ASN C CA 1
ATOM 10334 C C . ASN C 1 186 ? 64.44922 62.21912 1.72651 1.000 16.05587 162 ASN C C 1
ATOM 10335 O O . ASN C 1 186 ? 65.66855 62.12890 1.54748 1.000 20.27371 162 ASN C O 1
ATOM 10346 N N . THR C 1 187 ? 63.72450 63.18691 1.16134 1.000 18.91298 163 THR C N 1
ATOM 10347 C CA . THR C 1 187 ? 64.34879 64.09171 0.20119 1.000 23.23436 163 THR C CA 1
ATOM 10348 C C . THR C 1 187 ? 65.37180 65.00581 0.86455 1.000 20.05523 163 THR C C 1
ATOM 10349 O O . THR C 1 187 ? 66.34933 65.40464 0.22098 1.000 18.00307 163 THR C O 1
ATOM 10360 N N . GLY C 1 188 ? 65.17136 65.34766 2.13838 1.000 16.88002 164 GLY C N 1
ATOM 10361 C CA . GLY C 1 188 ? 66.16267 66.15115 2.83662 1.000 21.00626 164 GLY C CA 1
ATOM 10362 C C . GLY C 1 188 ? 67.48851 65.42894 2.98011 1.000 22.10094 164 GLY C C 1
ATOM 10363 O O . GLY C 1 188 ? 68.55349 65.99252 2.71126 1.000 17.53988 164 GLY C O 1
ATOM 10367 N N . TYR C 1 189 ? 67.44024 64.16427 3.40740 1.000 17.74759 165 TYR C N 1
ATOM 10368 C CA . TYR C 1 189 ? 68.66024 63.37019 3.49917 1.000 20.38096 165 TYR C CA 1
ATOM 10369 C C . TYR C 1 189 ? 69.25897 63.10710 2.12425 1.000 17.77146 165 TYR C C 1
ATOM 10370 O O . TYR C 1 189 ? 70.48130 62.97145 1.99714 1.000 17.73159 165 TYR C O 1
ATOM 10388 N N . ALA C 1 190 ? 68.41899 63.02892 1.08915 1.000 18.99854 166 ALA C N 1
ATOM 10389 C CA . ALA C 1 190 ? 68.92966 62.80741 -0.25836 1.000 17.91048 166 ALA C CA 1
ATOM 10390 C C . ALA C 1 190 ? 69.71246 64.01605 -0.75329 1.000 19.12264 166 ALA C C 1
ATOM 10391 O O . ALA C 1 190 ? 70.73534 63.86433 -1.43121 1.000 20.90401 166 ALA C O 1
ATOM 10398 N N . MET C 1 191 ? 69.24950 65.22541 -0.42512 1.000 19.90189 167 MET C N 1
ATOM 10399 C CA . MET C 1 191 ? 69.98652 66.42164 -0.81690 1.000 19.06191 167 MET C CA 1
ATOM 10400 C C . MET C 1 191 ? 71.29492 66.54240 -0.04802 1.000 19.23441 167 MET C C 1
ATOM 10401 O O . MET C 1 191 ? 72.27186 67.08756 -0.57380 1.000 19.11275 167 MET C O 1
ATOM 10415 N N . ILE C 1 192 ? 71.33794 66.04190 1.18869 1.000 16.61077 168 ILE C N 1
ATOM 10416 C CA . ILE C 1 192 ? 72.60729 65.96454 1.90523 1.000 16.08352 168 ILE C CA 1
ATOM 10417 C C . ILE C 1 192 ? 73.54981 64.99958 1.19746 1.000 16.88892 168 ILE C C 1
ATOM 10418 O O . ILE C 1 192 ? 74.74600 65.27466 1.04403 1.000 18.83621 168 ILE C O 1
ATOM 10434 N N . ALA C 1 193 ? 73.02553 63.85449 0.75180 1.000 22.47692 169 ALA C N 1
ATOM 10435 C CA . ALA C 1 193 ? 73.85932 62.87862 0.05799 1.000 18.66173 169 ALA C CA 1
ATOM 10436 C C . ALA C 1 193 ? 74.36433 63.42531 -1.27252 1.000 17.32922 169 ALA C C 1
ATOM 10437 O O . ALA C 1 193 ? 75.51415 63.17728 -1.65463 1.000 23.26387 169 ALA C O 1
ATOM 10444 N N . GLN C 1 194 ? 73.52123 64.16552 -1.99684 1.000 16.29999 170 GLN C N 1
ATOM 10445 C CA . GLN C 1 194 ? 73.96441 64.75232 -3.25782 1.000 20.43058 170 GLN C CA 1
ATOM 10446 C C . GLN C 1 194 ? 75.04082 65.80364 -3.02123 1.000 21.54229 170 GLN C C 1
ATOM 10447 O O . GLN C 1 194 ? 75.99410 65.91181 -3.80184 1.000 20.07022 170 GLN C O 1
ATOM 10461 N N . ARG C 1 195 ? 74.90702 66.58646 -1.94749 1.000 18.19584 171 ARG C N 1
ATOM 10462 C CA . ARG C 1 195 ? 75.93305 67.57139 -1.62264 1.000 18.25085 171 ARG C CA 1
ATOM 10463 C C . ARG C 1 195 ? 77.25486 66.89164 -1.28954 1.000 21.82549 171 ARG C C 1
ATOM 10464 O O . ARG C 1 195 ? 78.32358 67.36247 -1.69807 1.000 20.41184 171 ARG C O 1
ATOM 10485 N N . TYR C 1 196 ? 77.20397 65.78401 -0.54441 1.000 23.27281 172 TYR C N 1
ATOM 10486 C CA . TYR C 1 196 ? 78.43238 65.07750 -0.20069 1.000 23.99663 172 TYR C CA 1
ATOM 10487 C C . TYR C 1 196 ? 79.10126 64.50346 -1.44266 1.000 20.69745 172 TYR C C 1
ATOM 10488 O O . TYR C 1 196 ? 80.33016 64.54524 -1.56858 1.000 22.72990 172 TYR C O 1
ATOM 10506 N N . GLY C 1 197 ? 78.30974 63.95502 -2.36558 1.000 20.03968 173 GLY C N 1
ATOM 10507 C CA . GLY C 1 197 ? 78.88642 63.37465 -3.56597 1.000 21.94980 173 GLY C CA 1
ATOM 10508 C C . GLY C 1 197 ? 79.60709 64.39721 -4.42153 1.000 21.80889 173 GLY C C 1
ATOM 10509 O O . GLY C 1 197 ? 80.69676 64.13436 -4.93551 1.000 21.40569 173 GLY C O 1
ATOM 10513 N N . ALA C 1 198 ? 79.01085 65.57920 -4.58515 1.000 19.68291 174 ALA C N 1
ATOM 10514 C CA . ALA C 1 198 ? 79.63742 66.60850 -5.40515 1.000 23.06806 174 ALA C CA 1
ATOM 10515 C C . ALA C 1 198 ? 80.90656 67.14739 -4.75835 1.000 25.09721 174 ALA C C 1
ATOM 10516 O O . ALA C 1 198 ? 81.82617 67.57449 -5.46546 1.000 30.23293 174 ALA C O 1
ATOM 10523 N N . VAL C 1 199 ? 80.98232 67.12290 -3.43091 1.000 24.96651 175 VAL C N 1
ATOM 10524 C CA . VAL C 1 199 ? 82.11615 67.69910 -2.71492 1.000 22.44884 175 VAL C CA 1
ATOM 10525 C C . VAL C 1 199 ? 83.23158 66.68060 -2.52053 1.000 28.40888 175 VAL C C 1
ATOM 10526 O O . VAL C 1 199 ? 84.40717 66.98633 -2.73878 1.000 23.32521 175 VAL C O 1
ATOM 10539 N N . HIS C 1 200 ? 82.88856 65.45833 -2.10785 1.000 26.28956 176 HIS C N 1
ATOM 10540 C CA . HIS C 1 200 ? 83.88476 64.47716 -1.70229 1.000 24.81605 176 HIS C CA 1
ATOM 10541 C C . HIS C 1 200 ? 83.85298 63.17898 -2.49422 1.000 21.71926 176 HIS C C 1
ATOM 10542 O O . HIS C 1 200 ? 84.71645 62.32174 -2.27147 1.000 25.72887 176 HIS C O 1
ATOM 10556 N N . GLY C 1 201 ? 82.90008 63.00143 -3.40032 1.000 21.04730 177 GLY C N 1
ATOM 10557 C CA . GLY C 1 201 ? 82.74595 61.74474 -4.10046 1.000 20.26003 177 GLY C CA 1
ATOM 10558 C C . GLY C 1 201 ? 81.72183 60.83852 -3.43810 1.000 23.23233 177 GLY C C 1
ATOM 10559 O O . GLY C 1 201 ? 81.37111 60.98923 -2.26908 1.000 21.92397 177 GLY C O 1
ATOM 10563 N N . TYR C 1 202 ? 81.23765 59.87248 -4.21543 1.000 21.82358 178 TYR C N 1
ATOM 10564 C CA . TYR C 1 202 ? 80.15641 59.00205 -3.78014 1.000 20.27030 178 TYR C CA 1
ATOM 10565 C C . TYR C 1 202 ? 80.37692 57.60115 -4.32485 1.000 21.35395 178 TYR C C 1
ATOM 10566 O O . TYR C 1 202 ? 80.77150 57.43187 -5.48135 1.000 23.08269 178 TYR C O 1
ATOM 10584 N N . ASP C 1 203 ? 80.11709 56.59955 -3.48719 1.000 19.05732 179 ASP C N 1
ATOM 10585 C CA . ASP C 1 203 ? 80.19195 55.19689 -3.88659 1.000 23.24029 179 ASP C CA 1
ATOM 10586 C C . ASP C 1 203 ? 78.94109 54.50314 -3.36685 1.000 27.24080 179 ASP C C 1
ATOM 10587 O O . ASP C 1 203 ? 78.82380 54.24732 -2.16361 1.000 27.47501 179 ASP C O 1
ATOM 10596 N N . ALA C 1 204 ? 78.00763 54.20234 -4.27212 1.000 26.59807 180 ALA C N 1
ATOM 10597 C CA . ALA C 1 204 ? 76.75635 53.57645 -3.85949 1.000 24.74214 180 ALA C CA 1
ATOM 10598 C C . ALA C 1 204 ? 77.00273 52.21443 -3.22164 1.000 25.20254 180 ALA C C 1
ATOM 10599 O O . ALA C 1 204 ? 76.33168 51.84436 -2.25089 1.000 20.00424 180 ALA C O 1
ATOM 10606 N N . ALA C 1 205 ? 77.96293 51.45335 -3.75192 1.000 22.47686 181 ALA C N 1
ATOM 10607 C CA . ALA C 1 205 ? 78.24174 50.13128 -3.20217 1.000 24.51851 181 ALA C CA 1
ATOM 10608 C C . ALA C 1 205 ? 78.86737 50.21672 -1.81570 1.000 24.89088 181 ALA C C 1
ATOM 10609 O O . ALA C 1 205 ? 78.63811 49.33539 -0.97947 1.000 23.55495 181 ALA C O 1
ATOM 10616 N N . ALA C 1 206 ? 79.65788 51.25964 -1.55177 1.000 26.44556 182 ALA C N 1
ATOM 10617 C CA . ALA C 1 206 ? 80.27373 51.39706 -0.23595 1.000 25.73035 182 ALA C CA 1
ATOM 10618 C C . ALA C 1 206 ? 79.22455 51.66295 0.83640 1.000 25.00086 182 ALA C C 1
ATOM 10619 O O . ALA C 1 206 ? 79.29763 51.10368 1.93690 1.000 24.87339 182 ALA C O 1
ATOM 10626 N N . LEU C 1 207 ? 78.24109 52.51468 0.53735 1.000 23.86436 183 LEU C N 1
ATOM 10627 C CA . LEU C 1 207 ? 77.16373 52.75106 1.49212 1.000 24.42638 183 LEU C CA 1
ATOM 10628 C C . LEU C 1 207 ? 76.35407 51.48202 1.72551 1.000 24.76862 183 LEU C C 1
ATOM 10629 O O . LEU C 1 207 ? 75.89596 51.22564 2.84478 1.000 19.97453 183 LEU C O 1
ATOM 10645 N N . ALA C 1 208 ? 76.16727 50.67434 0.67857 1.000 22.44492 184 ALA C N 1
ATOM 10646 C CA . ALA C 1 208 ? 75.43147 49.42489 0.82675 1.000 22.88122 184 ALA C CA 1
ATOM 10647 C C . ALA C 1 208 ? 76.12352 48.46559 1.78500 1.000 23.35310 184 ALA C C 1
ATOM 10648 O O . ALA C 1 208 ? 75.45982 47.59930 2.36377 1.000 23.21698 184 ALA C O 1
ATOM 10655 N N . ARG C 1 209 ? 77.43988 48.60183 1.96615 1.000 18.58151 185 ARG C N 1
ATOM 10656 C CA . ARG C 1 209 ? 78.14233 47.77695 2.94241 1.000 24.19514 185 ARG C CA 1
ATOM 10657 C C . ARG C 1 209 ? 77.52170 47.90079 4.32923 1.000 20.61273 185 ARG C C 1
ATOM 10658 O O . ARG C 1 209 ? 77.52050 46.93242 5.09722 1.000 18.65913 185 ARG C O 1
ATOM 10679 N N . ILE C 1 210 ? 76.99535 49.07972 4.66844 1.000 18.60688 186 ILE C N 1
ATOM 10680 C CA . ILE C 1 210 ? 76.37082 49.27162 5.97551 1.000 20.56204 186 ILE C CA 1
ATOM 10681 C C . ILE C 1 210 ? 75.16358 48.35457 6.12423 1.000 23.07931 186 ILE C C 1
ATOM 10682 O O . ILE C 1 210 ? 74.97544 47.70311 7.15931 1.000 21.99755 186 ILE C O 1
ATOM 10698 N N . CYS C 1 211 ? 74.31754 48.30350 5.09325 1.000 18.50489 187 CYS C N 1
ATOM 10699 C CA . CYS C 1 211 ? 73.13262 47.45647 5.15286 1.000 21.34277 187 CYS C CA 1
ATOM 10700 C C . CYS C 1 211 ? 73.51514 45.98792 5.28580 1.000 21.83023 187 CYS C C 1
ATOM 10701 O O . CYS C 1 211 ? 72.92948 45.25503 6.09271 1.000 21.03444 187 CYS C O 1
ATOM 10709 N N . VAL C 1 212 ? 74.50804 45.54538 4.51223 1.000 19.90100 188 VAL C N 1
ATOM 10710 C CA . VAL C 1 212 ? 74.86802 44.13044 4.48703 1.000 18.88823 188 VAL C CA 1
ATOM 10711 C C . VAL C 1 212 ? 75.42433 43.69048 5.83616 1.000 18.99538 188 VAL C C 1
ATOM 10712 O O . VAL C 1 212 ? 75.03629 42.64681 6.37348 1.000 21.06983 188 VAL C O 1
ATOM 10725 N N . ASP C 1 213 ? 76.35267 44.46867 6.39755 1.000 22.17062 189 ASP C N 1
ATOM 10726 C CA . ASP C 1 213 ? 76.97608 44.06973 7.65540 1.000 20.09358 189 ASP C CA 1
ATOM 10727 C C . ASP C 1 213 ? 75.98723 44.14936 8.81133 1.000 21.81553 189 ASP C C 1
ATOM 10728 O O . ASP C 1 213 ? 75.96349 43.26598 9.67610 1.000 23.91434 189 ASP C O 1
ATOM 10737 N N . GLN C 1 214 ? 75.16131 45.19624 8.84658 1.000 17.59556 190 GLN C N 1
ATOM 10738 C CA . GLN C 1 214 ? 74.16368 45.29472 9.90713 1.000 21.17290 190 GLN C CA 1
ATOM 10739 C C . GLN C 1 214 ? 73.12251 44.18835 9.78418 1.000 23.49325 190 GLN C C 1
ATOM 10740 O O . GLN C 1 214 ? 72.67485 43.63824 10.79704 1.000 24.59637 190 GLN C O 1
ATOM 10754 N N . ARG C 1 215 ? 72.73404 43.83470 8.55489 1.000 23.84699 191 ARG C N 1
ATOM 10755 C CA . ARG C 1 215 ? 71.82297 42.70769 8.37916 1.000 23.78515 191 ARG C CA 1
ATOM 10756 C C . ARG C 1 215 ? 72.47025 41.41245 8.85262 1.000 25.68608 191 ARG C C 1
ATOM 10757 O O . ARG C 1 215 ? 71.80157 40.55246 9.43804 1.000 27.61900 191 ARG C O 1
ATOM 10778 N N . PHE C 1 216 ? 73.77241 41.25214 8.60269 1.000 24.60495 192 PHE C N 1
ATOM 10779 C CA . PHE C 1 216 ? 74.49450 40.11384 9.16055 1.000 27.38689 192 PHE C CA 1
ATOM 10780 C C . PHE C 1 216 ? 74.36626 40.09237 10.67815 1.000 25.39091 192 PHE C C 1
ATOM 10781 O O . PHE C 1 216 ? 74.05598 39.05449 11.27415 1.000 26.17734 192 PHE C O 1
ATOM 10798 N N . ASN C 1 217 ? 74.59992 41.23883 11.32142 1.000 24.35185 193 ASN C N 1
ATOM 10799 C CA . ASN C 1 217 ? 74.41209 41.32901 12.76517 1.000 25.11458 193 ASN C CA 1
ATOM 10800 C C . ASN C 1 217 ? 72.98643 40.95374 13.14832 1.000 26.59367 193 ASN C C 1
ATOM 10801 O O . ASN C 1 217 ? 72.76652 40.15233 14.06391 1.000 27.70968 193 ASN C O 1
ATOM 10812 N N . ALA C 1 218 ? 72.00028 41.51685 12.44416 1.000 28.22808 194 ALA C N 1
ATOM 10813 C CA . ALA C 1 218 ? 70.60848 41.18508 12.72870 1.000 25.13315 194 ALA C CA 1
ATOM 10814 C C . ALA C 1 218 ? 70.33186 39.70291 12.51916 1.000 27.32037 194 ALA C C 1
ATOM 10815 O O . ALA C 1 218 ? 69.51822 39.11486 13.24199 1.000 24.03225 194 ALA C O 1
ATOM 10822 N N . CYS C 1 219 ? 70.99473 39.08094 11.54143 1.000 23.38360 195 CYS C N 1
ATOM 10823 C CA . CYS C 1 219 ? 70.80074 37.65829 11.29337 1.000 26.72130 195 CYS C CA 1
ATOM 10824 C C . CYS C 1 219 ? 71.31569 36.78694 12.43015 1.000 28.80384 195 CYS C C 1
ATOM 10825 O O . CYS C 1 219 ? 71.06238 35.57766 12.42077 1.000 27.96003 195 CYS C O 1
ATOM 10833 N N . HIS C 1 220 ? 72.02844 37.36352 13.39884 1.000 25.50126 196 HIS C N 1
ATOM 10834 C CA . HIS C 1 220 ? 72.42406 36.66063 14.61227 1.000 29.37093 196 HIS C CA 1
ATOM 10835 C C . HIS C 1 220 ? 71.70327 37.20648 15.83986 1.000 28.43799 196 HIS C C 1
ATOM 10836 O O . HIS C 1 220 ? 72.17268 37.02300 16.96766 1.000 26.95374 196 HIS C O 1
ATOM 10850 N N . ASN C 1 221 ? 70.56802 37.87124 15.63654 1.000 23.78451 197 ASN C N 1
ATOM 10851 C CA . ASN C 1 221 ? 69.76572 38.44070 16.71794 1.000 24.99115 197 ASN C CA 1
ATOM 10852 C C . ASN C 1 221 ? 68.32847 37.96537 16.54309 1.000 26.31501 197 ASN C C 1
ATOM 10853 O O . ASN C 1 221 ? 67.58228 38.52813 15.72256 1.000 24.39026 197 ASN C O 1
ATOM 10864 N N . PRO C 1 222 ? 67.90422 36.92828 17.27908 1.000 22.09670 198 PRO C N 1
ATOM 10865 C CA . PRO C 1 222 ? 66.53414 36.41686 17.11682 1.000 26.88965 198 PRO C CA 1
ATOM 10866 C C . PRO C 1 222 ? 65.45044 37.47167 17.28944 1.000 31.18571 198 PRO C C 1
ATOM 10867 O O . PRO C 1 222 ? 64.33793 37.30532 16.77763 1.000 28.45060 198 PRO C O 1
ATOM 10878 N N . ASP C 1 223 ? 65.75197 38.55305 18.01022 1.000 25.43119 199 ASP C N 1
ATOM 10879 C CA . ASP C 1 223 ? 64.77757 39.61790 18.21451 1.000 27.39977 199 ASP C CA 1
ATOM 10880 C C . ASP C 1 223 ? 64.69417 40.58659 17.04086 1.000 29.44879 199 ASP C C 1
ATOM 10881 O O . ASP C 1 223 ? 63.73398 41.36180 16.96775 1.000 24.53609 199 ASP C O 1
ATOM 10890 N N . ALA C 1 224 ? 65.66180 40.56404 16.12869 1.000 24.65436 200 ALA C N 1
ATOM 10891 C CA . ALA C 1 224 ? 65.66198 41.50013 15.01404 1.000 27.25773 200 ALA C CA 1
ATOM 10892 C C . ALA C 1 224 ? 64.49470 41.22496 14.07160 1.000 25.86627 200 ALA C C 1
ATOM 10893 O O . ALA C 1 224 ? 64.08822 40.07843 13.86449 1.000 27.97840 200 ALA C O 1
ATOM 10900 N N . MET C 1 225 ? 63.95599 42.30090 13.49023 1.000 22.76095 201 MET C N 1
ATOM 10901 C CA . MET C 1 225 ? 62.84044 42.14944 12.56184 1.000 24.00997 201 MET C CA 1
ATOM 10902 C C . MET C 1 225 ? 63.24508 41.32869 11.34443 1.000 24.39208 201 MET C C 1
ATOM 10903 O O . MET C 1 225 ? 62.45291 40.52804 10.83480 1.000 25.62988 201 MET C O 1
ATOM 10917 N N . PHE C 1 226 ? 64.47020 41.52202 10.85581 1.000 21.94838 202 PHE C N 1
ATOM 10918 C CA . PHE C 1 226 ? 64.95712 40.84595 9.66019 1.000 26.77100 202 PHE C CA 1
ATOM 10919 C C . PHE C 1 226 ? 65.90216 39.69764 9.99239 1.000 26.05452 202 PHE C C 1
ATOM 10920 O O . PHE C 1 226 ? 66.83052 39.40808 9.22941 1.000 24.07953 202 PHE C O 1
ATOM 10937 N N . TYR C 1 227 ? 65.67526 39.04345 11.12902 1.000 23.68172 203 TYR C N 1
ATOM 10938 C CA . TYR C 1 227 ? 66.39640 37.82700 11.47738 1.000 27.65821 203 TYR C CA 1
ATOM 10939 C C . TYR C 1 227 ? 66.21024 36.77768 10.39007 1.000 27.87774 203 TYR C C 1
ATOM 10940 O O . TYR C 1 227 ? 65.09722 36.56258 9.90198 1.000 27.73508 203 TYR C O 1
ATOM 10958 N N . GLY C 1 228 ? 67.30922 36.13467 10.00050 1.000 27.95236 204 GLY C N 1
ATOM 10959 C CA . GLY C 1 228 ? 67.24692 35.09660 8.99194 1.000 28.08449 204 GLY C CA 1
ATOM 10960 C C . GLY C 1 228 ? 67.02052 35.58809 7.58220 1.000 32.73309 204 GLY C C 1
ATOM 10961 O O . GLY C 1 228 ? 66.60953 34.80327 6.72446 1.000 27.39806 204 GLY C O 1
ATOM 10965 N N . GLN C 1 229 ? 67.29288 36.86259 7.30803 1.000 26.95716 205 GLN C N 1
ATOM 10966 C CA . GLN C 1 229 ? 66.99504 37.48088 6.01573 1.000 28.76254 205 GLN C CA 1
ATOM 10967 C C . GLN C 1 229 ? 68.22245 38.23849 5.52111 1.000 29.24483 205 GLN C C 1
ATOM 10968 O O . GLN C 1 229 ? 68.24403 39.47503 5.50129 1.000 28.88368 205 GLN C O 1
ATOM 10982 N N . PRO C 1 230 ? 69.26535 37.52158 5.10511 1.000 27.98284 206 PRO C N 1
ATOM 10983 C CA . PRO C 1 230 ? 70.48325 38.19743 4.64283 1.000 27.56505 206 PRO C CA 1
ATOM 10984 C C . PRO C 1 230 ? 70.26706 38.90723 3.31649 1.000 32.54650 206 PRO C C 1
ATOM 10985 O O . PRO C 1 230 ? 69.42364 38.51727 2.50555 1.000 30.01074 206 PRO C O 1
ATOM 10996 N N . ILE C 1 231 ? 71.05019 39.96601 3.10052 1.000 30.09393 207 ILE C N 1
ATOM 10997 C CA . ILE C 1 231 ? 71.01228 40.73250 1.86353 1.000 28.14942 207 ILE C CA 1
ATOM 10998 C C . ILE C 1 231 ? 72.43109 40.87994 1.32756 1.000 28.49979 207 ILE C C 1
ATOM 10999 O O . ILE C 1 231 ? 73.41636 40.61385 2.01743 1.000 24.51032 207 ILE C O 1
ATOM 11015 N N . THR C 1 232 ? 72.51684 41.32284 0.07912 1.000 26.68324 208 THR C N 1
ATOM 11016 C CA . THR C 1 232 ? 73.77473 41.56351 -0.61026 1.000 26.55120 208 THR C CA 1
ATOM 11017 C C . THR C 1 232 ? 73.88325 43.04420 -0.96205 1.000 27.01476 208 THR C C 1
ATOM 11018 O O . THR C 1 232 ? 72.96542 43.83309 -0.72600 1.000 24.88946 208 THR C O 1
ATOM 11029 N N . VAL C 1 233 ? 75.02592 43.42132 -1.53589 1.000 29.18897 209 VAL C N 1
ATOM 11030 C CA . VAL C 1 233 ? 75.19628 44.79492 -1.99683 1.000 26.43766 209 VAL C CA 1
ATOM 11031 C C . VAL C 1 233 ? 74.24820 45.08012 -3.15452 1.000 26.51797 209 VAL C C 1
ATOM 11032 O O . VAL C 1 233 ? 73.52317 46.08194 -3.15457 1.000 23.73365 209 VAL C O 1
ATOM 11045 N N . ASP C 1 234 ? 74.22950 44.19352 -4.15339 1.000 25.66599 210 ASP C N 1
ATOM 11046 C CA . ASP C 1 234 ? 73.35023 44.39300 -5.29984 1.000 26.08868 210 ASP C CA 1
ATOM 11047 C C . ASP C 1 234 ? 71.88335 44.40045 -4.88972 1.000 29.14102 210 ASP C C 1
ATOM 11048 O O . ASP C 1 234 ? 71.05734 45.02512 -5.56464 1.000 26.60336 210 ASP C O 1
ATOM 11057 N N . ASP C 1 235 ? 71.53554 43.71041 -3.79908 1.000 25.49625 211 ASP C N 1
ATOM 11058 C CA . ASP C 1 235 ? 70.17706 43.81087 -3.27531 1.000 26.35390 211 ASP C CA 1
ATOM 11059 C C . ASP C 1 235 ? 69.81681 45.26123 -2.97825 1.000 20.38742 211 ASP C C 1
ATOM 11060 O O . ASP C 1 235 ? 68.70503 45.71008 -3.28113 1.000 23.67467 211 ASP C O 1
ATOM 11069 N N . VAL C 1 236 ? 70.75143 46.01130 -2.39151 1.000 25.19481 212 VAL C N 1
ATOM 11070 C CA . VAL C 1 236 ? 70.48506 47.40247 -2.03985 1.000 22.15593 212 VAL C CA 1
ATOM 11071 C C . VAL C 1 236 ? 70.34674 48.25317 -3.29661 1.000 24.60302 212 VAL C C 1
ATOM 11072 O O . VAL C 1 236 ? 69.42108 49.06389 -3.41923 1.000 21.48443 212 VAL C O 1
ATOM 11085 N N . LEU C 1 237 ? 71.27105 48.08773 -4.24624 1.000 21.36194 213 LEU C N 1
ATOM 11086 C CA . LEU C 1 237 ? 71.21566 48.87257 -5.47462 1.000 30.56710 213 LEU C CA 1
ATOM 11087 C C . LEU C 1 237 ? 69.98252 48.53438 -6.30184 1.000 28.01678 213 LEU C C 1
ATOM 11088 O O . LEU C 1 237 ? 69.42164 49.41464 -6.96474 1.000 28.59651 213 LEU C O 1
ATOM 11104 N N . ASN C 1 238 ? 69.54907 47.27367 -6.27949 1.000 24.28874 214 ASN C N 1
ATOM 11105 C CA . ASN C 1 238 ? 68.36225 46.87184 -7.02194 1.000 26.40253 214 ASN C CA 1
ATOM 11106 C C . ASN C 1 238 ? 67.07425 47.32893 -6.35585 1.000 27.82907 214 ASN C C 1
ATOM 11107 O O . ASN C 1 238 ? 66.03086 47.37371 -7.01699 1.000 26.38617 214 ASN C O 1
ATOM 11118 N N . SER C 1 239 ? 67.11949 47.65990 -5.07070 1.000 21.87628 215 SER C N 1
ATOM 11119 C CA . SER C 1 239 ? 65.93959 48.17707 -4.40105 1.000 26.02315 215 SER C CA 1
ATOM 11120 C C . SER C 1 239 ? 65.57327 49.54390 -4.97759 1.000 27.99172 215 SER C C 1
ATOM 11121 O O . SER C 1 239 ? 66.40657 50.25600 -5.54461 1.000 21.66803 215 SER C O 1
ATOM 11129 N N . ARG C 1 240 ? 64.30053 49.90357 -4.83008 1.000 26.86155 216 ARG C N 1
ATOM 11130 C CA . ARG C 1 240 ? 63.76084 51.04444 -5.55929 1.000 28.15914 216 ARG C CA 1
ATOM 11131 C C . ARG C 1 240 ? 64.42373 52.34642 -5.12524 1.000 27.06142 216 ARG C C 1
ATOM 11132 O O . ARG C 1 240 ? 64.72736 52.55057 -3.94737 1.000 22.87650 216 ARG C O 1
ATOM 11153 N N . MET C 1 241 ? 64.65522 53.22736 -6.09689 1.000 26.31160 217 MET C N 1
ATOM 11154 C CA . MET C 1 241 ? 65.13467 54.57343 -5.80899 1.000 25.95796 217 MET C CA 1
ATOM 11155 C C . MET C 1 241 ? 63.99674 55.40050 -5.22034 1.000 26.42161 217 MET C C 1
ATOM 11156 O O . MET C 1 241 ? 62.92929 55.52239 -5.83075 1.000 25.74162 217 MET C O 1
ATOM 11170 N N . VAL C 1 242 ? 64.21567 55.95928 -4.03166 1.000 24.42729 218 VAL C N 1
ATOM 11171 C CA . VAL C 1 242 ? 63.22734 56.83219 -3.40706 1.000 18.57896 218 VAL C CA 1
ATOM 11172 C C . VAL C 1 242 ? 63.45692 58.25451 -3.90007 1.000 23.23674 218 VAL C C 1
ATOM 11173 O O . VAL C 1 242 ? 62.57061 58.86830 -4.50497 1.000 25.07632 218 VAL C O 1
ATOM 11186 N N . ALA C 1 243 ? 64.64855 58.78513 -3.64079 1.000 20.18710 219 ALA C N 1
ATOM 11187 C CA . ALA C 1 243 ? 65.04815 60.09346 -4.14102 1.000 22.39566 219 ALA C CA 1
ATOM 11188 C C . ALA C 1 243 ? 66.55469 60.06190 -4.33603 1.000 17.98045 219 ALA C C 1
ATOM 11189 O O . ALA C 1 243 ? 67.29008 59.72952 -3.40074 1.000 20.54638 219 ALA C O 1
ATOM 11196 N N . ASP C 1 244 ? 67.00278 60.39166 -5.54971 1.000 19.00967 220 ASP C N 1
ATOM 11197 C CA . ASP C 1 244 ? 68.40956 60.29816 -5.92281 1.000 19.53971 220 ASP C CA 1
ATOM 11198 C C . ASP C 1 244 ? 69.28622 60.82725 -4.79383 1.000 19.52337 220 ASP C C 1
ATOM 11199 O O . ASP C 1 244 ? 69.14081 61.99071 -4.39994 1.000 22.40848 220 ASP C O 1
ATOM 11208 N N . PRO C 1 245 ? 70.22370 60.02484 -4.25462 1.000 17.25998 221 PRO C N 1
ATOM 11209 C CA . PRO C 1 245 ? 70.61163 58.66136 -4.62376 1.000 21.74088 221 PRO C CA 1
ATOM 11210 C C . PRO C 1 245 ? 70.19803 57.58407 -3.62092 1.000 19.93581 221 PRO C C 1
ATOM 11211 O O . PRO C 1 245 ? 70.83372 56.53153 -3.57687 1.000 23.24988 221 PRO C O 1
ATOM 11222 N N . LEU C 1 246 ? 69.15601 57.83615 -2.83283 1.000 19.07536 222 LEU C N 1
ATOM 11223 C CA . LEU C 1 246 ? 68.78544 56.94836 -1.73813 1.000 19.57987 222 LEU C CA 1
ATOM 11224 C C . LEU C 1 246 ? 67.81082 55.87796 -2.21542 1.000 19.13805 222 LEU C C 1
ATOM 11225 O O . LEU C 1 246 ? 66.79107 56.18825 -2.83943 1.000 20.39103 222 LEU C O 1
ATOM 11241 N N . HIS C 1 247 ? 68.13190 54.62227 -1.91464 1.000 20.88514 223 HIS C N 1
ATOM 11242 C CA . HIS C 1 247 ? 67.28649 53.47462 -2.20768 1.000 19.47204 223 HIS C CA 1
ATOM 11243 C C . HIS C 1 247 ? 66.49051 53.08066 -0.96636 1.000 20.60964 223 HIS C C 1
ATOM 11244 O O . HIS C 1 247 ? 66.82819 53.45641 0.15929 1.000 20.41262 223 HIS C O 1
ATOM 11258 N N . VAL C 1 248 ? 65.42824 52.29732 -1.18157 1.000 18.54241 224 VAL C N 1
ATOM 11259 C CA . VAL C 1 248 ? 64.53217 51.96231 -0.07597 1.000 22.65571 224 VAL C CA 1
ATOM 11260 C C . VAL C 1 248 ? 65.27611 51.18135 1.00237 1.000 25.11973 224 VAL C C 1
ATOM 11261 O O . VAL C 1 248 ? 65.00488 51.33853 2.19884 1.000 19.04550 224 VAL C O 1
ATOM 11274 N N . LEU C 1 249 ? 66.22156 50.32539 0.60165 1.000 18.81869 225 LEU C N 1
ATOM 11275 C CA . LEU C 1 249 ? 66.93435 49.50133 1.57171 1.000 23.14228 225 LEU C CA 1
ATOM 11276 C C . LEU C 1 249 ? 67.95987 50.28800 2.37657 1.000 19.62119 225 LEU C C 1
ATOM 11277 O O . LEU C 1 249 ? 68.45441 49.77259 3.38495 1.000 19.74027 225 LEU C O 1
ATOM 11293 N N . GLU C 1 250 ? 68.29573 51.50556 1.95765 1.000 17.56882 226 GLU C N 1
ATOM 11294 C CA . GLU C 1 250 ? 69.12331 52.39224 2.76353 1.000 18.53435 226 GLU C CA 1
ATOM 11295 C C . GLU C 1 250 ? 68.30740 53.18142 3.77846 1.000 17.02473 226 GLU C C 1
ATOM 11296 O O . GLU C 1 250 ? 68.87577 54.01639 4.49044 1.000 18.15359 226 GLU C O 1
ATOM 11308 N N . ILE C 1 251 ? 67.00153 52.93277 3.86326 1.000 16.78497 227 ILE C N 1
ATOM 11309 C CA . ILE C 1 251 ? 66.09204 53.70643 4.69892 1.000 21.20993 227 ILE C CA 1
ATOM 11310 C C . ILE C 1 251 ? 65.33155 52.74999 5.60672 1.000 20.03597 227 ILE C C 1
ATOM 11311 O O . ILE C 1 251 ? 64.92329 51.66449 5.17943 1.000 21.82029 227 ILE C O 1
ATOM 11327 N N . VAL C 1 252 ? 65.13142 53.16044 6.86118 1.000 19.30567 228 VAL C N 1
ATOM 11328 C CA . VAL C 1 252 ? 64.42800 52.30763 7.81268 1.000 24.82475 228 VAL C CA 1
ATOM 11329 C C . VAL C 1 252 ? 62.97714 52.11540 7.38304 1.000 27.42897 228 VAL C C 1
ATOM 11330 O O . VAL C 1 252 ? 62.40142 52.90727 6.62615 1.000 23.62819 228 VAL C O 1
ATOM 11343 N N . LEU C 1 253 ? 62.38131 51.03733 7.88193 1.000 28.29193 229 LEU C N 1
ATOM 11344 C CA . LEU C 1 253 ? 60.96988 50.74396 7.66381 1.000 29.95001 229 LEU C CA 1
ATOM 11345 C C . LEU C 1 253 ? 60.22124 51.04552 8.95261 1.000 28.12088 229 LEU C C 1
ATOM 11346 O O . LEU C 1 253 ? 60.44702 50.35992 9.96223 1.000 26.11194 229 LEU C O 1
ATOM 11362 N N . PRO C 1 254 ? 59.36310 52.06540 8.98928 1.000 27.07814 230 PRO C N 1
ATOM 11363 C CA . PRO C 1 254 ? 58.59408 52.34121 10.20874 1.000 36.73974 230 PRO C CA 1
ATOM 11364 C C . PRO C 1 254 ? 57.97427 51.08276 10.79989 1.000 25.00777 230 PRO C C 1
ATOM 11365 O O . PRO C 1 254 ? 57.48421 50.20915 10.08135 1.000 23.53647 230 PRO C O 1
ATOM 11376 N N . ALA C 1 255 ? 57.99787 51.00067 12.12869 1.000 27.30744 231 ALA C N 1
ATOM 11377 C CA . ALA C 1 255 ? 57.47273 49.84104 12.83358 1.000 23.74538 231 ALA C CA 1
ATOM 11378 C C . ALA C 1 255 ? 57.09626 50.24451 14.25081 1.000 25.83101 231 ALA C C 1
ATOM 11379 O O . ALA C 1 255 ? 57.51374 51.29245 14.75094 1.000 22.01457 231 ALA C O 1
ATOM 11386 N N . ALA C 1 256 ? 56.30757 49.38674 14.89304 1.000 23.12303 232 ALA C N 1
ATOM 11387 C CA . ALA C 1 256 ? 55.87557 49.60084 16.26531 1.000 25.60277 232 ALA C CA 1
ATOM 11388 C C . ALA C 1 256 ? 56.81039 48.89011 17.23558 1.000 21.93946 232 ALA C C 1
ATOM 11389 O O . ALA C 1 256 ? 57.40096 47.85500 16.91539 1.000 24.99946 232 ALA C O 1
ATOM 11396 N N . GLY C 1 257 ? 56.93506 49.45822 18.43299 1.000 22.68991 233 GLY C N 1
ATOM 11397 C CA . GLY C 1 257 ? 57.72874 48.85496 19.48588 1.000 18.55816 233 GLY C CA 1
ATOM 11398 C C . GLY C 1 257 ? 57.72276 49.67527 20.76037 1.000 18.65592 233 GLY C C 1
ATOM 11399 O O . GLY C 1 257 ? 56.67295 50.16884 21.17955 1.000 25.29368 233 GLY C O 1
ATOM 11403 N N . GLY C 1 258 ? 58.88420 49.83955 21.37198 1.000 17.55072 234 GLY C N 1
ATOM 11404 C CA . GLY C 1 258 ? 59.00857 50.59050 22.60959 1.000 18.65887 234 GLY C CA 1
ATOM 11405 C C . GLY C 1 258 ? 60.14634 50.05016 23.45168 1.000 21.06151 234 GLY C C 1
ATOM 11406 O O . GLY C 1 258 ? 60.66162 48.95921 23.22106 1.000 15.82735 234 GLY C O 1
ATOM 11410 N N . GLY C 1 259 ? 60.53732 50.84145 24.44454 1.000 14.94047 235 GLY C N 1
ATOM 11411 C CA . GLY C 1 259 ? 61.63799 50.42770 25.30086 1.000 19.84946 235 GLY C CA 1
ATOM 11412 C C . GLY C 1 259 ? 61.75475 51.31342 26.51968 1.000 20.03327 235 GLY C C 1
ATOM 11413 O O . GLY C 1 259 ? 61.17412 52.40007 26.58754 1.000 14.09851 235 GLY C O 1
ATOM 11417 N N . ALA C 1 260 ? 62.52451 50.82523 27.49078 1.000 13.77733 236 ALA C N 1
ATOM 11418 C CA . ALA C 1 260 ? 62.80754 51.58219 28.70090 1.000 14.38229 236 ALA C CA 1
ATOM 11419 C C . ALA C 1 260 ? 64.15225 51.13998 29.25681 1.000 16.09474 236 ALA C C 1
ATOM 11420 O O . ALA C 1 260 ? 64.60182 50.01631 29.01528 1.000 15.56124 236 ALA C O 1
ATOM 11427 N N . MET C 1 261 ? 64.79377 52.04034 29.99937 1.000 14.32668 237 MET C N 1
ATOM 11428 C CA . MET C 1 261 ? 66.07541 51.75774 30.62664 1.000 16.83806 237 MET C CA 1
ATOM 11429 C C . MET C 1 261 ? 66.08414 52.35857 32.02483 1.000 16.63542 237 MET C C 1
ATOM 11430 O O . MET C 1 261 ? 65.50476 53.42221 32.26381 1.000 15.71090 237 MET C O 1
ATOM 11444 N N . ILE C 1 262 ? 66.74758 51.66648 32.94697 1.000 15.10984 238 ILE C N 1
ATOM 11445 C CA . ILE C 1 262 ? 66.89217 52.12191 34.32441 1.000 17.62411 238 ILE C CA 1
ATOM 11446 C C . ILE C 1 262 ? 68.30418 52.65957 34.51343 1.000 23.43423 238 ILE C C 1
ATOM 11447 O O . ILE C 1 262 ? 69.28589 51.98137 34.18217 1.000 17.42782 238 ILE C O 1
ATOM 11463 N N . VAL C 1 263 ? 68.40526 53.87781 35.04069 1.000 18.82000 239 VAL C N 1
ATOM 11464 C CA . VAL C 1 263 ? 69.67215 54.48962 35.42305 1.000 20.67590 239 VAL C CA 1
ATOM 11465 C C . VAL C 1 263 ? 69.63401 54.73031 36.92565 1.000 17.92504 239 VAL C C 1
ATOM 11466 O O . VAL C 1 263 ? 68.61809 55.18933 37.45919 1.000 23.00806 239 VAL C O 1
ATOM 11479 N N . THR C 1 264 ? 70.73236 54.41807 37.61124 1.000 17.41656 240 THR C N 1
ATOM 11480 C CA . THR C 1 264 ? 70.77966 54.55742 39.05872 1.000 20.76064 240 THR C CA 1
ATOM 11481 C C . THR C 1 264 ? 72.17196 54.99305 39.49135 1.000 22.93407 240 THR C C 1
ATOM 11482 O O . THR C 1 264 ? 73.11668 55.02463 38.69766 1.000 22.26081 240 THR C O 1
ATOM 11493 N N . ARG C 1 265 ? 72.28511 55.33300 40.77440 1.000 20.77183 241 ARG C N 1
ATOM 11494 C CA . ARG C 1 265 ? 73.56088 55.75311 41.33482 1.000 21.05608 241 ARG C CA 1
ATOM 11495 C C . ARG C 1 265 ? 74.58849 54.63119 41.22766 1.000 27.93469 241 ARG C C 1
ATOM 11496 O O . ARG C 1 265 ? 74.24891 53.44455 41.20997 1.000 26.25743 241 ARG C O 1
ATOM 11517 N N . ALA C 1 266 ? 75.86567 55.02256 41.18126 1.000 24.98694 242 ALA C N 1
ATOM 11518 C CA . ALA C 1 266 ? 76.93699 54.04405 41.02743 1.000 26.37763 242 ALA C CA 1
ATOM 11519 C C . ALA C 1 266 ? 76.98642 53.06553 42.19338 1.000 27.90535 242 ALA C C 1
ATOM 11520 O O . ALA C 1 266 ? 77.31423 51.88949 41.99785 1.000 30.88722 242 ALA C O 1
ATOM 11527 N N . ASP C 1 267 ? 76.66985 53.52148 43.40833 1.000 29.08337 243 ASP C N 1
ATOM 11528 C CA . ASP C 1 267 ? 76.75074 52.63325 44.56534 1.000 33.29654 243 ASP C CA 1
ATOM 11529 C C . ASP C 1 267 ? 75.60891 51.62119 44.56126 1.000 31.37351 243 ASP C C 1
ATOM 11530 O O . ASP C 1 267 ? 75.83455 50.41784 44.73702 1.000 34.01697 243 ASP C O 1
ATOM 11539 N N . ARG C 1 268 ? 74.37359 52.08845 44.35499 1.000 25.45978 244 ARG C N 1
ATOM 11540 C CA . ARG C 1 268 ? 73.24889 51.16622 44.22588 1.000 27.16012 244 ARG C CA 1
ATOM 11541 C C . ARG C 1 268 ? 73.44699 50.21403 43.05464 1.000 26.44035 244 ARG C C 1
ATOM 11542 O O . ARG C 1 268 ? 72.98417 49.06828 43.10045 1.000 26.53809 244 ARG C O 1
ATOM 11563 N N . ALA C 1 269 ? 74.12247 50.66923 41.99670 1.000 26.27406 245 ALA C N 1
ATOM 11564 C CA . ALA C 1 269 ? 74.33589 49.82558 40.82747 1.000 24.51080 245 ALA C CA 1
ATOM 11565 C C . ALA C 1 269 ? 75.14314 48.57787 41.15654 1.000 26.60586 245 ALA C C 1
ATOM 11566 O O . ALA C 1 269 ? 75.02789 47.57256 40.44643 1.000 27.31489 245 ALA C O 1
ATOM 11573 N N . ARG C 1 270 ? 75.95273 48.61543 42.21753 1.000 25.83399 246 ARG C N 1
ATOM 11574 C CA . ARG C 1 270 ? 76.79318 47.46939 42.54196 1.000 30.82155 246 ARG C CA 1
ATOM 11575 C C . ARG C 1 270 ? 75.96288 46.26716 42.97141 1.000 26.85100 246 ARG C C 1
ATOM 11576 O O . ARG C 1 270 ? 76.38985 45.12278 42.78041 1.000 31.69365 246 ARG C O 1
ATOM 11597 N N . THR C 1 271 ? 74.78293 46.50031 43.54453 1.000 28.68685 247 THR C N 1
ATOM 11598 C CA . THR C 1 271 ? 73.91190 45.42806 44.00379 1.000 31.40651 247 THR C CA 1
ATOM 11599 C C . THR C 1 271 ? 72.77860 45.13054 43.02822 1.000 28.52514 247 THR C C 1
ATOM 11600 O O . THR C 1 271 ? 71.82726 44.43365 43.39591 1.000 25.88288 247 THR C O 1
ATOM 11611 N N . THR C 1 272 ? 72.85222 45.64358 41.80185 1.000 28.63149 248 THR C N 1
ATOM 11612 C CA . THR C 1 272 ? 71.90739 45.25496 40.76619 1.000 26.44984 248 THR C CA 1
ATOM 11613 C C . THR C 1 272 ? 72.37624 43.94889 40.12163 1.000 27.73426 248 THR C C 1
ATOM 11614 O O . THR C 1 272 ? 73.40067 43.37249 40.49797 1.000 27.33986 248 THR C O 1
ATOM 11625 N N . ARG C 1 273 ? 71.61887 43.47122 39.13194 1.000 27.23202 249 ARG C N 1
ATOM 11626 C CA . ARG C 1 273 ? 71.81018 42.10532 38.65319 1.000 26.18108 249 ARG C CA 1
ATOM 11627 C C . ARG C 1 273 ? 73.01879 41.96935 37.73436 1.000 29.77043 249 ARG C C 1
ATOM 11628 O O . ARG C 1 273 ? 73.70871 40.94411 37.77035 1.000 29.65032 249 ARG C O 1
ATOM 11649 N N . HIS C 1 274 ? 73.29480 42.97271 36.91104 1.000 25.66473 250 HIS C N 1
ATOM 11650 C CA . HIS C 1 274 ? 74.31844 42.86595 35.88184 1.000 28.30338 250 HIS C CA 1
ATOM 11651 C C . HIS C 1 274 ? 75.41601 43.90157 36.10696 1.000 27.26162 250 HIS C C 1
ATOM 11652 O O . HIS C 1 274 ? 75.39298 44.67807 37.06473 1.000 28.00961 250 HIS C O 1
ATOM 11666 N N . ARG C 1 275 ? 76.38122 43.89870 35.19788 1.000 26.57684 251 ARG C N 1
ATOM 11667 C CA . ARG C 1 275 ? 77.47945 44.85127 35.22627 1.000 23.91592 251 ARG C CA 1
ATOM 11668 C C . ARG C 1 275 ? 76.95092 46.26475 35.01771 1.000 23.23956 251 ARG C C 1
ATOM 11669 O O . ARG C 1 275 ? 76.26562 46.51624 34.01542 1.000 23.70763 251 ARG C O 1
ATOM 11690 N N . PRO C 1 276 ? 77.22424 47.20511 35.92232 1.000 26.15470 252 PRO C N 1
ATOM 11691 C CA . PRO C 1 276 ? 76.80347 48.59068 35.67648 1.000 23.42060 252 PRO C CA 1
ATOM 11692 C C . PRO C 1 276 ? 77.48017 49.15068 34.43478 1.000 21.82864 252 PRO C C 1
ATOM 11693 O O . PRO C 1 276 ? 78.64790 48.86863 34.16037 1.000 21.06256 252 PRO C O 1
ATOM 11704 N N . VAL C 1 277 ? 76.73553 49.95243 33.68328 1.000 21.38371 253 VAL C N 1
ATOM 11705 C CA . VAL C 1 277 ? 77.24038 50.60295 32.48029 1.000 18.61323 253 VAL C CA 1
ATOM 11706 C C . VAL C 1 277 ? 77.28866 52.09569 32.77846 1.000 20.20651 253 VAL C C 1
ATOM 11707 O O . VAL C 1 277 ? 76.27201 52.79374 32.69344 1.000 18.89593 253 VAL C O 1
ATOM 11720 N N . SER C 1 278 ? 78.47265 52.58870 33.13067 1.000 23.52638 254 SER C N 1
ATOM 11721 C CA . SER C 1 278 ? 78.61172 53.97158 33.56228 1.000 27.10479 254 SER C CA 1
ATOM 11722 C C . SER C 1 278 ? 78.43831 54.92905 32.39068 1.000 23.76899 254 SER C C 1
ATOM 11723 O O . SER C 1 278 ? 78.86056 54.64711 31.26616 1.000 24.66037 254 SER C O 1
ATOM 11731 N N . ILE C 1 279 ? 77.81939 56.07245 32.66738 1.000 18.16048 255 ILE C N 1
ATOM 11732 C CA . ILE C 1 279 ? 77.61266 57.12970 31.68435 1.000 20.43402 255 ILE C CA 1
ATOM 11733 C C . ILE C 1 279 ? 78.69224 58.17437 31.94634 1.000 20.10724 255 ILE C C 1
ATOM 11734 O O . ILE C 1 279 ? 78.56353 59.00572 32.84958 1.000 22.80533 255 ILE C O 1
ATOM 11750 N N . VAL C 1 280 ? 79.76866 58.13232 31.15603 1.000 20.41700 256 VAL C N 1
ATOM 11751 C CA . VAL C 1 280 ? 80.95589 58.93429 31.44000 1.000 23.07386 256 VAL C CA 1
ATOM 11752 C C . VAL C 1 280 ? 81.09628 60.15066 30.53359 1.000 18.70475 256 VAL C C 1
ATOM 11753 O O . VAL C 1 280 ? 81.93082 61.02476 30.82046 1.000 23.96904 256 VAL C O 1
ATOM 11766 N N . GLY C 1 281 ? 80.32248 60.23922 29.45702 1.000 22.39050 257 GLY C N 1
ATOM 11767 C CA . GLY C 1 281 ? 80.40489 61.38374 28.57015 1.000 22.21056 257 GLY C CA 1
ATOM 11768 C C . GLY C 1 281 ? 79.11820 61.56143 27.80293 1.000 20.21786 257 GLY C C 1
ATOM 11769 O O . GLY C 1 281 ? 78.44248 60.58637 27.45952 1.000 19.04820 257 GLY C O 1
ATOM 11773 N N . CYS C 1 282 ? 78.77461 62.81901 27.53188 1.000 18.91052 258 CYS C N 1
ATOM 11774 C CA . CYS C 1 282 ? 77.55379 63.11719 26.79963 1.000 19.85944 258 CYS C CA 1
ATOM 11775 C C . CYS C 1 282 ? 77.71726 64.42419 26.03961 1.000 16.91985 258 CYS C C 1
ATOM 11776 O O . CYS C 1 282 ? 78.58363 65.24647 26.34999 1.000 17.93850 258 CYS C O 1
ATOM 11784 N N . GLY C 1 283 ? 76.86372 64.60064 25.03398 1.000 19.14723 259 GLY C N 1
ATOM 11785 C CA . GLY C 1 283 ? 76.85381 65.81756 24.24596 1.000 20.95551 259 GLY C CA 1
ATOM 11786 C C . GLY C 1 283 ? 75.53508 65.96807 23.52754 1.000 21.22170 259 GLY C C 1
ATOM 11787 O O . GLY C 1 283 ? 74.86228 64.97973 23.21848 1.000 13.86124 259 GLY C O 1
ATOM 11791 N N . GLU C 1 284 ? 75.16203 67.21783 23.25994 1.000 18.50711 260 GLU C N 1
ATOM 11792 C CA . GLU C 1 284 ? 73.87973 67.52981 22.64502 1.000 14.15581 260 GLU C CA 1
ATOM 11793 C C . GLU C 1 284 ? 74.04274 68.75728 21.76643 1.000 14.75663 260 GLU C C 1
ATOM 11794 O O . GLU C 1 284 ? 74.72084 69.70996 22.15495 1.000 14.85104 260 GLU C O 1
ATOM 11806 N N . HIS C 1 285 ? 73.41800 68.74040 20.58933 1.000 15.44435 261 HIS C N 1
ATOM 11807 C CA . HIS C 1 285 ? 73.50650 69.89372 19.70198 1.000 17.74995 261 HIS C CA 1
ATOM 11808 C C . HIS C 1 285 ? 72.29866 69.96056 18.78074 1.000 17.49412 261 HIS C C 1
ATOM 11809 O O . HIS C 1 285 ? 71.91038 68.95246 18.18350 1.000 17.40406 261 HIS C O 1
ATOM 11823 N N . VAL C 1 286 ? 71.71920 71.15688 18.66652 1.000 15.40278 262 VAL C N 1
ATOM 11824 C CA . VAL C 1 286 ? 70.60856 71.43355 17.75743 1.000 17.74040 262 VAL C CA 1
ATOM 11825 C C . VAL C 1 286 ? 70.82560 72.84016 17.21117 1.000 21.71576 262 VAL C C 1
ATOM 11826 O O . VAL C 1 286 ? 70.67965 73.82298 17.94776 1.000 19.01088 262 VAL C O 1
ATOM 11839 N N . SER C 1 287 ? 71.17368 72.94182 15.92899 1.000 19.08633 263 SER C N 1
ATOM 11840 C CA . SER C 1 287 ? 71.44765 74.22822 15.30722 1.000 22.73658 263 SER C CA 1
ATOM 11841 C C . SER C 1 287 ? 70.56166 74.51369 14.10341 1.000 22.48431 263 SER C C 1
ATOM 11842 O O . SER C 1 287 ? 70.67211 75.59685 13.51601 1.000 22.62624 263 SER C O 1
ATOM 11850 N N . SER C 1 288 ? 69.68953 73.58598 13.71992 1.000 20.73350 264 SER C N 1
ATOM 11851 C CA . SER C 1 288 ? 68.77194 73.82258 12.61608 1.000 21.35188 264 SER C CA 1
ATOM 11852 C C . SER C 1 288 ? 67.65872 72.78993 12.67263 1.000 19.36077 264 SER C C 1
ATOM 11853 O O . SER C 1 288 ? 67.79345 71.73248 13.29297 1.000 18.98854 264 SER C O 1
ATOM 11861 N N . LYS C 1 289 ? 66.55145 73.11692 12.01267 1.000 17.07481 265 LYS C N 1
ATOM 11862 C CA . LYS C 1 289 ? 65.43323 72.19537 11.85281 1.000 19.72950 265 LYS C CA 1
ATOM 11863 C C . LYS C 1 289 ? 65.43534 71.60028 10.44960 1.000 22.80676 265 LYS C C 1
ATOM 11864 O O . LYS C 1 289 ? 65.56420 70.38387 10.28263 1.000 24.12467 265 LYS C O 1
ATOM 11883 N N . SER C 1 290 ? 65.31389 72.44572 9.43499 1.000 19.90556 266 SER C N 1
ATOM 11884 C CA . SER C 1 290 ? 65.53088 72.01227 8.06293 1.000 19.76536 266 SER C CA 1
ATOM 11885 C C . SER C 1 290 ? 67.02196 72.07014 7.73500 1.000 17.02329 266 SER C C 1
ATOM 11886 O O . SER C 1 290 ? 67.71426 72.99548 8.16642 1.000 21.71592 266 SER C O 1
ATOM 11894 N N . PRO C 1 291 ? 67.54621 71.10258 6.97798 1.000 18.33832 267 PRO C N 1
ATOM 11895 C CA . PRO C 1 291 ? 68.95958 71.18880 6.57534 1.000 22.53655 267 PRO C CA 1
ATOM 11896 C C . PRO C 1 291 ? 69.23847 72.37814 5.67986 1.000 21.41659 267 PRO C C 1
ATOM 11897 O O . PRO C 1 291 ? 70.40173 72.77678 5.53821 1.000 19.44744 267 PRO C O 1
ATOM 11908 N N . THR C 1 292 ? 68.19798 72.95235 5.07072 1.000 20.52470 268 THR C N 1
ATOM 11909 C CA . THR C 1 292 ? 68.37435 74.07911 4.16386 1.000 17.85099 268 THR C CA 1
ATOM 11910 C C . THR C 1 292 ? 69.06055 75.25363 4.84427 1.000 20.80043 268 THR C C 1
ATOM 11911 O O . THR C 1 292 ? 69.76243 76.02882 4.18438 1.000 20.09016 268 THR C O 1
ATOM 11922 N N . TYR C 1 293 ? 68.87294 75.40678 6.15178 1.000 21.59921 269 TYR C N 1
ATOM 11923 C CA . TYR C 1 293 ? 69.43795 76.52626 6.88816 1.000 23.77770 269 TYR C CA 1
ATOM 11924 C C . TYR C 1 293 ? 70.64689 76.12363 7.71988 1.000 25.02386 269 TYR C C 1
ATOM 11925 O O . TYR C 1 293 ? 71.06646 76.88587 8.59644 1.000 35.41094 269 TYR C O 1
ATOM 11943 N N . MET C 1 294 ? 71.21343 74.94725 7.46663 1.000 24.88391 270 MET C N 1
ATOM 11944 C CA . MET C 1 294 ? 72.49399 74.59474 8.05918 1.000 27.30544 270 MET C CA 1
ATOM 11945 C C . MET C 1 294 ? 73.59230 75.49051 7.50006 1.000 22.37253 270 MET C C 1
ATOM 11946 O O . MET C 1 294 ? 73.55969 75.89900 6.33608 1.000 23.31418 270 MET C O 1
ATOM 11960 N N . ALA C 1 295 ? 74.57123 75.80642 8.34963 1.000 20.75607 271 ALA C N 1
ATOM 11961 C CA . ALA C 1 295 ? 75.75239 76.51086 7.86499 1.000 20.43411 271 ALA C CA 1
ATOM 11962 C C . ALA C 1 295 ? 76.43652 75.71278 6.76464 1.000 20.15507 271 ALA C C 1
ATOM 11963 O O . ALA C 1 295 ? 76.95947 76.28445 5.80093 1.000 19.44646 271 ALA C O 1
ATOM 11970 N N . ASP C 1 296 ? 76.42569 74.38655 6.88994 1.000 21.59031 272 ASP C N 1
ATOM 11971 C CA . ASP C 1 296 ? 77.03522 73.49193 5.90836 1.000 19.90345 272 ASP C CA 1
ATOM 11972 C C . ASP C 1 296 ? 76.41435 72.11991 6.13813 1.000 19.94340 272 ASP C C 1
ATOM 11973 O O . ASP C 1 296 ? 76.66165 71.50741 7.18142 1.000 22.64334 272 ASP C O 1
ATOM 11982 N N . MET C 1 297 ? 75.61055 71.63988 5.18104 1.000 20.93788 273 MET C N 1
ATOM 11983 C CA . MET C 1 297 ? 74.93539 70.36037 5.37785 1.000 23.16871 273 MET C CA 1
ATOM 11984 C C . MET C 1 297 ? 75.92064 69.22344 5.62177 1.000 22.35983 273 MET C C 1
ATOM 11985 O O . MET C 1 297 ? 75.51893 68.16425 6.11468 1.000 24.86258 273 MET C O 1
ATOM 11999 N N . LEU C 1 298 ? 77.19308 69.41335 5.27881 1.000 21.69848 274 LEU C N 1
ATOM 12000 C CA . LEU C 1 298 ? 78.20693 68.38703 5.47011 1.000 22.64160 274 LEU C CA 1
ATOM 12001 C C . LEU C 1 298 ? 78.91971 68.49880 6.81089 1.000 25.79443 274 LEU C C 1
ATOM 12002 O O . LEU C 1 298 ? 79.73008 67.62455 7.13737 1.000 27.51119 274 LEU C O 1
ATOM 12018 N N . GLN C 1 299 ? 78.64759 69.54492 7.58598 1.000 25.14198 275 GLN C N 1
ATOM 12019 C CA . GLN C 1 299 ? 79.13188 69.67137 8.96055 1.000 25.54790 275 GLN C CA 1
ATOM 12020 C C . GLN C 1 299 ? 77.92008 69.43999 9.86260 1.000 26.64156 275 GLN C C 1
ATOM 12021 O O . GLN C 1 299 ? 77.17646 70.36992 10.18304 1.000 23.15592 275 GLN C O 1
ATOM 12035 N N . THR C 1 300 ? 77.72688 68.19040 10.26475 1.000 21.51668 276 THR C N 1
ATOM 12036 C CA . THR C 1 300 ? 76.53552 67.77446 10.98658 1.000 20.50070 276 THR C CA 1
ATOM 12037 C C . THR C 1 300 ? 76.69125 68.01917 12.48049 1.000 22.83309 276 THR C C 1
ATOM 12038 O O . THR C 1 300 ? 77.80906 68.08536 13.00105 1.000 21.98484 276 THR C O 1
ATOM 12049 N N . PRO C 1 301 ? 75.57593 68.15578 13.20578 1.000 23.15888 277 PRO C N 1
ATOM 12050 C CA . PRO C 1 301 ? 75.66571 68.47739 14.64066 1.000 24.30062 277 PRO C CA 1
ATOM 12051 C C . PRO C 1 301 ? 76.28807 67.37787 15.49130 1.000 24.73519 277 PRO C C 1
ATOM 12052 O O . PRO C 1 301 ? 76.64424 67.65128 16.64546 1.000 23.77763 277 PRO C O 1
ATOM 12063 N N . ILE C 1 302 ? 76.44601 66.15676 14.97226 1.000 22.58507 278 ILE C N 1
ATOM 12064 C CA . ILE C 1 302 ? 77.09683 65.11322 15.75879 1.000 23.94679 278 ILE C CA 1
ATOM 12065 C C . ILE C 1 302 ? 78.57031 65.43039 15.97515 1.000 23.11999 278 ILE C C 1
ATOM 12066 O O . ILE C 1 302 ? 79.20592 64.83910 16.85530 1.000 24.24772 278 ILE C O 1
ATOM 12082 N N . GLY C 1 303 ? 79.13133 66.35412 15.19940 1.000 21.62455 279 GLY C N 1
ATOM 12083 C CA . GLY C 1 303 ? 80.47737 66.81830 15.42464 1.000 26.84709 279 GLY C CA 1
ATOM 12084 C C . GLY C 1 303 ? 80.62562 67.44955 16.79455 1.000 24.98778 279 GLY C C 1
ATOM 12085 O O . GLY C 1 303 ? 81.30464 66.91728 17.67843 1.000 24.79509 279 GLY C O 1
ATOM 12089 N N . PRO C 1 304 ? 79.99562 68.61040 16.99527 1.000 21.54290 280 PRO C N 1
ATOM 12090 C CA . PRO C 1 304 ? 80.04802 69.24081 18.32503 1.000 26.51580 280 PRO C CA 1
ATOM 12091 C C . PRO C 1 304 ? 79.59325 68.32512 19.45040 1.000 22.55758 280 PRO C C 1
ATOM 12092 O O . PRO C 1 304 ? 80.21141 68.31674 20.52171 1.000 22.55632 280 PRO C O 1
ATOM 12103 N N . ALA C 1 305 ? 78.52597 67.55107 19.23929 1.000 23.26946 281 ALA C N 1
ATOM 12104 C CA . ALA C 1 305 ? 78.01414 66.70017 20.30872 1.000 22.62159 281 ALA C CA 1
ATOM 12105 C C . ALA C 1 305 ? 79.01649 65.61525 20.68398 1.000 21.40220 281 ALA C C 1
ATOM 12106 O O . ALA C 1 305 ? 79.21119 65.32768 21.87053 1.000 19.80337 281 ALA C O 1
ATOM 12113 N N . SER C 1 306 ? 79.66348 65.00255 19.69005 1.000 19.28231 282 SER C N 1
ATOM 12114 C CA . SER C 1 306 ? 80.62019 63.93949 19.98292 1.000 22.81573 282 SER C CA 1
ATOM 12115 C C . SER C 1 306 ? 81.90600 64.49550 20.58213 1.000 22.55171 282 SER C C 1
ATOM 12116 O O . SER C 1 306 ? 82.52241 63.85359 21.43908 1.000 24.27976 282 SER C O 1
ATOM 12124 N N . ALA C 1 307 ? 82.33344 65.68240 20.14039 1.000 23.82200 283 ALA C N 1
ATOM 12125 C CA . ALA C 1 307 ? 83.53787 66.28465 20.70401 1.000 26.96900 283 ALA C CA 1
ATOM 12126 C C . ALA C 1 307 ? 83.35290 66.59265 22.18451 1.000 25.47676 283 ALA C C 1
ATOM 12127 O O . ALA C 1 307 ? 84.27795 66.41502 22.98639 1.000 26.75597 283 ALA C O 1
ATOM 12134 N N . LYS C 1 308 ? 82.16097 67.05392 22.56669 1.000 19.82615 284 LYS C N 1
ATOM 12135 C CA . LYS C 1 308 ? 81.89099 67.32207 23.97476 1.000 27.42233 284 LYS C CA 1
ATOM 12136 C C . LYS C 1 308 ? 81.84387 66.03029 24.78223 1.000 26.32312 284 LYS C C 1
ATOM 12137 O O . LYS C 1 308 ? 82.32387 65.98611 25.92068 1.000 23.55542 284 LYS C O 1
ATOM 12156 N N . ALA C 1 309 ? 81.27329 64.96739 24.20939 1.000 23.07666 285 ALA C N 1
ATOM 12157 C CA . ALA C 1 309 ? 81.13782 63.71556 24.94704 1.000 22.90064 285 ALA C CA 1
ATOM 12158 C C . ALA C 1 309 ? 82.48594 63.02964 25.13476 1.000 22.52922 285 ALA C C 1
ATOM 12159 O O . ALA C 1 309 ? 82.78681 62.53355 26.22706 1.000 21.77543 285 ALA C O 1
ATOM 12166 N N . PHE C 1 310 ? 83.30683 62.97811 24.08112 1.000 21.17485 286 PHE C N 1
ATOM 12167 C CA . PHE C 1 310 ? 84.63669 62.39064 24.21675 1.000 24.75114 286 PHE C CA 1
ATOM 12168 C C . PHE C 1 310 ? 85.49478 63.19661 25.18425 1.000 26.20661 286 PHE C C 1
ATOM 12169 O O . PHE C 1 310 ? 86.22528 62.62594 26.00322 1.000 26.99892 286 PHE C O 1
ATOM 12186 N N . GLU C 1 311 ? 85.42551 64.52668 25.09806 1.000 27.13631 287 GLU C N 1
ATOM 12187 C CA . GLU C 1 311 ? 86.13963 65.37468 26.04732 1.000 26.71446 287 GLU C CA 1
ATOM 12188 C C . GLU C 1 311 ? 85.69581 65.07967 27.47396 1.000 29.15951 287 GLU C C 1
ATOM 12189 O O . GLU C 1 311 ? 86.52508 64.91831 28.37707 1.000 25.83892 287 GLU C O 1
ATOM 12201 N N . MET C 1 312 ? 84.38187 65.00558 27.69281 1.000 27.67148 288 MET C N 1
ATOM 12202 C CA . MET C 1 312 ? 83.86284 64.80700 29.04132 1.000 29.62382 288 MET C CA 1
ATOM 12203 C C . MET C 1 312 ? 84.34005 63.48410 29.62406 1.000 28.79375 288 MET C C 1
ATOM 12204 O O . MET C 1 312 ? 84.67649 63.40560 30.81192 1.000 24.20558 288 MET C O 1
ATOM 12218 N N . ALA C 1 313 ? 84.38281 62.43561 28.80355 1.000 25.36026 289 ALA C N 1
ATOM 12219 C CA . ALA C 1 313 ? 84.86269 61.13297 29.24344 1.000 25.03397 289 ALA C CA 1
ATOM 12220 C C . ALA C 1 313 ? 86.38217 61.03229 29.25315 1.000 29.60802 289 ALA C C 1
ATOM 12221 O O . ALA C 1 313 ? 86.91320 59.99748 29.67004 1.000 23.85130 289 ALA C O 1
ATOM 12228 N N . GLY C 1 314 ? 87.08939 62.07168 28.82145 1.000 26.50450 290 GLY C N 1
ATOM 12229 C CA . GLY C 1 314 ? 88.53653 61.98656 28.71776 1.000 29.98708 290 GLY C CA 1
ATOM 12230 C C . GLY C 1 314 ? 88.99309 60.86652 27.81039 1.000 31.70791 290 GLY C C 1
ATOM 12231 O O . GLY C 1 314 ? 89.98661 60.19144 28.10949 1.000 27.49835 290 GLY C O 1
ATOM 12235 N N . MET C 1 315 ? 88.28699 60.65221 26.70260 1.000 29.38009 291 MET C N 1
ATOM 12236 C CA . MET C 1 315 ? 88.55766 59.54441 25.80054 1.000 30.86044 291 MET C CA 1
ATOM 12237 C C . MET C 1 315 ? 88.56482 60.03898 24.36118 1.000 30.19323 291 MET C C 1
ATOM 12238 O O . MET C 1 315 ? 88.23307 61.19126 24.07176 1.000 28.44617 291 MET C O 1
ATOM 12252 N N . ARG C 1 316 ? 88.95171 59.14845 23.45825 1.000 28.02975 292 ARG C N 1
ATOM 12253 C CA . ARG C 1 316 ? 89.05730 59.42817 22.03620 1.000 25.03756 292 ARG C CA 1
ATOM 12254 C C . ARG C 1 316 ? 88.35620 58.33642 21.24584 1.000 29.14931 292 ARG C C 1
ATOM 12255 O O . ARG C 1 316 ? 88.15061 57.22697 21.74968 1.000 26.48235 292 ARG C O 1
ATOM 12276 N N . PRO C 1 317 ? 87.97071 58.62256 19.99771 1.000 27.46868 293 PRO C N 1
ATOM 12277 C CA . PRO C 1 317 ? 87.28399 57.59785 19.19048 1.000 30.13829 293 PRO C CA 1
ATOM 12278 C C . PRO C 1 317 ? 88.01817 56.26736 19.10917 1.000 26.87404 293 PRO C C 1
ATOM 12279 O O . PRO C 1 317 ? 87.36702 55.21649 19.08081 1.000 31.04316 293 PRO C O 1
ATOM 12290 N N . SER C 1 318 ? 89.35289 56.27683 19.07232 1.000 27.69028 294 SER C N 1
ATOM 12291 C CA . SER C 1 318 ? 90.10669 55.03245 18.95828 1.000 26.54066 294 SER C CA 1
ATOM 12292 C C . SER C 1 318 ? 90.06334 54.19425 20.22962 1.000 30.23291 294 SER C C 1
ATOM 12293 O O . SER C 1 318 ? 90.48701 53.03355 20.19859 1.000 31.95535 294 SER C O 1
ATOM 12301 N N . ASP C 1 319 ? 89.57111 54.74818 21.33933 1.000 29.81494 295 ASP C N 1
ATOM 12302 C CA . ASP C 1 319 ? 89.41998 53.97853 22.56696 1.000 23.70952 295 ASP C CA 1
ATOM 12303 C C . ASP C 1 319 ? 88.16873 53.11078 22.56578 1.000 28.43760 295 ASP C C 1
ATOM 12304 O O . ASP C 1 319 ? 88.08124 52.17011 23.36195 1.000 22.75210 295 ASP C O 1
ATOM 12313 N N . MET C 1 320 ? 87.20624 53.40439 21.69724 1.000 27.02403 296 MET C N 1
ATOM 12314 C CA . MET C 1 320 ? 85.92841 52.70931 21.72924 1.000 29.96035 296 MET C CA 1
ATOM 12315 C C . MET C 1 320 ? 86.07059 51.27545 21.23337 1.000 30.29617 296 MET C C 1
ATOM 12316 O O . MET C 1 320 ? 86.81728 50.99367 20.29181 1.000 28.45811 296 MET C O 1
ATOM 12330 N N . HIS C 1 321 ? 85.34401 50.36601 21.88553 1.000 25.90471 297 HIS C N 1
ATOM 12331 C CA . HIS C 1 321 ? 85.26047 48.97924 21.45237 1.000 24.45158 297 HIS C CA 1
ATOM 12332 C C . HIS C 1 321 ? 84.07045 48.71980 20.53875 1.000 23.42120 297 HIS C C 1
ATOM 12333 O O . HIS C 1 321 ? 84.03219 47.67885 19.87491 1.000 24.88579 297 HIS C O 1
ATOM 12347 N N . MET C 1 322 ? 83.10721 49.63610 20.48337 1.000 24.39581 298 MET C N 1
ATOM 12348 C CA . MET C 1 322 ? 81.92981 49.45553 19.64641 1.000 27.55108 298 MET C CA 1
ATOM 12349 C C . MET C 1 322 ? 81.31782 50.82045 19.37790 1.000 19.50447 298 MET C C 1
ATOM 12350 O O . MET C 1 322 ? 81.56232 51.78517 20.10766 1.000 20.01382 298 MET C O 1
ATOM 12364 N N . ALA C 1 323 ? 80.51793 50.88822 18.31624 1.000 19.85520 299 ALA C N 1
ATOM 12365 C CA . ALA C 1 323 ? 79.81443 52.11404 17.94977 1.000 21.40492 299 ALA C CA 1
ATOM 12366 C C . ALA C 1 323 ? 78.38995 51.74590 17.56210 1.000 24.06774 299 ALA C C 1
ATOM 12367 O O . ALA C 1 323 ? 78.17044 51.10406 16.53083 1.000 21.72560 299 ALA C O 1
ATOM 12374 N N . GLN C 1 324 ? 77.42924 52.14162 18.39106 1.000 20.79407 300 GLN C N 1
ATOM 12375 C CA . GLN C 1 324 ? 76.00764 51.97852 18.09749 1.000 21.60533 300 GLN C CA 1
ATOM 12376 C C . GLN C 1 324 ? 75.52120 53.32500 17.56986 1.000 21.83406 300 GLN C C 1
ATOM 12377 O O . GLN C 1 324 ? 75.28174 54.25718 18.34100 1.000 18.72924 300 GLN C O 1
ATOM 12391 N N . ILE C 1 325 ? 75.38387 53.42742 16.25093 1.000 20.99834 301 ILE C N 1
ATOM 12392 C CA . ILE C 1 325 ? 75.18288 54.70014 15.56809 1.000 20.81838 301 ILE C CA 1
ATOM 12393 C C . ILE C 1 325 ? 73.76947 54.74486 15.00779 1.000 17.84305 301 ILE C C 1
ATOM 12394 O O . ILE C 1 325 ? 73.35232 53.83409 14.28323 1.000 22.01309 301 ILE C O 1
ATOM 12410 N N . TYR C 1 326 ? 73.03582 55.80598 15.34756 1.000 19.40031 302 TYR C N 1
ATOM 12411 C CA . TYR C 1 326 ? 71.68742 56.00187 14.82933 1.000 18.89441 302 TYR C CA 1
ATOM 12412 C C . TYR C 1 326 ? 71.69337 55.90239 13.31010 1.000 19.81419 302 TYR C C 1
ATOM 12413 O O . TYR C 1 326 ? 72.47522 56.57818 12.63591 1.000 18.45475 302 TYR C O 1
ATOM 12431 N N . ASP C 1 327 ? 70.81295 55.06050 12.77229 1.000 22.03207 303 ASP C N 1
ATOM 12432 C CA . ASP C 1 327 ? 70.92071 54.62902 11.38265 1.000 21.35861 303 ASP C CA 1
ATOM 12433 C C . ASP C 1 327 ? 69.56212 54.62066 10.68812 1.000 23.71419 303 ASP C C 1
ATOM 12434 O O . ASP C 1 327 ? 69.13564 53.61707 10.11502 1.000 23.70248 303 ASP C O 1
ATOM 12443 N N . CYS C 1 328 ? 68.86210 55.75626 10.71808 1.000 19.94998 304 CYS C N 1
ATOM 12444 C CA A CYS C 1 328 ? 67.63920 55.85126 9.92969 0.493 22.78597 304 CYS C CA 1
ATOM 12445 C CA B CYS C 1 328 ? 67.64056 55.89196 9.93087 0.507 22.67135 304 CYS C CA 1
ATOM 12446 C C . CYS C 1 328 ? 67.94651 55.92246 8.43890 1.000 23.52955 304 CYS C C 1
ATOM 12447 O O . CYS C 1 328 ? 67.12620 55.48722 7.62284 1.000 24.62742 304 CYS C O 1
ATOM 12462 N N . TYR C 1 329 ? 69.11602 56.44080 8.06910 1.000 21.81120 305 TYR C N 1
ATOM 12463 C CA . TYR C 1 329 ? 69.56915 56.49222 6.68765 1.000 21.34564 305 TYR C CA 1
ATOM 12464 C C . TYR C 1 329 ? 71.04041 56.10552 6.65604 1.000 18.33484 305 TYR C C 1
ATOM 12465 O O . TYR C 1 329 ? 71.78636 56.38162 7.59932 1.000 18.63282 305 TYR C O 1
ATOM 12483 N N . THR C 1 330 ? 71.45361 55.45165 5.56721 1.000 18.27034 306 THR C N 1
ATOM 12484 C CA . THR C 1 330 ? 72.85661 55.06917 5.43884 1.000 19.40277 306 THR C CA 1
ATOM 12485 C C . THR C 1 330 ? 73.76224 56.29083 5.48613 1.000 19.83695 306 THR C C 1
ATOM 12486 O O . THR C 1 330 ? 74.84965 56.24782 6.07376 1.000 18.75463 306 THR C O 1
ATOM 12497 N N . ILE C 1 331 ? 73.33003 57.39246 4.87012 1.000 20.16651 307 ILE C N 1
ATOM 12498 C CA . ILE C 1 331 ? 74.16480 58.58722 4.82184 1.000 21.19139 307 ILE C CA 1
ATOM 12499 C C . ILE C 1 331 ? 74.38134 59.14644 6.22085 1.000 19.03394 307 ILE C C 1
ATOM 12500 O O . ILE C 1 331 ? 75.44821 59.69774 6.51779 1.000 20.67834 307 ILE C O 1
ATOM 12516 N N . THR C 1 332 ? 73.39043 59.00093 7.10662 1.000 17.13685 308 THR C N 1
ATOM 12517 C CA . THR C 1 332 ? 73.55529 59.45963 8.48331 1.000 17.47513 308 THR C CA 1
ATOM 12518 C C . THR C 1 332 ? 74.67491 58.69999 9.18519 1.000 22.61463 308 THR C C 1
ATOM 12519 O O . THR C 1 332 ? 75.45274 59.28574 9.94825 1.000 22.44959 308 THR C O 1
ATOM 12530 N N . VAL C 1 333 ? 74.76833 57.39127 8.94278 1.000 19.49341 309 VAL C N 1
ATOM 12531 C CA . VAL C 1 333 ? 75.82189 56.59246 9.56130 1.000 20.26799 309 VAL C CA 1
ATOM 12532 C C . VAL C 1 333 ? 77.19060 57.06202 9.08526 1.000 18.46095 309 VAL C C 1
ATOM 12533 O O . VAL C 1 333 ? 78.09722 57.31297 9.88809 1.000 20.86825 309 VAL C O 1
ATOM 12546 N N . MET C 1 334 ? 77.36273 57.17935 7.76729 1.000 19.66823 310 MET C N 1
ATOM 12547 C CA . MET C 1 334 ? 78.66360 57.55858 7.22753 1.000 18.95693 310 MET C CA 1
ATOM 12548 C C . MET C 1 334 ? 79.07502 58.94592 7.70433 1.000 20.17025 310 MET C C 1
ATOM 12549 O O . MET C 1 334 ? 80.24609 59.17612 8.02813 1.000 26.17133 310 MET C O 1
ATOM 12563 N N . LEU C 1 335 ? 78.12749 59.88624 7.75484 1.000 23.29114 311 LEU C N 1
ATOM 12564 C CA . LEU C 1 335 ? 78.45293 61.22475 8.23663 1.000 21.66018 311 LEU C CA 1
ATOM 12565 C C . LEU C 1 335 ? 78.75090 61.22325 9.73067 1.000 22.59891 311 LEU C C 1
ATOM 12566 O O . LEU C 1 335 ? 79.56171 62.03069 10.19967 1.000 22.32700 311 LEU C O 1
ATOM 12582 N N . THR C 1 336 ? 78.10937 60.33291 10.49173 1.000 23.22528 312 THR C N 1
ATOM 12583 C CA . THR C 1 336 ? 78.46186 60.18452 11.90009 1.000 20.37149 312 THR C CA 1
ATOM 12584 C C . THR C 1 336 ? 79.85569 59.58886 12.04769 1.000 23.09032 312 THR C C 1
ATOM 12585 O O . THR C 1 336 ? 80.60040 59.95371 12.96459 1.000 23.87174 312 THR C O 1
ATOM 12596 N N . LEU C 1 337 ? 80.22421 58.66790 11.15375 1.000 18.71470 313 LEU C N 1
ATOM 12597 C CA . LEU C 1 337 ? 81.57943 58.12826 11.16582 1.000 22.07885 313 LEU C CA 1
ATOM 12598 C C . LEU C 1 337 ? 82.61125 59.24227 11.02564 1.000 24.72298 313 LEU C C 1
ATOM 12599 O O . LEU C 1 337 ? 83.61965 59.25968 11.74160 1.000 22.99950 313 LEU C O 1
ATOM 12615 N N . GLU C 1 338 ? 82.37209 60.18715 10.11377 1.000 21.85875 314 GLU C N 1
ATOM 12616 C CA . GLU C 1 338 ? 83.33384 61.26198 9.89146 1.000 25.28279 314 GLU C CA 1
ATOM 12617 C C . GLU C 1 338 ? 83.29740 62.28064 11.02479 1.000 24.69863 314 GLU C C 1
ATOM 12618 O O . GLU C 1 338 ? 84.32648 62.57407 11.64400 1.000 27.60525 314 GLU C O 1
ATOM 12630 N N . ASP C 1 339 ? 82.11514 62.82636 11.31649 1.000 27.27168 315 ASP C N 1
ATOM 12631 C CA . ASP C 1 339 ? 82.02267 63.95232 12.23804 1.000 25.98201 315 ASP C CA 1
ATOM 12632 C C . ASP C 1 339 ? 82.25301 63.55250 13.69006 1.000 23.74838 315 ASP C C 1
ATOM 12633 O O . ASP C 1 339 ? 82.62178 64.41106 14.49827 1.000 25.43158 315 ASP C O 1
ATOM 12642 N N . ALA C 1 340 ? 82.05512 62.28301 14.04347 1.000 26.46051 316 ALA C N 1
ATOM 12643 C CA . ALA C 1 340 ? 82.40000 61.81724 15.38177 1.000 26.01030 316 ALA C CA 1
ATOM 12644 C C . ALA C 1 340 ? 83.88411 61.50074 15.52975 1.000 25.90146 316 ALA C C 1
ATOM 12645 O O . ALA C 1 340 ? 84.31954 61.14973 16.63161 1.000 25.83586 316 ALA C O 1
ATOM 12652 N N . GLY C 1 341 ? 84.66527 61.61156 14.45905 1.000 25.32917 317 GLY C N 1
ATOM 12653 C CA . GLY C 1 341 ? 86.10048 61.45034 14.54302 1.000 29.67052 317 GLY C CA 1
ATOM 12654 C C . GLY C 1 341 ? 86.61798 60.04433 14.35162 1.000 29.30255 317 GLY C C 1
ATOM 12655 O O . GLY C 1 341 ? 87.79545 59.79590 14.63618 1.000 28.33571 317 GLY C O 1
ATOM 12659 N N . PHE C 1 342 ? 85.78497 59.11369 13.88289 1.000 25.16422 318 PHE C N 1
ATOM 12660 C CA . PHE C 1 342 ? 86.25737 57.75956 13.62260 1.000 25.93291 318 PHE C CA 1
ATOM 12661 C C . PHE C 1 342 ? 87.03643 57.65771 12.31917 1.000 30.84294 318 PHE C C 1
ATOM 12662 O O . PHE C 1 342 ? 87.85194 56.74104 12.17060 1.000 24.49406 318 PHE C O 1
ATOM 12679 N N . CYS C 1 343 ? 86.80487 58.57119 11.37967 1.000 33.43860 319 CYS C N 1
ATOM 12680 C CA . CYS C 1 343 ? 87.57412 58.62828 10.14646 1.000 31.50062 319 CYS C CA 1
ATOM 12681 C C . CYS C 1 343 ? 87.63149 60.07918 9.69058 1.000 32.66828 319 CYS C C 1
ATOM 12682 O O . CYS C 1 343 ? 86.94130 60.94922 10.22857 1.000 33.81014 319 CYS C O 1
ATOM 12690 N N . GLU C 1 344 ? 88.46334 60.33139 8.68404 1.000 31.49262 320 GLU C N 1
ATOM 12691 C CA . GLU C 1 344 ? 88.65921 61.68776 8.19485 1.000 35.10632 320 GLU C CA 1
ATOM 12692 C C . GLU C 1 344 ? 87.41517 62.19456 7.47237 1.000 30.19155 320 GLU C C 1
ATOM 12693 O O . GLU C 1 344 ? 86.69593 61.43809 6.81451 1.000 27.88017 320 GLU C O 1
ATOM 12705 N N . LYS C 1 345 ? 87.16630 63.49539 7.60378 1.000 31.62608 321 LYS C N 1
ATOM 12706 C CA . LYS C 1 345 ? 86.10925 64.14250 6.83635 1.000 28.00284 321 LYS C CA 1
ATOM 12707 C C . LYS C 1 345 ? 86.41851 64.02948 5.35034 1.000 28.73764 321 LYS C C 1
ATOM 12708 O O . LYS C 1 345 ? 87.45931 64.50545 4.88710 1.000 31.78588 321 LYS C O 1
ATOM 12727 N N . GLY C 1 346 ? 85.51915 63.38608 4.60700 1.000 30.17747 322 GLY C N 1
ATOM 12728 C CA . GLY C 1 346 ? 85.68749 63.18495 3.18519 1.000 26.00821 322 GLY C CA 1
ATOM 12729 C C . GLY C 1 346 ? 86.13230 61.79411 2.78696 1.000 28.08481 322 GLY C C 1
ATOM 12730 O O . GLY C 1 346 ? 86.06482 61.45921 1.59670 1.000 28.36267 322 GLY C O 1
ATOM 12734 N N . LYS C 1 347 ? 86.58481 60.97724 3.73977 1.000 22.01086 323 LYS C N 1
ATOM 12735 C CA . LYS C 1 347 ? 87.00638 59.60891 3.46832 1.000 28.39370 323 LYS C CA 1
ATOM 12736 C C . LYS C 1 347 ? 86.02597 58.58456 4.03030 1.000 27.84848 323 LYS C C 1
ATOM 12737 O O . LYS C 1 347 ? 86.40987 57.43830 4.28641 1.000 25.26482 323 LYS C O 1
ATOM 12756 N N . GLY C 1 348 ? 84.76479 58.97761 4.22416 1.000 28.00478 324 GLY C N 1
ATOM 12757 C CA . GLY C 1 348 ? 83.78531 58.05229 4.77128 1.000 29.76510 324 GLY C CA 1
ATOM 12758 C C . GLY C 1 348 ? 83.56216 56.84105 3.88698 1.000 25.85762 324 GLY C C 1
ATOM 12759 O O . GLY C 1 348 ? 83.49358 55.70934 4.37310 1.000 26.70351 324 GLY C O 1
ATOM 12763 N N . MET C 1 349 ? 83.43876 57.06065 2.57651 1.000 30.46092 325 MET C N 1
ATOM 12764 C CA . MET C 1 349 ? 83.28114 55.93979 1.65570 1.000 29.96616 325 MET C CA 1
ATOM 12765 C C . MET C 1 349 ? 84.48811 55.01347 1.72103 1.000 27.98327 325 MET C C 1
ATOM 12766 O O . MET C 1 349 ? 84.34359 53.78583 1.67768 1.000 24.17567 325 MET C O 1
ATOM 12780 N N . ASP C 1 350 ? 85.68985 55.58666 1.83030 1.000 32.80654 326 ASP C N 1
ATOM 12781 C CA . ASP C 1 350 ? 86.89191 54.76957 1.95595 1.000 34.82059 326 ASP C CA 1
ATOM 12782 C C . ASP C 1 350 ? 86.84897 53.93105 3.22630 1.000 28.78130 326 ASP C C 1
ATOM 12783 O O . ASP C 1 350 ? 87.20844 52.74781 3.21329 1.000 29.96351 326 ASP C O 1
ATOM 12792 N N . PHE C 1 351 ? 86.40778 54.52976 4.33452 1.000 25.75497 327 PHE C N 1
ATOM 12793 C CA . PHE C 1 351 ? 86.28406 53.78562 5.58294 1.000 28.15905 327 PHE C CA 1
ATOM 12794 C C . PHE C 1 351 ? 85.26545 52.66110 5.45007 1.000 30.04531 327 PHE C C 1
ATOM 12795 O O . PHE C 1 351 ? 85.45328 51.57313 6.00690 1.000 32.45397 327 PHE C O 1
ATOM 12812 N N . LEU C 1 352 ? 84.18058 52.90328 4.71012 1.000 27.62381 328 LEU C N 1
ATOM 12813 C CA . LEU C 1 352 ? 83.16298 51.87392 4.53166 1.000 32.34835 328 LEU C CA 1
ATOM 12814 C C . LEU C 1 352 ? 83.66487 50.72742 3.66219 1.000 28.10427 328 LEU C C 1
ATOM 12815 O O . LEU C 1 352 ? 83.28895 49.57219 3.88888 1.000 28.05413 328 LEU C O 1
ATOM 12831 N N . ARG C 1 353 ? 84.51117 51.02014 2.67174 1.000 30.65862 329 ARG C N 1
ATOM 12832 C CA . ARG C 1 353 ? 85.00232 49.96788 1.78795 1.000 32.34557 329 ARG C CA 1
ATOM 12833 C C . ARG C 1 353 ? 85.96934 49.03427 2.50787 1.000 35.70072 329 ARG C C 1
ATOM 12834 O O . ARG C 1 353 ? 85.97819 47.82420 2.25239 1.000 40.45874 329 ARG C O 1
ATOM 12855 N N . ASN C 1 354 ? 86.78217 49.57172 3.41544 1.000 33.30886 330 ASN C N 1
ATOM 12856 C CA . ASN C 1 354 ? 87.96440 48.87961 3.90689 1.000 34.37486 330 ASN C CA 1
ATOM 12857 C C . ASN C 1 354 ? 87.80163 48.29547 5.30570 1.000 39.78443 330 ASN C C 1
ATOM 12858 O O . ASN C 1 354 ? 88.79794 47.87666 5.90367 1.000 31.19056 330 ASN C O 1
ATOM 12869 N N . ASN C 1 355 ? 86.58574 48.24671 5.84364 1.000 36.49816 331 ASN C N 1
ATOM 12870 C CA . ASN C 1 355 ? 86.39950 47.82533 7.22401 1.000 31.19966 331 ASN C CA 1
ATOM 12871 C C . ASN C 1 355 ? 85.23247 46.85787 7.33766 1.000 30.28516 331 ASN C C 1
ATOM 12872 O O . ASN C 1 355 ? 84.30398 46.87598 6.52608 1.000 29.32310 331 ASN C O 1
ATOM 12883 N N . ASP C 1 356 ? 85.29766 46.01018 8.36336 1.000 28.71467 332 ASP C N 1
ATOM 12884 C CA . ASP C 1 356 ? 84.26995 45.01885 8.66078 1.000 24.45476 332 ASP C CA 1
ATOM 12885 C C . ASP C 1 356 ? 83.47113 45.50795 9.86114 1.000 27.06061 332 ASP C C 1
ATOM 12886 O O . ASP C 1 356 ? 84.01547 45.63341 10.96387 1.000 23.54021 332 ASP C O 1
ATOM 12895 N N . PHE C 1 357 ? 82.18585 45.78136 9.64607 1.000 28.98035 333 PHE C N 1
ATOM 12896 C CA . PHE C 1 357 ? 81.33616 46.38032 10.66569 1.000 26.12201 333 PHE C CA 1
ATOM 12897 C C . PHE C 1 357 ? 80.47178 45.36407 11.39638 1.000 21.40930 333 PHE C C 1
ATOM 12898 O O . PHE C 1 357 ? 79.67862 45.75420 12.25873 1.000 24.48002 333 PHE C O 1
ATOM 12915 N N . THR C 1 358 ? 80.61261 44.07775 11.08947 1.000 24.91617 334 THR C N 1
ATOM 12916 C CA . THR C 1 358 ? 79.87859 43.05879 11.81905 1.000 25.88519 334 THR C CA 1
ATOM 12917 C C . THR C 1 358 ? 80.49417 42.86319 13.20415 1.000 24.37632 334 THR C C 1
ATOM 12918 O O . THR C 1 358 ? 81.59191 43.34386 13.50260 1.000 21.77491 334 THR C O 1
ATOM 12929 N N . PHE C 1 359 ? 79.76896 42.14232 14.06249 1.000 25.75635 335 PHE C N 1
ATOM 12930 C CA . PHE C 1 359 ? 80.28288 41.85570 15.39664 1.000 28.11026 335 PHE C CA 1
ATOM 12931 C C . PHE C 1 359 ? 81.54270 41.00003 15.35753 1.000 28.89205 335 PHE C C 1
ATOM 12932 O O . PHE C 1 359 ? 82.21700 40.87226 16.38573 1.000 31.08519 335 PHE C O 1
ATOM 12949 N N . LYS C 1 360 ? 81.87001 40.41204 14.20808 1.000 27.80521 336 LYS C N 1
ATOM 12950 C CA . LYS C 1 360 ? 83.12666 39.70411 14.01389 1.000 28.05183 336 LYS C CA 1
ATOM 12951 C C . LYS C 1 360 ? 84.20713 40.58725 13.40302 1.000 28.58916 336 LYS C C 1
ATOM 12952 O O . LYS C 1 360 ? 85.31867 40.10506 13.16356 1.000 31.63980 336 LYS C O 1
ATOM 12971 N N . GLY C 1 361 ? 83.91034 41.86324 13.14729 1.000 28.40567 337 GLY C N 1
ATOM 12972 C CA . GLY C 1 361 ? 84.80222 42.73148 12.41451 1.000 27.62204 337 GLY C CA 1
ATOM 12973 C C . GLY C 1 361 ? 85.69038 43.57856 13.31391 1.000 26.66676 337 GLY C C 1
ATOM 12974 O O . GLY C 1 361 ? 85.64604 43.51402 14.53959 1.000 29.11704 337 GLY C O 1
ATOM 12978 N N . ASN C 1 362 ? 86.51697 44.39710 12.65928 1.000 28.63410 338 ASN C N 1
ATOM 12979 C CA . ASN C 1 362 ? 87.44629 45.25940 13.37522 1.000 25.36909 338 ASN C CA 1
ATOM 12980 C C . ASN C 1 362 ? 86.79028 46.53738 13.87822 1.000 25.89504 338 ASN C C 1
ATOM 12981 O O . ASN C 1 362 ? 87.29507 47.14228 14.83003 1.000 33.75323 338 ASN C O 1
ATOM 12992 N N . PHE C 1 363 ? 85.68974 46.96490 13.26397 1.000 28.20303 339 PHE C N 1
ATOM 12993 C CA . PHE C 1 363 ? 84.93530 48.13568 13.70849 1.000 25.98194 339 PHE C CA 1
ATOM 12994 C C . PHE C 1 363 ? 83.47965 47.73147 13.90358 1.000 28.10125 339 PHE C C 1
ATOM 12995 O O . PHE C 1 363 ? 82.60414 48.09719 13.10979 1.000 24.82087 339 PHE C O 1
ATOM 13012 N N . PRO C 1 364 ? 83.18515 46.97469 14.95952 1.000 26.21673 340 PRO C 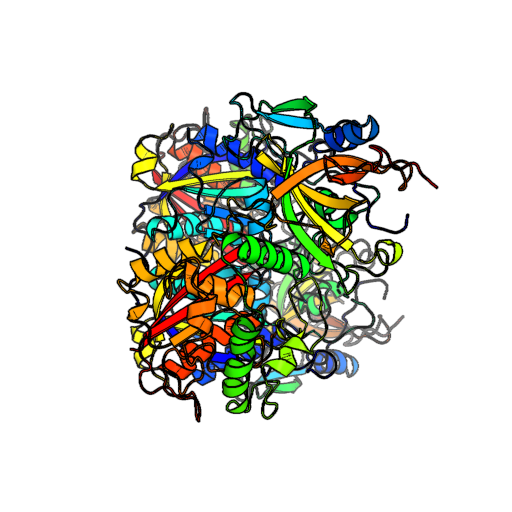N 1
ATOM 13013 C CA . PRO C 1 364 ? 81.80270 46.52568 15.17557 1.000 26.52469 340 PRO C CA 1
ATOM 13014 C C . PRO C 1 364 ? 80.85391 47.70987 15.28933 1.000 22.86274 340 PRO C C 1
ATOM 13015 O O . PRO C 1 364 ? 81.09562 48.65337 16.04606 1.000 26.12128 340 PRO C O 1
ATOM 13026 N N . MET C 1 365 ? 79.76535 47.65030 14.52409 1.000 17.44311 341 MET C N 1
ATOM 13027 C CA . MET C 1 365 ? 78.82106 48.75372 14.41937 1.000 22.01938 341 MET C CA 1
ATOM 13028 C C . MET C 1 365 ? 77.40146 48.21509 14.40108 1.000 16.76002 341 MET C C 1
ATOM 13029 O O . MET C 1 365 ? 77.10830 47.26405 13.67027 1.000 22.57051 341 MET C O 1
ATOM 13043 N N . ASN C 1 366 ? 76.52642 48.84130 15.18268 1.000 20.69084 342 ASN C N 1
ATOM 13044 C CA . ASN C 1 366 ? 75.12515 48.44256 15.29566 1.000 21.62338 342 ASN C CA 1
ATOM 13045 C C . ASN C 1 366 ? 75.01057 46.92070 15.31933 1.000 18.52112 342 ASN C C 1
ATOM 13046 O O . ASN C 1 366 ? 74.33613 46.29408 14.50119 1.000 17.86292 342 ASN C O 1
ATOM 13057 N N . THR C 1 367 ? 75.70713 46.33443 16.29383 1.000 18.13027 343 THR C N 1
ATOM 13058 C CA . THR C 1 367 ? 75.82364 44.88897 16.42980 1.000 18.40580 343 THR C CA 1
ATOM 13059 C C . THR C 1 367 ? 74.50943 44.20952 16.79064 1.000 17.49624 343 THR C C 1
ATOM 13060 O O . THR C 1 367 ? 74.49361 42.98281 16.92783 1.000 24.33490 343 THR C O 1
ATOM 13071 N N . HIS C 1 368 ? 73.42064 44.95974 16.95332 1.000 21.58971 344 HIS C N 1
ATOM 13072 C CA . HIS C 1 368 ? 72.09098 44.37770 17.07629 1.000 19.15316 344 HIS C CA 1
ATOM 13073 C C . HIS C 1 368 ? 71.35392 44.32621 15.74538 1.000 18.30082 344 HIS C C 1
ATOM 13074 O O . HIS C 1 368 ? 70.29961 43.68634 15.66013 1.000 21.25220 344 HIS C O 1
ATOM 13088 N N . GLY C 1 369 ? 71.89294 44.96624 14.71051 1.000 19.86965 345 GLY C N 1
ATOM 13089 C CA . GLY C 1 369 ? 71.22269 45.12533 13.43812 1.000 19.38811 345 GLY C CA 1
ATOM 13090 C C . GLY C 1 369 ? 70.87875 46.55842 13.10848 1.000 20.22858 345 GLY C C 1
ATOM 13091 O O . GLY C 1 369 ? 70.51222 46.84325 11.96173 1.000 16.59332 345 GLY C O 1
ATOM 13095 N N . GLY C 1 370 ? 70.98952 47.47027 14.06993 1.000 20.69175 346 GLY C N 1
ATOM 13096 C CA . GLY C 1 370 ? 70.59997 48.84636 13.84551 1.000 18.77345 346 GLY C CA 1
ATOM 13097 C C . GLY C 1 370 ? 69.12423 48.95678 13.53196 1.000 19.97168 346 GLY C C 1
ATOM 13098 O O . GLY C 1 370 ? 68.44472 47.94193 13.35159 1.000 18.36694 346 GLY C O 1
ATOM 13102 N N . GLN C 1 371 ? 68.60802 50.18327 13.46459 1.000 19.24294 347 GLN C N 1
ATOM 13103 C CA . GLN C 1 371 ? 67.20185 50.35497 13.12131 1.000 18.55747 347 GLN C CA 1
ATOM 13104 C C . GLN C 1 371 ? 66.89326 49.80374 11.73658 1.000 18.74671 347 GLN C C 1
ATOM 13105 O O . GLN C 1 371 ? 65.76583 49.36307 11.48267 1.000 23.54569 347 GLN C O 1
ATOM 13119 N N . LEU C 1 372 ? 67.87789 49.81193 10.83473 1.000 19.57267 348 LEU C N 1
ATOM 13120 C CA . LEU C 1 372 ? 67.65697 49.30870 9.48265 1.000 22.62600 348 LEU C CA 1
ATOM 13121 C C . LEU C 1 372 ? 67.23289 47.84428 9.49908 1.000 21.16310 348 LEU C C 1
ATOM 13122 O O . LEU C 1 372 ? 66.27968 47.45483 8.81432 1.000 22.46434 348 LEU C O 1
ATOM 13138 N N . SER C 1 373 ? 67.92834 47.01535 10.27970 1.000 19.77933 349 SER C N 1
ATOM 13139 C CA . SER C 1 373 ? 67.72181 45.57266 10.24486 1.000 21.27632 349 SER C CA 1
ATOM 13140 C C . SER C 1 373 ? 67.15375 44.99452 11.53093 1.000 19.16783 349 SER C C 1
ATOM 13141 O O . SER C 1 373 ? 66.48848 43.95967 11.47760 1.000 20.82206 349 SER C O 1
ATOM 13149 N N . PHE C 1 374 ? 67.40113 45.62073 12.68353 1.000 21.29094 350 PHE C N 1
ATOM 13150 C CA . PHE C 1 374 ? 66.68901 45.22916 13.89612 1.000 19.71836 350 PHE C CA 1
ATOM 13151 C C . PHE C 1 374 ? 65.25653 45.74945 13.88697 1.000 18.99919 350 PHE C C 1
ATOM 13152 O O . PHE C 1 374 ? 64.37247 45.12849 14.48854 1.000 21.34325 350 PHE C O 1
ATOM 13169 N N . GLY C 1 375 ? 65.01138 46.85860 13.20425 1.000 21.30958 351 GLY C N 1
ATOM 13170 C CA . GLY C 1 375 ? 63.69348 47.46282 13.08426 1.000 22.88153 351 GLY C CA 1
ATOM 13171 C C . GLY C 1 375 ? 63.63571 48.79326 13.81558 1.000 19.95314 351 GLY C C 1
ATOM 13172 O O . GLY C 1 375 ? 64.22739 48.96085 14.88900 1.000 18.93459 351 GLY C O 1
ATOM 13176 N N . GLN C 1 376 ? 62.91836 49.75386 13.23010 1.000 20.32032 352 GLN C N 1
ATOM 13177 C CA . GLN C 1 376 ? 62.74471 51.07703 13.82295 1.000 24.79629 352 GLN C CA 1
ATOM 13178 C C . GLN C 1 376 ? 61.39418 51.11683 14.52898 1.000 21.57203 352 GLN C C 1
ATOM 13179 O O . GLN C 1 376 ? 60.34439 51.07182 13.87906 1.000 28.43580 352 GLN C O 1
ATOM 13193 N N . SER C 1 377 ? 61.42316 51.22340 15.85381 1.000 22.88841 353 SER C N 1
ATOM 13194 C CA . SER C 1 377 ? 60.20119 51.33386 16.64583 1.000 22.86475 353 SER C CA 1
ATOM 13195 C C . SER C 1 377 ? 59.91266 52.80664 16.93218 1.000 25.04088 353 SER C C 1
ATOM 13196 O O . SER C 1 377 ? 59.97084 53.28325 18.06704 1.000 21.59040 353 SER C O 1
ATOM 13204 N N . GLY C 1 378 ? 59.60063 53.52816 15.85871 1.000 26.72715 354 GLY C N 1
ATOM 13205 C CA . GLY C 1 378 ? 59.26628 54.93542 15.98985 1.000 29.68183 354 GLY C CA 1
ATOM 13206 C C . GLY C 1 378 ? 60.36066 55.70818 16.69535 1.000 30.85993 354 GLY C C 1
ATOM 13207 O O . GLY C 1 378 ? 61.55458 55.54283 16.42191 1.000 24.62152 354 GLY C O 1
ATOM 13211 N N . THR C 1 379 ? 59.95023 56.56959 17.62741 1.000 28.99098 355 THR C N 1
ATOM 13212 C CA . THR C 1 379 ? 60.91898 57.34769 18.38753 1.000 29.70983 355 THR C CA 1
ATOM 13213 C C . THR C 1 379 ? 61.74567 56.47540 19.32192 1.000 27.30375 355 THR C C 1
ATOM 13214 O O . THR C 1 379 ? 62.79272 56.92233 19.80157 1.000 29.10852 355 THR C O 1
ATOM 13225 N N . ALA C 1 380 ? 61.30047 55.24912 19.59209 1.000 25.09029 356 ALA C N 1
ATOM 13226 C CA . ALA C 1 380 ? 62.06403 54.31322 20.40581 1.000 23.47185 356 ALA C CA 1
ATOM 13227 C C . ALA C 1 380 ? 63.14507 53.58946 19.61424 1.000 26.12292 356 ALA C C 1
ATOM 13228 O O . ALA C 1 380 ? 63.91682 52.82703 20.20668 1.000 25.98747 356 ALA C O 1
ATOM 13235 N N . GLY C 1 381 ? 63.21838 53.80216 18.29870 1.000 23.97582 357 GLY C N 1
ATOM 13236 C CA . GLY C 1 381 ? 64.26120 53.15924 17.51648 1.000 25.84163 357 GLY C CA 1
ATOM 13237 C C . GLY C 1 381 ? 65.65321 53.52743 17.99140 1.000 19.49413 357 GLY C C 1
ATOM 13238 O O . GLY C 1 381 ? 66.55788 52.68917 18.00403 1.000 21.05665 357 GLY C O 1
ATOM 13242 N N . GLY C 1 382 ? 65.84212 54.78637 18.39213 1.000 21.92205 358 GLY C N 1
ATOM 13243 C CA . GLY C 1 382 ? 67.13651 55.20877 18.89554 1.000 20.79225 358 GLY C CA 1
ATOM 13244 C C . GLY C 1 382 ? 67.55070 54.48798 20.16252 1.000 18.39923 358 GLY C C 1
ATOM 13245 O O . GLY C 1 382 ? 68.74564 54.35760 20.44337 1.000 15.48142 358 GLY C O 1
ATOM 13249 N N . MET C 1 383 ? 66.57890 54.01503 20.94789 1.000 21.15455 359 MET C N 1
ATOM 13250 C CA . MET C 1 383 ? 66.91035 53.29966 22.17308 1.000 18.92943 359 MET C CA 1
ATOM 13251 C C . MET C 1 383 ? 67.52608 51.93749 21.88849 1.000 14.84626 359 MET C C 1
ATOM 13252 O O . MET C 1 383 ? 68.24805 51.40861 22.73980 1.000 17.44204 359 MET C O 1
ATOM 13266 N N . SER C 1 384 ? 67.25532 51.35773 20.71630 1.000 14.90904 360 SER C N 1
ATOM 13267 C CA . SER C 1 384 ? 67.88626 50.09052 20.36234 1.000 19.87532 360 SER C CA 1
ATOM 13268 C C . SER C 1 384 ? 69.40364 50.22398 20.35701 1.000 17.70664 360 SER C C 1
ATOM 13269 O O . SER C 1 384 ? 70.11839 49.29072 20.74026 1.000 18.29687 360 SER C O 1
ATOM 13277 N N . GLN C 1 385 ? 69.91528 51.38031 19.92751 1.000 18.80565 361 GLN C N 1
ATOM 13278 C CA . GLN C 1 385 ? 71.35757 51.59984 19.94731 1.000 19.82715 361 GLN C CA 1
ATOM 13279 C C . GLN C 1 385 ? 71.88862 51.58869 21.37561 1.000 17.43568 361 GLN C C 1
ATOM 13280 O O . GLN C 1 385 ? 72.90357 50.94661 21.66899 1.000 17.62593 361 GLN C O 1
ATOM 13294 N N . VAL C 1 386 ? 71.21044 52.29695 22.28215 1.000 18.86896 362 VAL C N 1
ATOM 13295 C CA . VAL C 1 386 ? 71.67448 52.36104 23.66359 1.000 17.57068 362 VAL C CA 1
ATOM 13296 C C . VAL C 1 386 ? 71.58039 50.98943 24.31913 1.000 19.32493 362 VAL C C 1
ATOM 13297 O O . VAL C 1 386 ? 72.50738 50.55212 25.00994 1.000 15.91236 362 VAL C O 1
ATOM 13310 N N . ILE C 1 387 ? 70.46395 50.28747 24.10938 1.000 20.99913 363 ILE C N 1
ATOM 13311 C CA . ILE C 1 387 ? 70.26007 48.99638 24.76100 1.000 20.98307 363 ILE C CA 1
ATOM 13312 C C . ILE C 1 387 ? 71.28823 47.98134 24.27829 1.000 20.58325 363 ILE C C 1
ATOM 13313 O O . ILE C 1 387 ? 71.80061 47.17510 25.06431 1.000 21.41791 363 ILE C O 1
ATOM 13329 N N . GLU C 1 388 ? 71.60644 47.99630 22.98227 1.000 21.90844 364 GLU C N 1
ATOM 13330 C CA . GLU C 1 388 ? 72.61941 47.07426 22.47493 1.000 19.95336 364 GLU C CA 1
ATOM 13331 C C . GLU C 1 388 ? 73.97440 47.34839 23.11703 1.000 22.15785 364 GLU C C 1
ATOM 13332 O O . GLU C 1 388 ? 74.70148 46.41318 23.47395 1.000 20.36974 364 GLU C O 1
ATOM 13344 N N . ALA C 1 389 ? 74.33259 48.62568 23.27334 1.000 17.35579 365 ALA C N 1
ATOM 13345 C CA . ALA C 1 389 ? 75.57415 48.96017 23.96355 1.000 23.95909 365 ALA C CA 1
ATOM 13346 C C . ALA C 1 389 ? 75.57310 48.40776 25.38371 1.000 22.53837 365 ALA C C 1
ATOM 13347 O O . ALA C 1 389 ? 76.59412 47.90073 25.86346 1.000 20.49428 365 ALA C O 1
ATOM 13354 N N . VAL C 1 390 ? 74.43136 48.49156 26.06961 1.000 19.17826 366 VAL C N 1
ATOM 13355 C CA . VAL C 1 390 ? 74.32864 47.92881 27.41214 1.000 19.82266 366 VAL C CA 1
ATOM 13356 C C . VAL C 1 390 ? 74.44597 46.41042 27.36398 1.000 20.78107 366 VAL C C 1
ATOM 13357 O O . VAL C 1 390 ? 75.15647 45.80417 28.17478 1.000 24.49541 366 VAL C O 1
ATOM 13370 N N . HIS C 1 391 ? 73.75354 45.77181 26.41728 1.000 19.89668 367 HIS C N 1
ATOM 13371 C CA . HIS C 1 391 ? 73.84357 44.32073 26.28113 1.000 23.21597 367 HIS C CA 1
ATOM 13372 C C . HIS C 1 391 ? 75.28501 43.88111 26.05445 1.000 22.18256 367 HIS C C 1
ATOM 13373 O O . HIS C 1 391 ? 75.78353 42.97010 26.72545 1.000 19.52127 367 HIS C O 1
ATOM 13387 N N . GLN C 1 392 ? 75.97069 44.51978 25.10490 1.000 21.81338 368 GLN C N 1
ATOM 13388 C CA . GLN C 1 392 ? 77.34716 44.14291 24.80382 1.000 19.07112 368 GLN C CA 1
ATOM 13389 C C . GLN C 1 392 ? 78.24536 44.33106 26.02086 1.000 22.45286 368 GLN C C 1
ATOM 13390 O O . GLN C 1 392 ? 79.01544 43.43400 26.38332 1.000 23.07836 368 GLN C O 1
ATOM 13404 N N . ILE C 1 393 ? 78.15340 45.49178 26.67386 1.000 22.95254 369 ILE C N 1
ATOM 13405 C CA . ILE C 1 393 ? 79.03309 45.76916 27.80524 1.000 22.46208 369 ILE C CA 1
ATOM 13406 C C . ILE C 1 393 ? 78.74647 44.81065 28.95378 1.000 24.75849 369 ILE C C 1
ATOM 13407 O O . ILE C 1 393 ? 79.66211 44.38701 29.66929 1.000 24.18809 369 ILE C O 1
ATOM 13423 N N . GLN C 1 394 ? 77.48120 44.44942 29.14835 1.000 22.66625 370 GLN C N 1
ATOM 13424 C CA . GLN C 1 394 ? 77.10845 43.55022 30.23207 1.000 24.06159 370 GLN C CA 1
ATOM 13425 C C . GLN C 1 394 ? 77.37406 42.08520 29.90985 1.000 25.25614 370 GLN C C 1
ATOM 13426 O O . GLN C 1 394 ? 77.14019 41.22849 30.76977 1.000 24.89461 370 GLN C O 1
ATOM 13440 N N . GLY C 1 395 ? 77.86049 41.77597 28.71087 1.000 22.38502 371 GLY C N 1
ATOM 13441 C CA . GLY C 1 395 ? 78.10965 40.39501 28.34452 1.000 23.34287 371 GLY C CA 1
ATOM 13442 C C . GLY C 1 395 ? 76.85491 39.59276 28.09074 1.000 22.83338 371 GLY C C 1
ATOM 13443 O O . GLY C 1 395 ? 76.83779 38.38397 28.34068 1.000 28.67890 371 GLY C O 1
ATOM 13447 N N . ARG C 1 396 ? 75.79888 40.23524 27.58938 1.000 26.12887 372 ARG C N 1
ATOM 13448 C CA . ARG C 1 396 ? 74.50008 39.59593 27.41589 1.000 25.20754 372 ARG C CA 1
ATOM 13449 C C . ARG C 1 396 ? 74.06291 39.56473 25.95530 1.000 25.58614 372 ARG C C 1
ATOM 13450 O O . ARG C 1 396 ? 72.87003 39.41267 25.67347 1.000 25.14762 372 ARG C O 1
ATOM 13471 N N . ALA C 1 397 ? 74.99947 39.69799 25.01963 1.000 25.07738 373 ALA C N 1
ATOM 13472 C CA . ALA C 1 397 ? 74.66516 39.81805 23.60696 1.000 24.90514 373 ALA C CA 1
ATOM 13473 C C . ALA C 1 397 ? 74.59323 38.47846 22.88448 1.000 27.58716 373 ALA C C 1
ATOM 13474 O O . ALA C 1 397 ? 74.39884 38.46225 21.66497 1.000 32.30093 373 ALA C O 1
ATOM 13481 N N . GLY C 1 398 ? 74.74504 37.36418 23.59269 1.000 26.98344 374 GLY C N 1
ATOM 13482 C CA . GLY C 1 398 ? 74.54953 36.06946 22.96011 1.000 31.82544 374 GLY C CA 1
ATOM 13483 C C . GLY C 1 398 ? 75.57688 35.81260 21.87582 1.000 33.41503 374 GLY C C 1
ATOM 13484 O O . GLY C 1 398 ? 76.77723 36.04539 22.05606 1.000 32.43719 374 GLY C O 1
ATOM 13488 N N . ASP C 1 399 ? 75.10190 35.32642 20.72451 1.000 28.93770 375 ASP C N 1
ATOM 13489 C CA . ASP C 1 399 ? 76.00269 34.97870 19.63143 1.000 34.77354 375 ASP C CA 1
ATOM 13490 C C . ASP C 1 399 ? 76.77803 36.18080 19.10691 1.000 34.21767 375 ASP C C 1
ATOM 13491 O O . ASP C 1 399 ? 77.83486 35.99960 18.49305 1.000 30.89860 375 ASP C O 1
ATOM 13500 N N . ARG C 1 400 ? 76.28401 37.39862 19.33225 1.000 27.26674 376 ARG C N 1
ATOM 13501 C CA . ARG C 1 400 ? 76.91797 38.61022 18.83133 1.000 30.16628 376 ARG C CA 1
ATOM 13502 C C . ARG C 1 400 ? 77.82690 39.26141 19.86921 1.000 32.64070 376 ARG C C 1
ATOM 13503 O O . ARG C 1 400 ? 78.21063 40.42531 19.70655 1.000 27.04027 376 ARG C O 1
ATOM 13524 N N . GLN C 1 401 ? 78.18601 38.53362 20.92372 1.000 28.15781 377 GLN C N 1
ATOM 13525 C CA . GLN C 1 401 ? 78.96472 39.11776 22.00742 1.000 34.18198 377 GLN C CA 1
ATOM 13526 C C . GLN C 1 401 ? 80.36690 39.47757 21.53121 1.000 31.01926 377 GLN C C 1
ATOM 13527 O O . GLN C 1 401 ? 81.07139 38.64823 20.94667 1.000 30.68803 377 GLN C O 1
ATOM 13541 N N . LEU C 1 402 ? 80.76915 40.71855 21.79093 1.000 29.92476 378 LEU C N 1
ATOM 13542 C CA . LEU C 1 402 ? 82.09839 41.18446 21.43191 1.000 33.85233 378 LEU C CA 1
ATOM 13543 C C . LEU C 1 402 ? 83.11679 40.75149 22.47950 1.000 32.52221 378 LEU C C 1
ATOM 13544 O O . LEU C 1 402 ? 82.80659 40.63276 23.66926 1.000 29.47915 378 LEU C O 1
ATOM 13560 N N . GLY C 1 403 ? 84.34660 40.51380 22.01929 1.000 33.67096 379 GLY C N 1
ATOM 13561 C CA . GLY C 1 403 ? 85.41641 40.16908 22.94214 1.000 38.13194 379 GLY C CA 1
ATOM 13562 C C . GLY C 1 403 ? 85.78001 41.32400 23.85585 1.000 33.85496 379 GLY C C 1
ATOM 13563 O O . GLY C 1 403 ? 85.79607 41.18094 25.08152 1.000 34.93379 379 GLY C O 1
ATOM 13567 N N . ARG C 1 404 ? 86.08620 42.48058 23.27092 1.000 31.43078 380 ARG C N 1
ATOM 13568 C CA . ARG C 1 404 ? 86.30439 43.71040 24.02600 1.000 31.54088 380 ARG C CA 1
ATOM 13569 C C . ARG C 1 404 ? 84.95490 44.40062 24.18767 1.000 30.13399 380 ARG C C 1
ATOM 13570 O O . ARG C 1 404 ? 84.34992 44.83211 23.20030 1.000 29.56892 380 ARG C O 1
ATOM 13591 N N . ASN C 1 405 ? 84.48286 44.50455 25.42720 1.000 29.09049 381 ASN C N 1
ATOM 13592 C CA . ASN C 1 405 ? 83.14273 45.00869 25.70875 1.000 28.88863 381 ASN C CA 1
ATOM 13593 C C . ASN C 1 405 ? 83.16504 45.93673 26.92015 1.000 31.04278 381 ASN C C 1
ATOM 13594 O O . ASN C 1 405 ? 82.36058 45.81485 27.84456 1.000 26.90746 381 ASN C O 1
ATOM 13605 N N . ASP C 1 406 ? 84.08529 46.89888 26.91303 1.000 31.14497 382 ASP C N 1
ATOM 13606 C CA . ASP C 1 406 ? 84.19688 47.88293 27.98367 1.000 29.10110 382 ASP C CA 1
ATOM 13607 C C . ASP C 1 406 ? 83.70090 49.26422 27.59206 1.000 27.49067 382 ASP C C 1
ATOM 13608 O O . ASP C 1 406 ? 83.07693 49.94185 28.41017 1.000 21.09300 382 ASP C O 1
ATOM 13617 N N . LEU C 1 407 ? 83.95232 49.69448 26.35803 1.000 22.20825 383 LEU C N 1
ATOM 13618 C CA . LEU C 1 407 ? 83.74541 51.07551 25.94859 1.000 20.97009 383 LEU C CA 1
ATOM 13619 C C . LEU C 1 407 ? 82.86428 51.13436 24.71295 1.000 25.54321 383 LEU C C 1
ATOM 13620 O O . LEU C 1 407 ? 83.02827 50.33906 23.78247 1.000 22.55684 383 LEU C O 1
ATOM 13636 N N . ALA C 1 408 ? 81.93809 52.09368 24.70653 1.000 20.78886 384 ALA C N 1
ATOM 13637 C CA . ALA C 1 408 ? 80.93978 52.20251 23.65344 1.000 19.92478 384 ALA C CA 1
ATOM 13638 C C . ALA C 1 408 ? 80.65722 53.66054 23.33403 1.000 20.63500 384 ALA C C 1
ATOM 13639 O O . ALA C 1 408 ? 80.46849 54.47600 24.24190 1.000 18.31972 384 ALA C O 1
ATOM 13646 N N . TYR C 1 409 ? 80.62951 53.97557 22.04172 1.000 19.90588 385 TYR C N 1
ATOM 13647 C CA . TYR C 1 409 ? 80.10055 55.23565 21.53655 1.000 18.15675 385 TYR C CA 1
ATOM 13648 C C . TYR C 1 409 ? 78.68748 54.99780 21.01995 1.000 18.28384 385 TYR C C 1
ATOM 13649 O O . TYR C 1 409 ? 78.43761 54.01616 20.31036 1.000 18.49164 385 TYR C O 1
ATOM 13667 N N . VAL C 1 410 ? 77.76934 55.88974 21.37619 1.000 17.66953 386 VAL C N 1
ATOM 13668 C CA . VAL C 1 410 ? 76.37977 55.80115 20.94876 1.000 20.11145 386 VAL C CA 1
ATOM 13669 C C . VAL C 1 410 ? 75.93261 57.18220 20.49376 1.000 19.72810 386 VAL C C 1
ATOM 13670 O O . VAL C 1 410 ? 76.19330 58.17952 21.17667 1.000 21.00396 386 VAL C O 1
ATOM 13683 N N . SER C 1 411 ? 75.26864 57.24092 19.34365 1.000 20.89413 387 SER C N 1
ATOM 13684 C CA . SER C 1 411 ? 74.73610 58.48678 18.81739 1.000 18.51057 387 SER C CA 1
ATOM 13685 C C . SER C 1 411 ? 73.22773 58.37756 18.62554 1.000 18.09715 387 SER C C 1
ATOM 13686 O O . SER C 1 411 ? 72.67606 57.28437 18.46683 1.000 18.32491 387 SER C O 1
ATOM 13694 N N . GLY C 1 412 ? 72.58063 59.53324 18.65404 1.000 18.85725 388 GLY C N 1
ATOM 13695 C CA . GLY C 1 412 ? 71.15803 59.62612 18.33318 1.000 16.41416 388 GLY C CA 1
ATOM 13696 C C . GLY C 1 412 ? 70.92951 60.81642 17.42505 1.000 16.25265 388 GLY C C 1
ATOM 13697 O O . GLY C 1 412 ? 71.57068 61.84839 17.56726 1.000 16.70432 388 GLY C O 1
ATOM 13701 N N . THR C 1 413 ? 70.00779 60.64796 16.47268 1.000 17.63749 389 THR C N 1
ATOM 13702 C CA . THR C 1 413 ? 69.77848 61.67742 15.45967 1.000 19.72072 389 THR C CA 1
ATOM 13703 C C . THR C 1 413 ? 68.28734 61.86136 15.23671 1.000 24.32736 389 THR C C 1
ATOM 13704 O O . THR C 1 413 ? 67.56285 60.88195 15.03947 1.000 25.30189 389 THR C O 1
ATOM 13715 N N . GLY C 1 414 ? 67.83745 63.11492 15.26923 1.000 16.53689 390 GLY C N 1
ATOM 13716 C CA . GLY C 1 414 ? 66.44637 63.43176 15.01710 1.000 22.92810 390 GLY C CA 1
ATOM 13717 C C . GLY C 1 414 ? 66.26207 64.27083 13.76936 1.000 19.69445 390 GLY C C 1
ATOM 13718 O O . GLY C 1 414 ? 67.20294 64.92965 13.31702 1.000 20.57488 390 GLY C O 1
ATOM 13722 N N . GLY C 1 415 ? 65.05749 64.25176 13.20242 1.000 21.52791 391 GLY C N 1
ATOM 13723 C CA . GLY C 1 415 ? 64.79881 65.02877 12.00206 1.000 18.38703 391 GLY C CA 1
ATOM 13724 C C . GLY C 1 415 ? 65.77604 64.68098 10.89924 1.000 22.02511 391 GLY C C 1
ATOM 13725 O O . GLY C 1 415 ? 66.18152 63.52460 10.73467 1.000 25.07096 391 GLY C O 1
ATOM 13729 N N . VAL C 1 416 ? 66.16690 65.69601 10.12885 1.000 18.16304 392 VAL C N 1
ATOM 13730 C CA . VAL C 1 416 ? 67.16616 65.52130 9.08008 1.000 17.22999 392 VAL C CA 1
ATOM 13731 C C . VAL C 1 416 ? 68.44242 66.22968 9.51051 1.000 20.93227 392 VAL C C 1
ATOM 13732 O O . VAL C 1 416 ? 68.60704 67.43269 9.27699 1.000 17.94772 392 VAL C O 1
ATOM 13745 N N . MET C 1 417 ? 69.35041 65.49007 10.14759 1.000 17.37612 393 MET C N 1
ATOM 13746 C CA . MET C 1 417 ? 70.56401 66.07593 10.71416 1.000 22.84481 393 MET C CA 1
ATOM 13747 C C . MET C 1 417 ? 70.22318 67.27198 11.60096 1.000 19.51105 393 MET C C 1
ATOM 13748 O O . MET C 1 417 ? 70.98480 68.23668 11.69948 1.000 20.10740 393 MET C O 1
ATOM 13762 N N . SER C 1 418 ? 69.07057 67.20486 12.26475 1.000 17.79648 394 SER C N 1
ATOM 13763 C CA . SER C 1 418 ? 68.58849 68.30931 13.08168 1.000 17.36210 394 SER C CA 1
ATOM 13764 C C . SER C 1 418 ? 69.07608 68.17833 14.51777 1.000 18.81981 394 SER C C 1
ATOM 13765 O O . SER C 1 418 ? 70.03322 68.84828 14.91731 1.000 25.70531 394 SER C O 1
ATOM 13773 N N . GLU C 1 419 ? 68.42530 67.32485 15.30098 1.000 18.38829 395 GLU C N 1
ATOM 13774 C CA . GLU C 1 419 ? 68.79309 67.12844 16.69509 1.000 19.81066 395 GLU C CA 1
ATOM 13775 C C . GLU C 1 419 ? 69.78134 65.97689 16.80495 1.000 19.43616 395 GLU C C 1
ATOM 13776 O O . GLU C 1 419 ? 69.63016 64.94800 16.13936 1.000 13.95612 395 GLU C O 1
ATOM 13788 N N . GLN C 1 420 ? 70.79981 66.15823 17.64424 1.000 19.76654 396 GLN C N 1
ATOM 13789 C CA . GLN C 1 420 ? 71.85980 65.16840 17.74973 1.000 19.69566 396 GLN C CA 1
ATOM 13790 C C . GLN C 1 420 ? 72.37824 65.07327 19.17611 1.000 21.19578 396 GLN C C 1
ATOM 13791 O O . GLN C 1 420 ? 72.50001 66.08413 19.87303 1.000 25.52324 396 GLN C O 1
ATOM 13805 N N . GLY C 1 421 ? 72.69845 63.84864 19.58808 1.000 15.18814 397 GLY C N 1
ATOM 13806 C CA . GLY C 1 421 ? 73.30882 63.61002 20.88210 1.000 14.79489 397 GLY C CA 1
ATOM 13807 C C . GLY C 1 421 ? 74.28234 62.45442 20.79590 1.000 18.54640 397 GLY C C 1
ATOM 13808 O O . GLY C 1 421 ? 74.19748 61.60581 19.90121 1.000 17.98742 397 GLY C O 1
ATOM 13812 N N . ALA C 1 422 ? 75.22019 62.43404 21.74013 1.000 14.42780 398 ALA C N 1
ATOM 13813 C CA . ALA C 1 422 ? 76.23632 61.39473 21.79752 1.000 18.74814 398 ALA C CA 1
ATOM 13814 C C . ALA C 1 422 ? 76.44352 60.97611 23.24386 1.000 21.40030 398 ALA C C 1
ATOM 13815 O O . ALA C 1 422 ? 76.23227 61.76283 24.17073 1.000 19.74700 398 ALA C O 1
ATOM 13822 N N . LEU C 1 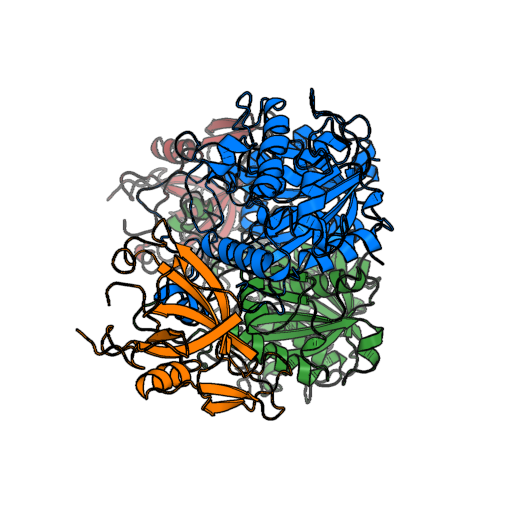423 ? 76.85740 59.72305 23.42334 1.000 18.23445 399 LEU C N 1
ATOM 13823 C CA . LEU C 1 423 ? 77.12119 59.16238 24.73771 1.000 18.11366 399 LEU C CA 1
ATOM 13824 C C . LEU C 1 423 ? 78.38758 58.32381 24.68251 1.000 17.98324 399 LEU C C 1
ATOM 13825 O O . LEU C 1 423 ? 78.60497 57.58040 23.72125 1.000 18.83569 399 LEU C O 1
ATOM 13841 N N . ILE C 1 424 ? 79.21394 58.44435 25.71742 1.000 19.12228 400 ILE C N 1
ATOM 13842 C CA . ILE C 1 424 ? 80.30822 57.51568 25.97514 1.000 18.35101 400 ILE C CA 1
ATOM 13843 C C . ILE C 1 424 ? 79.91850 56.70324 27.20258 1.000 20.46644 400 ILE C C 1
ATOM 13844 O O . ILE C 1 424 ? 79.62224 57.26972 28.26292 1.000 21.85832 400 ILE C O 1
ATOM 13860 N N . LEU C 1 425 ? 79.89633 55.38326 27.05597 1.000 20.11917 401 LEU C N 1
ATOM 13861 C CA . LEU C 1 425 ? 79.53084 54.47547 28.13162 1.000 19.69076 401 LEU C CA 1
ATOM 13862 C C . LEU C 1 425 ? 80.71131 53.56772 28.44177 1.000 22.69149 401 LEU C C 1
ATOM 13863 O O . LEU C 1 425 ? 81.39786 53.09559 27.52988 1.000 22.45194 401 LEU C O 1
ATOM 13879 N N . ARG C 1 426 ? 80.94506 53.32666 29.73022 1.000 25.66783 402 ARG C N 1
ATOM 13880 C CA . ARG C 1 426 ? 82.02971 52.46387 30.17714 1.000 20.69977 402 ARG C CA 1
ATOM 13881 C C . ARG C 1 426 ? 81.49928 51.47033 31.19792 1.000 26.83392 402 ARG C C 1
ATOM 13882 O O . ARG C 1 426 ? 80.81556 51.85814 32.15099 1.000 27.02156 402 ARG C O 1
ATOM 13903 N N . GLY C 1 427 ? 81.81746 50.19425 30.99666 1.000 25.38895 403 GLY C N 1
ATOM 13904 C CA . GLY C 1 427 ? 81.42318 49.18281 31.95434 1.000 26.73540 403 GLY C CA 1
ATOM 13905 C C . GLY C 1 427 ? 82.17790 49.32232 33.26221 1.000 27.58035 403 GLY C C 1
ATOM 13906 O O . GLY C 1 427 ? 83.30506 49.81429 33.31225 1.000 29.84558 403 GLY C O 1
ATOM 13910 N N . ALA C 1 428 ? 81.53756 48.88201 34.33982 1.000 31.25401 404 ALA C N 1
ATOM 13911 C CA . ALA C 1 428 ? 82.13381 48.96790 35.66812 1.000 31.73962 404 ALA C CA 1
ATOM 13912 C C . ALA C 1 428 ? 83.27398 47.96586 35.81304 1.000 36.27013 404 ALA C C 1
ATOM 13913 O O . ALA C 1 428 ? 84.15444 48.12252 36.66084 1.000 37.07653 404 ALA C O 1
ATOM 13921 N N . TRP D 2 3 ? 44.87324 73.67920 -8.95007 1.000 76.42413 3 TRP D N 1
ATOM 13922 C CA . TRP D 2 3 ? 45.98477 73.50632 -8.02205 1.000 73.99473 3 TRP D CA 1
ATOM 13923 C C . TRP D 2 3 ? 45.50584 72.85577 -6.72763 1.000 72.01609 3 TRP D C 1
ATOM 13924 O O . TRP D 2 3 ? 44.90830 73.51204 -5.87347 1.000 71.22762 3 TRP D O 1
ATOM 13944 N N . ASN D 2 4 ? 45.76964 71.55805 -6.59314 1.000 71.33905 4 ASN D N 1
ATOM 13945 C CA . ASN D 2 4 ? 45.38274 70.79565 -5.41494 1.000 72.50492 4 ASN D CA 1
ATOM 13946 C C . ASN D 2 4 ? 46.52660 70.60876 -4.42838 1.000 66.65468 4 ASN D C 1
ATOM 13947 O O . ASN D 2 4 ? 46.34919 69.92083 -3.41831 1.000 70.99329 4 ASN D O 1
ATOM 13958 N N . LYS D 2 5 ? 47.68423 71.20480 -4.68782 1.000 47.92239 5 LYS D N 1
ATOM 13959 C CA . LYS D 2 5 ? 48.83753 71.02806 -3.82435 1.000 40.95881 5 LYS D CA 1
ATOM 13960 C C . LYS D 2 5 ? 48.78192 71.99186 -2.64528 1.000 39.51678 5 LYS D C 1
ATOM 13961 O O . LYS D 2 5 ? 48.04028 72.97756 -2.66775 1.000 32.09749 5 LYS D O 1
ATOM 13980 N N . PRO D 2 6 ? 49.54382 71.71593 -1.58860 1.000 35.58161 6 PRO D N 1
ATOM 13981 C CA . PRO D 2 6 ? 49.70157 72.70968 -0.52232 1.000 26.38667 6 PRO D CA 1
ATOM 13982 C C . PRO D 2 6 ? 50.10046 74.06043 -1.09673 1.000 27.94794 6 PRO D C 1
ATOM 13983 O O . PRO D 2 6 ? 50.92744 74.14937 -2.00833 1.000 26.34291 6 PRO D O 1
ATOM 13994 N N . LEU D 2 7 ? 49.49537 75.11440 -0.56943 1.000 22.37898 7 LEU D N 1
ATOM 13995 C CA . LEU D 2 7 ? 49.85341 76.48057 -0.90881 1.000 26.68592 7 LEU D CA 1
ATOM 13996 C C . LEU D 2 7 ? 50.35701 77.20159 0.33025 1.000 24.97350 7 LEU D C 1
ATOM 13997 O O . LEU D 2 7 ? 50.01985 76.82587 1.45980 1.000 21.94066 7 LEU D O 1
ATOM 14013 N N . PRO D 2 8 ? 51.17692 78.23756 0.16230 1.000 22.81554 8 PRO D N 1
ATOM 14014 C CA . PRO D 2 8 ? 51.57172 79.04577 1.32066 1.000 23.28617 8 PRO D CA 1
ATOM 14015 C C . PRO D 2 8 ? 50.39583 79.85607 1.83947 1.000 24.00045 8 PRO D C 1
ATOM 14016 O O . PRO D 2 8 ? 49.57262 80.35608 1.06986 1.000 22.56758 8 PRO D O 1
ATOM 14027 N N . HIS D 2 9 ? 50.31239 79.96331 3.16415 1.000 23.93923 9 HIS D N 1
ATOM 14028 C CA . HIS D 2 9 ? 49.32587 80.80352 3.83584 1.000 24.29921 9 HIS D CA 1
ATOM 14029 C C . HIS D 2 9 ? 50.08940 81.92625 4.52529 1.000 20.46930 9 HIS D C 1
ATOM 14030 O O . HIS D 2 9 ? 50.46348 81.80141 5.70114 1.000 20.16219 9 HIS D O 1
ATOM 14044 N N . PRO D 2 10 ? 50.36016 83.03466 3.83623 1.000 19.85391 10 PRO D N 1
ATOM 14045 C CA . PRO D 2 10 ? 51.27516 84.03883 4.39110 1.000 19.98579 10 PRO D CA 1
ATOM 14046 C C . PRO D 2 10 ? 50.73784 84.65123 5.67390 1.000 16.42478 10 PRO D C 1
ATOM 14047 O O . PRO D 2 10 ? 49.53548 84.87339 5.82596 1.000 20.71739 10 PRO D O 1
ATOM 14058 N N . THR D 2 11 ? 51.64861 84.91067 6.60329 1.000 16.65638 11 THR D N 1
ATOM 14059 C CA . THR D 2 11 ? 51.35538 85.70625 7.78168 1.000 19.23646 11 THR D CA 1
ATOM 14060 C C . THR D 2 11 ? 51.67602 87.17107 7.49305 1.000 19.69116 11 THR D C 1
ATOM 14061 O O . THR D 2 11 ? 52.23556 87.51763 6.45052 1.000 19.72680 11 THR D O 1
ATOM 14072 N N . GLU D 2 12 ? 51.31867 88.04290 8.43431 1.000 19.95886 12 GLU D N 1
ATOM 14073 C CA . GLU D 2 12 ? 51.68758 89.44611 8.28997 1.000 23.76889 12 GLU D CA 1
ATOM 14074 C C . GLU D 2 12 ? 53.19186 89.65988 8.39351 1.000 22.19986 12 GLU D C 1
ATOM 14075 O O . GLU D 2 12 ? 53.66887 90.75462 8.07622 1.000 24.42864 12 GLU D O 1
ATOM 14087 N N . ILE D 2 13 ? 53.94446 88.64296 8.81330 1.000 20.20473 13 ILE D N 1
ATOM 14088 C CA . ILE D 2 13 ? 55.39886 88.74342 8.84196 1.000 20.82943 13 ILE D CA 1
ATOM 14089 C C . ILE D 2 13 ? 55.98383 88.40073 7.47788 1.000 22.33885 13 ILE D C 1
ATOM 14090 O O . ILE D 2 13 ? 56.86318 89.10307 6.96595 1.000 20.79743 13 ILE D O 1
ATOM 14106 N N . SER D 2 14 ? 55.50581 87.31574 6.87120 1.000 17.90848 14 SER D N 1
ATOM 14107 C CA . SER D 2 14 ? 56.01740 86.85561 5.58839 1.000 22.78396 14 SER D CA 1
ATOM 14108 C C . SER D 2 14 ? 55.28324 87.45934 4.39987 1.000 20.56839 14 SER D C 1
ATOM 14109 O O . SER D 2 14 ? 55.72409 87.26675 3.26098 1.000 18.30507 14 SER D O 1
ATOM 14117 N N . ALA D 2 15 ? 54.18766 88.18125 4.63642 1.000 18.44610 15 ALA D N 1
ATOM 14118 C CA . ALA D 2 15 ? 53.38891 88.73657 3.54523 1.000 21.29813 15 ALA D CA 1
ATOM 14119 C C . ALA D 2 15 ? 54.21116 89.50694 2.52057 1.000 23.31959 15 ALA D C 1
ATOM 14120 O O . ALA D 2 15 ? 53.99577 89.30323 1.31508 1.000 22.98307 15 ALA D O 1
ATOM 14127 N N . PRO D 2 16 ? 55.14439 90.38427 2.90358 1.000 22.08494 16 PRO D N 1
ATOM 14128 C CA . PRO D 2 16 ? 55.88583 91.14001 1.87885 1.000 21.50461 16 PRO D CA 1
ATOM 14129 C C . PRO D 2 16 ? 56.68261 90.25662 0.93490 1.000 23.11077 16 PRO D C 1
ATOM 14130 O O . PRO D 2 16 ? 56.94049 90.66152 -0.20565 1.000 22.69557 16 PRO D O 1
ATOM 14141 N N . TYR D 2 17 ? 57.08390 89.06032 1.37112 1.000 20.37210 17 TYR D N 1
ATOM 14142 C CA . TYR D 2 17 ? 57.82506 88.16847 0.48565 1.000 20.89077 17 TYR D CA 1
ATOM 14143 C C . TYR D 2 17 ? 56.91194 87.57388 -0.57884 1.000 21.88525 17 TYR D C 1
ATOM 14144 O O . TYR D 2 17 ? 57.23682 87.59053 -1.77222 1.000 21.18902 17 TYR D O 1
ATOM 14162 N N . TRP D 2 18 ? 55.76215 87.03825 -0.16225 1.000 23.90770 18 TRP D N 1
ATOM 14163 C CA . TRP D 2 18 ? 54.82872 86.45563 -1.11941 1.000 25.06975 18 TRP D CA 1
ATOM 14164 C C . TRP D 2 18 ? 54.20052 87.52106 -2.00617 1.000 27.44303 18 TRP D C 1
ATOM 14165 O O . TRP D 2 18 ? 53.79543 87.22307 -3.13611 1.000 27.79156 18 TRP D O 1
ATOM 14186 N N . GLU D 2 19 ? 54.12217 88.76339 -1.52184 1.000 24.98382 19 GLU D N 1
ATOM 14187 C CA . GLU D 2 19 ? 53.61477 89.84957 -2.35343 1.000 22.30664 19 GLU D CA 1
ATOM 14188 C C . GLU D 2 19 ? 54.63864 90.26183 -3.40313 1.000 25.99765 19 GLU D C 1
ATOM 14189 O O . GLU D 2 19 ? 54.27133 90.63109 -4.52443 1.000 23.83285 19 GLU D O 1
ATOM 14201 N N . GLY D 2 20 ? 55.92650 90.21000 -3.05701 1.000 21.85637 20 GLY D N 1
ATOM 14202 C CA . GLY D 2 20 ? 56.95475 90.51723 -4.03599 1.000 25.86212 20 GLY D CA 1
ATOM 14203 C C . GLY D 2 20 ? 56.96798 89.53137 -5.18699 1.000 30.89674 20 GLY D C 1
ATOM 14204 O O . GLY D 2 20 ? 57.12003 89.91885 -6.34807 1.000 29.19224 20 GLY D O 1
ATOM 14208 N N . LEU D 2 21 ? 56.81014 88.24102 -4.88086 1.000 30.26773 21 LEU D N 1
ATOM 14209 C CA . LEU D 2 21 ? 56.73064 87.23687 -5.93618 1.000 27.91947 21 LEU D CA 1
ATOM 14210 C C . LEU D 2 21 ? 55.57664 87.53256 -6.88637 1.000 27.78542 21 LEU D C 1
ATOM 14211 O O . LEU D 2 21 ? 55.69467 87.33138 -8.10084 1.000 33.79725 21 LEU D O 1
ATOM 14227 N N . LYS D 2 22 ? 54.44991 88.01093 -6.35155 1.000 29.78997 22 LYS D N 1
ATOM 14228 C CA . LYS D 2 22 ? 53.33501 88.39903 -7.20850 1.000 29.90693 22 LYS D CA 1
ATOM 14229 C C . LYS D 2 22 ? 53.73222 89.51552 -8.16463 1.000 32.72936 22 LYS D C 1
ATOM 14230 O O . LYS D 2 22 ? 53.23572 89.56963 -9.29600 1.000 34.14420 22 LYS D O 1
ATOM 14249 N N . ALA D 2 23 ? 54.62464 90.40843 -7.73554 1.000 30.70439 23 ALA D N 1
ATOM 14250 C CA . ALA D 2 23 ? 55.16600 91.45204 -8.59400 1.000 30.67655 23 ALA D CA 1
ATOM 14251 C C . ALA D 2 23 ? 56.43618 91.01239 -9.31725 1.000 35.14269 23 ALA D C 1
ATOM 14252 O O . ALA D 2 23 ? 57.19030 91.86361 -9.80251 1.000 30.30161 23 ALA D O 1
ATOM 14259 N N . HIS D 2 24 ? 56.68645 89.70470 -9.39635 1.000 26.22656 24 HIS D N 1
ATOM 14260 C CA . HIS D 2 24 ? 57.86528 89.16355 -10.07290 1.000 31.85670 24 HIS D CA 1
ATOM 14261 C C . HIS D 2 24 ? 59.14754 89.76693 -9.50173 1.000 30.92646 24 HIS D C 1
ATOM 14262 O O . HIS D 2 24 ? 60.03187 90.22245 -10.23060 1.000 30.93014 24 HIS D O 1
ATOM 14276 N N . GLU D 2 25 ? 59.24466 89.75935 -8.17584 1.000 28.38766 25 GLU D N 1
ATOM 14277 C CA . GLU D 2 25 ? 60.42772 90.24315 -7.48308 1.000 23.99461 25 GLU D CA 1
ATOM 14278 C C . GLU D 2 25 ? 60.72396 89.33901 -6.29827 1.000 27.11273 25 GLU D C 1
ATOM 14279 O O . GLU D 2 25 ? 59.80605 88.85182 -5.63306 1.000 26.04834 25 GLU D O 1
ATOM 14291 N N . VAL D 2 26 ? 62.00822 89.11209 -6.04767 1.000 26.71575 26 VAL D N 1
ATOM 14292 C CA . VAL D 2 26 ? 62.46793 88.37937 -4.87494 1.000 24.80506 26 VAL D CA 1
ATOM 14293 C C . VAL D 2 26 ? 62.88870 89.41620 -3.84315 1.000 27.71364 26 VAL D C 1
ATOM 14294 O O . VAL D 2 26 ? 63.88977 90.11776 -4.02693 1.000 26.94678 26 VAL D O 1
ATOM 14307 N N . ARG D 2 27 ? 62.11825 89.52394 -2.76384 1.000 24.88813 27 ARG D N 1
ATOM 14308 C CA . ARG D 2 27 ? 62.34320 90.51764 -1.72376 1.000 27.23042 27 ARG D CA 1
ATOM 14309 C C . ARG D 2 27 ? 62.64564 89.80548 -0.41559 1.000 23.24304 27 ARG D C 1
ATOM 14310 O O . ARG D 2 27 ? 61.87221 88.94737 0.02176 1.000 20.16432 27 ARG D O 1
ATOM 14331 N N . ILE D 2 28 ? 63.77261 90.15878 0.19984 1.000 23.20829 28 ILE D N 1
ATOM 14332 C CA . ILE D 2 28 ? 64.18474 89.58823 1.47217 1.000 18.33849 28 ILE D CA 1
ATOM 14333 C C . ILE D 2 28 ? 64.55438 90.73037 2.40724 1.000 22.01068 28 ILE D C 1
ATOM 14334 O O . ILE D 2 28 ? 64.78651 91.86455 1.98315 1.000 24.77385 28 ILE D O 1
ATOM 14350 N N . GLN D 2 29 ? 64.61403 90.41268 3.69348 1.000 19.54445 29 GLN D N 1
ATOM 14351 C CA . GLN D 2 29 ? 64.91853 91.40138 4.71412 1.000 22.82798 29 GLN D CA 1
ATOM 14352 C C . GLN D 2 29 ? 66.42060 91.48654 4.94825 1.000 22.65445 29 GLN D C 1
ATOM 14353 O O . GLN D 2 29 ? 67.15160 90.50371 4.79997 1.000 25.87153 29 GLN D O 1
ATOM 14367 N N . GLN D 2 30 ? 66.87526 92.68312 5.31078 1.000 24.90215 30 GLN D N 1
ATOM 14368 C CA . GLN D 2 30 ? 68.25988 92.92000 5.68998 1.000 24.27304 30 GLN D CA 1
ATOM 14369 C C . GLN D 2 30 ? 68.26773 93.75959 6.95723 1.000 22.66762 30 GLN D C 1
ATOM 14370 O O . GLN D 2 30 ? 67.65831 94.83389 6.99836 1.000 23.56124 30 GLN D O 1
ATOM 14384 N N . CYS D 2 31 ? 68.94623 93.26711 7.98786 1.000 22.55672 31 CYS D N 1
ATOM 14385 C CA . CYS D 2 31 ? 69.02230 94.00246 9.23894 1.000 25.45511 31 CYS D CA 1
ATOM 14386 C C . CYS D 2 31 ? 69.93875 95.21465 9.08194 1.000 25.56473 31 CYS D C 1
ATOM 14387 O O . CYS D 2 31 ? 70.73909 95.30977 8.14562 1.000 23.94099 31 CYS D O 1
ATOM 14394 N N . ASP D 2 32 ? 69.80651 96.15942 10.01547 1.000 22.04694 32 ASP D N 1
ATOM 14395 C CA . ASP D 2 32 ? 70.55734 97.40523 9.91693 1.000 26.65083 32 ASP D CA 1
ATOM 14396 C C . ASP D 2 32 ? 72.05090 97.21595 10.14897 1.000 28.99138 32 ASP D C 1
ATOM 14397 O O . ASP D 2 32 ? 72.81042 98.17412 9.97134 1.000 33.20109 32 ASP D O 1
ATOM 14406 N N . ARG D 2 33 ? 72.49011 96.01903 10.53406 1.000 29.84860 33 ARG D N 1
ATOM 14407 C CA . ARG D 2 33 ? 73.90918 95.70682 10.63195 1.000 29.59346 33 ARG D CA 1
ATOM 14408 C C . ARG D 2 33 ? 74.43158 94.98891 9.39298 1.000 29.52602 33 ARG D C 1
ATOM 14409 O O . ARG D 2 33 ? 75.61790 94.64966 9.34346 1.000 33.10299 33 ARG D O 1
ATOM 14430 N N . GLY D 2 34 ? 73.57706 94.74132 8.40331 1.000 29.94597 34 GLY D N 1
ATOM 14431 C CA . GLY D 2 34 ? 74.00230 94.19682 7.13298 1.000 26.11301 34 GLY D CA 1
ATOM 14432 C C . GLY D 2 34 ? 73.75050 92.72151 6.91895 1.000 27.71103 34 GLY D C 1
ATOM 14433 O O . GLY D 2 34 ? 74.20955 92.17930 5.90635 1.000 22.18144 34 GLY D O 1
ATOM 14437 N N . HIS D 2 35 ? 73.03905 92.05479 7.82518 1.000 26.04840 35 HIS D N 1
ATOM 14438 C CA . HIS D 2 35 ? 72.78660 90.62447 7.70408 1.000 24.05301 35 HIS D CA 1
ATOM 14439 C C . HIS D 2 35 ? 71.48921 90.39611 6.93528 1.000 22.83956 35 HIS D C 1
ATOM 14440 O O . HIS D 2 35 ? 70.42707 90.87911 7.34322 1.000 22.92977 35 HIS D O 1
ATOM 14454 N N . SER D 2 36 ? 71.57431 89.65892 5.83199 1.000 21.09268 36 SER D N 1
ATOM 14455 C CA . SER D 2 36 ? 70.38090 89.19417 5.14185 1.000 23.48458 36 SER D CA 1
ATOM 14456 C C . SER D 2 36 ? 69.81571 87.97460 5.85772 1.000 20.66817 36 SER D C 1
ATOM 14457 O O . SER D 2 36 ? 70.54862 87.19825 6.47798 1.000 22.96256 36 SER D O 1
ATOM 14465 N N . LEU D 2 37 ? 68.49863 87.80656 5.77199 1.000 26.16582 37 LEU D N 1
ATOM 14466 C CA . LEU D 2 37 ? 67.83872 86.72546 6.48534 1.000 22.25432 37 LEU D CA 1
ATOM 14467 C C . LEU D 2 37 ? 66.67422 86.17934 5.67382 1.000 23.85148 37 LEU D C 1
ATOM 14468 O O . LEU D 2 37 ? 66.03485 86.89694 4.90043 1.000 20.61278 37 LEU D O 1
ATOM 14484 N N . PHE D 2 38 ? 66.41796 84.88471 5.86531 1.000 20.90356 38 PHE D N 1
ATOM 14485 C CA . PHE D 2 38 ? 65.29603 84.16763 5.26611 1.000 19.99440 38 PHE D CA 1
ATOM 14486 C C . PHE D 2 38 ? 65.26244 82.78477 5.91112 1.000 18.45719 38 PHE D C 1
ATOM 14487 O O . PHE D 2 38 ? 66.31758 82.15287 6.02905 1.000 19.88629 38 PHE D O 1
ATOM 14504 N N . PHE D 2 39 ? 64.10052 82.28078 6.33865 1.000 19.78005 39 PHE D N 1
ATOM 14505 C CA . PHE D 2 39 ? 62.77507 82.86906 6.15074 1.000 19.60822 39 PHE D CA 1
ATOM 14506 C C . PHE D 2 39 ? 62.50945 84.16470 6.91697 1.000 17.84101 39 PHE D C 1
ATOM 14507 O O . PHE D 2 39 ? 63.25275 84.51031 7.83347 1.000 17.76665 39 PHE D O 1
ATOM 14524 N N . PRO D 2 40 ? 61.44970 84.88353 6.53125 1.000 20.45227 40 PRO D N 1
ATOM 14525 C CA . PRO D 2 40 ? 61.16124 86.17189 7.17616 1.000 19.18082 40 PRO D CA 1
ATOM 14526 C C . PRO D 2 40 ? 60.87875 86.02820 8.66372 1.000 21.83651 40 PRO D C 1
ATOM 14527 O O . PRO D 2 40 ? 60.31181 85.03387 9.12331 1.000 15.41896 40 PRO D O 1
ATOM 14538 N N . ARG D 2 41 ? 61.27442 87.05664 9.41427 1.000 16.89841 41 ARG D N 1
ATOM 14539 C CA . ARG D 2 41 ? 61.07630 87.11765 10.85347 1.000 18.37760 41 ARG D CA 1
ATOM 14540 C C . ARG D 2 41 ? 60.78558 88.56477 11.23784 1.000 21.35968 41 ARG D C 1
ATOM 14541 O O . ARG D 2 41 ? 60.74486 89.45888 10.38601 1.000 19.20963 41 ARG D O 1
ATOM 14562 N N . THR D 2 42 ? 60.57876 88.79574 12.53429 1.000 18.27305 42 THR D N 1
ATOM 14563 C CA . THR D 2 42 ? 60.51583 90.14274 13.08582 1.000 18.15732 42 THR D CA 1
ATOM 14564 C C . THR D 2 42 ? 61.83445 90.56200 13.72126 1.000 19.08749 42 THR D C 1
ATOM 14565 O O . THR D 2 42 ? 61.91861 91.65739 14.28545 1.000 21.72588 42 THR D O 1
ATOM 14576 N N . HIS D 2 43 ? 62.85873 89.71522 13.64046 1.000 17.52283 43 HIS D N 1
ATOM 14577 C CA . HIS D 2 43 ? 64.16300 89.99917 14.21506 1.000 20.70584 43 HIS D CA 1
ATOM 14578 C C . HIS D 2 43 ? 65.22591 89.39464 13.31070 1.000 20.65581 43 HIS D C 1
ATOM 14579 O O . HIS D 2 43 ? 64.93867 88.53600 12.47211 1.000 20.51931 43 HIS D O 1
ATOM 14593 N N . CYS D 2 44 ? 66.46049 89.83825 13.49606 1.000 20.29391 44 CYS D N 1
ATOM 14594 C CA . CYS D 2 44 ? 67.57335 89.25986 12.75396 1.000 21.51892 44 CYS D CA 1
ATOM 14595 C C . CYS D 2 44 ? 68.05867 88.00254 13.46526 1.000 25.14419 44 CYS D C 1
ATOM 14596 O O . CYS D 2 44 ? 68.47763 88.08501 14.62599 1.000 25.44007 44 CYS D O 1
ATOM 14603 N N . PRO D 2 45 ? 68.02522 86.83090 12.82057 1.000 18.67180 45 PRO D N 1
ATOM 14604 C CA . PRO D 2 45 ? 68.49343 85.60975 13.49632 1.000 21.54384 45 PRO D CA 1
ATOM 14605 C C . PRO D 2 45 ? 69.99623 85.56460 13.71131 1.000 23.43288 45 PRO D C 1
ATOM 14606 O O . PRO D 2 45 ? 70.47729 84.63585 14.37416 1.000 21.42552 45 PRO D O 1
ATOM 14617 N N . THR D 2 46 ? 70.75011 86.52591 13.17761 1.000 24.74467 46 THR D N 1
ATOM 14618 C CA . THR D 2 46 ? 72.19441 86.55636 13.36720 1.000 23.42366 46 THR D CA 1
ATOM 14619 C C . THR D 2 46 ? 72.58719 87.40147 14.57582 1.000 25.14841 46 THR D C 1
ATOM 14620 O O . THR D 2 46 ? 73.30563 86.92505 15.46044 1.000 24.41299 46 THR D O 1
ATOM 14631 N N . CYS D 2 47 ? 72.11777 88.65172 14.63196 1.000 22.02591 47 CYS D N 1
ATOM 14632 C CA . CYS D 2 47 ? 72.50684 89.57796 15.68429 1.000 25.76673 47 CYS D CA 1
ATOM 14633 C C . CYS D 2 47 ? 71.35781 90.02219 16.57792 1.000 20.50197 47 CYS D C 1
ATOM 14634 O O . CYS D 2 47 ? 71.60739 90.71612 17.57031 1.000 20.63035 47 CYS D O 1
ATOM 14641 N N . GLY D 2 48 ? 70.11795 89.65691 16.26184 1.000 22.80907 48 GLY D N 1
ATOM 14642 C CA . GLY D 2 48 ? 68.98738 90.00411 17.09376 1.000 24.00095 48 GLY D CA 1
ATOM 14643 C C . GLY D 2 48 ? 68.43760 91.39869 16.89504 1.000 25.67640 48 GLY D C 1
ATOM 14644 O O . GLY D 2 48 ? 67.51739 91.79067 17.62459 1.000 23.38963 48 GLY D O 1
ATOM 14648 N N . SER D 2 49 ? 68.96547 92.16441 15.94342 1.000 22.57631 49 SER D N 1
ATOM 14649 C CA . SER D 2 49 ? 68.44151 93.50056 15.70049 1.000 25.80771 49 SER D CA 1
ATOM 14650 C C . SER D 2 49 ? 66.99878 93.42490 15.21579 1.000 22.64005 49 SER D C 1
ATOM 14651 O O . SER D 2 49 ? 66.60636 92.50285 14.49618 1.000 25.28744 49 SER D O 1
ATOM 14659 N N . ARG D 2 50 ? 66.20415 94.41058 15.62318 1.000 22.99164 50 ARG D N 1
ATOM 14660 C CA . ARG D 2 50 ? 64.80787 94.50453 15.22290 1.000 23.05428 50 ARG D CA 1
ATOM 14661 C C . ARG D 2 50 ? 64.59534 95.46029 14.05660 1.000 23.74106 50 ARG D C 1
ATOM 14662 O O . ARG D 2 50 ? 63.45105 95.66059 13.63724 1.000 21.72128 50 ARG D O 1
ATOM 14683 N N . SER D 2 51 ? 65.66462 96.04873 13.52367 1.000 28.05929 51 SER D N 1
ATOM 14684 C CA . SER D 2 51 ? 65.57103 96.99845 12.41663 1.000 27.10739 51 SER D CA 1
ATOM 14685 C C . SER D 2 51 ? 65.77772 96.22729 11.11913 1.000 22.66571 51 SER D C 1
ATOM 14686 O O . SER D 2 51 ? 66.91200 95.99919 10.69014 1.000 23.93867 51 SER D O 1
ATOM 14694 N N . LEU D 2 52 ? 64.67535 95.82181 10.49592 1.000 22.53901 52 LEU D N 1
ATOM 14695 C CA . LEU D 2 52 ? 64.69087 95.03379 9.27211 1.000 23.47384 52 LEU D CA 1
ATOM 14696 C C . LEU D 2 52 ? 64.11642 95.85030 8.12221 1.000 22.34428 52 LEU D C 1
ATOM 14697 O O . LEU D 2 52 ? 63.11927 96.55795 8.29069 1.000 20.15785 52 LEU D O 1
ATOM 14713 N N . LYS D 2 53 ? 64.74426 95.74260 6.95222 1.000 23.13138 53 LYS D N 1
ATOM 14714 C CA . LYS D 2 53 ? 64.30158 96.44422 5.75397 1.000 22.15077 53 LYS D CA 1
ATOM 14715 C C . LYS D 2 53 ? 64.10969 95.44186 4.62566 1.000 24.73676 53 LYS D C 1
ATOM 14716 O O . LYS D 2 53 ? 65.02522 94.67566 4.30958 1.000 26.33541 53 LYS D O 1
ATOM 14735 N N . TRP D 2 54 ? 62.92270 95.45071 4.02234 1.000 24.17267 54 TRP D N 1
ATOM 14736 C CA . TRP D 2 54 ? 62.66683 94.65000 2.83286 1.000 24.34434 54 TRP D CA 1
ATOM 14737 C C . TRP D 2 54 ? 63.25204 95.34609 1.61016 1.000 27.28581 54 TRP D C 1
ATOM 14738 O O . TRP D 2 54 ? 63.00809 96.53620 1.38873 1.000 28.39120 54 TRP D O 1
ATOM 14759 N N . SER D 2 55 ? 64.02134 94.60621 0.81536 1.000 24.77754 55 SER D N 1
ATOM 14760 C CA . SER D 2 55 ? 64.57239 95.14901 -0.41679 1.000 31.21251 55 SER D CA 1
ATOM 14761 C C . SER D 2 55 ? 64.62929 94.04685 -1.46392 1.000 29.24506 55 SER D C 1
ATOM 14762 O O . SER D 2 55 ? 64.85190 92.87588 -1.14534 1.000 31.78848 55 SER D O 1
ATOM 14770 N N . LYS D 2 56 ? 64.41536 94.43585 -2.71714 1.000 27.81367 56 LYS D N 1
ATOM 14771 C CA . LYS D 2 56 ? 64.50111 93.49110 -3.82006 1.000 31.33875 56 LYS D CA 1
ATOM 14772 C C . LYS D 2 56 ? 65.94581 93.05777 -4.03443 1.000 31.58813 56 LYS D C 1
ATOM 14773 O O . LYS D 2 56 ? 66.87873 93.85557 -3.90430 1.000 34.46601 56 LYS D O 1
ATOM 14792 N N . VAL D 2 57 ? 66.12650 91.77967 -4.35738 1.000 30.92850 57 VAL D N 1
ATOM 14793 C CA . VAL D 2 57 ? 67.41775 91.24739 -4.76487 1.000 28.32846 57 VAL D CA 1
ATOM 14794 C C . VAL D 2 57 ? 67.28572 90.74501 -6.19706 1.000 26.20102 57 VAL D C 1
ATOM 14795 O O . VAL D 2 57 ? 66.18331 90.54068 -6.71162 1.000 29.20116 57 VAL D O 1
ATOM 14808 N N . SER D 2 58 ? 68.43486 90.55053 -6.84677 1.000 25.55008 58 SER D N 1
ATOM 14809 C CA . SER D 2 58 ? 68.41751 90.10685 -8.23635 1.000 34.74512 58 SER D CA 1
ATOM 14810 C C . SER D 2 58 ? 67.78747 88.72705 -8.37183 1.000 31.08397 58 SER D C 1
ATOM 14811 O O . SER D 2 58 ? 67.23262 88.39725 -9.42635 1.000 32.70519 58 SER D O 1
ATOM 14819 N N . GLY D 2 59 ? 67.85961 87.91204 -7.32381 1.000 26.74934 59 GLY D N 1
ATOM 14820 C CA . GLY D 2 59 ? 67.25689 86.60010 -7.33508 1.000 30.78816 59 GLY D CA 1
ATOM 14821 C C . GLY D 2 59 ? 68.13324 85.49635 -7.87768 1.000 30.43516 59 GLY D C 1
ATOM 14822 O O . GLY D 2 59 ? 67.70767 84.33352 -7.87464 1.000 31.56723 59 GLY D O 1
ATOM 14826 N N . GLU D 2 60 ? 69.33485 85.81171 -8.34507 1.000 28.14594 60 GLU D N 1
ATOM 14827 C CA . GLU D 2 60 ? 70.22789 84.78488 -8.85401 1.000 28.77531 60 GLU D CA 1
ATOM 14828 C C . GLU D 2 60 ? 71.11548 84.25269 -7.73504 1.000 30.72142 60 GLU D C 1
ATOM 14829 O O . GLU D 2 60 ? 71.29646 84.88383 -6.69100 1.000 32.80562 60 GLU D O 1
ATOM 14841 N N . GLY D 2 61 ? 71.65827 83.06289 -7.96670 1.000 28.46532 61 GLY D N 1
ATOM 14842 C CA . GLY D 2 61 ? 72.48136 82.39043 -6.98535 1.000 29.10724 61 GLY D CA 1
ATOM 14843 C C . GLY D 2 61 ? 73.01268 81.08182 -7.52632 1.000 28.33897 61 GLY D C 1
ATOM 14844 O O . GLY D 2 61 ? 73.20386 80.94114 -8.73833 1.000 24.71312 61 GLY D O 1
ATOM 14848 N N . THR D 2 62 ? 73.24744 80.11363 -6.64524 1.000 22.87176 62 THR D N 1
ATOM 14849 C CA . THR D 2 62 ? 73.77061 78.81701 -7.04261 1.000 25.00955 62 THR D CA 1
ATOM 14850 C C . THR D 2 62 ? 72.91501 77.70912 -6.44976 1.000 22.99353 62 THR D C 1
ATOM 14851 O O . THR D 2 62 ? 72.25205 77.89071 -5.42475 1.000 25.63715 62 THR D O 1
ATOM 14862 N N . LEU D 2 63 ? 72.93272 76.55863 -7.11736 1.000 22.99068 63 LEU D N 1
ATOM 14863 C CA . LEU D 2 63 ? 72.24826 75.36601 -6.63106 1.000 21.52409 63 LEU D CA 1
ATOM 14864 C C . LEU D 2 63 ? 73.08440 74.75414 -5.51451 1.000 21.17331 63 LEU D C 1
ATOM 14865 O O . LEU D 2 63 ? 74.13831 74.16303 -5.77132 1.000 25.10583 63 LEU D O 1
ATOM 14881 N N . TYR D 2 64 ? 72.62502 74.89959 -4.27105 1.000 19.42741 64 TYR D N 1
ATOM 14882 C CA . TYR D 2 64 ? 73.37989 74.35354 -3.14913 1.000 20.64227 64 TYR D CA 1
ATOM 14883 C C . TYR D 2 64 ? 73.29135 72.83276 -3.12503 1.000 19.21544 64 TYR D C 1
ATOM 14884 O O . TYR D 2 64 ? 74.29931 72.14294 -2.92886 1.000 22.24587 64 TYR D O 1
ATOM 14902 N N . SER D 2 65 ? 72.09123 72.29314 -3.31267 1.000 20.85643 65 SER D N 1
ATOM 14903 C CA . SER D 2 65 ? 71.91377 70.85522 -3.44458 1.000 20.16416 65 SER D CA 1
ATOM 14904 C C . SER D 2 65 ? 70.57269 70.59820 -4.11352 1.000 22.77100 65 SER D C 1
ATOM 14905 O O . SER D 2 65 ? 69.78507 71.51793 -4.35235 1.000 21.90917 65 SER D O 1
ATOM 14913 N N . PHE D 2 66 ? 70.32143 69.32558 -4.40299 1.000 18.65617 66 PHE D N 1
ATOM 14914 C CA . PHE D 2 66 ? 69.13092 68.92487 -5.13540 1.000 20.95142 66 PHE D CA 1
ATOM 14915 C C . PHE D 2 66 ? 68.89136 67.44202 -4.89941 1.000 21.34295 66 PHE D C 1
ATOM 14916 O O . PHE D 2 66 ? 69.73593 66.73333 -4.34829 1.000 19.42536 66 PHE D O 1
ATOM 14933 N N . THR D 2 67 ? 67.71792 66.98635 -5.32447 1.000 20.29850 67 THR D N 1
ATOM 14934 C CA . THR D 2 67 ? 67.42419 65.56531 -5.43181 1.000 23.20024 67 THR D CA 1
ATOM 14935 C C . THR D 2 67 ? 66.27630 65.41754 -6.41707 1.000 19.27116 67 THR D C 1
ATOM 14936 O O . THR D 2 67 ? 65.58821 66.38838 -6.74363 1.000 23.19076 67 THR D O 1
ATOM 14947 N N . VAL D 2 68 ? 66.08293 64.19421 -6.89452 1.000 19.99265 68 VAL D N 1
ATOM 14948 C CA . VAL D 2 68 ? 65.02232 63.88294 -7.84245 1.000 19.58623 68 VAL D CA 1
ATOM 14949 C C . VAL D 2 68 ? 64.14014 62.82370 -7.20134 1.000 22.69311 68 VAL D C 1
ATOM 14950 O O . VAL D 2 68 ? 64.56131 61.67176 -7.03300 1.000 20.25817 68 VAL D O 1
ATOM 14963 N N . ALA D 2 69 ? 62.92127 63.21141 -6.83762 1.000 19.64724 69 ALA D N 1
ATOM 14964 C CA . ALA D 2 69 ? 61.96997 62.26837 -6.26871 1.000 23.38499 69 ALA D CA 1
ATOM 14965 C C . ALA D 2 69 ? 61.51441 61.29350 -7.34584 1.000 22.79324 69 ALA D C 1
ATOM 14966 O O . ALA D 2 69 ? 60.93133 61.70157 -8.35596 1.000 21.52481 69 ALA D O 1
ATOM 14973 N N . ARG D 2 70 ? 61.79114 60.00893 -7.13701 1.000 21.38020 70 ARG D N 1
ATOM 14974 C CA . ARG D 2 70 ? 61.29191 58.96351 -8.01923 1.000 22.23037 70 ARG D CA 1
ATOM 14975 C C . ARG D 2 70 ? 59.96738 58.39511 -7.53592 1.000 26.48985 70 ARG D C 1
ATOM 14976 O O . ARG D 2 70 ? 59.24640 57.77186 -8.32368 1.000 27.45234 70 ARG D O 1
ATOM 14997 N N . ILE D 2 71 ? 59.64250 58.59731 -6.26896 1.000 26.18501 71 ILE D N 1
ATOM 14998 C CA . ILE D 2 71 ? 58.29721 58.40878 -5.73169 1.000 27.30601 71 ILE D CA 1
ATOM 14999 C C . ILE D 2 71 ? 57.79467 59.77692 -5.29414 1.000 26.15969 71 ILE D C 1
ATOM 15000 O O . ILE D 2 71 ? 58.49488 60.46669 -4.54305 1.000 25.02387 71 ILE D O 1
ATOM 15016 N N . PRO D 2 72 ? 56.61561 60.21656 -5.73597 1.000 27.14213 72 PRO D N 1
ATOM 15017 C CA . PRO D 2 72 ? 56.17782 61.57554 -5.39483 1.000 25.39303 72 PRO D CA 1
ATOM 15018 C C . PRO D 2 72 ? 56.08708 61.75891 -3.88724 1.000 26.23251 72 PRO D C 1
ATOM 15019 O O . PRO D 2 72 ? 55.62784 60.87461 -3.16099 1.000 25.93341 72 PRO D O 1
ATOM 15030 N N . THR D 2 73 ? 56.54143 62.92352 -3.41759 1.000 29.40648 73 THR D N 1
ATOM 15031 C CA . THR D 2 73 ? 56.47321 63.21141 -1.98900 1.000 30.01414 73 THR D CA 1
ATOM 15032 C C . THR D 2 73 ? 55.03002 63.26673 -1.50706 1.000 31.15709 73 THR D C 1
ATOM 15033 O O . THR D 2 73 ? 54.75274 62.96332 -0.34105 1.000 30.35956 73 THR D O 1
ATOM 15044 N N . MET D 2 74 ? 54.10481 63.64930 -2.38203 1.000 30.59941 74 MET D N 1
ATOM 15045 C CA . MET D 2 74 ? 52.67461 63.55364 -2.13385 1.000 28.85007 74 MET D CA 1
ATOM 15046 C C . MET D 2 74 ? 51.98371 63.16715 -3.43201 1.000 33.59031 74 MET D C 1
ATOM 15047 O O . MET D 2 74 ? 52.45135 63.53052 -4.51850 1.000 30.34180 74 MET D O 1
ATOM 15061 N N . PRO D 2 75 ? 50.87064 62.43330 -3.35300 1.000 32.03735 75 PRO D N 1
ATOM 15062 C CA . PRO D 2 75 ? 50.15756 62.06234 -4.58753 1.000 34.68927 75 PRO D CA 1
ATOM 15063 C C . PRO D 2 75 ? 49.77887 63.24936 -5.45738 1.000 33.02662 75 PRO D C 1
ATOM 15064 O O . PRO D 2 75 ? 49.70632 63.10365 -6.68465 1.000 35.81296 75 PRO D O 1
ATOM 15075 N N . GLU D 2 76 ? 49.53807 64.42411 -4.86745 1.000 33.31441 76 GLU D N 1
ATOM 15076 C CA . GLU D 2 76 ? 49.14744 65.58533 -5.65707 1.000 37.26909 76 GLU D CA 1
ATOM 15077 C C . GLU D 2 76 ? 50.32230 66.23876 -6.37528 1.000 34.52747 76 GLU D C 1
ATOM 15078 O O . GLU D 2 76 ? 50.10408 67.16387 -7.16518 1.000 33.55528 76 GLU D O 1
ATOM 15090 N N . PHE D 2 77 ? 51.55259 65.79082 -6.12299 1.000 31.95838 77 PHE D N 1
ATOM 15091 C CA . PHE D 2 77 ? 52.71347 66.23031 -6.88284 1.000 28.99215 77 PHE D CA 1
ATOM 15092 C C . PHE D 2 77 ? 53.03743 65.29088 -8.03993 1.000 32.87130 77 PHE D C 1
ATOM 15093 O O . PHE D 2 77 ? 54.15152 65.33688 -8.57458 1.000 28.02617 77 PHE D O 1
ATOM 15110 N N . THR D 2 78 ? 52.08664 64.44345 -8.43791 1.000 29.33632 78 THR D N 1
ATOM 15111 C CA . THR D 2 78 ? 52.34594 63.49401 -9.51427 1.000 31.96539 78 THR D CA 1
ATOM 15112 C C . THR D 2 78 ? 52.56807 64.20291 -10.84553 1.000 31.45377 78 THR D C 1
ATOM 15113 O O . THR D 2 78 ? 53.38359 63.75610 -11.65956 1.000 29.16755 78 THR D O 1
ATOM 15124 N N . ASP D 2 79 ? 51.85843 65.30830 -11.08909 1.000 33.18645 79 ASP D N 1
ATOM 15125 C CA . ASP D 2 79 ? 52.00927 66.03533 -12.34440 1.000 31.71036 79 ASP D CA 1
ATOM 15126 C C . ASP D 2 79 ? 53.29417 66.85200 -12.40179 1.000 33.73168 79 ASP D C 1
ATOM 15127 O O . ASP D 2 79 ? 53.60840 67.40934 -13.45904 1.000 38.13441 79 ASP D O 1
ATOM 15136 N N . GLU D 2 80 ? 54.03673 66.93645 -11.30018 1.000 32.07258 80 GLU D N 1
ATOM 15137 C CA . GLU D 2 80 ? 55.36254 67.53601 -11.28504 1.000 30.90495 80 GLU D CA 1
ATOM 15138 C C . GLU D 2 80 ? 56.46962 66.49831 -11.41060 1.000 30.51827 80 GLU D C 1
ATOM 15139 O O . GLU D 2 80 ? 57.64924 66.86205 -11.38902 1.000 26.81520 80 GLU D O 1
ATOM 15151 N N . MET D 2 81 ? 56.11815 65.22178 -11.55055 1.000 32.86205 81 MET D N 1
ATOM 15152 C CA . MET D 2 81 ? 57.10240 64.15107 -11.47275 1.000 25.67113 81 MET D CA 1
ATOM 15153 C C . MET D 2 81 ? 57.93209 64.08802 -12.75325 1.000 30.52735 81 MET D C 1
ATOM 15154 O O . MET D 2 81 ? 57.40182 64.29092 -13.84819 1.000 31.59319 81 MET D O 1
ATOM 15168 N N . PRO D 2 82 ? 59.24339 63.81335 -12.64537 1.000 28.99075 82 PRO D N 1
ATOM 15169 C CA . PRO D 2 82 ? 59.96573 63.65825 -11.37479 1.000 25.99458 82 PRO D CA 1
ATOM 15170 C C . PRO D 2 82 ? 60.23602 64.99746 -10.69464 1.000 29.93934 82 PRO D C 1
ATOM 15171 O O . PRO D 2 82 ? 60.66202 65.94515 -11.35498 1.000 29.79915 82 PRO D O 1
ATOM 15182 N N . GLN D 2 83 ? 59.98408 65.06831 -9.38869 1.000 31.02215 83 GLN D N 1
ATOM 15183 C CA . GLN D 2 83 ? 60.16336 66.31138 -8.64945 1.000 26.12726 83 GLN D CA 1
ATOM 15184 C C . GLN D 2 83 ? 61.64455 66.64082 -8.52430 1.000 22.48160 83 GLN D C 1
ATOM 15185 O O . GLN D 2 83 ? 62.39861 65.90927 -7.87449 1.000 24.14854 83 GLN D O 1
ATOM 15199 N N . ALA D 2 84 ? 62.06025 67.75083 -9.13269 1.000 23.63172 84 ALA D N 1
ATOM 15200 C CA . ALA D 2 84 ? 63.43582 68.22861 -9.00539 1.000 23.48918 84 ALA D CA 1
ATOM 15201 C C . ALA D 2 84 ? 63.49412 69.19060 -7.82124 1.000 22.99977 84 ALA D C 1
ATOM 15202 O O . ALA D 2 84 ? 63.49201 70.41450 -7.96659 1.000 21.73527 84 ALA D O 1
ATOM 15209 N N . LEU D 2 85 ? 63.53749 68.61285 -6.62172 1.000 22.21824 85 LEU D N 1
ATOM 15210 C CA . LEU D 2 85 ? 63.63169 69.41309 -5.40774 1.000 22.21326 85 LEU D CA 1
ATOM 15211 C C . LEU D 2 85 ? 65.03102 69.99943 -5.27700 1.000 19.78298 85 LEU D C 1
ATOM 15212 O O . LEU D 2 85 ? 66.03196 69.31211 -5.49821 1.000 23.71347 85 LEU D O 1
ATOM 15228 N N . ALA D 2 86 ? 65.09957 71.27512 -4.90073 1.000 22.71169 86 ALA D N 1
ATOM 15229 C CA . ALA D 2 86 ? 66.35207 72.01193 -4.93669 1.000 21.46190 86 ALA D CA 1
ATOM 15230 C C . ALA D 2 86 ? 66.45805 72.95485 -3.74976 1.000 21.86667 86 ALA D C 1
ATOM 15231 O O . ALA D 2 86 ? 65.45171 73.41907 -3.20676 1.000 21.91703 86 ALA D O 1
ATOM 15238 N N . VAL D 2 87 ? 67.70008 73.22640 -3.35573 1.000 22.09373 87 VAL D N 1
ATOM 15239 C CA . VAL D 2 87 ? 68.02921 74.24748 -2.36886 1.000 22.98217 87 VAL D CA 1
ATOM 15240 C C . VAL D 2 87 ? 68.92839 75.26303 -3.05734 1.000 23.10578 87 VAL D C 1
ATOM 15241 O O . VAL D 2 87 ? 69.98851 74.90312 -3.58571 1.000 19.56414 87 VAL D O 1
ATOM 15254 N N . ILE D 2 88 ? 68.50353 76.52275 -3.05848 1.000 20.14766 88 ILE D N 1
ATOM 15255 C CA . ILE D 2 88 ? 69.21976 77.60584 -3.71746 1.000 20.98972 88 ILE D CA 1
ATOM 15256 C C . ILE D 2 88 ? 69.81841 78.51037 -2.65277 1.000 18.48586 88 ILE D C 1
ATOM 15257 O O . ILE D 2 88 ? 69.15270 78.84510 -1.66677 1.000 20.77614 88 ILE D O 1
ATOM 15273 N N . GLU D 2 89 ? 71.07117 78.91039 -2.85354 1.000 19.64819 89 GLU D N 1
ATOM 15274 C CA . GLU D 2 89 ? 71.70908 79.93526 -2.03481 1.000 19.42922 89 GLU D CA 1
ATOM 15275 C C . GLU D 2 89 ? 71.86671 81.17859 -2.90235 1.000 19.13596 89 GLU D C 1
ATOM 15276 O O . GLU D 2 89 ? 72.64805 81.17921 -3.86021 1.000 20.17194 89 GLU D O 1
ATOM 15288 N N . LEU D 2 90 ? 71.11409 82.22568 -2.57993 1.000 18.87666 90 LEU D N 1
ATOM 15289 C CA . LEU D 2 90 ? 71.23475 83.47677 -3.30899 1.000 25.46146 90 LEU D CA 1
ATOM 15290 C C . LEU D 2 90 ? 72.61865 84.08113 -3.08235 1.000 23.30522 90 LEU D C 1
ATOM 15291 O O . LEU D 2 90 ? 73.36722 83.67592 -2.18734 1.000 24.07502 90 LEU D O 1
ATOM 15307 N N . ARG D 2 91 ? 72.96317 85.06711 -3.91537 1.000 27.63503 91 ARG D N 1
ATOM 15308 C CA . ARG D 2 91 ? 74.23696 85.75434 -3.73074 1.000 26.17424 91 ARG D CA 1
ATOM 15309 C C . ARG D 2 91 ? 74.31157 86.41072 -2.35719 1.000 24.38460 91 ARG D C 1
ATOM 15310 O O . ARG D 2 91 ? 75.40786 86.60238 -1.81822 1.000 25.44622 91 ARG D O 1
ATOM 15331 N N . GLU D 2 92 ? 73.15932 86.75187 -1.77360 1.000 24.31995 92 GLU D N 1
ATOM 15332 C CA . GLU D 2 92 ? 73.12217 87.35577 -0.44821 1.000 27.75883 92 GLU D CA 1
ATOM 15333 C C . GLU D 2 92 ? 73.43074 86.36209 0.66548 1.000 30.39239 92 GLU D C 1
ATOM 15334 O O . GLU D 2 92 ? 73.65661 86.78650 1.80388 1.000 29.54562 92 GLU D O 1
ATOM 15346 N N . GLY D 2 93 ? 73.43902 85.06326 0.37669 1.000 25.64117 93 GLY D N 1
ATOM 15347 C CA . GLY D 2 93 ? 73.79422 84.06099 1.35529 1.000 31.01598 93 GLY D CA 1
ATOM 15348 C C . GLY D 2 93 ? 72.62564 83.37001 2.02408 1.000 25.17534 93 GLY D C 1
ATOM 15349 O O . GLY D 2 93 ? 72.84862 82.42403 2.79099 1.000 29.14937 93 GLY D O 1
ATOM 15353 N N . VAL D 2 94 ? 71.39350 83.81151 1.77057 1.000 23.97280 94 VAL D N 1
ATOM 15354 C CA . VAL D 2 94 ? 70.23196 83.11221 2.30720 1.000 23.30863 94 VAL D CA 1
ATOM 15355 C C . VAL D 2 94 ? 69.88420 81.93571 1.40028 1.000 23.29418 94 VAL D C 1
ATOM 15356 O O . VAL D 2 94 ? 70.24129 81.89687 0.21977 1.000 23.76042 94 VAL D O 1
ATOM 15369 N N . ARG D 2 95 ? 69.18178 80.95792 1.96621 1.000 17.92309 95 ARG D N 1
ATOM 15370 C CA . ARG D 2 95 ? 68.85393 79.72305 1.26627 1.000 20.02222 95 ARG D CA 1
ATOM 15371 C C . ARG D 2 95 ? 67.34398 79.56762 1.16061 1.000 22.21006 95 ARG D C 1
ATOM 15372 O O . ARG D 2 95 ? 66.61001 79.86023 2.11103 1.000 23.02016 95 ARG D O 1
ATOM 15393 N N . ILE D 2 96 ? 66.88738 79.10086 -0.00183 1.000 19.20987 96 ILE D N 1
ATOM 15394 C CA . ILE D 2 96 ? 65.46771 79.01795 -0.32221 1.000 15.65980 96 ILE D CA 1
ATOM 15395 C C . ILE D 2 96 ? 65.15812 77.62605 -0.85459 1.000 21.44614 96 ILE D C 1
ATOM 15396 O O . ILE D 2 96 ? 65.82278 77.14713 -1.78010 1.000 18.34841 96 ILE D O 1
ATOM 15412 N N . ASN D 2 97 ? 64.14891 76.98342 -0.27214 1.000 18.48880 97 ASN D N 1
ATOM 15413 C CA . ASN D 2 97 ? 63.62977 75.73196 -0.80409 1.000 17.59535 97 ASN D CA 1
ATOM 15414 C C . ASN D 2 97 ? 62.75264 76.01923 -2.01517 1.000 22.03719 97 ASN D C 1
ATOM 15415 O O . ASN D 2 97 ? 61.96697 76.97197 -2.01713 1.000 15.91535 97 ASN D O 1
ATOM 15426 N N . THR D 2 98 ? 62.88878 75.19421 -3.04420 1.000 20.00141 98 THR D N 1
ATOM 15427 C CA . THR D 2 98 ? 62.23089 75.43759 -4.32498 1.000 19.54001 98 THR D CA 1
ATOM 15428 C C . THR D 2 98 ? 62.30432 74.15705 -5.15101 1.000 23.90635 98 THR D C 1
ATOM 15429 O O . THR D 2 98 ? 62.68004 73.09255 -4.64490 1.000 23.10697 98 THR D O 1
ATOM 15440 N N . THR D 2 99 ? 61.93096 74.25981 -6.42573 1.000 20.18872 99 THR D N 1
ATOM 15441 C CA . THR D 2 99 ? 62.14519 73.20073 -7.39942 1.000 21.94293 99 THR D CA 1
ATOM 15442 C C . THR D 2 99 ? 62.73622 73.81274 -8.66271 1.000 23.84163 99 THR D C 1
ATOM 15443 O O . THR D 2 99 ? 62.57224 75.00556 -8.93524 1.000 22.65561 99 THR D O 1
ATOM 15454 N N . MET D 2 100 ? 63.42690 72.97990 -9.43600 1.000 19.07168 100 MET D N 1
ATOM 15455 C CA . MET D 2 100 ? 64.01829 73.41068 -10.69402 1.000 21.30807 100 MET D CA 1
ATOM 15456 C C . MET D 2 100 ? 63.05572 73.15084 -11.84551 1.000 27.38992 100 MET D C 1
ATOM 15457 O O . MET D 2 100 ? 62.40843 72.10172 -11.90850 1.000 25.51847 100 MET D O 1
ATOM 15471 N N . VAL D 2 101 ? 62.96744 74.11568 -12.75555 1.000 26.86336 101 VAL D N 1
ATOM 15472 C CA . VAL D 2 101 ? 62.15145 73.99388 -13.95473 1.000 28.15251 101 VAL D CA 1
ATOM 15473 C C . VAL D 2 101 ? 63.04437 74.20332 -15.16883 1.000 30.91219 101 VAL D C 1
ATOM 15474 O O . VAL D 2 101 ? 64.00597 74.97738 -15.13135 1.000 27.35295 101 VAL D O 1
ATOM 15487 N N . GLY D 2 102 ? 62.72465 73.49734 -16.25001 1.000 36.58345 102 GLY D N 1
ATOM 15488 C CA . GLY D 2 102 ? 63.45353 73.67322 -17.48885 1.000 34.20697 102 GLY D CA 1
ATOM 15489 C C . GLY D 2 102 ? 64.85508 73.11137 -17.49713 1.000 40.53930 102 GLY D C 1
ATOM 15490 O O . GLY D 2 102 ? 65.65422 73.48419 -18.36063 1.000 44.49138 102 GLY D O 1
ATOM 15494 N N . VAL D 2 103 ? 65.18342 72.22589 -16.55970 1.000 35.79022 103 VAL D N 1
ATOM 15495 C CA . VAL D 2 103 ? 66.48086 71.56338 -16.52144 1.000 35.21152 103 VAL D CA 1
ATOM 15496 C C . VAL D 2 103 ? 66.24554 70.06255 -16.44042 1.000 42.37559 103 VAL D C 1
ATOM 15497 O O . VAL D 2 103 ? 65.48318 69.59523 -15.58668 1.000 38.50303 103 VAL D O 1
ATOM 15510 N N . ALA D 2 104 ? 66.89233 69.31379 -17.32558 1.000 39.66571 104 ALA D N 1
ATOM 15511 C CA . ALA D 2 104 ? 66.79426 67.86235 -17.27860 1.000 40.77971 104 ALA D CA 1
ATOM 15512 C C . ALA D 2 104 ? 67.33185 67.36275 -15.94062 1.000 43.99425 104 ALA D C 1
ATOM 15513 O O . ALA D 2 104 ? 68.39757 67.81738 -15.50015 1.000 41.56922 104 ALA D O 1
ATOM 15520 N N . PRO D 2 105 ? 66.62760 66.45516 -15.25713 1.000 41.65728 105 PRO D N 1
ATOM 15521 C CA . PRO D 2 105 ? 67.14035 65.95455 -13.97089 1.000 42.92359 105 PRO D CA 1
ATOM 15522 C C . PRO D 2 105 ? 68.58584 65.49966 -14.03222 1.000 41.86295 105 PRO D C 1
ATOM 15523 O O . PRO D 2 105 ? 69.31773 65.63605 -13.04246 1.000 33.13276 105 PRO D O 1
ATOM 15534 N N . GLU D 2 106 ? 69.02167 64.96655 -15.17423 1.000 45.29185 106 GLU D N 1
ATOM 15535 C CA . GLU D 2 106 ? 70.36205 64.41472 -15.30620 1.000 43.98496 106 GLU D CA 1
ATOM 15536 C C . GLU D 2 106 ? 71.42305 65.48908 -15.49677 1.000 43.37445 106 GLU D C 1
ATOM 15537 O O . GLU D 2 106 ? 72.61430 65.19181 -15.35584 1.000 42.34776 106 GLU D O 1
ATOM 15549 N N . ALA D 2 107 ? 71.02172 66.72000 -15.81320 1.000 39.51095 107 ALA D N 1
ATOM 15550 C CA . ALA D 2 107 ? 71.94358 67.83863 -15.93943 1.000 34.30208 107 ALA D CA 1
ATOM 15551 C C . ALA D 2 107 ? 72.01470 68.69383 -14.68043 1.000 35.51543 107 ALA D C 1
ATOM 15552 O O . ALA D 2 107 ? 72.86108 69.59173 -14.60881 1.000 33.78964 107 ALA D O 1
ATOM 15559 N N . LEU D 2 108 ? 71.14926 68.44735 -13.69762 1.000 33.24649 108 LEU D N 1
ATOM 15560 C CA . LEU D 2 108 ? 71.26268 69.13327 -12.41777 1.000 30.45066 108 LEU D CA 1
ATOM 15561 C C . LEU D 2 108 ? 72.63931 68.87524 -11.81815 1.000 29.93105 108 LEU D C 1
ATOM 15562 O O . LEU D 2 108 ? 73.15241 67.75356 -11.85679 1.000 31.54569 108 LEU D O 1
ATOM 15578 N N . LYS D 2 109 ? 73.24329 69.92370 -11.26642 1.000 25.66278 109 LYS D N 1
ATOM 15579 C CA . LYS D 2 109 ? 74.61519 69.83725 -10.78555 1.000 26.25438 109 LYS D CA 1
ATOM 15580 C C . LYS D 2 109 ? 74.81491 70.81798 -9.64332 1.000 27.06651 109 LYS D C 1
ATOM 15581 O O . LYS D 2 109 ? 74.50438 72.00367 -9.78074 1.000 24.98078 109 LYS D O 1
ATOM 15600 N N . VAL D 2 110 ? 75.33804 70.32031 -8.52288 1.000 22.75605 110 VAL D N 1
ATOM 15601 C CA . VAL D 2 110 ? 75.58487 71.17979 -7.37152 1.000 23.33608 110 VAL D CA 1
ATOM 15602 C C . VAL D 2 110 ? 76.48251 72.33176 -7.79775 1.000 22.83844 110 VAL D C 1
ATOM 15603 O O . VAL D 2 110 ? 77.59642 72.12212 -8.29409 1.000 27.27892 110 VAL D O 1
ATOM 15616 N N . GLY D 2 111 ? 75.99237 73.55762 -7.61961 1.000 24.07480 111 GLY D N 1
ATOM 15617 C CA . GLY D 2 111 ? 76.76765 74.75371 -7.88054 1.000 23.10101 111 GLY D CA 1
ATOM 15618 C C . GLY D 2 111 ? 76.40477 75.50405 -9.14297 1.000 27.04885 111 GLY D C 1
ATOM 15619 O O . GLY D 2 111 ? 77.01830 76.54432 -9.41423 1.000 21.91027 111 GLY D O 1
ATOM 15623 N N . MET D 2 112 ? 75.44215 75.02446 -9.92745 1.000 21.31579 112 MET D N 1
ATOM 15624 C CA . MET D 2 112 ? 75.08328 75.71235 -11.15964 1.000 29.60772 112 MET D CA 1
ATOM 15625 C C . MET D 2 112 ? 74.48900 77.08379 -10.86190 1.000 28.70171 112 MET D C 1
ATOM 15626 O O . MET D 2 112 ? 73.82002 77.28891 -9.84591 1.000 23.33353 112 MET D O 1
ATOM 15640 N N . GLU D 2 113 ? 74.74874 78.02979 -11.76378 1.000 26.39191 113 GLU D N 1
ATOM 15641 C CA . GLU D 2 113 ? 74.12585 79.34410 -11.67765 1.000 27.74595 113 GLU D CA 1
ATOM 15642 C C . GLU D 2 113 ? 72.64231 79.23168 -12.00788 1.000 29.75887 113 GLU D C 1
ATOM 15643 O O . GLU D 2 113 ? 72.26272 78.60071 -13.00004 1.000 23.47291 113 GLU D O 1
ATOM 15655 N N . VAL D 2 114 ? 71.80152 79.84741 -11.17600 1.000 25.51027 114 VAL D N 1
ATOM 15656 C CA . VAL D 2 114 ? 70.35642 79.76942 -11.32862 1.000 26.82476 114 VAL D CA 1
ATOM 15657 C C . VAL D 2 114 ? 69.77550 81.17659 -11.34534 1.000 27.22259 114 VAL D C 1
ATOM 15658 O O . VAL D 2 114 ? 70.38204 82.13499 -10.86156 1.000 25.88183 114 VAL D O 1
ATOM 15671 N N . ARG D 2 115 ? 68.58047 81.28749 -11.91581 1.000 25.57544 115 ARG D N 1
ATOM 15672 C CA . ARG D 2 115 ? 67.83167 82.53384 -11.95451 1.000 26.74463 115 ARG D CA 1
ATOM 15673 C C . ARG D 2 115 ? 66.37108 82.24025 -11.65272 1.000 25.46720 115 ARG D C 1
ATOM 15674 O O . ARG D 2 115 ? 65.88807 81.13254 -11.91985 1.000 22.52356 115 ARG D O 1
ATOM 15695 N N . PRO D 2 116 ? 65.64551 83.20823 -11.09669 1.000 22.26895 116 PRO D N 1
ATOM 15696 C CA . PRO D 2 116 ? 64.29379 82.92353 -10.60420 1.000 27.22770 116 PRO D CA 1
ATOM 15697 C C . PRO D 2 116 ? 63.27487 82.76576 -11.72057 1.000 25.89439 116 PRO D C 1
ATOM 15698 O O . PRO D 2 116 ? 63.39248 83.35230 -12.79919 1.000 28.09313 116 PRO D O 1
ATOM 15709 N N . VAL D 2 117 ? 62.25608 81.95818 -11.43466 1.000 26.45923 117 VAL D N 1
ATOM 15710 C CA . VAL D 2 117 ? 61.11004 81.76176 -12.31443 1.000 27.08852 117 VAL D CA 1
ATOM 15711 C C . VAL D 2 117 ? 59.85518 81.89775 -11.46279 1.000 28.86445 117 VAL D C 1
ATOM 15712 O O . VAL D 2 117 ? 59.68932 81.16969 -10.47600 1.000 26.90967 117 VAL D O 1
ATOM 15725 N N . PHE D 2 118 ? 58.97741 82.82307 -11.84168 1.000 24.31985 118 PHE D N 1
ATOM 15726 C CA . PHE D 2 118 ? 57.78225 83.12992 -11.06428 1.000 29.03180 118 PHE D CA 1
ATOM 15727 C C . PHE D 2 118 ? 56.60747 82.33051 -11.61078 1.000 27.91661 118 PHE D C 1
ATOM 15728 O O . PHE D 2 118 ? 56.21364 82.50150 -12.76969 1.000 33.23773 118 PHE D O 1
ATOM 15745 N N . ASP D 2 119 ? 56.05170 81.46252 -10.76829 1.000 27.68061 119 ASP D N 1
ATOM 15746 C CA . ASP D 2 119 ? 55.03823 80.49257 -11.16659 1.000 29.36969 119 ASP D CA 1
ATOM 15747 C C . ASP D 2 119 ? 53.66449 81.02146 -10.77127 1.000 30.71438 119 ASP D C 1
ATOM 15748 O O . ASP D 2 119 ? 53.33377 81.08422 -9.58263 1.000 29.90200 119 ASP D O 1
ATOM 15757 N N . GLU D 2 120 ? 52.86337 81.38995 -11.76981 1.000 30.64818 120 GLU D N 1
ATOM 15758 C CA . GLU D 2 120 ? 51.52958 81.92901 -11.54613 1.000 33.87658 120 GLU D CA 1
ATOM 15759 C C . GLU D 2 120 ? 50.43190 80.88625 -11.71043 1.000 33.13145 120 GLU D C 1
ATOM 15760 O O . GLU D 2 120 ? 49.25009 81.23167 -11.61337 1.000 36.15785 120 GLU D O 1
ATOM 15772 N N . ARG D 2 121 ? 50.78975 79.62503 -11.94613 1.000 31.26751 121 ARG D N 1
ATOM 15773 C CA . ARG D 2 121 ? 49.77265 78.60313 -12.17219 1.000 34.60633 121 ARG D CA 1
ATOM 15774 C C . ARG D 2 121 ? 48.81690 78.42421 -10.99843 1.000 35.38402 121 ARG D C 1
ATOM 15775 O O . ARG D 2 121 ? 47.61589 78.21922 -11.24760 1.000 36.37754 121 ARG D O 1
ATOM 15796 N N . PRO D 2 122 ? 49.24961 78.47014 -9.73476 1.000 38.24926 122 PRO D N 1
ATOM 15797 C CA . PRO D 2 122 ? 48.28356 78.29713 -8.63529 1.000 37.50332 122 PRO D CA 1
ATOM 15798 C C . PRO D 2 122 ? 47.13233 79.29017 -8.67915 1.000 36.65642 122 PRO D C 1
ATOM 15799 O O . PRO D 2 122 ? 46.10264 79.04948 -8.03677 1.000 39.22925 122 PRO D O 1
ATOM 15810 N N . GLY D 2 123 ? 47.27041 80.39224 -9.41360 1.000 34.51066 123 GLY D N 1
ATOM 15811 C CA . GLY D 2 123 ? 46.20289 81.36358 -9.53648 1.000 42.94005 123 GLY D CA 1
ATOM 15812 C C . GLY D 2 123 ? 46.50186 82.65164 -8.80058 1.000 49.77877 123 GLY D C 1
ATOM 15813 O O . GLY D 2 123 ? 47.25974 83.49326 -9.29260 1.000 49.16850 123 GLY D O 1
ATOM 15817 N N . GLU D 2 124 ? 45.91540 82.81465 -7.61184 1.000 49.03491 124 GLU D N 1
ATOM 15818 C CA . GLU D 2 124 ? 46.14223 84.03427 -6.84387 1.000 51.10493 124 GLU D CA 1
ATOM 15819 C C . GLU D 2 124 ? 47.54006 84.05282 -6.23561 1.000 48.23476 124 GLU D C 1
ATOM 15820 O O . GLU D 2 124 ? 48.16653 85.11435 -6.14070 1.000 54.83641 124 GLU D O 1
ATOM 15832 N N . VAL D 2 125 ? 48.04247 82.89702 -5.81577 1.000 41.38860 125 VAL D N 1
ATOM 15833 C CA . VAL D 2 125 ? 49.36832 82.79851 -5.21819 1.000 39.06259 125 VAL D CA 1
ATOM 15834 C C . VAL D 2 125 ? 50.39509 82.60209 -6.32280 1.000 36.02825 125 VAL D C 1
ATOM 15835 O O . VAL D 2 125 ? 50.17418 81.83933 -7.27187 1.000 33.80431 125 VAL D O 1
ATOM 15848 N N . THR D 2 126 ? 51.52130 83.29797 -6.20300 1.000 30.21693 126 THR D N 1
ATOM 15849 C CA . THR D 2 126 ? 52.66061 83.12116 -7.09270 1.000 29.20834 126 THR D CA 1
ATOM 15850 C C . THR D 2 126 ? 53.77289 82.43172 -6.31464 1.000 31.22453 126 THR D C 1
ATOM 15851 O O . THR D 2 126 ? 54.18980 82.91977 -5.25813 1.000 26.99347 126 THR D O 1
ATOM 15862 N N . LEU D 2 127 ? 54.24477 81.30443 -6.83358 1.000 26.81822 127 LEU D N 1
ATOM 15863 C CA . LEU D 2 127 ? 55.33116 80.55061 -6.22789 1.000 28.98819 127 LEU D CA 1
ATOM 15864 C C . LEU D 2 127 ? 56.65038 80.90908 -6.90181 1.000 28.03883 127 LEU D C 1
ATOM 15865 O O . LEU D 2 127 ? 56.68118 81.50086 -7.98356 1.000 30.96736 127 LEU D O 1
ATOM 15881 N N . LEU D 2 128 ? 57.74979 80.54517 -6.24367 1.000 26.86665 128 LEU D N 1
ATOM 15882 C CA . LEU D 2 128 ? 59.09040 80.87800 -6.71512 1.000 23.00980 128 LEU D CA 1
ATOM 15883 C C . LEU D 2 128 ? 59.82843 79.59442 -7.06767 1.000 26.28543 128 LEU D C 1
ATOM 15884 O O . LEU D 2 128 ? 60.17741 78.80777 -6.18090 1.000 22.87723 128 LEU D O 1
ATOM 15900 N N . ARG D 2 129 ? 60.07207 79.39243 -8.35570 1.000 26.02967 129 ARG D N 1
ATOM 15901 C CA . ARG D 2 129 ? 60.90695 78.30812 -8.84786 1.000 27.40600 129 ARG D CA 1
ATOM 15902 C C . ARG D 2 129 ? 62.15671 78.88729 -9.49852 1.000 24.38672 129 ARG D C 1
ATOM 15903 O O . ARG D 2 129 ? 62.28944 80.10013 -9.67715 1.000 26.05613 129 ARG D O 1
ATOM 15924 N N . PHE D 2 130 ? 63.08951 78.00270 -9.83855 1.000 24.08875 130 PHE D N 1
ATOM 15925 C CA . PHE D 2 130 ? 64.37044 78.40627 -10.39476 1.000 25.58185 130 PHE D CA 1
ATOM 15926 C C . PHE D 2 130 ? 64.69064 77.57035 -11.62516 1.000 26.39321 130 PHE D C 1
ATOM 15927 O O . PHE D 2 130 ? 64.14025 76.48547 -11.83094 1.000 24.03197 130 PHE D O 1
ATOM 15944 N N . THR D 2 131 ? 65.59560 78.09853 -12.44591 1.000 29.55471 131 THR D N 1
ATOM 15945 C CA . THR D 2 131 ? 66.05123 77.42148 -13.64905 1.000 24.50424 131 THR D CA 1
ATOM 15946 C C . THR D 2 131 ? 67.52915 77.72161 -13.85025 1.000 25.89896 131 THR D C 1
ATOM 15947 O O . THR D 2 131 ? 68.12632 78.52730 -13.13185 1.000 25.53677 131 THR D O 1
ATOM 15958 N N . ALA D 2 132 ? 68.11955 77.06681 -14.84581 1.000 28.23867 132 ALA D N 1
ATOM 15959 C CA . ALA D 2 132 ? 69.50681 77.34199 -15.18976 1.000 27.19928 132 ALA D CA 1
ATOM 15960 C C . ALA D 2 132 ? 69.64528 78.77666 -15.68124 1.000 32.89035 132 ALA D C 1
ATOM 15961 O O . ALA D 2 132 ? 68.86050 79.24021 -16.51476 1.000 26.89704 132 ALA D O 1
ATOM 15968 N N . HIS D 2 133 ? 70.64873 79.48228 -15.15442 1.000 31.54252 133 HIS D N 1
ATOM 15969 C CA . HIS D 2 133 ? 70.85982 80.87206 -15.54554 1.000 32.74164 133 HIS D CA 1
ATOM 15970 C C . HIS D 2 133 ? 71.06539 80.99038 -17.04986 1.000 34.92691 133 HIS D C 1
ATOM 15971 O O . HIS D 2 133 ? 70.49856 81.88208 -17.69277 1.000 36.12290 133 HIS D O 1
ATOM 15985 N N . ALA D 2 134 ? 71.86989 80.09827 -17.63006 1.000 36.89091 134 ALA D N 1
ATOM 15986 C CA . ALA D 2 134 ? 72.14070 80.13385 -19.06119 1.000 38.78494 134 ALA D CA 1
ATOM 15987 C C . ALA D 2 134 ? 71.05534 79.45941 -19.88883 1.000 37.87393 134 ALA D C 1
ATOM 15988 O O . ALA D 2 134 ? 71.09571 79.54931 -21.12074 1.000 35.49579 134 ALA D O 1
ATOM 15995 N N . GLY D 2 135 ? 70.09942 78.78948 -19.25331 1.000 39.31056 135 GLY D N 1
ATOM 15996 C CA . GLY D 2 135 ? 69.00000 78.19346 -19.97947 1.000 36.19741 135 GLY D CA 1
ATOM 15997 C C . GLY D 2 135 ? 68.07449 79.24026 -20.56699 1.000 35.43225 135 GLY D C 1
ATOM 15998 O O . GLY D 2 135 ? 68.17913 80.43858 -20.30226 1.000 42.94443 135 GLY D O 1
ATOM 16002 N N . SER D 2 136 ? 67.14041 78.76635 -21.38836 1.000 39.33151 136 SER D N 1
ATOM 16003 C CA . SER D 2 136 ? 66.19842 79.63649 -22.07723 1.000 42.41159 136 SER D CA 1
ATOM 16004 C C . SER D 2 136 ? 64.81383 79.63998 -21.44390 1.000 41.66243 136 SER D C 1
ATOM 16005 O O . SER D 2 136 ? 63.90386 80.27350 -21.98743 1.000 48.94605 136 SER D O 1
ATOM 16013 N N . HIS D 2 137 ? 64.62926 78.95595 -20.32104 1.000 34.85133 137 HIS D N 1
ATOM 16014 C CA . HIS D 2 137 ? 63.31041 78.88695 -19.70748 1.000 41.11113 137 HIS D CA 1
ATOM 16015 C C . HIS D 2 137 ? 62.84212 80.29322 -19.34111 1.000 37.76760 137 HIS D C 1
ATOM 16016 O O . HIS D 2 137 ? 63.62477 81.07560 -18.78357 1.000 36.64019 137 HIS D O 1
ATOM 16030 N N . PRO D 2 138 ? 61.59419 80.65671 -19.63775 1.000 37.08578 138 PRO D N 1
ATOM 16031 C CA . PRO D 2 138 ? 61.13628 82.01656 -19.33217 1.000 36.00537 138 PRO D CA 1
ATOM 16032 C C . PRO D 2 138 ? 61.11417 82.28710 -17.83526 1.000 35.80822 138 PRO D C 1
ATOM 16033 O O . PRO D 2 138 ? 61.13516 81.37646 -17.00401 1.000 34.74889 138 PRO D O 1
ATOM 16044 N N . SER D 2 139 ? 61.07445 83.57649 -17.49942 1.000 34.01699 139 SER D N 1
ATOM 16045 C CA . SER D 2 139 ? 61.06828 84.01038 -16.10960 1.000 30.47218 139 SER D CA 1
ATOM 16046 C C . SER D 2 139 ? 59.71410 83.84181 -15.43580 1.000 32.16485 139 SER D C 1
ATOM 16047 O O . SER D 2 139 ? 59.64350 83.91313 -14.20408 1.000 30.11633 139 SER D O 1
ATOM 16055 N N . VAL D 2 140 ? 58.64691 83.62317 -16.19882 1.000 34.82219 140 VAL D N 1
ATOM 16056 C CA . VAL D 2 140 ? 57.30455 83.48646 -15.65072 1.000 35.49494 140 VAL D CA 1
ATOM 16057 C C . VAL D 2 140 ? 56.65175 82.25356 -16.25652 1.000 32.76606 140 VAL D C 1
ATOM 16058 O O . VAL D 2 140 ? 56.88264 81.92731 -17.42620 1.000 35.81458 140 VAL D O 1
ATOM 16071 N N . ILE D 2 141 ? 55.84141 81.56757 -15.45517 1.000 32.04831 141 ILE D N 1
ATOM 16072 C CA . ILE D 2 141 ? 55.00877 80.46100 -15.91261 1.000 32.95722 141 ILE D CA 1
ATOM 16073 C C . ILE D 2 141 ? 53.56374 80.87831 -15.67608 1.000 38.47595 141 ILE D C 1
ATOM 16074 O O . ILE D 2 141 ? 53.09370 80.89212 -14.53084 1.000 37.64046 141 ILE D O 1
ATOM 16090 N N . LYS D 2 142 ? 52.86012 81.22044 -16.74965 1.000 41.53346 142 LYS D N 1
ATOM 16091 C CA . LYS D 2 142 ? 51.49740 81.71270 -16.63159 1.000 41.26024 142 LYS D CA 1
ATOM 16092 C C . LYS D 2 142 ? 50.53704 80.56149 -16.34516 1.000 38.74561 142 LYS D C 1
ATOM 16093 O O . LYS D 2 142 ? 50.81822 79.39393 -16.63027 1.000 39.11999 142 LYS D O 1
ATOM 16112 N N . ALA D 2 143 ? 49.39158 80.90662 -15.76283 1.000 39.03139 143 ALA D N 1
ATOM 16113 C CA . ALA D 2 143 ? 48.37831 79.90784 -15.45786 1.000 46.17439 143 ALA D CA 1
ATOM 16114 C C . ALA D 2 143 ? 47.80551 79.31819 -16.74199 1.000 51.50007 143 ALA D C 1
ATOM 16115 O O . ALA D 2 143 ? 47.66843 80.00025 -17.76122 1.000 47.79532 143 ALA D O 1
ATOM 16122 N N . ASP D 2 144 ? 47.47329 78.03256 -16.68329 1.000 56.83941 144 ASP D N 1
ATOM 16123 C CA . ASP D 2 144 ? 46.93425 77.32901 -17.84076 1.000 58.22667 144 ASP D CA 1
ATOM 16124 C C . ASP D 2 144 ? 45.51643 77.80384 -18.13766 1.000 58.93171 144 ASP D C 1
ATOM 16125 O O . ASP D 2 144 ? 45.14288 78.00392 -19.29350 1.000 63.76547 144 ASP D O 1
#

Radius of gyration: 29.54 Å; Cα contacts (8 Å, |Δi|>4): 2933; chains: 4; bounding box: 76×67×85 Å

Foldseek 3Di:
DAFPQFKFWQFKFKFQWAALVPFDAAQLLRQLQVQQVRRCVRFVHDLAQAAAEEEAQPPRPPDVDPVQVVSCVSNVYHHLYRYHDHFFQQRQQVVVRVQSVCVVVPSHFKYKYKYFQHHHDDDPPDCVQQPQDCDPPRVCVPVAVVVPHGHAVQLLQVLQVVLCVPQNDDLLLLLLLLQQLLVLQCQAPSAPNHVPGDHSVRQCPAPPPHPPFHPLQAFDETAMMMMIMMGGNVVSVPIDFWTKTFQFKFKDFDDQRCVPPPRSLQFGQLRGLVRRQVRSVHAPVPAPAEAEARRGSSRVLSNCDSNHVDDRSCSSVVSVPWRQELPTDYPYNSSSQCSTRNQNGSCSLVSSVVVLVCQLRQNRPPSRRPDRFWYKGKTARHHSGIIMITIIGTD/DPDDDDDDDPQQVVQQVQLVVVWHWWKAAPVGATDPPGDCARPPPGHRRIDIDTDQQKFWWQDWDFDPDDPDVVCPVVPRWTWTWTQHPSGYIDTATEPQDDSVVDDGGFMKGWAWECQVPPTTDIHIYGPPGDDDNYHDHD/DAFAQQKFWQFKFKFQWDAQVPDDAAQLLRQLQVQQVRRCVRFVHDQAQAAAEEEAQPPRPPDVDPVQVVSCVSNVYHHLYRYHDHFWQQRQQVVVSVQSVCVVVVSHFKYKYKYFQHHHDDDPPDDVFQPDDCDVPRVCNPVAVVVPHGHAVVLLQVLQVVLCVVQRDDLLLLLLLQQQLLVLQCQAPSAPCHPPGDHSVRQVPADDPDPPHHPLQAFDETAMMMMIMMGGNVVSVPIDFWTKTFQFKFKDFDDQRCVPPPRSLQFRLLRGLVRRCVSNVHAPVVAPAEAEARRGSSRVLSNCDSNPVDDRSCSSVVSVPWRQELPTPHPYNSNSQCSTSNQNTSCSLVSSVVVLVCQLRVNSPPSHHPDNFWYKGKTHRHHSGIIMITIIGTD/DPDDDDDDDPQQVVQQVQLVVLFGKFKAAPVGATDPPGDCADPPPGGRHIDIDTDQQKFWFQDWDFQPDDPDPVCPVVPRWTWTWTQHPSGYIDTATEDPDDSVPDDGTAIKHWAWECQVPPTIDIHIYGPPDDDDNYHHHD

Nearest PDB structures (foldseek):
  4u4e-assembly1_A  TM=9.028E-01  e=7.480E-37  Sphaerobacter thermophilus DSM 20745
  7pxp-assembly1_C  TM=8.472E-01  e=2.486E-29  Geobacter metallireducens GS-15
  7pxp-assembly2_H  TM=8.422E-01  e=6.484E-29  Geobacter metallireducens GS-15
  7pyt-assembly1_B  TM=8.233E-01  e=4.711E-29  Geobacter metallireducens GS-15
  7pxp-assembly1_D  TM=8.365E-01  e=1.691E-28  Geobacter metallireducens GS-15

Organism: Comamonas testosteroni (strain DSM 14576 / KF-1) (NCBI:txid399795)

Secondary structure (DSSP, 8-state):
----S-EEEEEEEEPPPB-TTTPPP--HHHHHHHHHHHHHHHHT--GGG--EEEEE-TT-TT-SS-HHHHHHHHHT--BS-EEEE--GGGHHHHHHHHHHHHHHHTS-SEEEEEEE-SPPPP-TT--TTTT---STT-HHHHHTGGGT--SSHHHHHHHHHHHHHHH---HHHHHHHHHHHHHHHHT-TTSTTTT----HHHHHHSPEEETTEEGGGBPPB-B-EEEEEEEEHHHHHTSSS--EEEEEEEEEE--SSGGGSS-TTS-THHHHHHHHHHHTT--GGG-S-EE---SBHHHHHHHHHHHTSS-TT-HHHHHHH---STTSSS-BSTT-HHHHT-B-GGGHHHHHHHHHHHHHTT--GGG--SS-SEEEEEEEETTTTEEEEEEEEE-/--S------TTTHHHHHHHHTT-EEEEEETTS-EESS--SS-TTT----EEEEEE---EEEEEEEEESS-SSGGGGGGPSEEEEEEEETTS-EEEEEB-SS-GGG--TT-EEEEEEE-TTSS--EEEEEETTS---SEE---/----S-EEEEEEEEPPPB-TTTSPP--HHHHHHHHHHHHHHHHT--GGG--EEEEE-TT-TT-SS-HHHHHHHHHT--BS-EEEE--GGGHHHHHHHHHHHHHHTTS-SEEEEEEE-SPPPP-TT---STT---STT-HHHHHTGGGT--SSHHHHHHHHHHHHHHH---HHHHHHHHHHHHHHHTT-TTSTTTT----HHHHHHSPEEETTEEGGGB--EEB-EEEEEEEEHHHHTTSSS--EEEEEEEEEE--SSGGGSS-TTS-THHHHHHHHHHHHT--GGG-SEEE---SBHHHHHHHHHHTTSS-TT-HHHHHHT---STTSSS-BSTT-HHHHH-EEGGGHHHHHHHHHHHHHTT--GGG--S--SEEEEEEEETTTTEEEEEEEEE-/--S------TTTHHHHHHHHTT-EEEEEETTS-EESS--SS-TTT----EEEEEE---EEEEEEEEESS-SSGGGGGG-SEEEEEEEETTS-EEEEEB-SS-GGG--TT-EEEEEEE-TTSSS-EEEEEETTS---SEE---

InterPro domains:
  IPR002155 Thiolase [PIRSF000429] (32-388)
  IPR016039 Thiolase-like [G3DSA:3.40.47.10] (1-403)
  IPR016039 Thiolase-like [SSF53901] (28-377)
  IPR016039 Thiolase-like [SSF53901] (274-393)
  IPR055140 Thiolase, C-terminal domain 2 [PF22691] (259-401)

Sequence (1074 aa):
MGLQGKAALVGVAQYKPQKYATAPRMFHLEQVADLTLQALEDAGMELSEVDGLITSAPHFHEASCFVPAMAGEYLGVRLNFAEVVDLGGASSVAMVWRAAAAIELGLCNTVVCVLPSRMAPISEHDSRFGGHSTRFGAPEAEMDLPYGHMAQNTGYAMIAQRYGAVHGYDAAALARICVDQRFNACHNPDAMFYGQPITVDDVLNSRMVADPLHVLEIVLPAAGGGAMIVTRADRARTTRHRPVSIVGCGEHVSSKSPTYMADMLQTPIGPASAKAFEMAGMRPSDMHMAQIYDCCYTITVMMLTLEDAGFCEKGKGMDFLRNNDFTFKGNFPMNTHGGQLSFGQSGTAGGMSQVIEAVHQIQGRAGDRQLGRNDLAYVSGTGGVMSEQGALILRGAWWNKPLPHPTEISAPYWEGLKAHEVRIQQCDRGHSLFFPRTHCPTCGSRRSLKWSKVSGEGTLYSFTVARIPTMPEFTDEMPQALAVIELREGVRINTTMVGVAPEALKVGMEVRPVFDERPGEVTLLRFTAHAGSHPSVIKADMGLQGKAALVGVAQYKPQKYATAPRMFHLEQVADLTLQALEDAGMELSEVDGLITSAPHFHEASCFVPAMAGEYLGVRLNFAEVVDLGGASSVAMVWRAAAAIELGLCNTVVCVLPSRMAPISEHDSRFGGHSTRFGAPEAEMDLPYGHMAQNTGYAMIAQRYGAVHGYDAAALARICVDQRFNACHNPDAMFYGQPITVDDVLNSRMVADPLHVLEIVLPAAGGGAMIVTRADRARTTRHRPVSIVGCGEHVSSKSPTYMADMLQTPIGPASAKAFEMAGMRPSDMHMAQIYDCCYTITVMLTLEDAGFCEKGKGMDFLRNNDFTFKGNFPMNTHGGQLSFGQSGTAGGMSQVIEAVHQIQGRAGDRQLGRNDLAYVSGTGGVMSEQGALILRGAWNKPLPHPTEISAPYWEGLKAHEVRIQQCDRGHSLFFPRTHCPTCGSRSLKWSKVSGEGTLYSFTVARIPTMPEFTDEMPQALAVIELREGVRINTTMVGVAPEALKVGMEVRPVFDERPGEVTLLRFTAHAGSHPSVIKAD